Protein AF-A0A3M1PGT6-F1 (afdb_monomer)

Structure (mmCIF, N/CA/C/O backbone):
data_AF-A0A3M1PGT6-F1
#
_entry.id   AF-A0A3M1PGT6-F1
#
loop_
_atom_site.group_PDB
_atom_site.id
_atom_site.type_symbol
_atom_site.label_atom_id
_atom_site.label_alt_id
_atom_site.label_comp_id
_atom_site.label_asym_id
_atom_site.label_entity_id
_atom_site.label_seq_id
_atom_site.pdbx_PDB_ins_code
_atom_site.Cartn_x
_atom_site.Cartn_y
_atom_site.Cartn_z
_atom_site.occupancy
_atom_site.B_iso_or_equiv
_atom_site.auth_seq_id
_atom_site.auth_comp_id
_atom_site.auth_asym_id
_atom_site.auth_atom_id
_atom_site.pdbx_PDB_model_num
ATOM 1 N N . MET A 1 1 ? 11.644 7.506 60.673 1.00 28.64 1 MET A N 1
ATOM 2 C CA . MET A 1 1 ? 12.698 8.174 61.472 1.00 28.64 1 MET A CA 1
ATOM 3 C C . MET A 1 1 ? 12.628 9.669 61.178 1.00 28.64 1 MET A C 1
ATOM 5 O O . MET A 1 1 ? 12.622 10.016 60.012 1.00 28.64 1 MET A O 1
ATOM 9 N N . PHE A 1 2 ? 12.477 10.488 62.227 1.00 27.45 2 PHE A N 1
ATOM 10 C CA . PHE A 1 2 ? 12.631 11.953 62.323 1.00 27.45 2 PHE A CA 1
ATOM 11 C C . PHE A 1 2 ? 12.519 12.836 61.060 1.00 27.45 2 PHE A C 1
ATOM 13 O O . PHE A 1 2 ? 13.472 12.962 60.303 1.00 27.45 2 PHE A O 1
ATOM 20 N N . CYS A 1 3 ? 11.466 13.658 61.002 1.00 23.55 3 CYS A N 1
ATOM 21 C CA . CYS A 1 3 ? 11.656 15.100 61.189 1.00 23.55 3 CYS A CA 1
ATOM 22 C C . CYS A 1 3 ? 10.352 15.791 61.596 1.00 23.55 3 CYS A C 1
ATOM 24 O O . CYS A 1 3 ? 9.306 15.650 60.975 1.00 23.55 3 CYS A O 1
ATOM 26 N N . SER A 1 4 ? 10.459 16.549 62.674 1.00 32.91 4 SER A N 1
ATOM 27 C CA . SER A 1 4 ? 9.445 17.401 63.270 1.00 32.91 4 SER A CA 1
ATOM 28 C C . SER A 1 4 ? 10.048 18.797 63.386 1.00 32.91 4 SER A C 1
ATOM 30 O O . SER A 1 4 ? 11.170 18.880 63.875 1.00 32.91 4 SER A O 1
ATOM 32 N N . HIS A 1 5 ? 9.303 19.843 63.002 1.00 31.06 5 HIS A N 1
ATOM 33 C CA . HIS A 1 5 ? 9.153 21.155 63.671 1.00 31.06 5 HIS A CA 1
ATOM 34 C C . HIS A 1 5 ? 8.852 22.312 62.691 1.00 31.06 5 HIS A C 1
ATOM 36 O O . HIS A 1 5 ? 9.643 22.575 61.798 1.00 31.06 5 HIS A O 1
ATOM 42 N N . ILE A 1 6 ? 7.717 22.993 62.949 1.00 30.78 6 ILE A N 1
ATOM 43 C CA . ILE A 1 6 ? 7.523 24.454 63.152 1.00 30.78 6 ILE A CA 1
ATOM 44 C C . ILE A 1 6 ? 8.069 25.361 62.017 1.00 30.78 6 ILE A C 1
ATOM 46 O O . ILE A 1 6 ? 9.252 25.341 61.725 1.00 30.78 6 ILE A O 1
ATOM 50 N N . TRP A 1 7 ? 7.254 26.180 61.334 1.00 23.83 7 TRP A N 1
ATOM 51 C CA . TRP A 1 7 ? 6.949 27.563 61.749 1.00 23.83 7 TRP A CA 1
ATOM 52 C C . TRP A 1 7 ? 5.653 28.115 61.121 1.00 23.83 7 TRP A C 1
ATOM 54 O O . TRP A 1 7 ? 5.482 28.154 59.907 1.00 23.83 7 TRP A O 1
ATOM 64 N N . VAL A 1 8 ? 4.784 28.624 62.000 1.00 32.94 8 VAL A N 1
ATOM 65 C CA . VAL A 1 8 ? 3.761 29.645 61.742 1.00 32.94 8 VAL A CA 1
ATOM 66 C C . VAL A 1 8 ? 4.396 30.997 62.084 1.00 32.94 8 VAL A C 1
ATOM 68 O O . VAL A 1 8 ? 4.801 31.160 63.231 1.00 32.94 8 VAL A O 1
ATOM 71 N N . ALA A 1 9 ? 4.482 31.931 61.125 1.00 26.19 9 ALA A N 1
ATOM 72 C CA . ALA A 1 9 ? 4.410 33.403 61.269 1.00 26.19 9 ALA A CA 1
ATOM 73 C C . ALA A 1 9 ? 5.137 34.126 60.110 1.00 26.19 9 ALA A C 1
ATOM 75 O O . ALA A 1 9 ? 6.194 33.679 59.686 1.00 26.19 9 ALA A O 1
ATOM 76 N N . TRP A 1 10 ? 4.592 35.292 59.715 1.00 22.55 10 TRP A N 1
ATOM 77 C CA . TRP A 1 10 ? 4.980 36.220 58.623 1.00 22.55 10 TRP A CA 1
ATOM 78 C C . TRP A 1 10 ? 4.467 35.793 57.231 1.00 22.55 10 TRP A C 1
ATOM 80 O O . TRP A 1 10 ? 4.887 34.785 56.697 1.00 22.55 10 TRP A O 1
ATOM 90 N N . SER A 1 11 ? 3.541 36.488 56.565 1.00 26.94 11 SER A N 1
ATOM 91 C CA . SER A 1 11 ? 3.417 37.939 56.406 1.00 26.94 11 SER A CA 1
ATOM 92 C C . SER A 1 11 ? 1.954 38.365 56.165 1.00 26.94 11 SER A C 1
ATOM 94 O O . SER A 1 11 ? 1.356 38.126 55.122 1.00 26.94 11 SER A O 1
ATOM 96 N N . LEU A 1 12 ? 1.384 39.059 57.153 1.00 31.67 12 LEU A N 1
ATOM 97 C CA . LEU A 1 12 ? 0.296 40.023 56.973 1.00 31.67 12 LEU A CA 1
ATOM 98 C C . LEU A 1 12 ? 0.951 41.407 56.889 1.00 31.67 12 LEU A C 1
ATOM 100 O O . LEU A 1 12 ? 0.961 42.165 57.854 1.00 31.67 12 LEU A O 1
ATOM 104 N N . SER A 1 13 ? 1.581 41.709 55.759 1.00 33.47 13 SER A N 1
ATOM 105 C CA . SER A 1 13 ? 1.964 43.068 55.365 1.00 33.47 13 SER A CA 1
ATOM 106 C C . SER A 1 13 ? 2.409 43.040 53.905 1.00 33.47 13 SER A C 1
ATOM 108 O O . SER A 1 13 ? 3.191 42.175 53.530 1.00 33.47 13 SER A O 1
ATOM 110 N N . HIS A 1 14 ? 1.942 44.014 53.117 1.00 28.64 14 HIS A N 1
ATOM 111 C CA . HIS A 1 14 ? 2.187 44.217 51.676 1.00 28.64 14 HIS A CA 1
ATOM 112 C C . HIS A 1 14 ? 1.200 43.550 50.709 1.00 28.64 14 HIS A C 1
ATOM 114 O O . HIS A 1 14 ? 1.602 42.729 49.905 1.00 28.64 14 HIS A O 1
ATOM 120 N N . VAL A 1 15 ? -0.064 43.996 50.715 1.00 30.58 15 VAL A N 1
ATOM 121 C CA . VAL A 1 15 ? -0.674 44.660 49.538 1.00 30.58 15 VAL A CA 1
ATOM 122 C C . VAL A 1 15 ? -1.728 45.649 50.059 1.00 30.58 15 VAL A C 1
ATOM 124 O O . VAL A 1 15 ? -2.929 45.399 50.068 1.00 30.58 15 VAL A O 1
ATOM 127 N N . SER A 1 16 ? -1.262 46.796 50.547 1.00 31.30 16 SER A N 1
ATOM 128 C CA . SER A 1 16 ? -2.067 48.009 50.695 1.00 31.30 16 SER A CA 1
ATOM 129 C C . SER A 1 16 ? -1.320 49.160 50.031 1.00 31.30 16 SER A C 1
ATOM 131 O O . SER A 1 16 ? -0.721 49.979 50.710 1.00 31.30 16 SER A O 1
ATOM 133 N N . GLN A 1 17 ? -1.311 49.193 48.695 1.00 28.83 17 GLN A N 1
ATOM 134 C CA . GLN A 1 17 ? -1.067 50.393 47.877 1.00 28.83 17 GLN A CA 1
ATOM 135 C C . GLN A 1 17 ? -1.093 50.021 46.386 1.00 28.83 17 GLN A C 1
ATOM 137 O O . GLN A 1 17 ? -0.101 49.541 45.862 1.00 28.83 17 GLN A O 1
ATOM 142 N N . SER A 1 18 ? -2.234 50.233 45.720 1.00 27.55 18 SER A N 1
ATOM 143 C CA . SER A 1 18 ? -2.329 50.912 44.408 1.00 27.55 18 SER A CA 1
ATOM 144 C C . SER A 1 18 ? -3.750 50.797 43.833 1.00 27.55 18 SER A C 1
ATOM 146 O O . SER A 1 18 ? -3.985 50.151 42.819 1.00 27.55 18 SER A O 1
ATOM 148 N N . LEU A 1 19 ? -4.728 51.442 44.467 1.00 27.95 19 LEU A N 1
ATOM 149 C CA . LEU A 1 19 ? -5.983 51.790 43.791 1.00 27.95 19 LEU A CA 1
ATOM 150 C C . LEU A 1 19 ? -6.353 53.226 44.170 1.00 27.95 19 LEU A C 1
ATOM 152 O O . LEU A 1 19 ? -7.214 53.482 45.007 1.00 27.95 19 LEU A O 1
ATOM 156 N N . SER A 1 20 ? -5.645 54.182 43.568 1.00 31.17 20 SER A N 1
ATOM 157 C CA . SER A 1 20 ? -6.063 55.582 43.499 1.00 31.17 20 SER A CA 1
ATOM 158 C C . SER A 1 20 ? -6.574 55.867 42.087 1.00 31.17 20 SER A C 1
ATOM 160 O O . SER A 1 20 ? -5.781 56.011 41.162 1.00 31.17 20 SER A O 1
ATOM 162 N N . GLY A 1 21 ? -7.896 55.946 41.918 1.00 28.02 21 GLY A N 1
ATOM 163 C CA . GLY A 1 21 ? -8.506 56.214 40.611 1.00 28.02 21 GLY A CA 1
ATOM 164 C C . GLY A 1 21 ? -10.036 56.190 40.615 1.00 28.02 21 GLY A C 1
ATOM 165 O O . GLY A 1 21 ? -10.633 55.260 40.106 1.00 28.02 21 GLY A O 1
ATOM 166 N N . LYS A 1 22 ? -10.625 57.203 41.261 1.00 30.95 22 LYS A N 1
ATOM 167 C CA . LYS A 1 22 ? -11.985 57.789 41.166 1.00 30.95 22 LYS A CA 1
ATOM 168 C C . LYS A 1 22 ? -13.149 57.052 40.445 1.00 30.95 22 LYS A C 1
ATOM 170 O O . LYS A 1 22 ? -13.062 56.736 39.269 1.00 30.95 22 LYS A O 1
ATOM 175 N N . SER A 1 23 ? -14.310 57.138 41.131 1.00 29.88 23 SER A N 1
ATOM 176 C CA . SER A 1 23 ? -15.713 57.275 40.648 1.00 29.88 23 SER A CA 1
ATOM 177 C C . SER A 1 23 ? -16.612 56.021 40.754 1.00 29.88 23 SER A C 1
ATOM 179 O O . SER A 1 23 ? -16.575 55.160 39.892 1.00 29.88 23 SER A O 1
ATOM 181 N N . LEU A 1 24 ? -17.315 55.809 41.883 1.00 30.72 24 LEU A N 1
ATOM 182 C CA . LEU A 1 24 ? -18.739 56.160 42.159 1.00 30.72 24 LEU A CA 1
ATOM 183 C C . LEU A 1 24 ? -19.787 55.318 41.379 1.00 30.72 24 LEU A C 1
ATOM 185 O O . LEU A 1 24 ? -19.980 55.547 40.196 1.00 30.72 24 LEU A O 1
ATOM 189 N N . VAL A 1 25 ? -20.532 54.410 42.047 1.00 31.41 25 VAL A N 1
ATOM 190 C CA . VAL A 1 25 ? -21.914 54.591 42.585 1.00 31.41 25 VAL A CA 1
ATOM 191 C C . VAL A 1 25 ? -22.517 53.251 43.114 1.00 31.41 25 VAL A C 1
ATOM 193 O O . VAL A 1 25 ? -22.538 52.249 42.420 1.00 31.41 25 VAL A O 1
ATOM 196 N N . ARG A 1 26 ? -23.029 53.298 44.364 1.00 33.50 26 ARG A N 1
ATOM 197 C CA . ARG A 1 26 ? -24.096 52.521 45.072 1.00 33.50 26 ARG A CA 1
ATOM 198 C C . ARG A 1 26 ? -24.385 51.030 44.748 1.00 33.50 26 ARG A C 1
ATOM 200 O O . ARG A 1 26 ? -24.963 50.729 43.716 1.00 33.50 26 ARG A O 1
ATOM 207 N N . SER A 1 27 ? -24.333 50.168 45.780 1.00 29.17 27 SER A N 1
ATOM 208 C CA . SER A 1 27 ? -25.550 49.561 46.390 1.00 29.17 27 SER A CA 1
ATOM 209 C C . SER A 1 27 ? -25.293 48.720 47.672 1.00 29.17 27 SER A C 1
ATOM 211 O O . SER A 1 27 ? -24.476 47.810 47.721 1.00 29.17 27 SER A O 1
ATOM 213 N N . THR A 1 28 ? -26.019 49.112 48.729 1.00 38.97 28 THR A N 1
ATOM 214 C CA . THR A 1 28 ? -26.683 48.354 49.820 1.00 38.97 28 THR A CA 1
ATOM 215 C C . THR A 1 28 ? -26.010 47.201 50.602 1.00 38.97 28 THR A C 1
ATOM 217 O O . THR A 1 28 ? -25.890 46.073 50.140 1.00 38.97 28 THR A O 1
ATOM 220 N N . ASN A 1 29 ? -25.772 47.504 51.888 1.00 42.22 29 ASN A N 1
ATOM 221 C CA . ASN A 1 29 ? -25.831 46.772 53.177 1.00 42.22 29 ASN A CA 1
ATOM 222 C C . ASN A 1 29 ? -26.278 45.289 53.340 1.00 42.22 29 ASN A C 1
ATOM 224 O O . ASN A 1 29 ? -26.399 44.864 54.485 1.00 42.22 29 ASN A O 1
ATOM 228 N N . ARG A 1 30 ? -26.464 44.448 52.313 1.00 38.25 30 ARG A N 1
ATOM 229 C CA . ARG A 1 30 ? -26.913 43.044 52.511 1.00 38.25 30 ARG A CA 1
ATOM 230 C C . ARG A 1 30 ? -25.788 42.011 52.716 1.00 38.25 30 ARG A C 1
ATOM 232 O O . ARG A 1 30 ? -26.061 40.883 53.092 1.00 38.25 30 ARG A O 1
ATOM 239 N N . LYS A 1 31 ? -24.516 42.392 52.528 1.00 40.78 31 LYS A N 1
ATOM 240 C CA . LYS A 1 31 ? -23.361 41.462 52.540 1.00 40.78 31 LYS A CA 1
ATOM 241 C C . LYS A 1 31 ? -22.629 41.296 53.884 1.00 40.78 31 LYS A C 1
ATOM 243 O O . LYS A 1 31 ? -21.650 40.560 53.940 1.00 40.78 31 LYS A O 1
ATOM 248 N N . ARG A 1 32 ? -23.052 41.959 54.972 1.00 39.69 32 ARG A N 1
ATOM 249 C CA . ARG A 1 32 ? -22.367 41.840 56.282 1.00 39.69 32 ARG A CA 1
ATOM 250 C C . ARG A 1 32 ? -22.905 40.735 57.197 1.00 39.69 32 ARG A C 1
ATOM 252 O O . ARG A 1 32 ? -22.150 40.281 58.049 1.00 39.69 32 ARG A O 1
ATOM 259 N N . GLU A 1 33 ? -24.134 40.258 57.000 1.00 38.59 33 GLU A N 1
ATOM 260 C CA . GLU A 1 33 ? -24.727 39.214 57.860 1.00 38.59 33 GLU A CA 1
ATOM 261 C C . GLU A 1 33 ? -24.496 37.781 57.333 1.00 38.59 33 GLU A C 1
ATOM 263 O O . GLU A 1 33 ? -24.327 36.857 58.126 1.00 38.59 33 GLU A O 1
ATOM 268 N N . GLU A 1 34 ? -24.343 37.578 56.017 1.00 38.03 34 GLU A N 1
ATOM 269 C CA . GLU A 1 34 ? -24.059 36.248 55.436 1.00 38.03 34 GLU A CA 1
ATOM 270 C C . GLU A 1 34 ? -22.630 35.740 55.712 1.00 38.03 34 GLU A C 1
ATOM 272 O O . GLU A 1 34 ? -22.394 34.532 55.793 1.00 38.03 34 GLU A O 1
ATOM 277 N N . VAL A 1 35 ? -21.670 36.645 55.928 1.00 43.69 35 VAL A N 1
ATOM 278 C CA . VAL A 1 35 ? -20.261 36.285 56.178 1.00 43.69 35 VAL A CA 1
ATOM 279 C C . VAL A 1 35 ? -20.042 35.770 57.611 1.00 43.69 35 VAL A C 1
ATOM 281 O O . VAL A 1 35 ? -19.156 34.944 57.832 1.00 43.69 35 VAL A O 1
ATOM 284 N N . GLN A 1 36 ? -20.878 36.169 58.580 1.00 37.47 36 GLN A N 1
ATOM 285 C CA . GLN A 1 36 ? -20.783 35.704 59.974 1.00 37.47 36 GLN A CA 1
ATOM 286 C C . GLN A 1 36 ? -21.469 34.350 60.237 1.00 37.47 36 GLN A C 1
ATOM 288 O O . GLN A 1 36 ? -21.085 33.655 61.181 1.00 37.47 36 GLN A O 1
ATOM 293 N N . MET A 1 37 ? -22.438 33.931 59.412 1.00 34.19 37 MET A N 1
ATOM 294 C CA . MET A 1 37 ? -23.068 32.602 59.531 1.00 34.19 37 MET A CA 1
ATOM 295 C C . MET A 1 37 ? -22.251 31.480 58.866 1.00 34.19 37 MET A C 1
ATOM 297 O O . MET A 1 37 ? -22.243 30.349 59.359 1.00 34.19 37 MET A O 1
ATOM 301 N N . ARG A 1 38 ? -21.490 31.778 57.802 1.00 37.31 38 ARG A N 1
ATOM 302 C CA . ARG A 1 38 ? -20.651 30.778 57.109 1.00 37.31 38 ARG A CA 1
ATOM 303 C C . ARG A 1 38 ? -19.392 30.374 57.886 1.00 37.31 38 ARG A C 1
ATOM 305 O O . ARG A 1 38 ? -18.936 29.245 57.749 1.00 37.31 38 ARG A O 1
ATOM 312 N N . THR A 1 39 ? -18.872 31.232 58.764 1.00 40.00 39 THR A N 1
ATOM 313 C CA . THR A 1 39 ? -17.677 30.926 59.577 1.00 40.00 39 THR A CA 1
ATOM 314 C C . THR A 1 39 ? -17.970 30.017 60.774 1.00 40.00 39 THR A C 1
ATOM 316 O O . THR A 1 39 ? -17.108 29.237 61.164 1.00 40.00 39 THR A O 1
ATOM 319 N N . LYS A 1 40 ? -19.186 30.049 61.340 1.00 36.62 40 LYS A N 1
ATOM 320 C CA . LYS A 1 40 ? -19.564 29.169 62.466 1.00 36.62 40 LYS A CA 1
ATOM 321 C C . LYS A 1 40 ? -19.915 27.741 62.031 1.00 36.62 40 LYS A C 1
ATOM 323 O O . LYS A 1 40 ? -19.643 26.806 62.776 1.00 36.62 40 LYS A O 1
ATOM 328 N N . SER A 1 41 ? -20.442 27.570 60.818 1.00 40.16 41 SER A N 1
ATOM 329 C CA . SER A 1 41 ? -20.788 26.251 60.262 1.00 40.16 41 SER A CA 1
ATOM 330 C C . SER A 1 41 ? -19.547 25.445 59.852 1.00 40.16 41 SER A C 1
ATOM 332 O O . SER A 1 41 ? -19.501 24.239 60.072 1.00 40.16 41 SER A O 1
ATOM 334 N N . TYR A 1 42 ? -18.494 26.116 59.367 1.00 40.97 42 TYR A N 1
ATOM 335 C CA . TYR A 1 42 ? -17.216 25.477 59.019 1.00 40.97 42 TYR A CA 1
ATOM 336 C C . TYR A 1 42 ? -16.456 24.936 60.241 1.00 40.97 42 TYR A C 1
ATOM 338 O O . TYR A 1 42 ? -15.886 23.852 60.184 1.00 40.97 42 TYR A O 1
ATOM 346 N N . VAL A 1 43 ? -16.481 25.648 61.373 1.00 45.22 43 VAL A N 1
ATOM 347 C CA . VAL A 1 43 ? -15.783 25.214 62.599 1.00 45.22 43 VAL A CA 1
ATOM 348 C C . VAL A 1 43 ? -16.470 24.001 63.244 1.00 45.22 43 VAL A C 1
ATOM 350 O O . VAL A 1 43 ? -15.791 23.139 63.799 1.00 45.22 43 VAL A O 1
ATOM 353 N N . LEU A 1 44 ? -17.798 23.883 63.122 1.00 37.09 44 LEU A N 1
ATOM 354 C CA . LEU A 1 44 ? -18.554 22.737 63.638 1.00 37.09 44 LEU A CA 1
ATOM 355 C C . LEU A 1 44 ? -18.388 21.481 62.758 1.00 37.09 44 LEU A C 1
ATOM 357 O O . LEU A 1 44 ? -18.278 20.378 63.287 1.00 37.09 44 LEU A O 1
ATOM 361 N N . MET A 1 45 ? -18.305 21.649 61.431 1.00 40.28 45 MET A N 1
ATOM 362 C CA . MET A 1 45 ? -18.053 20.551 60.484 1.00 40.28 45 MET A CA 1
ATOM 363 C C . MET A 1 45 ? -16.639 19.974 60.638 1.00 40.28 45 MET A C 1
ATOM 365 O O . MET A 1 45 ? -16.475 18.758 60.684 1.00 40.28 45 MET A O 1
ATOM 369 N N . VAL A 1 46 ? -15.624 20.828 60.808 1.00 48.81 46 VAL A N 1
ATOM 370 C CA . VAL A 1 46 ? -14.236 20.383 61.021 1.00 48.81 46 VAL A CA 1
ATOM 371 C C . VAL A 1 46 ? -14.083 19.657 62.365 1.00 48.81 46 VAL A C 1
ATOM 373 O O . VAL A 1 46 ? -13.385 18.651 62.437 1.00 48.81 46 VAL A O 1
ATOM 376 N N . ALA A 1 47 ? -14.787 20.086 63.419 1.00 41.72 47 ALA A N 1
ATOM 377 C CA . ALA A 1 47 ? -14.761 19.400 64.714 1.00 41.72 47 ALA A CA 1
ATOM 378 C C . ALA A 1 47 ? -15.412 18.001 64.672 1.00 41.72 47 ALA A C 1
ATOM 380 O O . ALA A 1 47 ? -14.909 17.078 65.310 1.00 41.72 47 ALA A O 1
ATOM 381 N N . LEU A 1 48 ? -16.487 17.821 63.895 1.00 41.03 48 LEU A N 1
ATOM 382 C CA . LEU A 1 48 ? -17.156 16.523 63.718 1.00 41.03 48 LEU A CA 1
ATOM 383 C C . LEU A 1 48 ? -16.335 15.545 62.861 1.00 41.03 48 LEU A C 1
ATOM 385 O O . LEU A 1 48 ? -16.290 14.358 63.177 1.00 41.03 48 LEU A O 1
ATOM 389 N N . VAL A 1 49 ? -15.622 16.038 61.843 1.00 48.84 49 VAL A N 1
ATOM 390 C CA . VAL A 1 49 ? -14.710 15.222 61.018 1.00 48.84 49 VAL A CA 1
ATOM 391 C C . VAL A 1 49 ? -13.488 14.761 61.823 1.00 48.84 49 VAL A C 1
ATOM 393 O O . VAL A 1 49 ? -13.082 13.607 61.713 1.00 48.84 49 VAL A O 1
ATOM 396 N N . VAL A 1 50 ? -12.947 15.611 62.704 1.00 45.19 50 VAL A N 1
ATOM 397 C CA . VAL A 1 50 ? -11.799 15.262 63.566 1.00 45.19 50 VAL A CA 1
ATOM 398 C C . VAL A 1 50 ? -12.180 14.259 64.667 1.00 45.19 50 VAL A C 1
ATOM 400 O O . VAL A 1 50 ? -11.385 13.379 64.994 1.00 45.19 50 VAL A O 1
ATOM 403 N N . LEU A 1 51 ? -13.402 14.328 65.209 1.00 36.78 51 LEU A N 1
ATOM 404 C CA . LEU A 1 51 ? -13.903 13.355 66.193 1.00 36.78 51 LEU A CA 1
ATOM 405 C C . LEU A 1 51 ? -14.258 11.993 65.570 1.00 36.78 51 LEU A C 1
ATOM 407 O O . LEU A 1 51 ? -14.056 10.972 66.225 1.00 36.78 51 LEU A O 1
ATOM 411 N N . ALA A 1 52 ? -14.710 11.956 64.312 1.00 42.22 52 ALA A N 1
ATOM 412 C CA . ALA A 1 52 ? -14.915 10.707 63.570 1.00 42.22 52 ALA A CA 1
ATOM 413 C C . ALA A 1 52 ? -13.585 10.011 63.209 1.00 42.22 52 ALA A C 1
ATOM 415 O O . ALA A 1 52 ? -13.508 8.785 63.211 1.00 42.22 52 ALA A O 1
ATOM 416 N N . TRP A 1 53 ? -12.516 10.784 62.981 1.00 39.75 53 TRP A N 1
ATOM 417 C CA . TRP A 1 53 ? -11.174 10.268 62.676 1.00 39.75 53 TRP A CA 1
ATOM 418 C C . TRP A 1 53 ? -10.470 9.602 63.872 1.00 39.75 53 TRP A C 1
ATOM 420 O O . TRP A 1 53 ? -9.653 8.706 63.687 1.00 39.75 53 TRP A O 1
ATOM 430 N N . LEU A 1 54 ? -10.796 9.999 65.108 1.00 35.59 54 LEU A N 1
ATOM 431 C CA . LEU A 1 54 ? -10.158 9.481 66.330 1.00 35.59 54 LEU A CA 1
ATOM 432 C C . LEU A 1 54 ? -10.756 8.158 66.851 1.00 35.59 54 LEU A C 1
ATOM 434 O O . LEU A 1 54 ? -10.246 7.617 67.830 1.00 35.59 54 LEU A O 1
ATOM 438 N N . CYS A 1 55 ? -11.820 7.633 66.230 1.00 38.28 55 CYS A N 1
ATOM 439 C CA . CYS A 1 55 ? -12.525 6.420 66.682 1.00 38.28 55 CYS A CA 1
ATOM 440 C C . CYS A 1 55 ? -12.547 5.263 65.668 1.00 38.28 55 CYS A C 1
ATOM 442 O O . CYS A 1 55 ? -13.221 4.263 65.919 1.00 38.28 55 CYS A O 1
ATOM 444 N N . LEU A 1 56 ? -11.813 5.344 64.554 1.00 35.09 56 LEU A N 1
ATOM 445 C CA . LEU A 1 56 ? -11.684 4.207 63.640 1.00 35.09 56 LEU A CA 1
ATOM 446 C C . LEU A 1 56 ? -10.572 3.263 64.132 1.00 35.09 56 LEU A C 1
ATOM 448 O O . LEU A 1 56 ? -9.433 3.705 64.305 1.00 35.09 56 LEU A O 1
ATOM 452 N N . PRO A 1 57 ? -10.861 1.971 64.380 1.00 34.66 57 PRO A N 1
ATOM 453 C CA . PRO A 1 57 ? -9.815 1.001 64.661 1.00 34.66 57 PRO A CA 1
ATOM 454 C C . PRO A 1 57 ? -8.899 0.913 63.436 1.00 34.66 57 PRO A C 1
ATOM 456 O O . PRO A 1 57 ? -9.370 0.706 62.321 1.00 34.66 57 PRO A O 1
ATOM 459 N N . GLN A 1 58 ? -7.589 1.080 63.639 1.00 39.44 58 GLN A N 1
ATOM 460 C CA . GLN A 1 58 ? -6.592 0.814 62.605 1.00 39.44 58 GLN A CA 1
ATOM 461 C C . GLN A 1 58 ? -6.580 -0.688 62.306 1.00 39.44 58 GLN A C 1
ATOM 463 O O . GLN A 1 58 ? -5.853 -1.458 62.932 1.00 39.44 58 GLN A O 1
ATOM 468 N N . THR A 1 59 ? -7.419 -1.112 61.366 1.00 34.12 59 THR A N 1
ATOM 469 C CA . THR A 1 59 ? -7.316 -2.424 60.738 1.00 34.12 59 THR A CA 1
ATOM 470 C C . THR A 1 59 ? -6.255 -2.342 59.653 1.00 34.12 59 THR A C 1
ATOM 472 O O . THR A 1 59 ? -6.446 -1.714 58.613 1.00 34.12 59 THR A O 1
ATOM 475 N N . SER A 1 60 ? -5.119 -2.979 59.905 1.00 41.38 60 SER A N 1
ATOM 476 C CA . SER A 1 60 ? -4.197 -3.410 58.864 1.00 41.38 60 SER A CA 1
ATOM 477 C C . SER A 1 60 ? -4.943 -4.336 57.894 1.00 41.38 60 SER A C 1
ATOM 479 O O . SER A 1 60 ? -5.438 -5.384 58.304 1.00 41.38 60 SER A O 1
ATOM 481 N N . GLY A 1 61 ? -5.039 -3.929 56.621 1.00 39.50 61 GLY A N 1
ATOM 482 C CA . GLY A 1 61 ? -5.572 -4.756 55.529 1.00 39.50 61 GLY A CA 1
ATOM 483 C C . GLY A 1 61 ? -6.813 -4.238 54.788 1.00 39.50 61 GLY A C 1
ATOM 484 O O . GLY A 1 61 ? -7.598 -5.061 54.331 1.00 39.50 61 GLY A O 1
ATOM 485 N N . ALA A 1 62 ? -7.029 -2.924 54.655 1.00 45.62 62 ALA A N 1
ATOM 486 C CA . ALA A 1 62 ? -8.033 -2.417 53.712 1.00 45.62 62 ALA A CA 1
ATOM 487 C C . ALA A 1 62 ? -7.474 -2.459 52.274 1.00 45.62 62 ALA A C 1
ATOM 489 O O . ALA A 1 62 ? -6.385 -1.948 52.024 1.00 45.62 62 ALA A O 1
ATOM 490 N N . GLN A 1 63 ? -8.200 -3.098 51.354 1.00 65.38 63 GLN A N 1
ATOM 491 C CA . GLN A 1 63 ? -7.873 -3.159 49.925 1.00 65.38 63 GLN A CA 1
ATOM 492 C C . GLN A 1 63 ? -8.063 -1.768 49.290 1.00 65.38 63 GLN A C 1
ATOM 494 O O . GLN A 1 63 ? -9.040 -1.094 49.618 1.00 65.38 63 GLN A O 1
ATOM 499 N N . SER A 1 64 ? -7.144 -1.328 48.416 1.00 81.31 64 SER A N 1
ATOM 500 C CA . SER A 1 64 ? -7.271 -0.035 47.717 1.00 81.31 64 SER A CA 1
ATOM 501 C C . SER A 1 64 ? -8.583 0.014 46.926 1.00 81.31 64 SER A C 1
ATOM 503 O O . SER A 1 64 ? -8.920 -0.935 46.219 1.00 81.31 64 SER A O 1
ATOM 505 N N . THR A 1 65 ? -9.323 1.115 47.049 1.00 91.56 65 THR A N 1
ATOM 506 C CA . THR A 1 65 ? -10.560 1.405 46.316 1.00 91.56 65 THR A CA 1
ATOM 507 C C . THR A 1 65 ? -10.358 2.486 45.251 1.00 91.56 65 THR A C 1
ATOM 509 O O . THR A 1 65 ? -9.367 3.220 45.269 1.00 91.56 65 THR A O 1
ATOM 512 N N . TYR A 1 66 ? -11.335 2.611 44.354 1.00 93.94 66 TYR A N 1
ATOM 513 C CA . TYR A 1 66 ? -11.410 3.668 43.345 1.00 93.94 66 TYR A CA 1
ATOM 514 C C . TYR A 1 66 ? -11.893 4.990 43.962 1.00 93.94 66 TYR A C 1
ATOM 516 O O . TYR A 1 66 ? -12.795 4.985 44.807 1.00 93.94 66 TYR A O 1
ATOM 524 N N . VAL A 1 67 ? -11.286 6.110 43.570 1.00 93.75 67 VAL A N 1
ATOM 525 C CA . VAL A 1 67 ? -11.557 7.461 44.110 1.00 93.75 67 VAL A CA 1
ATOM 526 C C . VAL A 1 67 ? -11.938 8.496 43.049 1.00 93.75 67 VAL A C 1
ATOM 528 O O . VAL A 1 67 ? -12.255 9.634 43.408 1.00 93.75 67 VAL A O 1
ATOM 531 N N . GLY A 1 68 ? -11.935 8.118 41.770 1.00 92.38 68 GLY A N 1
ATOM 532 C CA . GLY A 1 68 ? -12.285 8.974 40.642 1.00 92.38 68 GLY A CA 1
ATOM 533 C C . GLY A 1 68 ? -11.192 9.979 40.275 1.00 92.38 68 GLY A C 1
ATOM 534 O O . GLY A 1 68 ? -10.399 10.436 41.108 1.00 92.38 68 GLY A O 1
ATOM 535 N N . THR A 1 69 ? -11.175 10.372 39.006 1.00 91.69 69 THR A N 1
ATOM 536 C CA . THR A 1 69 ? -10.110 11.177 38.397 1.00 91.69 69 THR A CA 1
ATOM 537 C C . THR A 1 69 ? -10.020 12.600 38.962 1.00 91.69 69 THR A C 1
ATOM 539 O O . THR A 1 69 ? -8.940 13.197 38.995 1.00 91.69 69 THR A O 1
ATOM 542 N N . GLU A 1 70 ? -11.110 13.154 39.499 1.00 89.69 70 GLU A N 1
ATOM 543 C CA . GLU A 1 70 ? -11.071 14.451 40.198 1.00 89.69 70 GLU A CA 1
ATOM 544 C C . GLU A 1 70 ? -10.176 14.430 41.447 1.00 89.69 70 GLU A C 1
ATOM 546 O O . GLU A 1 70 ? -9.588 15.448 41.821 1.00 89.69 70 GLU A O 1
ATOM 551 N N . THR A 1 71 ? -9.989 13.267 42.077 1.00 91.12 71 THR A N 1
ATOM 552 C CA . THR A 1 71 ? -9.038 13.134 43.186 1.00 91.12 71 THR A CA 1
ATOM 553 C C . THR A 1 71 ? -7.601 13.339 42.695 1.00 91.12 71 THR A C 1
ATOM 555 O O . THR A 1 71 ? -6.823 14.039 43.354 1.00 91.12 71 THR A O 1
ATOM 558 N N . CYS A 1 72 ? -7.266 12.810 41.513 1.00 90.00 72 CYS A N 1
ATOM 559 C CA . CYS A 1 72 ? -5.944 12.896 40.883 1.00 90.00 72 CYS A CA 1
ATOM 560 C C . CYS A 1 72 ? -5.563 14.343 40.518 1.00 90.00 72 CYS A C 1
ATOM 562 O O . CYS A 1 72 ? -4.405 14.741 40.681 1.00 90.00 72 CYS A O 1
ATOM 564 N N . ASN A 1 73 ? -6.543 15.161 40.113 1.00 89.12 73 ASN A N 1
ATOM 565 C CA . ASN A 1 73 ? -6.391 16.588 39.787 1.00 89.12 73 ASN A CA 1
ATOM 566 C C . ASN A 1 73 ? -5.684 17.386 40.901 1.00 89.12 73 ASN A C 1
ATOM 568 O O . ASN A 1 73 ? -4.879 18.283 40.650 1.00 89.12 73 ASN A O 1
ATOM 572 N N . ASN A 1 74 ? -5.911 17.023 42.166 1.00 84.50 74 ASN A N 1
ATOM 573 C CA . ASN A 1 74 ? -5.333 17.736 43.307 1.00 84.50 74 ASN A CA 1
ATOM 574 C C . ASN A 1 74 ? -3.797 17.735 43.335 1.00 84.50 74 ASN A C 1
ATOM 576 O O . ASN A 1 74 ? -3.209 18.646 43.932 1.00 84.50 74 ASN A O 1
ATOM 580 N N . CYS A 1 75 ? -3.165 16.739 42.714 1.00 84.69 75 CYS A N 1
ATOM 581 C CA . CYS A 1 75 ? -1.713 16.578 42.661 1.00 84.69 75 CYS A CA 1
ATOM 582 C C . CYS A 1 75 ? -1.186 16.678 41.225 1.00 84.69 75 CYS A C 1
ATOM 584 O O . CYS A 1 75 ? -0.230 17.412 40.987 1.00 84.69 75 CYS A O 1
ATOM 586 N N . HIS A 1 76 ? -1.847 16.016 40.273 1.00 86.31 76 HIS A N 1
ATOM 587 C CA . HIS A 1 76 ? -1.436 15.945 38.865 1.00 86.31 76 HIS A CA 1
ATOM 588 C C . HIS A 1 76 ? -1.994 17.094 38.009 1.00 86.31 76 HIS A C 1
ATOM 590 O O . HIS A 1 76 ? -1.582 17.264 36.868 1.00 86.31 76 HIS A O 1
ATOM 596 N N . GLY A 1 77 ? -2.894 17.912 38.569 1.00 75.38 77 GLY A N 1
ATOM 597 C CA . GLY A 1 77 ? -3.522 19.068 37.923 1.00 75.38 77 GLY A CA 1
ATOM 598 C C . GLY A 1 77 ? -2.857 20.421 38.198 1.00 75.38 77 GLY A C 1
ATOM 599 O O . GLY A 1 77 ? -3.356 21.448 37.737 1.00 75.38 77 GLY A O 1
ATOM 600 N N . LYS A 1 78 ? -1.752 20.461 38.957 1.00 65.62 78 LYS A N 1
ATOM 601 C CA . LYS A 1 78 ? -1.123 21.706 39.453 1.00 65.62 78 LYS A CA 1
ATOM 602 C C . LYS A 1 78 ? 0.170 22.111 38.744 1.00 65.62 78 LYS A C 1
ATOM 604 O O . LYS A 1 78 ? 0.798 23.084 39.165 1.00 65.62 78 LYS A O 1
ATOM 609 N N . GLU A 1 79 ? 0.589 21.400 37.700 1.00 61.59 79 GLU A N 1
ATOM 610 C CA . GLU A 1 79 ? 1.776 21.805 36.947 1.00 61.59 79 GLU A CA 1
ATOM 611 C C . GLU A 1 79 ? 1.565 23.171 36.276 1.00 61.59 79 GLU A C 1
ATOM 613 O O . GLU A 1 79 ? 0.517 23.435 35.687 1.00 61.59 79 GLU A O 1
ATOM 618 N N . ALA A 1 80 ? 2.564 24.057 36.390 1.00 53.19 80 ALA A N 1
ATOM 619 C CA . ALA A 1 80 ? 2.477 25.441 35.911 1.00 53.19 80 ALA A CA 1
ATOM 620 C C . ALA A 1 80 ? 2.378 25.550 34.377 1.00 53.19 80 ALA A C 1
ATOM 622 O O . ALA A 1 80 ? 1.899 26.562 33.867 1.00 53.19 80 ALA A O 1
ATOM 623 N N . ASN A 1 81 ? 2.804 24.508 33.657 1.00 57.69 81 ASN A N 1
ATOM 624 C CA . ASN A 1 81 ? 2.734 24.417 32.205 1.00 57.69 81 ASN A CA 1
ATOM 625 C C . ASN A 1 81 ? 1.651 23.412 31.802 1.00 57.69 81 ASN A C 1
ATOM 627 O O . ASN A 1 81 ? 1.688 22.257 32.217 1.00 57.69 81 ASN A O 1
ATOM 631 N N . PHE A 1 82 ? 0.719 23.848 30.951 1.00 58.78 82 PHE A N 1
ATOM 632 C CA . PHE A 1 82 ? -0.411 23.037 30.485 1.00 58.78 82 PHE A CA 1
ATOM 633 C C . PHE A 1 82 ? 0.025 21.700 29.859 1.00 58.78 82 PHE A C 1
ATOM 635 O O . PHE A 1 82 ? -0.598 20.685 30.127 1.00 58.78 82 PHE A O 1
ATOM 642 N N . ALA A 1 83 ? 1.128 21.686 29.103 1.00 55.72 83 ALA A N 1
ATOM 643 C CA . ALA A 1 83 ? 1.629 20.501 28.399 1.00 55.72 83 ALA A CA 1
ATOM 644 C C . ALA A 1 83 ? 2.318 19.439 29.287 1.00 55.72 83 ALA A C 1
ATOM 646 O O . ALA A 1 83 ? 2.574 18.343 28.810 1.00 55.72 83 ALA A O 1
ATOM 647 N N . GLY A 1 84 ? 2.647 19.743 30.550 1.00 60.78 84 GLY A N 1
ATOM 648 C CA . GLY A 1 84 ? 3.136 18.738 31.516 1.00 60.78 84 GLY A CA 1
ATOM 649 C C . GLY A 1 84 ? 2.027 18.185 32.419 1.00 60.78 84 GLY A C 1
ATOM 650 O O . GLY A 1 84 ? 2.176 17.172 33.100 1.00 60.78 84 GLY A O 1
ATOM 651 N N . ASN A 1 85 ? 0.866 18.838 32.398 1.00 79.12 85 ASN A N 1
ATOM 652 C CA . ASN A 1 85 ? -0.244 18.555 33.285 1.00 79.12 85 ASN A CA 1
ATOM 653 C C . ASN A 1 85 ? -1.101 17.410 32.735 1.00 79.12 85 ASN A C 1
ATOM 655 O O . ASN A 1 85 ? -2.085 17.647 32.034 1.00 79.12 85 ASN A O 1
ATOM 659 N N . GLN A 1 86 ? -0.738 16.182 33.109 1.00 82.38 86 GLN A N 1
ATOM 660 C CA . GLN A 1 86 ? -1.396 14.941 32.679 1.00 82.38 86 GLN A CA 1
ATOM 661 C C . GLN A 1 86 ? -2.920 14.980 32.831 1.00 82.38 86 GLN A C 1
ATOM 663 O O . GLN A 1 86 ? -3.633 14.485 31.968 1.00 82.38 86 GLN A O 1
ATOM 668 N N . TRP A 1 87 ? -3.439 15.584 33.905 1.00 86.94 87 TRP A N 1
ATOM 669 C CA . TRP A 1 87 ? -4.884 15.690 34.114 1.00 86.94 87 TRP A CA 1
ATOM 670 C C . TRP A 1 87 ? -5.534 16.690 33.146 1.00 86.94 87 TRP A C 1
ATOM 672 O O . TRP A 1 87 ? -6.590 16.428 32.565 1.00 86.94 87 TRP A O 1
ATOM 682 N N . ALA A 1 88 ? -4.906 17.855 32.961 1.00 83.00 88 ALA A N 1
ATOM 683 C CA . ALA A 1 88 ? -5.447 18.934 32.143 1.00 83.00 88 ALA A CA 1
ATOM 684 C C . ALA A 1 88 ? -5.425 18.623 30.644 1.00 83.00 88 ALA A C 1
ATOM 686 O O . ALA A 1 88 ? -6.289 19.142 29.929 1.00 83.00 88 ALA A O 1
ATOM 687 N N . THR A 1 89 ? -4.480 17.802 30.189 1.00 85.50 89 THR A N 1
ATOM 688 C CA . THR A 1 89 ? -4.419 17.292 28.817 1.00 85.50 89 THR A CA 1
ATOM 689 C C . THR A 1 89 ? -5.332 16.083 28.638 1.00 85.50 89 THR A C 1
ATOM 691 O O . THR A 1 89 ? -6.167 16.104 27.729 1.00 85.50 89 THR A O 1
ATOM 694 N N . TRP A 1 90 ? -5.329 15.118 29.572 1.00 90.19 90 TRP A N 1
ATOM 695 C CA . TRP A 1 90 ? -6.164 13.910 29.477 1.00 90.19 90 TRP A CA 1
ATOM 696 C C . TRP A 1 90 ? -7.650 14.253 29.363 1.00 90.19 90 TRP A C 1
ATOM 698 O O . TRP A 1 90 ? -8.360 13.682 28.533 1.00 90.19 90 TRP A O 1
ATOM 708 N N . ARG A 1 91 ? -8.132 15.230 30.139 1.00 87.38 91 ARG A N 1
ATOM 709 C CA . ARG A 1 91 ? -9.557 15.606 30.148 1.00 87.38 91 ARG A CA 1
ATOM 710 C C . ARG A 1 91 ? -10.066 16.118 28.797 1.00 87.38 91 ARG A C 1
ATOM 712 O O . ARG A 1 91 ? -11.277 16.139 28.591 1.00 87.38 91 ARG A O 1
ATOM 719 N N . LEU A 1 92 ? -9.164 16.572 27.917 1.00 84.62 92 LEU A N 1
ATOM 720 C CA . LEU A 1 92 ? -9.467 17.032 26.556 1.00 84.62 92 LEU A CA 1
ATOM 721 C C . LEU A 1 92 ? -9.356 15.911 25.518 1.00 84.62 92 LEU A C 1
ATOM 723 O O . LEU A 1 92 ? -9.675 16.120 24.349 1.00 84.62 92 LEU A O 1
ATOM 727 N N . THR A 1 93 ? -8.900 14.727 25.918 1.00 87.75 93 THR A N 1
ATOM 728 C CA . THR A 1 93 ? -8.823 13.568 25.034 1.00 87.75 93 THR A CA 1
ATOM 729 C C . THR A 1 93 ? -10.189 12.931 24.851 1.00 87.75 93 THR A C 1
ATOM 731 O O . THR A 1 93 ? -11.125 13.094 25.640 1.00 87.75 93 THR A O 1
ATOM 734 N N . ARG A 1 94 ? -10.298 12.105 23.812 1.00 86.81 94 ARG A N 1
ATOM 735 C CA . ARG A 1 94 ? -11.503 11.313 23.571 1.00 86.81 94 ARG A CA 1
ATOM 736 C C . ARG A 1 94 ? -11.716 10.181 24.564 1.00 86.81 94 ARG A C 1
ATOM 738 O O . ARG A 1 94 ? -12.797 9.609 24.517 1.00 86.81 94 ARG A O 1
ATOM 745 N N . HIS A 1 95 ? -10.766 9.888 25.451 1.00 89.31 95 HIS A N 1
ATOM 746 C CA . HIS A 1 95 ? -10.988 8.969 26.569 1.00 89.31 95 HIS A CA 1
ATOM 747 C C . HIS A 1 95 ? -12.012 9.541 27.559 1.00 89.31 95 HIS A C 1
ATOM 749 O O . HIS A 1 95 ? -12.904 8.815 27.991 1.00 89.31 95 HIS A O 1
ATOM 755 N N . ASN A 1 96 ? -11.972 10.855 27.816 1.00 88.50 96 ASN A N 1
ATOM 756 C CA . ASN A 1 96 ? -12.878 11.535 28.749 1.00 88.50 96 ASN A CA 1
ATOM 757 C C . ASN A 1 96 ? -14.151 12.125 28.100 1.00 88.50 96 ASN A C 1
ATOM 759 O O . ASN A 1 96 ? -15.009 12.685 28.769 1.00 88.50 96 ASN A O 1
ATOM 763 N N . MET A 1 97 ? -14.271 12.063 26.775 1.00 82.75 97 MET A N 1
ATOM 764 C CA . MET A 1 97 ? -15.228 12.884 26.020 1.00 82.75 97 MET A CA 1
ATOM 765 C C . MET A 1 97 ? -16.321 12.079 25.299 1.00 82.75 97 MET A C 1
ATOM 767 O O . MET A 1 97 ? -16.932 12.604 24.362 1.00 82.75 97 MET A O 1
ATOM 771 N N . LYS A 1 98 ? -16.543 10.810 25.677 1.00 85.75 98 LYS A N 1
ATOM 772 C CA . LYS A 1 98 ? -17.492 9.909 24.997 1.00 85.75 98 LYS A CA 1
ATOM 773 C C . LYS A 1 98 ? -18.910 10.041 25.526 1.00 85.75 98 LYS A C 1
ATOM 775 O O . LYS A 1 98 ? -19.799 10.322 24.740 1.00 85.75 98 LYS A O 1
ATOM 780 N N . TRP A 1 99 ? -19.123 9.793 26.807 1.00 90.56 99 TRP A N 1
ATOM 781 C CA . TRP A 1 99 ? -20.398 9.937 27.491 1.00 90.56 99 TRP A CA 1
ATOM 782 C C . TRP A 1 99 ? -20.579 11.392 27.906 1.00 90.56 99 TRP A C 1
ATOM 784 O O . TRP A 1 99 ? -19.779 11.898 28.696 1.00 90.56 99 TRP A O 1
ATOM 794 N N . ARG A 1 100 ? -21.631 12.038 27.395 1.00 87.88 100 ARG A N 1
ATOM 795 C CA . ARG A 1 100 ? -21.984 13.423 27.734 1.00 87.88 100 ARG A CA 1
ATOM 796 C C . ARG A 1 100 ? -23.436 13.578 28.141 1.00 87.88 100 ARG A C 1
ATOM 798 O O . ARG A 1 100 ? -24.301 12.803 27.715 1.00 87.88 100 ARG A O 1
ATOM 805 N N . ASP A 1 101 ? -23.683 14.610 28.933 1.00 87.06 101 ASP A N 1
ATOM 806 C CA . ASP A 1 101 ? -25.033 15.128 29.119 1.00 87.06 101 ASP A CA 1
ATOM 807 C C . ASP A 1 101 ? -25.412 15.991 27.890 1.00 87.06 101 ASP A C 1
ATOM 809 O O . ASP A 1 101 ? -24.553 16.694 27.347 1.00 87.06 101 ASP A O 1
ATOM 813 N N . PRO A 1 102 ? -26.670 15.957 27.405 1.00 86.56 102 PRO A N 1
ATOM 814 C CA . PRO A 1 102 ? -27.073 16.643 26.169 1.00 86.56 102 PRO A CA 1
ATOM 815 C C . PRO A 1 102 ? -26.844 18.161 26.162 1.00 86.56 102 PRO A C 1
ATOM 817 O O . PRO A 1 102 ? -26.680 18.748 25.093 1.00 86.56 102 PRO A O 1
ATOM 820 N N . ASP A 1 103 ? -26.810 18.775 27.346 1.00 76.88 103 ASP A N 1
ATOM 821 C CA . ASP A 1 103 ? -26.661 20.222 27.534 1.00 76.88 103 ASP A CA 1
ATOM 822 C C . ASP A 1 103 ? -25.189 20.670 27.652 1.00 76.88 103 ASP A C 1
ATOM 824 O O . ASP A 1 103 ? -24.892 21.867 27.692 1.00 76.88 103 ASP A O 1
ATOM 828 N N . GLU A 1 104 ? -24.243 19.728 27.702 1.00 76.12 104 GLU A N 1
ATOM 829 C CA . GLU A 1 104 ? -22.812 20.032 27.667 1.00 76.12 104 GLU A CA 1
ATOM 830 C C . GLU A 1 104 ? -22.377 20.466 26.256 1.00 76.12 104 GLU A C 1
ATOM 832 O O . GLU A 1 104 ? -23.026 20.174 25.251 1.00 76.12 104 GLU A O 1
ATOM 837 N N . GLY A 1 105 ? -21.238 21.159 26.136 1.00 66.69 105 GLY A N 1
ATOM 838 C CA . GLY A 1 105 ? -20.670 21.471 24.819 1.00 66.69 105 GLY A CA 1
ATOM 839 C C . GLY A 1 105 ? -20.440 20.186 24.016 1.00 66.69 105 GLY A C 1
ATOM 840 O O . GLY A 1 105 ? -19.869 19.238 24.549 1.00 66.69 105 GLY A O 1
ATOM 841 N N . PHE A 1 106 ? -20.882 20.143 22.755 1.00 69.25 106 PHE A N 1
ATOM 842 C CA . PHE A 1 106 ? -20.941 18.927 21.917 1.00 69.25 106 PHE A CA 1
ATOM 843 C C . PHE A 1 106 ? -21.832 17.789 22.472 1.00 69.25 106 PHE A C 1
ATOM 845 O O . PHE A 1 106 ? -21.747 16.655 22.001 1.00 69.25 106 PHE A O 1
ATOM 852 N N . GLY A 1 107 ? -22.700 18.070 23.450 1.00 82.19 107 GLY A N 1
ATOM 853 C CA . GLY A 1 107 ? -23.645 17.116 24.035 1.00 82.19 107 GLY A CA 1
ATOM 854 C C . GLY A 1 107 ? -24.623 16.559 23.003 1.00 82.19 107 GLY A C 1
ATOM 855 O O . GLY A 1 107 ? -24.823 15.351 22.954 1.00 82.19 107 GLY A O 1
ATOM 856 N N . VAL A 1 108 ? -25.127 17.397 22.092 1.00 89.25 108 VAL A N 1
ATOM 857 C CA . VAL A 1 108 ? -25.874 16.991 20.888 1.00 89.25 108 VAL A CA 1
ATOM 858 C C . VAL A 1 108 ? -25.305 17.724 19.675 1.00 89.25 108 VAL A C 1
ATOM 860 O O . VAL A 1 108 ? -25.385 18.946 19.593 1.00 89.25 108 VAL A O 1
ATOM 863 N N . VAL A 1 109 ? -24.710 16.983 18.736 1.00 89.56 109 VAL A N 1
ATOM 864 C CA . VAL A 1 109 ? -24.059 17.548 17.539 1.00 89.56 109 VAL A CA 1
ATOM 865 C C . VAL A 1 109 ? -25.088 18.027 16.509 1.00 89.56 109 VAL A C 1
ATOM 867 O O . VAL A 1 109 ? -24.938 19.113 15.963 1.00 89.56 109 VAL A O 1
ATOM 870 N N . ALA A 1 110 ? -26.162 17.266 16.293 1.00 90.50 110 ALA A N 1
ATOM 871 C CA . ALA A 1 110 ? -27.219 17.572 15.326 1.00 90.50 110 ALA A CA 1
ATOM 872 C C . ALA A 1 110 ? -28.393 18.355 15.955 1.00 90.50 110 ALA A C 1
ATOM 874 O O . ALA A 1 110 ? -29.552 17.978 15.801 1.00 90.50 110 ALA A O 1
ATOM 875 N N . HIS A 1 111 ? -28.108 19.415 16.726 1.00 91.50 111 HIS A N 1
ATOM 876 C CA . HIS A 1 111 ? -29.143 20.161 17.465 1.00 91.50 111 HIS A CA 1
ATOM 877 C C . HIS A 1 111 ? -30.285 20.649 16.564 1.00 91.50 111 HIS A C 1
ATOM 879 O O . HIS A 1 111 ? -31.451 20.501 16.926 1.00 91.50 111 HIS A O 1
ATOM 885 N N . ASP A 1 112 ? -29.952 21.191 15.392 1.00 93.12 112 ASP A N 1
ATOM 886 C CA . ASP A 1 112 ? -30.933 21.779 14.480 1.00 93.12 112 ASP A CA 1
ATOM 887 C C . ASP A 1 112 ? -31.953 20.745 13.981 1.00 93.12 112 ASP A C 1
ATOM 889 O O . ASP A 1 112 ? -33.136 21.063 13.875 1.00 93.12 112 ASP A O 1
ATOM 893 N N . ASP A 1 113 ? -31.551 19.491 13.758 1.00 95.69 113 ASP A N 1
ATOM 894 C CA . ASP A 1 113 ? -32.468 18.425 13.331 1.00 95.69 113 ASP A CA 1
ATOM 895 C C . ASP A 1 113 ? -33.496 18.090 14.420 1.00 95.69 113 ASP A C 1
ATOM 897 O O . ASP A 1 113 ? -34.684 17.909 14.138 1.00 95.69 113 ASP A O 1
ATOM 901 N N . PHE A 1 114 ? -33.066 18.074 15.687 1.00 95.56 114 PHE A N 1
ATOM 902 C CA . PHE A 1 114 ? -33.978 17.936 16.824 1.00 95.56 114 PHE A CA 1
ATOM 903 C C . PHE A 1 114 ? -34.870 19.170 16.984 1.00 95.56 114 PHE A C 1
ATOM 905 O O . PHE A 1 114 ? -36.073 19.030 17.207 1.00 95.56 114 PHE A O 1
ATOM 912 N N . ALA A 1 115 ? -34.304 20.372 16.863 1.00 92.44 115 ALA A N 1
ATOM 913 C CA . ALA A 1 115 ? -35.032 21.631 17.001 1.00 92.44 115 ALA A CA 1
ATOM 914 C C . ALA A 1 115 ? -36.120 21.800 15.932 1.00 92.44 115 ALA A C 1
ATOM 916 O O . ALA A 1 115 ? -37.205 22.304 16.226 1.00 92.44 115 ALA A O 1
ATOM 917 N N . ASN A 1 116 ? -35.848 21.340 14.711 1.00 94.94 116 ASN A N 1
ATOM 918 C CA . ASN A 1 116 ? -36.764 21.421 13.575 1.00 94.94 116 ASN A CA 1
ATOM 919 C C . ASN A 1 116 ? -37.770 20.265 13.513 1.00 94.94 116 ASN A C 1
ATOM 921 O O . ASN A 1 116 ? -38.714 20.330 12.726 1.00 94.94 116 ASN A O 1
ATOM 925 N N . GLY A 1 117 ? -37.601 19.234 14.341 1.00 95.19 117 GLY A N 1
ATOM 926 C CA . GLY A 1 117 ? -38.515 18.102 14.393 1.00 95.19 117 GLY A CA 1
ATOM 927 C C . GLY A 1 117 ? -38.376 17.149 13.203 1.00 95.19 117 GLY A C 1
ATOM 928 O O . GLY A 1 117 ? -39.388 16.771 12.613 1.00 95.19 117 GLY A O 1
ATOM 929 N N . LEU A 1 118 ? -37.142 16.821 12.800 1.00 97.12 118 LEU A N 1
ATOM 930 C CA . LEU A 1 118 ? -36.871 15.983 11.628 1.00 97.12 118 LEU A CA 1
ATOM 931 C C . LEU A 1 118 ? -37.563 14.611 11.730 1.00 97.12 118 LEU A C 1
ATOM 933 O O . LEU A 1 118 ? -37.348 13.857 12.680 1.00 97.12 118 LEU A O 1
ATOM 937 N N . ASP A 1 119 ? -38.363 14.278 10.716 1.00 96.88 119 ASP A N 1
ATOM 938 C CA . ASP A 1 119 ? -39.010 12.975 10.553 1.00 96.88 119 ASP A CA 1
ATOM 939 C C . ASP A 1 119 ? -38.157 12.075 9.648 1.00 96.88 119 ASP A C 1
ATOM 941 O O . ASP A 1 119 ? -38.099 12.265 8.425 1.00 96.88 119 ASP A O 1
ATOM 945 N N . LEU A 1 120 ? -37.505 11.076 10.250 1.00 97.19 120 LEU A N 1
ATOM 946 C CA . LEU A 1 120 ? -36.620 10.168 9.524 1.00 97.19 120 LEU A CA 1
ATOM 947 C C . LEU A 1 120 ? -37.383 9.185 8.628 1.00 97.19 120 LEU A C 1
ATOM 949 O O . LEU A 1 120 ? -36.750 8.508 7.835 1.00 97.19 120 LEU A O 1
ATOM 953 N N . SER A 1 121 ? -38.719 9.115 8.639 1.00 94.88 121 SER A N 1
ATOM 954 C CA . SER A 1 121 ? -39.451 8.317 7.632 1.00 94.88 121 SER A CA 1
ATOM 955 C C . SER A 1 121 ? -39.192 8.787 6.194 1.00 94.88 121 SER A C 1
ATOM 957 O O . SER A 1 121 ? -39.375 8.025 5.243 1.00 94.88 121 SER A O 1
ATOM 959 N N . THR A 1 122 ? -38.755 10.041 6.041 1.00 91.75 122 THR A N 1
ATOM 960 C CA . THR A 1 122 ? -38.356 10.637 4.761 1.00 91.75 122 THR A CA 1
ATOM 961 C C . THR A 1 122 ? -36.906 10.340 4.376 1.00 91.75 122 THR A C 1
ATOM 963 O O . THR A 1 122 ? -36.535 10.537 3.218 1.00 91.75 122 THR A O 1
ATOM 966 N N . ASP A 1 123 ? -36.106 9.835 5.316 1.00 94.19 123 ASP A N 1
ATOM 967 C CA . ASP A 1 123 ? -34.724 9.433 5.096 1.00 94.19 123 ASP A CA 1
ATOM 968 C C . ASP A 1 123 ? -34.670 8.026 4.458 1.00 94.19 123 ASP A C 1
ATOM 970 O O . ASP A 1 123 ? -35.324 7.097 4.954 1.00 94.19 123 ASP A O 1
ATOM 974 N N . PRO A 1 124 ? -33.908 7.824 3.366 1.00 92.88 124 PRO A N 1
ATOM 975 C CA . PRO A 1 124 ? -33.813 6.531 2.689 1.00 92.88 124 PRO A CA 1
ATOM 976 C C . PRO A 1 124 ? -33.403 5.359 3.591 1.00 92.88 124 PRO A C 1
ATOM 978 O O . PRO A 1 124 ? -33.927 4.254 3.414 1.00 92.88 124 PRO A O 1
ATOM 981 N N . ASP A 1 125 ? -32.520 5.574 4.569 1.00 93.56 125 ASP A N 1
ATOM 982 C CA . ASP A 1 125 ? -32.017 4.507 5.443 1.00 93.56 125 ASP A CA 1
ATOM 983 C C . ASP A 1 125 ? -33.064 4.059 6.482 1.00 93.56 125 ASP A C 1
ATOM 985 O O . ASP A 1 125 ? -33.021 2.931 6.998 1.00 93.56 125 ASP A O 1
ATOM 989 N N . PHE A 1 126 ? -34.052 4.914 6.751 1.00 97.19 126 PHE A N 1
ATOM 990 C CA . PHE A 1 126 ? -35.134 4.682 7.708 1.00 97.19 126 PHE A CA 1
ATOM 991 C C . PHE A 1 126 ? -36.495 4.432 7.050 1.00 97.19 126 PHE A C 1
ATOM 993 O O . PHE A 1 126 ? -37.408 3.950 7.723 1.00 97.19 126 PHE A O 1
ATOM 1000 N N . ALA A 1 127 ? -36.632 4.655 5.739 1.00 93.62 127 ALA A N 1
ATOM 1001 C CA . ALA A 1 127 ? -37.874 4.463 4.986 1.00 93.62 127 ALA A CA 1
ATOM 1002 C C . ALA A 1 127 ? -38.499 3.068 5.184 1.00 93.62 127 ALA A C 1
ATOM 1004 O O . ALA A 1 127 ? -39.720 2.910 5.163 1.00 93.62 127 ALA A O 1
ATOM 1005 N N . GLN A 1 128 ? -37.667 2.053 5.438 1.00 95.19 128 GLN A N 1
ATOM 1006 C CA . GLN A 1 128 ? -38.102 0.681 5.714 1.00 95.19 128 GLN A CA 1
ATOM 1007 C C . GLN A 1 128 ? -38.963 0.524 6.981 1.00 95.19 128 GLN A C 1
ATOM 1009 O O . GLN A 1 128 ? -39.671 -0.476 7.091 1.00 95.19 128 GLN A O 1
ATOM 1014 N N . PHE A 1 129 ? -38.908 1.476 7.918 1.00 96.75 129 PHE A N 1
ATOM 1015 C CA . PHE A 1 129 ? -39.714 1.490 9.146 1.00 96.75 129 PHE A CA 1
ATOM 1016 C C . PHE A 1 129 ? -41.049 2.236 8.959 1.00 96.75 129 PHE A C 1
ATOM 1018 O O . PHE A 1 129 ? -41.933 2.156 9.808 1.00 96.75 129 PHE A O 1
ATOM 1025 N N . GLY A 1 130 ? -41.237 2.942 7.836 1.00 94.50 130 GLY A N 1
ATOM 1026 C CA . GLY A 1 130 ? -42.480 3.640 7.509 1.00 94.50 130 GLY A CA 1
ATOM 1027 C C . GLY A 1 130 ? -42.939 4.591 8.620 1.00 94.50 130 GLY A C 1
ATOM 1028 O O . GLY A 1 130 ? -42.172 5.425 9.087 1.00 94.50 130 GLY A O 1
ATOM 1029 N N . ALA A 1 131 ? -44.193 4.449 9.056 1.00 93.06 131 ALA A N 1
ATOM 1030 C CA . ALA A 1 131 ? -44.773 5.272 10.124 1.00 93.06 131 ALA A CA 1
ATOM 1031 C C . ALA A 1 131 ? -44.154 5.026 11.515 1.00 93.06 131 ALA A C 1
ATOM 1033 O O . ALA A 1 131 ? -44.369 5.828 12.424 1.00 93.06 131 ALA A O 1
ATOM 1034 N N . ASP A 1 132 ? -43.399 3.937 11.680 1.00 96.50 132 ASP A N 1
ATOM 1035 C CA . ASP A 1 132 ? -42.693 3.618 12.919 1.00 96.50 132 ASP A CA 1
ATOM 1036 C C . ASP A 1 132 ? -41.272 4.205 12.938 1.00 96.50 132 ASP A C 1
ATOM 1038 O O . ASP A 1 132 ? -40.581 4.062 13.946 1.00 96.50 132 ASP A O 1
ATOM 1042 N N . ALA A 1 133 ? -40.825 4.867 11.862 1.00 97.44 133 ALA A N 1
ATOM 1043 C CA . ALA A 1 133 ? -39.513 5.502 11.816 1.00 97.44 133 ALA A CA 1
ATOM 1044 C C . ALA A 1 133 ? -39.360 6.590 12.903 1.00 97.44 133 ALA A C 1
ATOM 1046 O O . ALA A 1 133 ? -40.351 7.191 13.330 1.00 97.44 133 ALA A O 1
ATOM 1047 N N . PRO A 1 134 ? -38.127 6.872 13.368 1.00 98.12 134 PRO A N 1
ATOM 1048 C CA . PRO A 1 134 ? -37.916 7.840 14.435 1.00 98.12 134 PRO A CA 1
ATOM 1049 C C . PRO A 1 134 ? -38.193 9.282 13.986 1.00 98.12 134 PRO A C 1
ATOM 1051 O O . PRO A 1 134 ? -37.719 9.723 12.942 1.00 98.12 134 PRO A O 1
ATOM 1054 N N . VAL A 1 135 ? -38.879 10.044 14.833 1.00 98.06 135 VAL A N 1
ATOM 1055 C CA . VAL A 1 135 ? -39.065 11.493 14.688 1.00 98.06 135 VAL A CA 1
ATOM 1056 C C . VAL A 1 135 ? -38.296 12.197 15.796 1.00 98.06 135 VAL A C 1
ATOM 1058 O O . VAL A 1 135 ? -38.539 11.951 16.983 1.00 98.06 135 VAL A O 1
ATOM 1061 N N . LEU A 1 136 ? -37.356 13.056 15.418 1.00 97.81 136 LEU A N 1
ATOM 1062 C CA . LEU A 1 136 ? -36.557 13.845 16.350 1.00 97.81 136 LEU A CA 1
ATOM 1063 C C . LEU A 1 136 ? -37.389 15.010 16.884 1.00 97.81 136 LEU A C 1
ATOM 1065 O O . LEU A 1 136 ? -38.306 15.488 16.222 1.00 97.81 136 LEU A O 1
ATOM 1069 N N . GLY A 1 137 ? -37.095 15.479 18.090 1.00 95.12 137 GLY A N 1
ATOM 1070 C CA . GLY A 1 137 ? -37.796 16.623 18.658 1.00 95.12 137 GLY A CA 1
ATOM 1071 C C . GLY A 1 137 ? -37.037 17.294 19.789 1.00 95.12 137 GLY A C 1
ATOM 1072 O O . GLY A 1 137 ? -36.260 16.662 20.503 1.00 95.12 137 GLY A O 1
ATOM 1073 N N . PHE A 1 138 ? -37.302 18.581 19.978 1.00 92.75 138 PHE A N 1
ATOM 1074 C CA . PHE A 1 138 ? -36.732 19.377 21.054 1.00 92.75 138 PHE A CA 1
ATOM 1075 C C . PHE A 1 138 ? -37.828 20.159 21.780 1.00 92.75 138 PHE A C 1
ATOM 1077 O O . PHE A 1 138 ? -38.610 20.885 21.167 1.00 92.75 138 PHE A O 1
ATOM 1084 N N . ASP A 1 139 ? -37.883 20.009 23.099 1.00 88.38 139 ASP A N 1
ATOM 1085 C CA . ASP A 1 139 ? -38.721 20.792 23.995 1.00 88.38 139 ASP A CA 1
ATOM 1086 C C . ASP A 1 139 ? -37.873 21.898 24.646 1.00 88.38 139 ASP A C 1
ATOM 1088 O O . ASP A 1 139 ? -37.171 21.635 25.627 1.00 88.38 139 ASP A O 1
ATOM 1092 N N . PRO A 1 140 ? -37.944 23.149 24.153 1.00 82.19 140 PRO A N 1
ATOM 1093 C CA . PRO A 1 140 ? -37.159 24.255 24.699 1.00 82.19 140 PRO A CA 1
ATOM 1094 C C . PRO A 1 140 ? -37.617 24.679 26.102 1.00 82.19 140 PRO A C 1
ATOM 1096 O O . PRO A 1 140 ? -36.997 25.550 26.710 1.00 82.19 140 PRO A O 1
ATOM 1099 N N . THR A 1 141 ? -38.726 24.124 26.606 1.00 80.12 141 THR A N 1
ATOM 1100 C CA . THR A 1 141 ? -39.252 24.402 27.949 1.00 80.12 141 THR A CA 1
ATOM 1101 C C . THR A 1 141 ? -38.821 23.367 28.984 1.00 80.12 141 THR A C 1
ATOM 1103 O O . THR A 1 141 ? -39.112 23.538 30.171 1.00 80.12 141 THR A O 1
ATOM 1106 N N . ALA A 1 142 ? -38.122 22.311 28.555 1.00 74.69 142 ALA A N 1
ATOM 1107 C CA . ALA A 1 142 ? -37.577 21.310 29.453 1.00 74.69 142 ALA A CA 1
ATOM 1108 C C . ALA A 1 142 ? -36.525 21.926 30.400 1.00 74.69 142 ALA A C 1
ATOM 1110 O O . ALA A 1 142 ? -35.816 22.861 30.017 1.00 74.69 142 ALA A O 1
ATOM 1111 N N . PRO A 1 143 ? -36.413 21.431 31.648 1.00 64.62 143 PRO A N 1
ATOM 1112 C CA . PRO A 1 143 ? -35.362 21.861 32.564 1.00 64.62 143 PRO A CA 1
ATOM 1113 C C . PRO A 1 143 ? -33.979 21.632 31.940 1.00 64.62 143 PRO A C 1
ATOM 1115 O O . PRO A 1 143 ? -33.698 20.532 31.487 1.00 64.62 143 PRO A O 1
ATOM 1118 N N . THR A 1 144 ? -33.131 22.661 31.945 1.00 56.34 144 THR A N 1
ATOM 1119 C CA . THR A 1 144 ? -31.764 22.647 31.385 1.00 56.34 144 THR A CA 1
ATOM 1120 C C . THR A 1 144 ? -30.704 22.261 32.429 1.00 56.34 144 THR A C 1
ATOM 1122 O O . THR A 1 144 ? -29.589 22.783 32.393 1.00 56.34 144 THR A O 1
ATOM 1125 N N . ASP A 1 145 ? -31.082 21.518 33.477 1.00 55.06 145 ASP A N 1
ATOM 1126 C CA . ASP A 1 145 ? -30.178 21.213 34.594 1.00 55.06 145 ASP A CA 1
ATOM 1127 C C . ASP A 1 145 ? -29.573 19.816 34.425 1.00 55.06 145 ASP A C 1
ATOM 1129 O O . ASP A 1 145 ? -30.271 18.800 34.472 1.00 55.06 145 ASP A O 1
ATOM 1133 N N . SER A 1 146 ? -28.248 19.793 34.264 1.00 50.12 146 SER A N 1
ATOM 1134 C CA . SER A 1 146 ? -27.418 18.610 34.039 1.00 50.12 146 SER A CA 1
ATOM 1135 C C . SER A 1 146 ? -27.387 17.622 35.210 1.00 50.12 146 SER A C 1
ATOM 1137 O O . SER A 1 146 ? -26.859 16.523 35.066 1.00 50.12 146 SER A O 1
ATOM 1139 N N . THR A 1 147 ? -27.934 17.976 36.375 1.00 50.00 147 THR A N 1
ATOM 1140 C CA . THR A 1 147 ? -27.879 17.119 37.571 1.00 50.00 147 THR A CA 1
ATOM 1141 C C . THR A 1 147 ? -28.938 16.014 37.612 1.00 50.00 147 THR A C 1
ATOM 1143 O O . THR A 1 147 ? -28.714 15.000 38.273 1.00 50.00 147 THR A O 1
ATOM 1146 N N . ASP A 1 148 ? -30.036 16.153 36.859 1.00 51.94 148 ASP A N 1
ATOM 1147 C CA . ASP A 1 148 ? -31.187 15.236 36.920 1.00 51.94 148 ASP A CA 1
ATOM 1148 C C . ASP A 1 148 ? -31.353 14.348 35.667 1.00 51.94 148 ASP A C 1
ATOM 1150 O O . ASP A 1 148 ? -32.330 13.602 35.569 1.00 51.94 148 ASP A O 1
ATOM 1154 N N . GLY A 1 149 ? -30.434 14.419 34.692 1.00 54.72 149 GLY A N 1
ATOM 1155 C CA . GLY A 1 149 ? -30.475 13.592 33.473 1.00 54.72 149 GLY A CA 1
ATOM 1156 C C . GLY A 1 149 ? -31.668 13.872 32.547 1.00 54.72 149 GLY A C 1
ATOM 1157 O O . GLY A 1 149 ? -32.015 13.032 31.717 1.00 54.72 149 GLY A O 1
ATOM 1158 N N . LYS A 1 150 ? -32.318 15.031 32.696 1.00 61.72 150 LYS A N 1
ATOM 1159 C CA . LYS A 1 150 ? -33.444 15.471 31.865 1.00 61.72 150 LYS A CA 1
ATOM 1160 C C . LYS A 1 150 ? -32.952 16.489 30.856 1.00 61.72 150 LYS A C 1
ATOM 1162 O O . LYS A 1 150 ? -32.300 17.451 31.238 1.00 61.72 150 LYS A O 1
ATOM 1167 N N . SER A 1 151 ? -33.294 16.283 29.590 1.00 74.38 151 SER A N 1
ATOM 1168 C CA . SER A 1 151 ? -32.980 17.215 28.511 1.00 74.38 151 SER A CA 1
ATOM 1169 C C . SER A 1 151 ? -34.238 17.573 27.719 1.00 74.38 151 SER A C 1
ATOM 1171 O O . SER A 1 151 ? -35.278 16.918 27.834 1.00 74.38 151 SER A O 1
ATOM 1173 N N . GLY A 1 152 ? -34.150 18.615 26.891 1.00 84.62 152 GLY A N 1
ATOM 1174 C CA . GLY A 1 152 ? -35.203 18.933 25.924 1.00 84.62 152 GLY A CA 1
ATOM 1175 C C . GLY A 1 152 ? -35.280 17.954 24.753 1.00 84.62 152 GLY A C 1
ATOM 1176 O O . GLY A 1 152 ? -36.274 17.951 24.032 1.00 84.62 152 GLY A O 1
ATOM 1177 N N . TYR A 1 153 ? -34.266 17.118 24.540 1.00 92.56 153 TYR A N 1
ATOM 1178 C CA . TYR A 1 153 ? -34.150 16.283 23.349 1.00 92.56 153 TYR A CA 1
ATOM 1179 C C . TYR A 1 153 ? -34.983 15.008 23.465 1.00 92.56 153 TYR A C 1
ATOM 1181 O O . TYR A 1 153 ? -34.959 14.302 24.476 1.00 92.56 153 TYR A O 1
ATOM 1189 N N . ARG A 1 154 ? -35.725 14.698 22.405 1.00 94.25 154 ARG A N 1
ATOM 1190 C CA . ARG A 1 154 ? -36.682 13.594 22.347 1.00 94.25 154 ARG A CA 1
ATOM 1191 C C . ARG A 1 154 ? -36.608 12.872 21.012 1.00 94.25 154 ARG A C 1
ATOM 1193 O O . ARG A 1 154 ? -36.310 13.472 19.982 1.00 94.25 154 ARG A O 1
ATOM 1200 N N . VAL A 1 155 ? -36.939 11.588 21.036 1.00 97.12 155 VAL A N 1
ATOM 1201 C CA . VAL A 1 155 ? -37.113 10.755 19.843 1.00 97.12 155 VAL A CA 1
ATOM 1202 C C . VAL A 1 155 ? -38.429 10.005 19.970 1.00 97.12 155 VAL A C 1
ATOM 1204 O O . VAL A 1 155 ? -38.661 9.326 20.967 1.00 97.12 155 VAL A O 1
ATOM 1207 N N . THR A 1 156 ? -39.308 10.133 18.982 1.00 97.81 156 THR A N 1
ATOM 1208 C CA . THR A 1 156 ? -40.605 9.445 18.954 1.00 97.81 156 THR A CA 1
ATOM 1209 C C . THR A 1 156 ? -40.569 8.302 17.951 1.00 97.81 156 THR A C 1
ATOM 1211 O O . THR A 1 156 ? -40.234 8.523 16.797 1.00 97.81 156 THR A O 1
ATOM 1214 N N . ILE A 1 157 ? -40.913 7.090 18.385 1.00 97.06 157 ILE A N 1
ATOM 1215 C CA . ILE A 1 157 ? -40.930 5.865 17.570 1.00 97.06 157 ILE A CA 1
ATOM 1216 C C . ILE A 1 157 ? -42.306 5.228 17.748 1.00 97.06 157 ILE A C 1
ATOM 1218 O O . ILE A 1 157 ? -42.724 4.991 18.884 1.00 97.06 157 ILE A O 1
ATOM 1222 N N . ALA A 1 158 ? -43.033 4.997 16.652 1.00 93.62 158 ALA A N 1
ATOM 1223 C CA . ALA A 1 158 ? -44.394 4.439 16.670 1.00 93.62 158 ALA A CA 1
ATOM 1224 C C . ALA A 1 158 ? -45.336 5.120 17.696 1.00 93.62 158 ALA A C 1
ATOM 1226 O O . ALA A 1 158 ? -46.100 4.475 18.415 1.00 93.62 158 ALA A O 1
ATOM 1227 N N . GLY A 1 159 ? -45.237 6.450 17.819 1.00 92.00 159 GLY A N 1
ATOM 1228 C CA . GLY A 1 159 ? -46.030 7.257 18.756 1.00 92.00 159 GLY A CA 1
ATOM 1229 C C . GLY A 1 159 ? -45.582 7.221 20.225 1.00 92.00 159 GLY A C 1
ATOM 1230 O O . GLY A 1 159 ? -46.166 7.931 21.043 1.00 92.00 159 GLY A O 1
ATOM 1231 N N . THR A 1 160 ? -44.547 6.452 20.572 1.00 95.19 160 THR A N 1
ATOM 1232 C CA . THR A 1 160 ? -43.926 6.468 21.906 1.00 95.19 160 THR A CA 1
ATOM 1233 C C . THR A 1 160 ? -42.743 7.426 21.911 1.00 95.19 160 THR A C 1
ATOM 1235 O O . THR A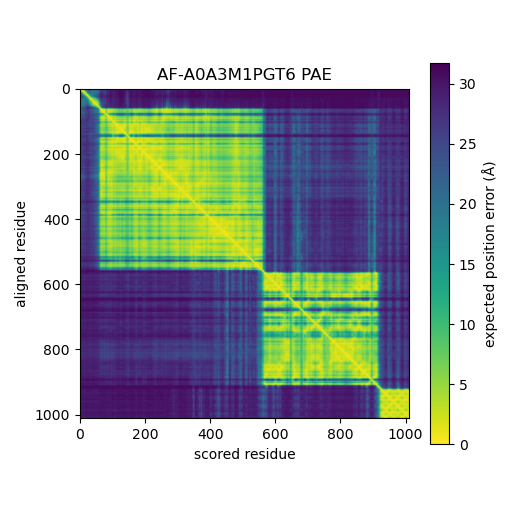 1 160 ? -41.820 7.275 21.114 1.00 95.19 160 THR A O 1
ATOM 1238 N N . THR A 1 161 ? -42.762 8.415 22.803 1.00 95.50 161 THR A N 1
ATOM 1239 C CA . THR A 1 161 ? -41.694 9.413 22.928 1.00 95.50 161 THR A CA 1
ATOM 1240 C C . THR A 1 161 ? -40.700 9.020 24.016 1.00 95.50 161 THR A C 1
ATOM 1242 O O . THR A 1 161 ? -41.081 8.813 25.167 1.00 95.50 161 THR A O 1
ATOM 1245 N N . TYR A 1 162 ? -39.423 8.977 23.647 1.00 94.69 162 TYR A N 1
ATOM 1246 C CA . TYR A 1 162 ? -38.284 8.692 24.511 1.00 94.69 162 TYR A CA 1
ATOM 1247 C C . TYR A 1 162 ? -37.464 9.963 24.725 1.00 94.69 162 TYR A C 1
ATOM 1249 O O . TYR A 1 162 ? -37.166 10.681 23.769 1.00 94.69 162 TYR A O 1
ATOM 1257 N N . GLU A 1 163 ? -37.086 10.242 25.971 1.00 92.56 163 GLU A N 1
ATOM 1258 C CA . GLU A 1 163 ? -36.140 11.318 26.280 1.00 92.56 163 GLU A CA 1
ATOM 1259 C C . GLU A 1 163 ? -34.717 10.874 25.930 1.00 92.56 163 GLU A C 1
ATOM 1261 O O . GLU A 1 163 ? -34.328 9.735 26.191 1.00 92.56 163 GLU A O 1
ATOM 1266 N N . VAL A 1 164 ? -33.929 11.772 25.344 1.00 93.00 164 VAL A N 1
ATOM 1267 C CA . VAL A 1 164 ? -32.488 11.570 25.187 1.00 93.00 164 VAL A CA 1
ATOM 1268 C C . VAL A 1 164 ? -31.834 12.031 26.483 1.00 93.00 164 VAL A C 1
ATOM 1270 O O . VAL A 1 164 ? -31.659 13.226 26.713 1.00 93.00 164 VAL A O 1
ATOM 1273 N N . ASN A 1 165 ? -31.496 11.085 27.351 1.00 91.06 165 ASN A N 1
ATOM 1274 C CA . ASN A 1 165 ? -30.890 11.373 28.649 1.00 91.06 165 ASN A CA 1
ATOM 1275 C C . ASN A 1 165 ? -29.387 11.646 28.522 1.00 91.06 165 ASN A C 1
ATOM 1277 O O . ASN A 1 165 ? -28.856 12.476 29.250 1.00 91.06 165 ASN A O 1
ATOM 1281 N N . TRP A 1 166 ? -28.714 10.978 27.578 1.00 91.69 166 TRP A N 1
ATOM 1282 C CA . TRP A 1 166 ? -27.266 11.072 27.371 1.00 91.69 166 TRP A CA 1
ATOM 1283 C C . TRP A 1 166 ? -26.879 10.834 25.917 1.00 91.69 166 TRP A C 1
ATOM 1285 O O . TRP A 1 166 ? -27.644 10.256 25.138 1.00 91.69 166 TRP A O 1
ATOM 1295 N N . THR A 1 167 ? -25.648 11.195 25.568 1.00 93.00 167 THR A N 1
ATOM 1296 C CA . THR A 1 167 ? -25.043 10.833 24.283 1.00 93.00 167 THR A CA 1
ATOM 1297 C C . THR A 1 167 ? -23.724 10.092 24.459 1.00 93.00 167 THR A C 1
ATOM 1299 O O . THR A 1 167 ? -23.048 10.216 25.480 1.00 93.00 167 THR A O 1
ATOM 1302 N N . LEU A 1 168 ? -23.382 9.272 23.461 1.00 92.00 168 LEU A N 1
ATOM 1303 C CA . LEU A 1 168 ? -22.128 8.527 23.383 1.00 92.00 168 LEU A CA 1
ATOM 1304 C C . LEU A 1 168 ? -21.423 8.837 22.054 1.00 92.00 168 LEU A C 1
ATOM 1306 O O . LEU A 1 168 ? -21.898 8.440 20.989 1.00 92.00 168 LEU A O 1
ATOM 1310 N N . GLY A 1 169 ? -20.281 9.520 22.106 1.00 89.12 169 GLY A N 1
ATOM 1311 C CA . GLY A 1 169 ? -19.553 10.028 20.938 1.00 89.12 169 GLY A CA 1
ATOM 1312 C C . GLY A 1 169 ? -19.707 11.543 20.781 1.00 89.12 169 GLY A C 1
ATOM 1313 O O . GLY A 1 169 ? -19.761 12.250 21.780 1.00 89.12 169 GLY A O 1
ATOM 1314 N N . GLY A 1 170 ? -19.749 12.049 19.544 1.00 83.50 170 GLY A N 1
ATOM 1315 C CA . GLY A 1 170 ? -19.927 13.488 19.284 1.00 83.50 170 GLY A CA 1
ATOM 1316 C C . GLY A 1 170 ? -18.648 14.307 19.460 1.00 83.50 170 GLY A C 1
ATOM 1317 O O . GLY A 1 170 ? -18.613 15.287 20.199 1.00 83.50 170 GLY A O 1
ATOM 1318 N N . THR A 1 171 ? -17.553 13.859 18.843 1.00 77.81 171 THR A N 1
ATOM 1319 C CA . THR A 1 171 ? -16.226 14.498 18.973 1.00 77.81 171 THR A CA 1
ATOM 1320 C C . THR A 1 171 ? -15.661 14.974 17.632 1.00 77.81 171 THR A C 1
ATOM 1322 O O . THR A 1 171 ? -14.442 15.128 17.504 1.00 77.81 171 THR A O 1
ATOM 1325 N N . GLY A 1 172 ? -16.528 15.132 16.630 1.00 77.19 172 GLY A N 1
ATOM 1326 C CA . GLY A 1 172 ? -16.243 15.628 15.284 1.00 77.19 172 GLY A CA 1
ATOM 1327 C C . GLY A 1 172 ? -15.624 14.612 14.324 1.00 77.19 172 GLY A C 1
ATOM 1328 O O . GLY A 1 172 ? -15.074 15.013 13.302 1.00 77.19 172 GLY A O 1
ATOM 1329 N N . VAL A 1 173 ? -15.627 13.312 14.650 1.00 75.81 173 VAL A N 1
ATOM 1330 C CA . VAL A 1 173 ? -14.763 12.342 13.943 1.00 75.81 173 VAL A CA 1
ATOM 1331 C C . VAL A 1 173 ? -15.444 11.080 13.469 1.00 75.81 173 VAL A C 1
ATOM 1333 O O . VAL A 1 173 ? -15.082 10.573 12.413 1.00 75.81 173 VAL A O 1
ATOM 1336 N N . TRP A 1 174 ? -16.392 10.535 14.214 1.00 86.62 174 TRP A N 1
ATOM 1337 C CA . TRP A 1 174 ? -17.028 9.299 13.776 1.00 86.62 174 TRP A CA 1
ATOM 1338 C C . TRP A 1 174 ? -18.525 9.466 13.858 1.00 86.62 174 TRP A C 1
ATOM 1340 O O . TRP A 1 174 ? -19.175 9.794 12.875 1.00 86.62 174 TRP A O 1
ATOM 1350 N N . LYS A 1 175 ? -19.075 9.220 15.038 1.00 91.00 175 LYS A N 1
ATOM 1351 C CA . LYS A 1 175 ? -20.507 9.122 15.234 1.00 91.00 175 LYS A CA 1
ATOM 1352 C C . LYS A 1 175 ? -20.891 9.546 16.632 1.00 91.00 175 LYS A C 1
ATOM 1354 O O . LYS A 1 175 ? -20.120 9.348 17.577 1.00 91.00 175 LYS A O 1
ATOM 1359 N N . GLN A 1 176 ? -22.108 10.052 16.751 1.00 94.25 176 GLN A N 1
ATOM 1360 C CA . GLN A 1 176 ? -22.784 10.254 18.021 1.00 94.25 176 GLN A CA 1
ATOM 1361 C C . GLN A 1 176 ? -23.988 9.321 18.108 1.00 94.25 176 GLN A C 1
ATOM 1363 O O . GLN A 1 176 ? -24.749 9.163 17.155 1.00 94.25 176 GLN A O 1
ATOM 1368 N N . ARG A 1 177 ? -24.140 8.675 19.258 1.00 95.19 177 ARG A N 1
ATOM 1369 C CA . ARG A 1 177 ? -25.301 7.855 19.597 1.00 95.19 177 ARG A CA 1
ATOM 1370 C C . ARG A 1 177 ? -26.086 8.527 20.708 1.00 95.19 177 ARG A C 1
ATOM 1372 O O . ARG A 1 177 ? -25.506 9.234 21.530 1.00 95.19 177 ARG A O 1
ATOM 1379 N N . TYR A 1 178 ? -27.378 8.248 20.747 1.00 95.50 178 TYR A N 1
ATOM 1380 C CA . TYR A 1 178 ? -28.324 8.878 21.660 1.00 95.50 178 TYR A CA 1
ATOM 1381 C C . TYR A 1 178 ? -28.898 7.813 22.582 1.00 95.50 178 TYR A C 1
ATOM 1383 O O . TYR A 1 178 ? -29.251 6.726 22.127 1.00 95.50 178 TYR A O 1
ATOM 1391 N N . MET A 1 179 ? -28.935 8.089 23.879 1.00 95.38 179 MET A N 1
ATOM 1392 C CA . MET A 1 179 ? -29.282 7.109 24.902 1.00 95.38 179 MET A CA 1
ATOM 1393 C C . MET A 1 179 ? -30.515 7.566 25.669 1.00 95.38 179 MET A C 1
ATOM 1395 O O . MET A 1 179 ? -30.651 8.745 25.987 1.00 95.38 179 MET A O 1
ATOM 1399 N N . THR A 1 180 ? -31.393 6.619 25.972 1.00 95.19 180 THR A N 1
ATOM 1400 C CA . THR A 1 180 ? -32.619 6.828 26.740 1.00 95.19 180 THR A CA 1
ATOM 1401 C C . THR A 1 180 ? -32.678 5.854 27.909 1.00 95.19 180 THR A C 1
ATOM 1403 O O . THR A 1 180 ? -32.144 4.745 27.826 1.00 95.19 180 THR A O 1
ATOM 1406 N N . GLN A 1 181 ? -33.323 6.253 28.996 1.00 94.00 181 GLN A N 1
ATOM 1407 C CA . GLN A 1 181 ? -33.577 5.396 30.144 1.00 94.00 181 GLN A CA 1
ATOM 1408 C C . GLN A 1 181 ? -34.983 4.786 30.062 1.00 94.00 181 GLN A C 1
ATOM 1410 O O . GLN A 1 181 ? -35.980 5.496 29.943 1.00 94.00 181 GLN A O 1
ATOM 1415 N N . ILE A 1 182 ? -35.070 3.458 30.166 1.00 94.12 182 ILE A N 1
ATOM 1416 C CA . ILE A 1 182 ? -36.332 2.709 30.228 1.00 94.12 182 ILE A CA 1
ATOM 1417 C C . ILE A 1 182 ? -36.263 1.807 31.461 1.00 94.12 182 ILE A C 1
ATOM 1419 O O . ILE A 1 182 ? -35.412 0.921 31.545 1.00 94.12 182 ILE A O 1
ATOM 1423 N N . GLY A 1 183 ? -37.157 2.041 32.423 1.00 94.06 183 GLY A N 1
ATOM 1424 C CA . GLY A 1 183 ? -37.067 1.384 33.726 1.00 94.06 183 GLY A CA 1
ATOM 1425 C C . GLY A 1 183 ? -35.770 1.779 34.435 1.00 94.06 183 GLY A C 1
ATOM 1426 O O . GLY A 1 183 ? -35.450 2.967 34.525 1.00 94.06 183 GLY A O 1
ATOM 1427 N N . ASN A 1 184 ? -35.012 0.796 34.922 1.00 94.38 184 ASN A N 1
ATOM 1428 C CA . ASN A 1 184 ? -33.714 1.043 35.561 1.00 94.38 184 ASN A CA 1
ATOM 1429 C C . ASN A 1 184 ? -32.514 0.871 34.616 1.00 94.38 184 ASN A C 1
ATOM 1431 O O . ASN A 1 184 ? -31.381 1.029 35.065 1.00 94.38 184 ASN A O 1
ATOM 1435 N N . SER A 1 185 ? -32.747 0.554 33.340 1.00 96.31 185 SER A N 1
ATOM 1436 C CA . SER A 1 185 ? -31.693 0.311 32.350 1.00 96.31 185 SER A CA 1
ATOM 1437 C C . SER A 1 185 ? -31.629 1.409 31.291 1.00 96.31 185 SER A C 1
ATOM 1439 O O . SER A 1 185 ? -32.632 2.033 30.931 1.00 96.31 185 SER A O 1
ATOM 1441 N N . ILE A 1 186 ? -30.439 1.605 30.739 1.00 96.44 186 ILE A N 1
ATOM 1442 C CA . ILE A 1 186 ? -30.159 2.545 29.658 1.00 96.44 186 ILE A CA 1
ATOM 1443 C C . ILE A 1 186 ? -30.130 1.786 28.332 1.00 96.44 186 ILE A C 1
ATOM 1445 O O . ILE A 1 186 ? -29.564 0.700 28.222 1.00 96.44 186 ILE A O 1
ATOM 1449 N N . TYR A 1 187 ? -30.701 2.377 27.288 1.00 97.44 187 TYR A N 1
ATOM 1450 C CA . TYR A 1 187 ? -30.699 1.836 25.932 1.00 97.44 187 TYR A CA 1
ATOM 1451 C C . TYR A 1 187 ? -30.191 2.881 24.955 1.00 97.44 187 TYR A C 1
ATOM 1453 O O . TYR A 1 187 ? -30.507 4.065 25.060 1.00 97.44 187 TYR A O 1
ATOM 1461 N N . ILE A 1 188 ? -29.426 2.433 23.965 1.00 97.44 188 ILE A N 1
ATOM 1462 C CA . ILE A 1 188 ? -29.073 3.278 22.830 1.00 97.44 188 ILE A CA 1
ATOM 1463 C C . ILE A 1 188 ? -30.252 3.254 21.849 1.00 97.44 188 ILE A C 1
ATOM 1465 O O . ILE A 1 188 ? -30.693 2.179 21.432 1.00 97.44 188 ILE A O 1
ATOM 1469 N N . LEU A 1 189 ? -30.762 4.435 21.503 1.00 97.69 189 LEU A N 1
ATOM 1470 C CA . LEU A 1 189 ? -31.832 4.641 20.526 1.00 97.69 189 LEU A CA 1
ATOM 1471 C C . LEU A 1 189 ? -31.423 4.092 19.145 1.00 97.69 189 LEU A C 1
ATOM 1473 O O . LEU A 1 189 ? -30.226 3.989 18.860 1.00 97.69 189 LEU A O 1
ATOM 1477 N N . PRO A 1 190 ? -32.377 3.760 18.251 1.00 97.19 190 PRO A N 1
ATOM 1478 C CA . PRO A 1 190 ? -32.077 3.106 16.975 1.00 97.19 190 PRO A CA 1
ATOM 1479 C C . PRO A 1 190 ? -31.460 4.050 15.934 1.00 97.19 190 PRO A C 1
ATOM 1481 O O . PRO A 1 190 ? -31.482 3.760 14.740 1.00 97.19 190 PRO A O 1
ATOM 1484 N N . ILE A 1 191 ? -30.921 5.180 16.380 1.00 97.00 191 ILE A N 1
ATOM 1485 C CA . ILE A 1 191 ? -30.360 6.248 15.569 1.00 97.00 191 ILE A CA 1
ATOM 1486 C C . ILE A 1 191 ? -28.916 6.506 15.997 1.00 97.00 191 ILE A C 1
ATOM 1488 O O . ILE A 1 191 ? -28.570 6.493 17.183 1.00 97.00 191 ILE A O 1
ATOM 1492 N N . GLN A 1 192 ? -28.066 6.779 15.021 1.00 95.69 192 GLN A N 1
ATOM 1493 C CA . GLN A 1 192 ? -26.760 7.386 15.230 1.00 95.69 192 GLN A CA 1
ATOM 1494 C C . GLN A 1 192 ? -26.564 8.480 14.182 1.00 95.69 192 GLN A C 1
ATOM 1496 O O . GLN A 1 192 ? -26.986 8.321 13.039 1.00 95.69 192 GLN A O 1
ATOM 1501 N N . PHE A 1 193 ? -25.905 9.563 14.569 1.00 95.81 193 PHE A N 1
ATOM 1502 C CA . PHE A 1 193 ? -25.519 10.624 13.650 1.00 95.81 193 PHE A CA 1
ATOM 1503 C C . PHE A 1 193 ? -24.086 10.380 13.181 1.00 95.81 193 PHE A C 1
ATOM 1505 O O . PHE A 1 193 ? -23.182 10.239 14.014 1.00 95.81 193 PHE A O 1
ATOM 1512 N N . ASN A 1 194 ? -23.876 10.280 11.872 1.00 93.88 194 ASN A N 1
ATOM 1513 C CA . ASN A 1 194 ? -22.561 10.149 11.259 1.00 93.88 194 ASN A CA 1
ATOM 1514 C C . ASN A 1 194 ? -21.935 11.539 11.113 1.00 93.88 194 ASN A C 1
ATOM 1516 O O . ASN A 1 194 ? -22.311 12.315 10.245 1.00 93.88 194 ASN A O 1
ATOM 1520 N N . GLU A 1 195 ? -20.932 11.851 11.930 1.00 91.31 195 GLU A N 1
ATOM 1521 C CA . GLU A 1 195 ? -20.300 13.174 11.932 1.00 91.31 195 GLU A CA 1
ATOM 1522 C C . GLU A 1 195 ? -19.461 13.431 10.667 1.00 91.31 195 GLU A C 1
ATOM 1524 O O . GLU A 1 195 ? -19.154 14.582 10.364 1.00 91.31 195 GLU A O 1
ATOM 1529 N N . LYS A 1 196 ? -19.076 12.384 9.923 1.00 87.88 196 LYS A N 1
ATOM 1530 C CA . LYS A 1 196 ? -18.298 12.524 8.682 1.00 87.88 196 LYS A CA 1
ATOM 1531 C C . LYS A 1 196 ? -19.176 12.843 7.482 1.00 87.88 196 LYS A C 1
ATOM 1533 O O . LYS A 1 196 ? -18.799 13.708 6.699 1.00 87.88 196 LYS A O 1
ATOM 1538 N N . THR A 1 197 ? -20.303 12.153 7.335 1.00 90.25 197 THR A N 1
ATOM 1539 C CA . THR A 1 197 ? -21.219 12.373 6.202 1.00 90.25 197 THR A CA 1
ATOM 1540 C C . THR A 1 197 ? -22.329 13.370 6.521 1.00 90.25 197 THR A C 1
ATOM 1542 O O . THR A 1 197 ? -22.921 13.910 5.600 1.00 90.25 197 THR A O 1
ATOM 1545 N N . GLN A 1 198 ? -22.525 13.689 7.807 1.00 91.62 198 GLN A N 1
ATOM 1546 C CA . GLN A 1 198 ? -23.629 14.504 8.327 1.00 91.62 198 GLN A CA 1
ATOM 1547 C C . GLN A 1 198 ? -25.009 13.855 8.125 1.00 91.62 198 GLN A C 1
ATOM 1549 O O . GLN A 1 198 ? -26.013 14.556 8.070 1.00 91.62 198 GLN A O 1
ATOM 1554 N N . ASP A 1 199 ? -25.057 12.518 8.072 1.00 93.00 199 ASP A N 1
ATOM 1555 C CA . ASP A 1 199 ? -26.293 11.757 7.863 1.00 93.00 199 ASP A CA 1
ATOM 1556 C C . ASP A 1 199 ? -26.732 10.985 9.110 1.00 93.00 199 ASP A C 1
ATOM 1558 O O . ASP A 1 199 ? -25.922 10.548 9.942 1.00 93.00 199 ASP A O 1
ATOM 1562 N N . TRP A 1 200 ? -28.036 10.737 9.194 1.00 95.75 200 TRP A N 1
ATOM 1563 C CA . TRP A 1 200 ? -28.624 9.820 10.158 1.00 95.75 200 TRP A CA 1
ATOM 1564 C C . TRP A 1 200 ? -28.524 8.387 9.648 1.00 95.75 200 TRP A C 1
ATOM 1566 O O . TRP A 1 200 ? -28.837 8.100 8.503 1.00 95.75 200 TRP A O 1
ATOM 1576 N N . VAL A 1 201 ? -28.118 7.459 10.516 1.00 94.69 201 VAL A N 1
ATOM 1577 C CA . VAL A 1 201 ? -27.979 6.040 10.158 1.00 94.69 201 VAL A CA 1
ATOM 1578 C C . VAL A 1 201 ? -28.633 5.163 11.232 1.00 94.69 201 VAL A C 1
ATOM 1580 O O . VAL A 1 201 ? -28.481 5.451 12.427 1.00 94.69 201 VAL A O 1
ATOM 1583 N N . PRO A 1 202 ? -29.325 4.065 10.871 1.00 95.75 202 PRO A N 1
ATOM 1584 C CA . PRO A 1 202 ? -29.868 3.126 11.843 1.00 95.75 202 PRO A CA 1
ATOM 1585 C C . PRO A 1 202 ? -28.779 2.481 12.713 1.00 95.75 202 PRO A C 1
ATOM 1587 O O . PRO A 1 202 ? -27.754 2.002 12.219 1.00 95.75 202 PRO A O 1
ATOM 1590 N N . TYR A 1 203 ? -29.019 2.393 14.022 1.00 94.94 203 TYR A N 1
ATOM 1591 C CA . TYR A 1 203 ? -28.137 1.716 14.978 1.00 94.94 203 TYR A CA 1
ATOM 1592 C C . TYR A 1 203 ? -28.850 0.533 15.641 1.00 94.94 203 TYR A C 1
ATOM 1594 O O . TYR A 1 203 ? -29.832 0.715 16.347 1.00 94.94 203 TYR A O 1
ATOM 1602 N N . HIS A 1 204 ? -28.361 -0.693 15.406 1.00 94.00 204 HIS A N 1
ATOM 1603 C CA . HIS A 1 204 ? -28.983 -1.946 15.876 1.00 94.00 204 HIS A CA 1
ATOM 1604 C C . HIS A 1 204 ? -30.527 -1.953 15.789 1.00 94.00 204 HIS A C 1
ATOM 1606 O O . HIS A 1 204 ? -31.200 -2.193 16.795 1.00 94.00 204 HIS A O 1
ATOM 1612 N N . PRO A 1 205 ? -31.118 -1.746 14.595 1.00 95.50 205 PRO A N 1
ATOM 1613 C CA . PRO A 1 205 ? -32.571 -1.656 14.449 1.00 95.50 205 PRO A CA 1
ATOM 1614 C C . PRO A 1 205 ? -33.304 -2.901 14.967 1.00 95.50 205 PRO A C 1
ATOM 1616 O O . PRO A 1 205 ? -34.396 -2.778 15.496 1.00 95.50 205 PRO A O 1
ATOM 1619 N N . ALA A 1 206 ? -32.689 -4.088 14.941 1.00 95.50 206 ALA A N 1
ATOM 1620 C CA . ALA A 1 206 ? -33.291 -5.313 15.479 1.00 95.50 206 ALA A CA 1
ATOM 1621 C C . ALA A 1 206 ? -33.636 -5.261 16.988 1.00 95.50 206 ALA A C 1
ATOM 1623 O O . ALA A 1 206 ? -34.470 -6.047 17.448 1.00 95.50 206 ALA A O 1
ATOM 1624 N N . THR A 1 207 ? -33.015 -4.355 17.754 1.00 96.06 207 THR A N 1
ATOM 1625 C CA . THR A 1 207 ? -33.352 -4.094 19.164 1.00 96.06 207 THR A CA 1
ATOM 1626 C C . THR A 1 207 ? -34.691 -3.361 19.297 1.00 96.06 207 THR A C 1
ATOM 1628 O O . THR A 1 207 ? -35.426 -3.599 20.250 1.00 96.06 207 THR A O 1
ATOM 1631 N N . TRP A 1 208 ? -35.035 -2.512 18.330 1.00 97.31 208 TRP A N 1
ATOM 1632 C CA . TRP A 1 208 ? -36.204 -1.629 18.371 1.00 97.31 208 TRP A CA 1
ATOM 1633 C C . TRP A 1 208 ? -37.344 -2.088 17.459 1.00 97.31 208 TRP A C 1
ATOM 1635 O O . TRP A 1 208 ? -38.504 -1.833 17.764 1.00 97.31 208 TRP A O 1
ATOM 1645 N N . TYR A 1 209 ? -37.025 -2.824 16.396 1.00 97.38 209 TYR A N 1
ATOM 1646 C CA . TYR A 1 209 ? -37.960 -3.303 15.385 1.00 97.38 209 TYR A CA 1
ATOM 1647 C C . TYR A 1 209 ? -37.940 -4.836 15.287 1.00 97.38 209 TYR A C 1
ATOM 1649 O O . TYR A 1 209 ? -36.940 -5.500 15.599 1.00 97.38 209 TYR A O 1
ATOM 1657 N N . ASP A 1 210 ? -39.072 -5.420 14.907 1.00 95.56 210 ASP A N 1
ATOM 1658 C CA . ASP A 1 210 ? -39.211 -6.849 14.642 1.00 95.56 210 ASP A CA 1
ATOM 1659 C C . ASP A 1 210 ? -38.746 -7.229 13.221 1.00 95.56 210 ASP A C 1
ATOM 1661 O O . ASP A 1 210 ? -38.209 -6.413 12.474 1.00 95.56 210 ASP A O 1
ATOM 1665 N N . SER A 1 211 ? -38.917 -8.496 12.835 1.00 94.81 211 SER A N 1
ATOM 1666 C CA . SER A 1 211 ? -38.514 -8.979 11.506 1.00 94.81 211 SER A CA 1
ATOM 1667 C C . SER A 1 211 ? -39.334 -8.399 10.346 1.00 94.81 211 SER A C 1
ATOM 1669 O O . SER A 1 211 ? -38.958 -8.604 9.196 1.00 94.81 211 SER A O 1
ATOM 1671 N N . ASN A 1 212 ? -40.449 -7.723 10.630 1.00 95.19 212 ASN A N 1
ATOM 1672 C CA . ASN A 1 212 ? -41.288 -7.030 9.654 1.00 95.19 212 ASN A CA 1
ATOM 1673 C C . ASN A 1 212 ? -41.023 -5.515 9.647 1.00 95.19 212 ASN A C 1
ATOM 1675 O O . ASN A 1 212 ? -41.813 -4.775 9.064 1.00 95.19 212 ASN A O 1
ATOM 1679 N N . ASN A 1 213 ? -39.941 -5.058 10.293 1.00 95.50 213 ASN A N 1
ATOM 1680 C CA . ASN A 1 213 ? -39.594 -3.647 10.478 1.00 95.50 213 ASN A CA 1
ATOM 1681 C C . ASN A 1 213 ? -40.649 -2.835 11.251 1.00 95.50 213 ASN A C 1
ATOM 1683 O O . ASN A 1 213 ? -40.690 -1.613 11.129 1.00 95.50 213 ASN A O 1
ATOM 1687 N N . GLN A 1 214 ? -41.477 -3.492 12.068 1.00 96.44 214 GLN A N 1
ATOM 1688 C CA . GLN A 1 214 ? -42.451 -2.825 12.935 1.00 96.44 214 GLN A CA 1
ATOM 1689 C C . GLN A 1 214 ? -41.855 -2.593 14.320 1.00 96.44 214 GLN A C 1
ATOM 1691 O O . GLN A 1 214 ? -41.109 -3.442 14.821 1.00 96.44 214 GLN A O 1
ATOM 1696 N N . ALA A 1 215 ? -42.171 -1.462 14.952 1.00 96.88 215 ALA A N 1
ATOM 1697 C CA . ALA A 1 215 ? -41.661 -1.153 16.285 1.00 96.88 215 ALA A CA 1
ATOM 1698 C C . ALA A 1 215 ? -42.113 -2.210 17.302 1.00 96.88 215 ALA A C 1
ATOM 1700 O O . ALA A 1 215 ? -43.273 -2.629 17.351 1.00 96.88 215 ALA A O 1
ATOM 1701 N N . ARG A 1 216 ? -41.184 -2.655 18.146 1.00 95.25 216 ARG A N 1
ATOM 1702 C CA . ARG A 1 216 ? -41.471 -3.634 19.195 1.00 95.25 216 ARG A CA 1
ATOM 1703 C C . ARG A 1 216 ? -42.278 -2.986 20.312 1.00 95.25 216 ARG A C 1
ATOM 1705 O O . ARG A 1 216 ? -41.951 -1.904 20.783 1.00 95.25 216 ARG A O 1
ATOM 1712 N N . ALA A 1 217 ? -43.266 -3.721 20.817 1.00 91.19 217 ALA A N 1
ATOM 1713 C CA . ALA A 1 217 ? -44.005 -3.319 22.012 1.00 91.19 217 ALA A CA 1
ATOM 1714 C C . ALA A 1 217 ? -43.138 -3.339 23.289 1.00 91.19 217 ALA A C 1
ATOM 1716 O O . ALA A 1 217 ? -43.393 -2.576 24.216 1.00 91.19 217 ALA A O 1
ATOM 1717 N N . GLU A 1 218 ? -42.121 -4.207 23.342 1.00 91.50 218 GLU A N 1
ATOM 1718 C CA . GLU A 1 218 ? -41.149 -4.281 24.436 1.00 91.50 218 GLU A CA 1
ATOM 1719 C C . GLU A 1 218 ? -39.732 -4.416 23.866 1.00 91.50 218 GLU A C 1
ATOM 1721 O O . GLU A 1 218 ? -39.472 -5.245 22.985 1.00 91.50 218 GLU A O 1
ATOM 1726 N N . ILE A 1 219 ? -38.812 -3.600 24.382 1.00 95.06 219 ILE A N 1
ATOM 1727 C CA . ILE A 1 219 ? -37.401 -3.629 24.000 1.00 95.06 219 ILE A CA 1
ATOM 1728 C C . ILE A 1 219 ? -36.718 -4.823 24.686 1.00 95.06 219 ILE A C 1
ATOM 1730 O O . ILE A 1 219 ? -36.896 -5.013 25.892 1.00 95.06 219 ILE A O 1
ATOM 1734 N N . PRO A 1 220 ? -35.920 -5.640 23.969 1.00 95.50 220 PRO A N 1
ATOM 1735 C CA . PRO A 1 220 ? -35.177 -6.732 24.583 1.00 95.50 220 PRO A CA 1
ATOM 1736 C C . PRO A 1 220 ? -34.242 -6.211 25.681 1.00 95.50 220 PRO A C 1
ATOM 1738 O O . PRO A 1 220 ? -33.242 -5.558 25.395 1.00 95.50 220 PRO A O 1
ATOM 1741 N N . LYS A 1 221 ? -34.525 -6.545 26.946 1.00 95.56 221 LYS A N 1
ATOM 1742 C CA . LYS A 1 221 ? -33.762 -6.031 28.101 1.00 95.56 221 LYS A CA 1
ATOM 1743 C C . LYS A 1 221 ? -32.282 -6.392 28.085 1.00 95.56 221 LYS A C 1
ATOM 1745 O O . LYS A 1 221 ? -31.436 -5.642 28.557 1.00 95.56 221 LYS A O 1
ATOM 1750 N N . ALA A 1 222 ? -31.952 -7.516 27.452 1.00 95.19 222 ALA A N 1
ATOM 1751 C CA . ALA A 1 222 ? -30.572 -7.917 27.225 1.00 95.19 222 ALA A CA 1
ATOM 1752 C C . ALA A 1 222 ? -29.811 -6.958 26.289 1.00 95.19 222 ALA A C 1
ATOM 1754 O O . ALA A 1 222 ? -28.608 -7.114 26.119 1.00 95.19 222 ALA A O 1
ATOM 1755 N N . ASP A 1 223 ? -30.444 -5.982 25.654 1.00 95.94 223 ASP A N 1
ATOM 1756 C CA . ASP A 1 223 ? -29.763 -5.049 24.756 1.00 95.94 223 ASP A CA 1
ATOM 1757 C C . ASP A 1 223 ? -29.356 -3.746 25.449 1.00 95.94 223 ASP A C 1
ATOM 1759 O O . ASP A 1 223 ? -28.873 -2.831 24.782 1.00 95.94 223 ASP A O 1
ATOM 1763 N N . SER A 1 224 ? -29.487 -3.690 26.779 1.00 97.19 224 SER A N 1
ATOM 1764 C CA . SER A 1 224 ? -29.126 -2.522 27.570 1.00 97.19 224 SER A CA 1
ATOM 1765 C C . SER A 1 224 ? -27.633 -2.177 27.498 1.00 97.19 224 SER A C 1
ATOM 1767 O O . SER A 1 224 ? -26.750 -3.023 27.286 1.00 97.19 224 SER A O 1
ATOM 1769 N N . TYR A 1 225 ? -27.354 -0.896 27.704 1.00 96.75 225 TYR A N 1
ATOM 1770 C CA . TYR A 1 225 ? -26.025 -0.308 27.747 1.00 96.75 225 TYR A CA 1
ATOM 1771 C C . TYR A 1 225 ? -25.177 -0.897 28.884 1.00 96.75 225 TYR A C 1
ATOM 1773 O O . TYR A 1 225 ? -23.991 -1.171 28.696 1.00 96.75 225 TYR A O 1
ATOM 1781 N N . GLU A 1 226 ? -25.776 -1.169 30.042 1.00 96.88 226 GLU A N 1
ATOM 1782 C CA . GLU A 1 226 ? -25.099 -1.750 31.207 1.00 96.88 226 GLU A CA 1
ATOM 1783 C C . GLU A 1 226 ? -24.536 -3.135 30.907 1.00 96.88 226 GLU A C 1
ATOM 1785 O O . GLU A 1 226 ? -23.451 -3.478 31.368 1.00 96.88 226 GLU A O 1
ATOM 1790 N N . ARG A 1 227 ? -25.227 -3.938 30.092 1.00 96.19 227 ARG A N 1
ATOM 1791 C CA . ARG A 1 227 ? -24.716 -5.260 29.718 1.00 96.19 227 ARG A CA 1
ATOM 1792 C C . ARG A 1 227 ? -23.683 -5.190 28.595 1.00 96.19 227 ARG A C 1
ATOM 1794 O O . ARG A 1 227 ? -22.761 -6.005 28.544 1.00 96.19 227 ARG A O 1
ATOM 1801 N N . ARG A 1 228 ? -23.865 -4.273 27.643 1.00 94.81 228 ARG A N 1
ATOM 1802 C CA . ARG A 1 228 ? -23.122 -4.280 26.370 1.00 94.81 228 ARG A CA 1
ATOM 1803 C C . ARG A 1 228 ? -21.941 -3.320 26.310 1.00 94.81 228 ARG A C 1
ATOM 1805 O O . ARG A 1 228 ? -21.028 -3.576 25.535 1.00 94.81 228 ARG A O 1
ATOM 1812 N N . CYS A 1 229 ? -21.972 -2.223 27.057 1.00 94.06 229 CYS A N 1
ATOM 1813 C CA . CYS A 1 229 ? -21.150 -1.050 26.758 1.00 94.06 229 CYS A CA 1
ATOM 1814 C C . CYS A 1 229 ? -20.453 -0.450 27.982 1.00 94.06 229 CYS A C 1
ATOM 1816 O O . CYS A 1 229 ? -19.345 0.059 27.837 1.00 94.06 229 CYS A O 1
ATOM 1818 N N . VAL A 1 230 ? -21.075 -0.498 29.167 1.00 95.06 230 VAL A N 1
ATOM 1819 C CA . VAL A 1 230 ? -20.627 0.291 30.329 1.00 95.06 230 VAL A CA 1
ATOM 1820 C C . VAL A 1 230 ? -19.162 0.066 30.697 1.00 95.06 230 VAL A C 1
ATOM 1822 O O . VAL A 1 230 ? -18.478 1.037 31.006 1.00 95.06 230 VAL A O 1
ATOM 1825 N N . GLY A 1 231 ? -18.640 -1.161 30.605 1.00 92.38 231 GLY A N 1
ATOM 1826 C CA . GLY A 1 231 ? -17.279 -1.432 31.066 1.00 92.38 231 GLY A CA 1
ATOM 1827 C C . GLY A 1 231 ? -16.157 -0.854 30.221 1.00 92.38 231 GLY A C 1
ATOM 1828 O O . GLY A 1 231 ? -15.121 -0.535 30.779 1.00 92.38 231 GLY A O 1
ATOM 1829 N N . CYS A 1 232 ? -16.376 -0.601 28.930 1.00 92.50 232 CYS A N 1
ATOM 1830 C CA . CYS A 1 232 ? -15.393 0.103 28.096 1.00 92.50 232 CYS A CA 1
ATOM 1831 C C . CYS A 1 232 ? -15.630 1.625 28.051 1.00 92.50 232 CYS A C 1
ATOM 1833 O O . CYS A 1 232 ? -15.038 2.329 27.231 1.00 92.50 232 CYS A O 1
ATOM 1835 N N . HIS A 1 233 ? -16.555 2.143 28.864 1.00 94.25 233 HIS A N 1
ATOM 1836 C CA . HIS A 1 233 ? -17.005 3.541 28.841 1.00 94.25 233 HIS A CA 1
ATOM 1837 C C . HIS A 1 233 ? -17.219 4.126 30.249 1.00 94.25 233 HIS A C 1
ATOM 1839 O O . HIS A 1 233 ? -17.911 5.136 30.414 1.00 94.25 233 HIS A O 1
ATOM 1845 N N . SER A 1 234 ? -16.652 3.488 31.268 1.00 94.94 234 SER A N 1
ATOM 1846 C CA . SER A 1 234 ? -16.703 3.927 32.659 1.00 94.94 234 SER A CA 1
ATOM 1847 C C . SER A 1 234 ? -15.546 3.329 33.450 1.00 94.94 234 SER A C 1
ATOM 1849 O O . SER A 1 234 ? -14.882 2.404 32.985 1.00 94.94 234 SER A O 1
ATOM 1851 N N . VAL A 1 235 ? -15.332 3.834 34.661 1.00 95.00 235 VAL A N 1
ATOM 1852 C CA . VAL A 1 235 ? -14.347 3.281 35.596 1.00 95.00 235 VAL A CA 1
ATOM 1853 C C . VAL A 1 235 ? -15.042 2.376 36.607 1.00 95.00 235 VAL A C 1
ATOM 1855 O O . VAL A 1 235 ? -16.016 2.787 37.246 1.00 95.00 235 VAL A O 1
ATOM 1858 N N . ASN A 1 236 ? -14.492 1.170 36.780 1.00 94.19 236 ASN A N 1
ATOM 1859 C CA . ASN A 1 236 ? -14.910 0.183 37.780 1.00 94.19 236 ASN A CA 1
ATOM 1860 C C . ASN A 1 236 ? -16.437 -0.060 37.804 1.00 94.19 236 ASN A C 1
ATOM 1862 O O . ASN A 1 236 ? -17.101 0.206 38.812 1.00 94.19 236 ASN A O 1
ATOM 1866 N N . PRO A 1 237 ? -17.031 -0.538 36.695 1.00 95.25 237 PRO A N 1
ATOM 1867 C CA . PRO A 1 237 ? -18.446 -0.875 36.674 1.00 95.25 237 PRO A CA 1
ATOM 1868 C C . PRO A 1 237 ? -18.749 -2.058 37.606 1.00 95.25 237 PRO A C 1
ATOM 1870 O O . PRO A 1 237 ? -18.132 -3.119 37.530 1.00 95.25 237 PRO A O 1
ATOM 1873 N N . VAL A 1 238 ? -19.777 -1.921 38.433 1.00 95.19 238 VAL A N 1
ATOM 1874 C CA . VAL A 1 238 ? -20.379 -3.006 39.210 1.00 95.19 238 VAL A CA 1
ATOM 1875 C C . VAL A 1 238 ? -21.748 -3.296 38.617 1.00 95.19 238 VAL A C 1
ATOM 1877 O O . VAL A 1 238 ? -22.694 -2.532 38.813 1.00 95.19 238 VAL A O 1
ATOM 1880 N N . VAL A 1 239 ? -21.839 -4.389 37.860 1.00 95.81 239 VAL A N 1
ATOM 1881 C CA . VAL A 1 239 ? -23.044 -4.766 37.113 1.00 95.81 239 VAL A CA 1
ATOM 1882 C C . VAL A 1 239 ? -23.917 -5.685 37.954 1.00 95.81 239 VAL A C 1
ATOM 1884 O O . VAL A 1 239 ? -23.437 -6.651 38.540 1.00 95.81 239 VAL A O 1
ATOM 1887 N N . SER A 1 240 ? -25.212 -5.400 37.992 1.00 94.94 240 SER A N 1
ATOM 1888 C CA . SER A 1 240 ? -26.222 -6.200 38.685 1.00 94.94 240 SER A CA 1
ATOM 1889 C C . SER A 1 240 ? -27.353 -6.585 37.736 1.00 94.94 240 SER A C 1
ATOM 1891 O O . SER A 1 240 ? -27.629 -5.875 36.771 1.00 94.94 240 SER A O 1
ATOM 1893 N N . PHE A 1 241 ? -28.015 -7.706 38.022 1.00 97.06 241 PHE A N 1
ATOM 1894 C CA . PHE A 1 241 ? -29.216 -8.154 37.318 1.00 97.06 241 PHE A CA 1
ATOM 1895 C C . PHE A 1 241 ? -30.351 -8.361 38.315 1.00 97.06 241 PHE A C 1
ATOM 1897 O O . PHE A 1 241 ? -30.182 -9.078 39.303 1.00 97.06 241 PHE A O 1
ATOM 1904 N N . ASP A 1 242 ? -31.497 -7.740 38.055 1.00 96.62 242 ASP A N 1
ATOM 1905 C CA . ASP A 1 242 ? -32.711 -7.939 38.843 1.00 96.62 242 ASP A CA 1
ATOM 1906 C C . ASP A 1 242 ? -33.565 -9.031 38.191 1.00 96.62 242 ASP A C 1
ATOM 1908 O O . ASP A 1 242 ? -34.133 -8.839 37.118 1.00 96.62 242 ASP A O 1
ATOM 1912 N N . GLU A 1 243 ? -33.677 -10.188 38.846 1.00 94.88 243 GLU A N 1
ATOM 1913 C CA . GLU A 1 243 ? -34.473 -11.318 38.347 1.00 94.88 243 GLU A CA 1
ATOM 1914 C C . GLU A 1 243 ? -35.976 -11.011 38.250 1.00 94.88 243 GLU A C 1
ATOM 1916 O O . GLU A 1 243 ? -36.691 -11.662 37.487 1.00 94.88 243 GLU A O 1
ATOM 1921 N N . THR A 1 244 ? -36.470 -10.026 39.005 1.00 95.00 244 THR A N 1
ATOM 1922 C CA . THR A 1 244 ? -37.888 -9.644 39.032 1.00 95.00 244 THR A CA 1
ATOM 1923 C C . THR A 1 244 ? -38.258 -8.847 37.793 1.00 95.00 244 THR A C 1
ATOM 1925 O O . THR A 1 244 ? -39.307 -9.073 37.187 1.00 95.00 244 THR A O 1
ATOM 1928 N N . THR A 1 245 ? -37.411 -7.888 37.424 1.00 94.94 245 THR A N 1
ATOM 1929 C CA . THR A 1 245 ? -37.652 -6.995 36.286 1.00 94.94 245 THR A CA 1
ATOM 1930 C C . THR A 1 245 ? -36.997 -7.510 35.008 1.00 94.94 245 THR A C 1
ATOM 1932 O O . THR A 1 245 ? -37.457 -7.177 33.916 1.00 94.94 245 THR A O 1
ATOM 1935 N N . GLY A 1 246 ? -35.968 -8.351 35.114 1.00 95.75 246 GLY A N 1
ATOM 1936 C CA . GLY A 1 246 ? -35.125 -8.786 34.003 1.00 95.75 246 GLY A CA 1
ATOM 1937 C C . GLY A 1 246 ? -34.178 -7.695 33.496 1.00 95.75 246 GLY A C 1
ATOM 1938 O O . GLY A 1 246 ? -33.759 -7.761 32.342 1.00 95.75 246 GLY A O 1
ATOM 1939 N N . GLU A 1 247 ? -33.904 -6.670 34.306 1.00 96.88 247 GLU A N 1
ATOM 1940 C CA . GLU A 1 247 ? -33.098 -5.498 33.945 1.00 96.88 247 GLU A CA 1
ATOM 1941 C C . GLU A 1 247 ? -31.654 -5.618 34.444 1.00 96.88 247 GLU A C 1
ATOM 1943 O O . GLU A 1 247 ? -31.393 -6.145 35.529 1.00 96.88 247 GLU A O 1
ATOM 1948 N N . TRP A 1 248 ? -30.715 -5.085 33.656 1.00 97.69 248 TRP A N 1
ATOM 1949 C CA . TRP A 1 248 ? -29.324 -4.903 34.067 1.00 97.69 248 TRP A CA 1
ATOM 1950 C C . TRP A 1 248 ? -29.111 -3.459 34.518 1.00 97.69 248 TRP A C 1
ATOM 1952 O O . TRP A 1 248 ? -29.504 -2.523 33.824 1.00 97.69 248 TRP A O 1
ATOM 1962 N N . THR A 1 249 ? -28.456 -3.278 35.659 1.00 96.44 249 THR A N 1
ATOM 1963 C CA . THR A 1 249 ? -28.046 -1.967 36.174 1.00 96.44 249 THR A CA 1
ATOM 1964 C C . THR A 1 249 ? -26.544 -1.962 36.424 1.00 96.44 249 THR A C 1
ATOM 1966 O O . THR A 1 249 ? -25.929 -3.019 36.587 1.00 96.44 249 THR A O 1
ATOM 1969 N N . ALA A 1 250 ? -25.929 -0.782 36.437 1.00 95.19 250 ALA A N 1
ATOM 1970 C CA . ALA A 1 250 ? -24.514 -0.643 36.739 1.00 95.19 250 ALA A CA 1
ATOM 1971 C C . ALA A 1 250 ? -24.272 0.554 37.657 1.00 95.19 250 ALA A C 1
ATOM 1973 O O . ALA A 1 250 ? -24.773 1.651 37.410 1.00 95.19 250 ALA A O 1
ATOM 1974 N N . GLN A 1 251 ? -23.475 0.344 38.701 1.00 94.81 251 GLN A N 1
ATOM 1975 C CA . GLN A 1 251 ? -22.843 1.429 39.447 1.00 94.81 251 GLN A CA 1
ATOM 1976 C C . GLN A 1 251 ? -21.434 1.629 38.905 1.00 94.81 251 GLN A C 1
ATOM 1978 O O . GLN A 1 251 ? -20.728 0.655 38.680 1.00 94.81 251 GLN A O 1
ATOM 1983 N N . VAL A 1 252 ? -21.023 2.874 38.694 1.00 94.44 252 VAL A N 1
ATOM 1984 C CA . VAL A 1 252 ? -19.686 3.205 38.184 1.00 94.44 252 VAL A CA 1
ATOM 1985 C C . VAL A 1 252 ? -19.024 4.201 39.121 1.00 94.44 252 VAL A C 1
ATOM 1987 O O . VAL A 1 252 ? -19.714 5.005 39.752 1.00 94.44 252 VAL A O 1
ATOM 1990 N N . THR A 1 253 ? -17.698 4.164 39.218 1.00 94.44 253 THR A N 1
ATOM 1991 C CA . THR A 1 253 ? -16.952 5.173 39.984 1.00 94.44 253 THR A CA 1
ATOM 1992 C C . THR A 1 253 ? -17.016 6.527 39.281 1.00 94.44 253 THR A C 1
ATOM 1994 O O . THR A 1 253 ? -17.275 7.543 39.920 1.00 94.44 253 THR A O 1
ATOM 1997 N N . GLU A 1 254 ? -16.852 6.536 37.960 1.00 92.19 254 GLU A N 1
ATOM 1998 C CA . GLU A 1 254 ? -17.050 7.716 37.119 1.00 92.19 254 GLU A CA 1
ATOM 1999 C C . GLU A 1 254 ? -17.434 7.315 35.688 1.00 92.19 254 GLU A C 1
ATOM 2001 O O . GLU A 1 254 ? -17.194 6.184 35.251 1.00 92.19 254 GLU A O 1
ATOM 2006 N N . ARG A 1 255 ? -18.072 8.248 34.969 1.00 90.19 255 ARG A N 1
ATOM 2007 C CA . ARG A 1 255 ? -18.360 8.117 33.532 1.00 90.19 255 ARG A CA 1
ATOM 2008 C C . ARG A 1 255 ? -17.080 8.374 32.736 1.00 90.19 255 ARG A C 1
ATOM 2010 O O . ARG A 1 255 ? -16.238 9.142 33.186 1.00 90.19 255 ARG A O 1
ATOM 2017 N N . ASN A 1 256 ? -17.003 7.819 31.525 1.00 92.62 256 ASN A N 1
ATOM 2018 C CA . ASN A 1 256 ? -15.833 7.894 30.641 1.00 92.62 256 ASN A CA 1
ATOM 2019 C C . ASN A 1 256 ? -14.611 7.103 31.145 1.00 92.62 256 ASN A C 1
ATOM 2021 O O . ASN A 1 256 ? -14.661 6.436 32.175 1.00 92.62 256 ASN A O 1
ATOM 2025 N N . ILE A 1 257 ? -13.528 7.122 30.363 1.00 94.00 257 ILE A N 1
ATOM 2026 C CA . ILE A 1 257 ? -12.278 6.417 30.671 1.00 94.00 257 ILE A CA 1
ATOM 2027 C C . ILE A 1 257 ? -11.365 7.333 31.487 1.00 94.00 257 ILE A C 1
ATOM 2029 O O . ILE A 1 257 ? -10.582 8.101 30.924 1.00 94.00 257 ILE A O 1
ATOM 2033 N N . GLY A 1 258 ? -11.526 7.255 32.811 1.00 93.25 258 GLY A N 1
ATOM 2034 C CA . GLY A 1 258 ? -10.739 7.952 33.831 1.00 93.25 258 GLY A CA 1
ATOM 2035 C C . GLY A 1 258 ? -9.354 7.358 34.090 1.00 93.25 258 GLY A C 1
ATOM 2036 O O . GLY A 1 258 ? -9.032 6.271 33.612 1.00 93.25 258 GLY A O 1
ATOM 2037 N N . CYS A 1 259 ? -8.538 8.047 34.893 1.00 94.19 259 CYS A N 1
ATOM 2038 C CA . CYS A 1 259 ? -7.178 7.627 35.248 1.00 94.19 259 CYS A CA 1
ATOM 2039 C C . CYS A 1 259 ? -7.137 6.187 35.779 1.00 94.19 259 CYS A C 1
ATOM 2041 O O . CYS A 1 259 ? -6.298 5.385 35.376 1.00 94.19 259 CYS A O 1
ATOM 2043 N N . GLU A 1 260 ? -8.060 5.840 36.672 1.00 95.38 260 GLU A N 1
ATOM 2044 C CA . GLU A 1 260 ? -8.054 4.545 37.357 1.00 95.38 260 GLU A CA 1
ATOM 2045 C C . GLU A 1 260 ? -8.482 3.370 36.459 1.00 95.38 260 GLU A C 1
ATOM 2047 O O . GLU A 1 260 ? -8.284 2.222 36.856 1.00 95.38 260 GLU A O 1
ATOM 2052 N N . ALA A 1 261 ? -9.003 3.616 35.247 1.00 94.88 261 ALA A N 1
ATOM 2053 C CA . ALA A 1 261 ? -9.176 2.552 34.251 1.00 94.88 261 ALA A CA 1
ATOM 2054 C C . ALA A 1 261 ? -7.813 1.973 33.834 1.00 94.88 261 ALA A C 1
ATOM 2056 O O . ALA A 1 261 ? -7.631 0.762 33.825 1.00 94.88 261 ALA A O 1
ATOM 2057 N N . CYS A 1 262 ? -6.819 2.839 33.605 1.00 95.12 262 CYS A N 1
ATOM 2058 C CA . CYS A 1 262 ? -5.480 2.429 33.172 1.00 95.12 262 CYS A CA 1
ATOM 2059 C C . CYS A 1 262 ? -4.510 2.174 34.337 1.00 95.12 262 CYS A C 1
ATOM 2061 O O . CYS A 1 262 ? -3.572 1.390 34.204 1.00 95.12 262 CYS A O 1
ATOM 2063 N N . HIS A 1 263 ? -4.718 2.843 35.474 1.00 95.00 263 HIS A N 1
ATOM 2064 C CA . HIS A 1 263 ? -3.802 2.824 36.622 1.00 95.00 263 HIS A CA 1
ATOM 2065 C C . HIS A 1 263 ? -4.282 1.958 37.801 1.00 95.00 263 HIS A C 1
ATOM 2067 O O . HIS A 1 263 ? -3.534 1.735 38.758 1.00 95.00 263 HIS A O 1
ATOM 2073 N N . GLY A 1 264 ? -5.522 1.462 37.745 1.00 94.50 264 GLY A N 1
ATOM 2074 C CA . GLY A 1 264 ? -6.158 0.736 38.842 1.00 94.50 264 GLY A CA 1
ATOM 2075 C C . GLY A 1 264 ? -6.589 1.640 40.011 1.00 94.50 264 GLY A C 1
ATOM 2076 O O . GLY A 1 264 ? -6.513 2.867 39.918 1.00 94.50 264 GLY A O 1
ATOM 2077 N N . PRO A 1 265 ? -7.068 1.049 41.123 1.00 95.00 265 PRO A N 1
ATOM 2078 C CA . PRO A 1 265 ? -7.637 1.783 42.255 1.00 95.00 265 PRO A CA 1
ATOM 2079 C C . PRO A 1 265 ? -6.592 2.630 42.999 1.00 95.00 265 PRO A C 1
ATOM 2081 O O . PRO A 1 265 ? -5.621 2.105 43.551 1.00 95.00 265 PRO A O 1
ATOM 2084 N N . GLY A 1 266 ? -6.827 3.940 43.085 1.00 94.94 266 GLY A N 1
ATOM 2085 C CA . GLY A 1 266 ? -5.858 4.938 43.538 1.00 94.94 266 GLY A CA 1
ATOM 2086 C C . GLY A 1 266 ? -6.010 5.431 44.979 1.00 94.94 266 GLY A C 1
ATOM 2087 O O . GLY A 1 266 ? -5.254 6.315 45.378 1.00 94.94 266 GLY A O 1
ATOM 2088 N N . SER A 1 267 ? -6.947 4.913 45.784 1.00 95.38 267 SER A N 1
ATOM 2089 C CA . SER A 1 267 ? -7.205 5.440 47.141 1.00 95.38 267 SER A CA 1
ATOM 2090 C C . SER A 1 267 ? -5.971 5.482 48.052 1.00 95.38 267 SER A C 1
ATOM 2092 O O . SER A 1 267 ? -5.725 6.496 48.706 1.00 95.38 267 SER A O 1
ATOM 2094 N N . GLU A 1 268 ? -5.172 4.413 48.092 1.00 94.88 268 GLU A N 1
ATOM 2095 C CA . GLU A 1 268 ? -3.993 4.339 48.959 1.00 94.88 268 GLU A CA 1
ATOM 2096 C C . GLU A 1 268 ? -2.895 5.294 48.467 1.00 94.88 268 GLU A C 1
ATOM 2098 O O . GLU A 1 268 ? -2.290 6.015 49.267 1.00 94.88 268 GLU A O 1
ATOM 2103 N N . HIS A 1 269 ? -2.702 5.380 47.148 1.00 94.31 269 HIS A N 1
ATOM 2104 C CA . HIS A 1 269 ? -1.803 6.346 46.525 1.00 94.31 269 HIS A CA 1
ATOM 2105 C C . HIS A 1 269 ? -2.224 7.792 46.813 1.00 94.31 269 HIS A C 1
ATOM 2107 O O . HIS A 1 269 ? -1.411 8.589 47.274 1.00 94.31 269 HIS A O 1
ATOM 2113 N N . ALA A 1 270 ? -3.499 8.132 46.628 1.00 91.31 270 ALA A N 1
ATOM 2114 C CA . ALA A 1 270 ? -4.016 9.476 46.871 1.00 91.31 270 ALA A CA 1
ATOM 2115 C C . ALA A 1 270 ? -3.840 9.922 48.334 1.00 91.31 270 ALA A C 1
ATOM 2117 O O . ALA A 1 270 ? -3.590 11.098 48.596 1.00 91.31 270 ALA A O 1
ATOM 2118 N N . MET A 1 271 ? -3.940 8.994 49.293 1.00 92.12 271 MET A N 1
ATOM 2119 C CA . MET A 1 271 ? -3.755 9.291 50.719 1.00 92.12 271 MET A CA 1
ATOM 2120 C C . MET A 1 271 ? -2.286 9.418 51.134 1.00 92.12 271 MET A C 1
ATOM 2122 O O . MET A 1 271 ? -1.973 10.203 52.030 1.00 92.12 271 MET A O 1
ATOM 2126 N N . THR A 1 272 ? -1.396 8.622 50.540 1.00 92.88 272 THR A N 1
ATOM 2127 C CA . THR A 1 272 ? -0.001 8.484 51.002 1.00 92.88 272 THR A CA 1
ATOM 2128 C C . THR A 1 272 ? 1.025 9.180 50.119 1.00 92.88 272 THR A C 1
ATOM 2130 O O . THR A 1 272 ? 2.149 9.378 50.574 1.00 92.88 272 THR A O 1
ATOM 2133 N N . THR A 1 273 ? 0.645 9.509 48.881 1.00 88.00 273 THR A N 1
ATOM 2134 C CA . THR A 1 273 ? 1.505 9.906 47.753 1.00 88.00 273 THR A CA 1
ATOM 2135 C C . THR A 1 273 ? 2.606 8.899 47.399 1.00 88.00 273 THR A C 1
ATOM 2137 O O . THR A 1 273 ? 3.512 9.211 46.622 1.00 88.00 273 THR A O 1
ATOM 2140 N N . ASP A 1 274 ? 2.521 7.673 47.923 1.00 91.00 274 ASP A N 1
ATOM 2141 C CA . ASP A 1 274 ? 3.440 6.584 47.611 1.00 91.00 274 ASP A CA 1
ATOM 2142 C C . ASP A 1 274 ? 3.156 6.057 46.199 1.00 91.00 274 ASP A C 1
ATOM 2144 O O . ASP A 1 274 ? 2.059 5.582 45.899 1.00 91.00 274 ASP A O 1
ATOM 2148 N N . LYS A 1 275 ? 4.150 6.162 45.312 1.00 89.75 275 LYS A N 1
ATOM 2149 C CA . LYS A 1 275 ? 4.037 5.730 43.912 1.00 89.75 275 LYS A CA 1
ATOM 2150 C C . LYS A 1 275 ? 3.850 4.221 43.770 1.00 89.75 275 LYS A C 1
ATOM 2152 O O . LYS A 1 275 ? 3.259 3.798 42.797 1.00 89.75 275 LYS A O 1
ATOM 2157 N N . THR A 1 276 ? 4.269 3.425 44.753 1.00 90.56 276 THR A N 1
ATOM 2158 C CA . THR A 1 276 ? 4.121 1.957 44.722 1.00 90.56 276 THR A CA 1
ATOM 2159 C C . THR A 1 276 ? 2.688 1.480 44.991 1.00 90.56 276 THR A C 1
ATOM 2161 O O . THR A 1 276 ? 2.416 0.280 44.983 1.00 90.56 276 THR A O 1
ATOM 2164 N N . LYS A 1 277 ? 1.770 2.410 45.287 1.00 94.00 277 LYS A N 1
ATOM 2165 C CA . LYS A 1 277 ? 0.370 2.145 45.657 1.00 94.00 277 LYS A CA 1
ATOM 2166 C C . LYS A 1 277 ? -0.628 2.407 44.531 1.00 94.00 277 LYS A C 1
ATOM 2168 O O . LYS A 1 277 ? -1.831 2.395 44.771 1.00 94.00 277 LYS A O 1
ATOM 2173 N N . ILE A 1 278 ? -0.126 2.655 43.330 1.00 93.19 278 ILE A N 1
ATOM 2174 C CA . ILE A 1 278 ? -0.874 2.776 42.081 1.00 93.19 278 ILE A CA 1
ATOM 2175 C C . ILE A 1 278 ? 0.014 2.223 40.969 1.00 93.19 278 ILE A C 1
ATOM 2177 O O . ILE A 1 278 ? 1.233 2.275 41.096 1.00 93.19 278 ILE A O 1
ATOM 2181 N N . ILE A 1 279 ? -0.569 1.671 39.910 1.00 94.31 279 ILE A N 1
ATOM 2182 C CA . ILE A 1 279 ? 0.222 1.101 38.819 1.00 94.31 279 ILE A CA 1
ATOM 2183 C C . ILE A 1 279 ? 0.608 2.218 37.856 1.00 94.31 279 ILE A C 1
ATOM 2185 O O . ILE A 1 279 ? -0.262 2.918 37.343 1.00 94.31 279 ILE A O 1
ATOM 2189 N N . ASN A 1 280 ? 1.892 2.353 37.548 1.00 93.25 280 ASN A N 1
ATOM 2190 C CA . ASN A 1 280 ? 2.354 2.924 36.292 1.00 93.25 280 ASN A CA 1
ATOM 2191 C C . ASN A 1 280 ? 2.482 1.790 35.253 1.00 93.25 280 ASN A C 1
ATOM 2193 O O . ASN A 1 280 ? 3.362 0.941 35.407 1.00 93.25 280 ASN A O 1
ATOM 2197 N N . PRO A 1 281 ? 1.648 1.755 34.193 1.00 92.62 281 PRO A N 1
ATOM 2198 C CA . PRO A 1 281 ? 1.711 0.699 33.181 1.00 92.62 281 PRO A CA 1
ATOM 2199 C C . PRO A 1 281 ? 3.087 0.521 32.528 1.00 92.62 281 PRO A C 1
ATOM 2201 O O . PRO A 1 281 ? 3.445 -0.597 32.169 1.00 92.62 281 PRO A O 1
ATOM 2204 N N . GLU A 1 282 ? 3.861 1.597 32.377 1.00 89.62 282 GLU A N 1
ATOM 2205 C CA . GLU A 1 282 ? 5.178 1.552 31.738 1.00 89.62 282 GLU A CA 1
ATOM 2206 C C . GLU A 1 282 ? 6.257 0.984 32.673 1.00 89.62 282 GLU A C 1
ATOM 2208 O O . GLU A 1 282 ? 7.010 0.095 32.267 1.00 89.62 282 GLU A O 1
ATOM 2213 N N . ASP A 1 283 ? 6.292 1.470 33.919 1.00 89.38 283 ASP A N 1
ATOM 2214 C CA . ASP A 1 283 ? 7.372 1.198 34.877 1.00 89.38 283 ASP A CA 1
ATOM 2215 C C . ASP A 1 283 ? 7.118 -0.033 35.765 1.00 89.38 283 ASP A C 1
ATOM 2217 O O . ASP A 1 283 ? 8.059 -0.751 36.111 1.00 89.38 283 ASP A O 1
ATOM 2221 N N . ASP A 1 284 ? 5.864 -0.277 36.167 1.00 92.56 284 ASP A N 1
ATOM 2222 C CA . ASP A 1 284 ? 5.538 -1.261 37.210 1.00 92.56 284 ASP A CA 1
ATOM 2223 C C . ASP A 1 284 ? 5.114 -2.625 36.646 1.00 92.56 284 ASP A C 1
ATOM 2225 O O . ASP A 1 284 ? 5.269 -3.654 37.313 1.00 92.56 284 ASP A O 1
ATOM 2229 N N . LEU A 1 285 ? 4.584 -2.666 35.420 1.00 92.06 285 LEU A N 1
ATOM 2230 C CA . LEU A 1 285 ? 4.251 -3.920 34.744 1.00 92.06 285 LEU A CA 1
ATOM 2231 C C . LEU A 1 285 ? 5.501 -4.455 34.046 1.00 92.06 285 LEU A C 1
ATOM 2233 O O . LEU A 1 285 ? 6.088 -3.783 33.211 1.00 92.06 285 LEU A O 1
ATOM 2237 N N . THR A 1 286 ? 5.925 -5.673 34.375 1.00 83.81 286 THR A N 1
ATOM 2238 C CA . THR A 1 286 ? 7.155 -6.269 33.814 1.00 83.81 286 THR A CA 1
ATOM 2239 C C . THR A 1 286 ? 6.897 -7.272 32.694 1.00 83.81 286 THR A C 1
ATOM 2241 O O . THR A 1 286 ? 7.831 -7.682 32.011 1.00 83.81 286 THR A O 1
ATOM 2244 N N . ASP A 1 287 ? 5.641 -7.674 32.509 1.00 89.56 287 ASP A N 1
ATOM 2245 C CA . ASP A 1 287 ? 5.209 -8.625 31.491 1.00 89.56 287 ASP A CA 1
ATOM 2246 C C . ASP A 1 287 ? 4.619 -7.883 30.285 1.00 89.56 287 ASP A C 1
ATOM 2248 O O . ASP A 1 287 ? 3.720 -7.049 30.436 1.00 89.56 287 ASP A O 1
ATOM 2252 N N . LYS A 1 288 ? 5.128 -8.201 29.089 1.00 90.19 288 LYS A N 1
ATOM 2253 C CA . LYS A 1 288 ? 4.734 -7.561 27.827 1.00 90.19 288 LYS A CA 1
ATOM 2254 C C . LYS A 1 288 ? 3.230 -7.651 27.566 1.00 90.19 288 LYS A C 1
ATOM 2256 O O . LYS A 1 288 ? 2.648 -6.683 27.076 1.00 90.19 288 LYS A O 1
ATOM 2261 N N . ASP A 1 289 ? 2.603 -8.779 27.897 1.00 92.62 289 ASP A N 1
ATOM 2262 C CA . ASP A 1 289 ? 1.175 -8.978 27.657 1.00 92.62 289 ASP A CA 1
ATOM 2263 C C . ASP A 1 289 ? 0.345 -8.159 28.648 1.00 92.62 289 ASP A C 1
ATOM 2265 O O . ASP A 1 289 ? -0.590 -7.476 28.234 1.00 92.62 289 ASP A O 1
ATOM 2269 N N . ARG A 1 290 ? 0.724 -8.128 29.936 1.00 94.75 290 ARG A N 1
ATOM 2270 C CA . ARG A 1 290 ? 0.048 -7.286 30.948 1.00 94.75 290 ARG A CA 1
ATOM 2271 C C . ARG A 1 290 ? 0.044 -5.809 30.569 1.00 94.75 290 ARG A C 1
ATOM 2273 O O . ARG A 1 290 ? -0.938 -5.126 30.844 1.00 94.75 290 ARG A O 1
ATOM 2280 N N . LYS A 1 291 ? 1.115 -5.327 29.936 1.00 94.00 291 LYS A N 1
ATOM 2281 C CA . LYS A 1 291 ? 1.206 -3.960 29.409 1.00 94.00 291 LYS A CA 1
ATOM 2282 C C . LYS A 1 291 ? 0.187 -3.705 28.297 1.00 94.00 291 LYS A C 1
ATOM 2284 O O . LYS A 1 291 ? -0.620 -2.784 28.411 1.00 94.00 291 LYS A O 1
ATOM 2289 N N . LEU A 1 292 ? 0.170 -4.549 27.263 1.00 94.88 292 LEU A N 1
ATOM 2290 C CA . LEU A 1 292 ? -0.757 -4.412 26.130 1.00 94.88 292 LEU A CA 1
ATOM 2291 C C . LEU A 1 292 ? -2.223 -4.533 26.551 1.00 94.88 292 LEU A C 1
ATOM 2293 O O . LEU A 1 292 ? -3.094 -3.851 26.006 1.00 94.88 292 LEU A O 1
ATOM 2297 N N . GLU A 1 293 ? -2.505 -5.395 27.523 1.00 96.12 293 GLU A N 1
ATOM 2298 C CA . GLU A 1 293 ? -3.855 -5.667 28.012 1.00 96.12 293 GLU A CA 1
ATOM 2299 C C . GLU A 1 293 ? -4.527 -4.456 28.670 1.00 96.12 293 GLU A C 1
ATOM 2301 O O . GLU A 1 293 ? -5.753 -4.375 28.621 1.00 96.12 293 GLU A O 1
ATOM 2306 N N . VAL A 1 294 ? -3.762 -3.475 29.172 1.00 95.75 294 VAL A N 1
ATOM 2307 C CA . VAL A 1 294 ? -4.305 -2.188 29.658 1.00 95.75 294 VAL A CA 1
ATOM 2308 C C . VAL A 1 294 ? -5.066 -1.449 28.553 1.00 95.75 294 VAL A C 1
ATOM 2310 O O . VAL A 1 294 ? -6.078 -0.813 28.808 1.00 95.75 294 VAL A O 1
ATOM 2313 N N . CYS A 1 295 ? -4.618 -1.545 27.301 1.00 95.88 295 CYS A N 1
ATOM 2314 C CA . CYS A 1 295 ? -5.364 -1.010 26.160 1.00 95.88 295 CYS A CA 1
ATOM 2315 C C . CYS A 1 295 ? -6.345 -2.052 25.596 1.00 95.88 295 CYS A C 1
ATOM 2317 O O . CYS A 1 295 ? -7.438 -1.710 25.134 1.00 95.88 295 CYS A O 1
ATOM 2319 N N . GLY A 1 296 ? -5.947 -3.328 25.624 1.00 95.56 296 GLY A N 1
ATOM 2320 C CA . GLY A 1 296 ? -6.692 -4.458 25.070 1.00 95.56 296 GLY A CA 1
ATOM 2321 C C . GLY A 1 296 ? -8.034 -4.743 25.742 1.00 95.56 296 GLY A C 1
ATOM 2322 O O . GLY A 1 296 ? -8.906 -5.332 25.099 1.00 95.56 296 GLY A O 1
ATOM 2323 N N . GLU A 1 297 ? -8.242 -4.291 26.982 1.00 94.00 297 GLU A N 1
ATOM 2324 C CA . GLU A 1 297 ? -9.540 -4.401 27.659 1.00 94.00 297 GLU A CA 1
ATOM 2325 C C . GLU A 1 297 ? -10.674 -3.669 26.921 1.00 94.00 297 GLU A C 1
ATOM 2327 O O . GLU A 1 297 ? -11.815 -4.133 26.921 1.00 94.00 297 GLU A O 1
ATOM 2332 N N . CYS A 1 298 ? -10.358 -2.564 26.241 1.00 94.56 298 CYS A N 1
ATOM 2333 C CA . CYS A 1 298 ? -11.330 -1.736 25.526 1.00 94.56 298 CYS A CA 1
ATOM 2334 C C . CYS A 1 298 ? -11.133 -1.774 24.006 1.00 94.56 298 CYS A C 1
ATOM 2336 O O . CYS A 1 298 ? -12.104 -1.770 23.251 1.00 94.56 298 CYS A O 1
ATOM 2338 N N . HIS A 1 299 ? -9.882 -1.846 23.543 1.00 94.88 299 HIS A N 1
ATOM 2339 C CA . HIS A 1 299 ? -9.521 -1.918 22.122 1.00 94.88 299 HIS A CA 1
ATOM 2340 C C . HIS A 1 299 ? -9.464 -3.359 21.588 1.00 94.88 299 HIS A C 1
ATOM 2342 O O . HIS A 1 299 ? -8.738 -3.658 20.636 1.00 94.88 299 HIS A O 1
ATOM 2348 N N . GLY A 1 300 ? -10.245 -4.245 22.208 1.00 93.06 300 GLY A N 1
ATOM 2349 C CA . GLY A 1 300 ? -10.500 -5.616 21.783 1.00 93.06 300 GLY A CA 1
ATOM 2350 C C . GLY A 1 300 ? -11.996 -5.882 21.599 1.00 93.06 300 GLY A C 1
ATOM 2351 O O . GLY A 1 300 ? -12.855 -5.041 21.872 1.00 93.06 300 GLY A O 1
ATOM 2352 N N . ARG A 1 301 ? -12.342 -7.085 21.141 1.00 93.38 301 ARG A N 1
ATOM 2353 C CA . ARG A 1 301 ? -13.731 -7.475 20.867 1.00 93.38 301 ARG A CA 1
ATOM 2354 C C . ARG A 1 301 ? -13.949 -8.909 21.299 1.00 93.38 301 ARG A C 1
ATOM 2356 O O . ARG A 1 301 ? -13.209 -9.784 20.875 1.00 93.38 301 ARG A O 1
ATOM 2363 N N . GLY A 1 302 ? -14.986 -9.162 22.085 1.00 94.00 302 GLY A N 1
ATOM 2364 C CA . GLY A 1 302 ? -15.177 -10.447 22.739 1.00 94.00 302 GLY A CA 1
ATOM 2365 C C . GLY A 1 302 ? -16.393 -10.458 23.657 1.00 94.00 302 GLY A C 1
ATOM 2366 O O . GLY A 1 302 ? -17.349 -9.707 23.457 1.00 94.00 302 GLY A O 1
ATOM 2367 N N . SER A 1 303 ? -16.354 -11.330 24.655 1.00 95.81 303 SER A N 1
ATOM 2368 C CA . SER A 1 303 ? -17.360 -11.405 25.715 1.00 95.81 303 SER A CA 1
ATOM 2369 C C . SER A 1 303 ? -16.711 -11.725 27.054 1.00 95.81 303 SER A C 1
ATOM 2371 O O . SER A 1 303 ? -15.695 -12.424 27.093 1.00 95.81 303 SER A O 1
ATOM 2373 N N . SER A 1 304 ? -17.311 -11.253 28.147 1.00 97.81 304 SER A N 1
ATOM 2374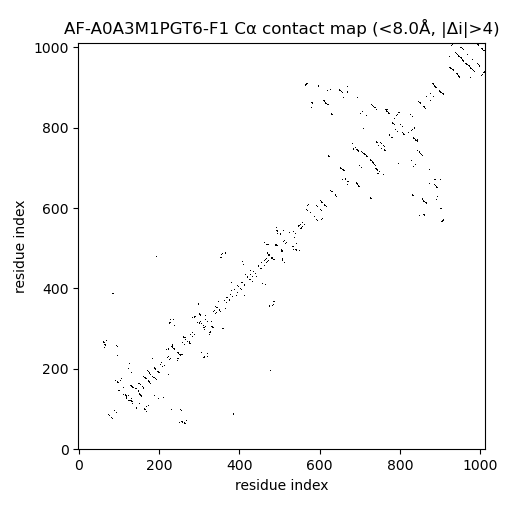 C CA . SER A 1 304 ? -16.843 -11.560 29.501 1.00 97.81 304 SER A CA 1
ATOM 2375 C C . SER A 1 304 ? -16.760 -13.064 29.753 1.00 97.81 304 SER A C 1
ATOM 2377 O O . SER A 1 304 ? -17.563 -13.835 29.219 1.00 97.81 304 SER A O 1
ATOM 2379 N N . THR A 1 305 ? -15.844 -13.481 30.623 1.00 97.12 305 THR A N 1
ATOM 2380 C CA . THR A 1 305 ? -15.852 -14.844 31.181 1.00 97.12 305 THR A CA 1
ATOM 2381 C C . THR A 1 305 ? -17.013 -15.024 32.160 1.00 97.12 305 THR A C 1
ATOM 2383 O O . THR A 1 305 ? -17.626 -16.090 32.194 1.00 97.12 305 THR A O 1
ATOM 2386 N N . ALA A 1 306 ? -17.378 -13.956 32.878 1.00 95.56 306 ALA A N 1
ATOM 2387 C CA . ALA A 1 306 ? -18.542 -13.901 33.754 1.00 95.56 306 ALA A CA 1
ATOM 2388 C C . ALA A 1 306 ? -19.872 -14.038 33.010 1.00 95.56 306 ALA A C 1
ATOM 2390 O O . ALA A 1 306 ? -19.999 -13.637 31.847 1.00 95.56 306 ALA A O 1
ATOM 2391 N N . THR A 1 307 ? -20.895 -14.508 33.721 1.00 95.19 307 THR A N 1
ATOM 2392 C CA . THR A 1 307 ? -22.283 -14.542 33.240 1.00 95.19 307 THR A CA 1
ATOM 2393 C C . THR A 1 307 ? -23.214 -13.920 34.279 1.00 95.19 307 THR A C 1
ATOM 2395 O O . THR A 1 307 ? -23.441 -14.495 35.338 1.00 95.19 307 THR A O 1
ATOM 2398 N N . ILE A 1 308 ? -23.832 -12.781 33.953 1.00 94.75 308 ILE A N 1
ATOM 2399 C CA . ILE A 1 308 ? -24.754 -12.055 34.841 1.00 94.75 308 ILE A CA 1
ATOM 2400 C C . ILE A 1 308 ? -26.161 -12.090 34.237 1.00 94.75 308 ILE A C 1
ATOM 2402 O O . ILE A 1 308 ? -26.361 -11.698 33.086 1.00 94.75 308 ILE A O 1
ATOM 2406 N N . GLY A 1 309 ? -27.144 -12.602 34.984 1.00 93.81 309 GLY A N 1
ATOM 2407 C CA . GLY A 1 309 ? -28.501 -12.827 34.460 1.00 93.81 309 GLY A CA 1
ATOM 2408 C C . GLY A 1 309 ? -28.558 -13.881 33.344 1.00 93.81 309 GLY A C 1
ATOM 2409 O O . GLY A 1 309 ? -29.358 -13.779 32.416 1.00 93.81 309 GLY A O 1
ATOM 2410 N N . GLY A 1 310 ? -27.654 -14.869 33.375 1.00 94.25 310 GLY A N 1
ATOM 2411 C CA . GLY A 1 310 ? -27.577 -15.929 32.360 1.00 94.25 310 GLY A CA 1
ATOM 2412 C C . GLY A 1 310 ? -27.007 -15.487 31.003 1.00 94.25 310 GLY A C 1
ATOM 2413 O O . GLY A 1 310 ? -27.138 -16.222 30.022 1.00 94.25 310 GLY A O 1
ATOM 2414 N N . LYS A 1 311 ? -26.392 -14.298 30.916 1.00 95.75 311 LYS A N 1
ATOM 2415 C CA . LYS A 1 311 ? -25.738 -13.775 29.706 1.00 95.75 311 LYS A CA 1
ATOM 2416 C C . LYS A 1 311 ? -24.329 -13.259 30.008 1.00 95.75 311 LYS A C 1
ATOM 2418 O O . LYS A 1 311 ? -24.112 -12.632 31.040 1.00 95.75 311 LYS A O 1
ATOM 2423 N N . ASN A 1 312 ? -23.397 -13.456 29.078 1.00 96.69 312 ASN A N 1
ATOM 2424 C CA . ASN A 1 312 ? -22.107 -12.767 29.113 1.00 96.69 312 ASN A CA 1
ATOM 2425 C C . ASN A 1 312 ? -22.293 -11.259 28.858 1.00 96.69 312 ASN A C 1
ATOM 2427 O O . ASN A 1 312 ? -23.232 -10.833 28.170 1.00 96.69 312 ASN A O 1
ATOM 2431 N N . LEU A 1 313 ? -21.386 -10.459 29.403 1.00 97.38 313 LEU A N 1
ATOM 2432 C CA . LEU A 1 313 ? -21.255 -9.024 29.179 1.00 97.38 313 LEU A CA 1
ATOM 2433 C C . LEU A 1 313 ? -20.401 -8.754 27.931 1.00 97.38 313 LEU A C 1
ATOM 2435 O O . LEU A 1 313 ? -19.624 -9.602 27.490 1.00 97.38 313 LEU A O 1
ATOM 2439 N N . GLY A 1 314 ? -20.562 -7.567 27.347 1.00 95.25 314 GLY A N 1
ATOM 2440 C CA . GLY A 1 314 ? -19.844 -7.139 26.136 1.00 95.25 314 GLY A CA 1
ATOM 2441 C C . GLY A 1 314 ? -18.419 -6.622 26.363 1.00 95.25 314 GLY A C 1
ATOM 2442 O O . GLY A 1 314 ? -17.832 -6.080 25.436 1.00 95.25 314 GLY A O 1
ATOM 2443 N N . PHE A 1 315 ? -17.888 -6.742 27.579 1.00 96.38 315 PHE A N 1
ATOM 2444 C CA . PHE A 1 315 ? -16.610 -6.172 28.021 1.00 96.38 315 PHE A CA 1
ATOM 2445 C C . PHE A 1 315 ? -15.942 -7.089 29.064 1.00 96.38 315 PHE A C 1
ATOM 2447 O O . PHE A 1 315 ? -16.601 -8.013 29.551 1.00 96.38 315 PHE A O 1
ATOM 2454 N N . PRO A 1 316 ? -14.660 -6.873 29.413 1.00 97.44 316 PRO A N 1
ATOM 2455 C CA . PRO A 1 316 ? -13.946 -7.693 30.394 1.00 97.44 316 PRO A CA 1
ATOM 2456 C C . PRO A 1 316 ? -14.599 -7.689 31.780 1.00 97.44 316 PRO A C 1
ATOM 2458 O O . PRO A 1 316 ? -14.737 -6.645 32.419 1.00 97.44 316 PRO A O 1
ATOM 2461 N N . TYR A 1 317 ? -15.000 -8.872 32.250 1.00 97.50 317 TYR A N 1
ATOM 2462 C CA . TYR A 1 317 ? -15.600 -9.064 33.568 1.00 97.50 317 TYR A CA 1
ATOM 2463 C C . TYR A 1 317 ? -15.468 -10.521 34.025 1.00 97.50 317 TYR A C 1
ATOM 2465 O O . TYR A 1 317 ? -15.735 -11.436 33.244 1.00 97.50 317 TYR A O 1
ATOM 2473 N N . SER A 1 318 ? -15.117 -10.747 35.289 1.00 96.06 318 SER A N 1
ATOM 2474 C CA . SER A 1 318 ? -15.049 -12.080 35.902 1.00 96.06 318 SER A CA 1
ATOM 2475 C C . SER A 1 318 ? -16.019 -12.209 37.079 1.00 96.06 318 SER A C 1
ATOM 2477 O O . SER A 1 318 ? -16.344 -11.228 37.747 1.00 96.06 318 SER A O 1
ATOM 2479 N N . ASP A 1 319 ? -16.477 -13.434 37.354 1.00 89.00 319 ASP A N 1
ATOM 2480 C CA . ASP A 1 319 ? -17.398 -13.700 38.470 1.00 89.00 319 ASP A CA 1
ATOM 2481 C C . ASP A 1 319 ? -16.725 -13.497 39.843 1.00 89.00 319 ASP A C 1
ATOM 2483 O O . ASP A 1 319 ? -17.402 -13.299 40.850 1.00 89.00 319 ASP A O 1
ATOM 2487 N N . THR A 1 320 ? -15.390 -13.570 39.899 1.00 87.75 320 THR A N 1
ATOM 2488 C CA . THR A 1 320 ? -14.614 -13.517 41.146 1.00 87.75 320 THR A CA 1
ATOM 2489 C C . THR A 1 320 ? -14.042 -12.143 41.455 1.00 87.75 320 THR A C 1
ATOM 2491 O O . THR A 1 320 ? -13.940 -11.788 42.626 1.00 87.75 320 THR A O 1
ATOM 2494 N N . GLU A 1 321 ? -13.638 -11.385 40.435 1.00 90.19 321 GLU A N 1
ATOM 2495 C CA . GLU A 1 321 ? -12.936 -10.106 40.612 1.00 90.19 321 GLU A CA 1
ATOM 2496 C C . GLU A 1 321 ? -13.713 -8.907 40.051 1.00 90.19 321 GLU A C 1
ATOM 2498 O O . GLU A 1 321 ? -13.342 -7.765 40.316 1.00 90.19 321 GLU A O 1
ATOM 2503 N N . GLY A 1 322 ? -14.817 -9.137 39.334 1.00 93.69 322 GLY A N 1
ATOM 2504 C CA . GLY A 1 322 ? -15.601 -8.073 38.720 1.00 93.69 322 GLY A CA 1
ATOM 2505 C C . GLY A 1 322 ? -14.933 -7.527 37.459 1.00 93.69 322 GLY A C 1
ATOM 2506 O O . GLY A 1 322 ? -14.487 -8.302 36.612 1.00 93.69 322 GLY A O 1
ATOM 2507 N N . ALA A 1 323 ? -14.892 -6.199 37.316 1.00 94.69 323 ALA A N 1
ATOM 2508 C CA . ALA A 1 323 ? -14.260 -5.534 36.178 1.00 94.69 323 ALA A CA 1
ATOM 2509 C C . ALA A 1 323 ? -12.749 -5.819 36.117 1.00 94.69 323 ALA A C 1
ATOM 2511 O O . ALA A 1 323 ? -12.114 -6.064 37.145 1.00 94.69 323 ALA A O 1
ATOM 2512 N N . PHE A 1 324 ? -12.177 -5.779 34.910 1.00 95.69 324 PHE A N 1
ATOM 2513 C CA . PHE A 1 324 ? -10.733 -5.933 34.729 1.00 95.69 324 PHE A CA 1
ATOM 2514 C C . PHE A 1 324 ? -9.952 -4.869 35.514 1.00 95.69 324 PHE A C 1
ATOM 2516 O O . PHE A 1 324 ? -10.398 -3.734 35.680 1.00 95.69 324 PHE A O 1
ATOM 2523 N N . GLN A 1 325 ? -8.782 -5.263 36.016 1.00 92.44 325 GLN A N 1
ATOM 2524 C CA . GLN A 1 325 ? -7.863 -4.382 36.727 1.00 92.44 325 GLN A CA 1
ATOM 2525 C C . GLN A 1 325 ? -6.488 -4.459 36.052 1.00 92.44 325 GLN A C 1
ATOM 2527 O O . GLN A 1 325 ? -5.993 -5.574 35.845 1.00 92.44 325 GLN A O 1
ATOM 2532 N N . PRO A 1 326 ? -5.840 -3.317 35.752 1.00 92.94 326 PRO A N 1
ATOM 2533 C CA . PRO A 1 326 ? -4.491 -3.290 35.198 1.00 92.94 326 PRO A CA 1
ATOM 2534 C C . PRO A 1 326 ? -3.519 -4.191 35.969 1.00 92.94 326 PRO A C 1
ATOM 2536 O O . PRO A 1 326 ? -3.538 -4.256 37.198 1.00 92.94 326 PRO A O 1
ATOM 2539 N N . GLY A 1 327 ? -2.682 -4.925 35.233 1.00 91.50 327 GLY A N 1
ATOM 2540 C CA . GLY A 1 327 ? -1.747 -5.910 35.786 1.00 91.50 327 GLY A CA 1
ATOM 2541 C C . GLY A 1 327 ? -2.317 -7.318 35.998 1.00 91.50 327 GLY A C 1
ATOM 2542 O O . GLY A 1 327 ? -1.544 -8.243 36.258 1.00 91.50 327 GLY A O 1
ATOM 2543 N N . LYS A 1 328 ? -3.631 -7.525 35.848 1.00 93.56 328 LYS A N 1
ATOM 2544 C CA . LYS A 1 328 ? -4.247 -8.863 35.787 1.00 93.56 328 LYS A CA 1
ATOM 2545 C C . LYS A 1 328 ? -4.199 -9.443 34.374 1.00 93.56 328 LYS A C 1
ATOM 2547 O O . LYS A 1 328 ? -3.944 -8.729 33.414 1.00 93.56 328 LYS A O 1
ATOM 2552 N N . VAL A 1 329 ? -4.441 -10.749 34.261 1.00 95.62 329 VAL A N 1
ATOM 2553 C CA . VAL A 1 329 ? -4.501 -11.466 32.979 1.00 95.62 329 VAL A CA 1
ATOM 2554 C C . VAL A 1 329 ? -5.858 -11.220 32.326 1.00 95.62 329 VAL A C 1
ATOM 2556 O O . VAL A 1 329 ? -6.876 -11.685 32.833 1.00 95.62 329 VAL A O 1
ATOM 2559 N N . LEU A 1 330 ? -5.897 -10.527 31.187 1.00 96.06 330 LEU A N 1
ATOM 2560 C CA . LEU A 1 330 ? -7.152 -10.180 30.504 1.00 96.06 330 LEU A CA 1
ATOM 2561 C C . LEU A 1 330 ? -7.996 -11.408 30.139 1.00 96.06 330 LEU A C 1
ATOM 2563 O O . LEU A 1 330 ? -9.222 -11.355 30.224 1.00 96.06 330 LEU A O 1
ATOM 2567 N N . ALA A 1 331 ? -7.357 -12.525 29.782 1.00 96.19 331 ALA A N 1
ATOM 2568 C CA . ALA A 1 331 ? -8.044 -13.768 29.426 1.00 96.19 331 ALA A CA 1
ATOM 2569 C C . ALA A 1 331 ? -8.912 -14.348 30.563 1.00 96.19 331 ALA A C 1
ATOM 2571 O O . ALA A 1 331 ? -9.883 -15.051 30.281 1.00 96.19 331 ALA A O 1
ATOM 2572 N N . ASP A 1 332 ? -8.627 -14.011 31.826 1.00 96.81 332 ASP A N 1
ATOM 2573 C CA . ASP A 1 332 ? -9.441 -14.430 32.976 1.00 96.81 332 ASP A CA 1
ATOM 2574 C C . ASP A 1 332 ? -10.765 -13.645 33.067 1.00 96.81 332 ASP A C 1
ATOM 2576 O O . ASP A 1 332 ? -11.717 -14.084 33.714 1.00 96.81 332 ASP A O 1
ATOM 2580 N N . PHE A 1 333 ? -10.854 -12.503 32.378 1.00 97.75 333 PHE A N 1
ATOM 2581 C CA . PHE A 1 333 ? -12.005 -11.596 32.363 1.00 97.75 333 PHE A CA 1
ATOM 2582 C C . PHE A 1 333 ? -12.707 -11.569 31.006 1.00 97.75 333 PHE A C 1
ATOM 2584 O O . PHE A 1 333 ? -13.886 -11.217 30.929 1.00 97.75 333 PHE A O 1
ATOM 2591 N N . TYR A 1 334 ? -12.005 -11.893 29.918 1.00 96.88 334 TYR A N 1
ATOM 2592 C CA . TYR A 1 334 ? -12.489 -11.636 28.569 1.00 96.88 334 TYR A CA 1
ATOM 2593 C C . TYR A 1 334 ? -12.023 -12.680 27.557 1.00 96.88 334 TYR A C 1
ATOM 2595 O O . TYR A 1 334 ? -10.832 -12.900 27.345 1.00 96.88 334 TYR A O 1
ATOM 2603 N N . THR A 1 335 ? -12.983 -13.293 26.868 1.00 96.31 335 THR A N 1
ATOM 2604 C CA . THR A 1 335 ? -12.716 -14.168 25.725 1.00 96.31 335 THR A CA 1
ATOM 2605 C C . THR A 1 335 ? -12.768 -13.347 24.444 1.00 96.31 335 THR A C 1
ATOM 2607 O O . THR A 1 335 ? -13.844 -12.922 24.017 1.00 96.31 335 THR A O 1
ATOM 2610 N N . GLN A 1 336 ? -11.607 -13.134 23.824 1.00 94.00 336 GLN A N 1
ATOM 2611 C CA . GLN A 1 336 ? -11.493 -12.418 22.553 1.00 94.00 336 GLN A CA 1
ATOM 2612 C C . GLN A 1 336 ? -12.199 -13.172 21.413 1.00 94.00 336 GLN A C 1
ATOM 2614 O O . GLN A 1 336 ? -12.271 -14.402 21.385 1.00 94.00 336 GLN A O 1
ATOM 2619 N N . THR A 1 337 ? -12.738 -12.426 20.452 1.00 92.56 337 THR A N 1
ATOM 2620 C CA . THR A 1 337 ? -13.526 -12.970 19.349 1.00 92.56 337 THR A CA 1
ATOM 2621 C C . THR A 1 337 ? -12.659 -13.729 18.352 1.00 92.56 337 THR A C 1
ATOM 2623 O O . THR A 1 337 ? -11.587 -13.286 17.955 1.00 92.56 337 THR A O 1
ATOM 2626 N N . THR A 1 338 ? -13.175 -14.860 17.881 1.00 89.19 338 THR A N 1
ATOM 2627 C CA . THR A 1 338 ? -12.592 -15.651 16.788 1.00 89.19 338 THR A CA 1
ATOM 2628 C C . THR A 1 338 ? -13.523 -15.740 15.578 1.00 89.19 338 THR A C 1
ATOM 2630 O O . THR A 1 338 ? -13.211 -16.442 14.616 1.00 89.19 338 THR A O 1
ATOM 2633 N N . SER A 1 339 ? -14.661 -15.033 15.615 1.00 90.19 339 SER A N 1
ATOM 2634 C CA . SER A 1 339 ? -15.672 -15.069 14.555 1.00 90.19 339 SER A CA 1
ATOM 2635 C C . SER A 1 339 ? -15.100 -14.543 13.245 1.00 90.19 339 SER A C 1
ATOM 2637 O O . SER A 1 339 ? -14.627 -13.408 13.194 1.00 90.19 339 SER A O 1
ATOM 2639 N N . SER A 1 340 ? -15.229 -15.320 12.169 1.00 85.56 340 SER A N 1
ATOM 2640 C CA . SER A 1 340 ? -14.831 -14.900 10.821 1.00 85.56 340 SER A CA 1
ATOM 2641 C C . SER A 1 340 ? -15.561 -13.641 10.351 1.00 85.56 340 SER A C 1
ATOM 2643 O O . SER A 1 340 ? -15.029 -12.901 9.541 1.00 85.56 340 SER A O 1
ATOM 2645 N N . SER A 1 341 ? -16.736 -13.321 10.904 1.00 87.38 341 SER A N 1
ATOM 2646 C CA . SER A 1 341 ? -17.443 -12.072 10.590 1.00 87.38 341 SER A CA 1
ATOM 2647 C C . SER A 1 341 ? -16.698 -10.805 11.033 1.00 87.38 341 SER A C 1
ATOM 2649 O O . SER A 1 341 ? -17.012 -9.721 10.551 1.00 87.38 341 SER A O 1
ATOM 2651 N N . ASN A 1 342 ? -15.765 -10.921 11.985 1.00 89.88 342 ASN A N 1
ATOM 2652 C CA . ASN A 1 342 ? -15.000 -9.795 12.528 1.00 89.88 342 ASN A CA 1
ATOM 2653 C C . ASN A 1 342 ? -13.631 -9.624 11.854 1.00 89.88 342 ASN A C 1
ATOM 2655 O O . ASN A 1 342 ? -12.930 -8.667 12.170 1.00 89.88 342 ASN A O 1
ATOM 2659 N N . PHE A 1 343 ? -13.242 -10.520 10.945 1.00 89.88 343 PHE A N 1
ATOM 2660 C CA . PHE A 1 343 ? -11.931 -10.497 10.304 1.00 89.88 343 PHE A CA 1
ATOM 2661 C C . PHE A 1 343 ? -12.063 -10.661 8.796 1.00 89.88 343 PHE A C 1
ATOM 2663 O O . PHE A 1 343 ? -12.972 -11.322 8.298 1.00 89.88 343 PHE A O 1
ATOM 2670 N N . TRP A 1 344 ? -11.125 -10.078 8.067 1.00 89.50 344 TRP A N 1
ATOM 2671 C CA . TRP A 1 344 ? -10.857 -10.491 6.699 1.00 89.50 344 TRP A CA 1
ATOM 2672 C C . TRP A 1 344 ? -10.214 -11.890 6.687 1.00 89.50 344 TRP A C 1
ATOM 2674 O O . TRP A 1 344 ? -9.680 -12.326 7.718 1.00 89.50 344 TRP A O 1
ATOM 2684 N N . PRO A 1 345 ? -10.274 -12.611 5.552 1.00 87.94 345 PRO A N 1
ATOM 2685 C CA . PRO A 1 345 ? -9.556 -13.869 5.374 1.00 87.94 345 PRO A CA 1
ATOM 2686 C C . PRO A 1 345 ? -8.107 -13.816 5.880 1.00 87.94 345 PRO A C 1
ATOM 2688 O O . PRO A 1 345 ? -7.427 -12.797 5.756 1.00 87.94 345 PRO A O 1
ATOM 2691 N N . ASN A 1 346 ? -7.647 -14.917 6.483 1.00 80.62 346 ASN A N 1
ATOM 2692 C CA . ASN A 1 346 ? -6.291 -15.013 7.025 1.00 80.62 346 ASN A CA 1
ATOM 2693 C C . ASN A 1 346 ? -5.273 -15.072 5.882 1.00 80.62 346 ASN A C 1
ATOM 2695 O O . ASN A 1 346 ? -5.279 -16.036 5.112 1.00 80.62 346 ASN A O 1
ATOM 2699 N N . VAL A 1 347 ? -4.394 -14.077 5.805 1.00 73.31 347 VAL A N 1
ATOM 2700 C CA . VAL A 1 347 ? -3.381 -13.944 4.754 1.00 73.31 347 VAL A CA 1
ATOM 2701 C C . VAL A 1 347 ? -2.020 -14.329 5.307 1.00 73.31 347 VAL A C 1
ATOM 2703 O O . VAL A 1 347 ? -1.402 -13.561 6.028 1.00 73.31 347 VAL A O 1
ATOM 2706 N N . GLU A 1 348 ? -1.529 -15.523 4.983 1.00 62.19 348 GLU A N 1
ATOM 2707 C CA . GLU A 1 348 ? -0.192 -15.964 5.403 1.00 62.19 348 GLU A CA 1
ATOM 2708 C C . GLU A 1 348 ? 0.915 -15.241 4.605 1.00 62.19 348 GLU A C 1
ATOM 2710 O O . GLU A 1 348 ? 0.751 -15.044 3.398 1.00 62.19 348 GLU A O 1
ATOM 2715 N N . PRO A 1 349 ? 2.058 -14.873 5.225 1.00 58.72 349 PRO A N 1
ATOM 2716 C CA . PRO A 1 349 ? 2.419 -15.021 6.647 1.00 58.72 349 PRO A CA 1
ATOM 2717 C C . PRO A 1 349 ? 1.922 -13.876 7.562 1.00 58.72 349 PRO A C 1
ATOM 2719 O O . PRO A 1 349 ? 2.322 -13.791 8.718 1.00 58.72 349 PRO A O 1
ATOM 2722 N N . TYR A 1 350 ? 1.105 -12.962 7.040 1.00 64.31 350 TYR A N 1
ATOM 2723 C CA . TYR A 1 350 ? 0.748 -11.670 7.643 1.00 64.31 350 TYR A CA 1
ATOM 2724 C C . TYR A 1 350 ? -0.412 -11.719 8.656 1.00 64.31 350 TYR A C 1
ATOM 2726 O O . TYR A 1 350 ? -0.675 -10.737 9.346 1.00 64.31 350 TYR A O 1
ATOM 2734 N N . GLY A 1 351 ? -1.106 -12.853 8.768 1.00 70.75 351 GLY A N 1
ATOM 2735 C CA . GLY A 1 351 ? -2.162 -13.073 9.752 1.00 70.75 351 GLY A CA 1
ATOM 2736 C C . GLY A 1 351 ? -3.539 -12.521 9.355 1.00 70.75 351 GLY A C 1
ATOM 2737 O O . GLY A 1 351 ? -3.848 -12.276 8.187 1.00 70.75 351 GLY A O 1
ATOM 2738 N N . ARG A 1 352 ? -4.419 -12.372 10.353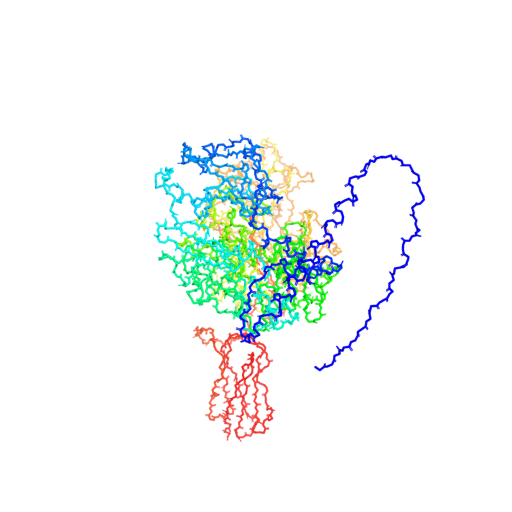 1.00 80.19 352 ARG A N 1
ATOM 2739 C CA . ARG A 1 352 ? -5.800 -11.890 10.183 1.00 80.19 352 ARG A CA 1
ATOM 2740 C C . ARG A 1 352 ? -5.871 -10.393 10.447 1.00 80.19 352 ARG A C 1
ATOM 2742 O O . ARG A 1 352 ? -5.364 -9.940 11.461 1.00 80.19 352 ARG A O 1
ATOM 2749 N N . ASN A 1 353 ? -6.570 -9.665 9.577 1.00 87.94 353 ASN A N 1
ATOM 2750 C CA . ASN A 1 353 ? -6.833 -8.234 9.743 1.00 87.94 353 ASN A CA 1
ATOM 2751 C C . ASN A 1 353 ? -8.293 -8.005 10.133 1.00 87.94 353 ASN A C 1
ATOM 2753 O O . ASN A 1 353 ? -9.195 -8.693 9.640 1.00 87.94 353 ASN A O 1
ATOM 2757 N N . SER A 1 354 ? -8.539 -7.033 10.999 1.00 90.75 354 SER A N 1
ATOM 2758 C CA . SER A 1 354 ? -9.878 -6.741 11.496 1.00 90.75 354 SER A CA 1
ATOM 2759 C C . SER A 1 354 ? -10.794 -6.128 10.440 1.00 90.75 354 SER A C 1
ATOM 2761 O O . SER A 1 354 ? -10.386 -5.345 9.585 1.00 90.75 354 SER A O 1
ATOM 2763 N N . LYS A 1 355 ? -12.077 -6.491 10.520 1.00 88.50 355 LYS A N 1
ATOM 2764 C CA . LYS A 1 355 ? -13.159 -5.978 9.663 1.00 88.50 355 LYS A CA 1
ATOM 2765 C C . LYS A 1 355 ? -14.161 -5.120 10.441 1.00 88.50 355 LYS A C 1
ATOM 2767 O O . LYS A 1 355 ? -14.986 -4.431 9.844 1.00 88.50 355 LYS A O 1
ATOM 2772 N N . SER A 1 356 ? -14.114 -5.145 11.775 1.00 88.69 356 SER A N 1
ATOM 2773 C CA . SER A 1 356 ? -15.037 -4.408 12.645 1.00 88.69 356 SER A CA 1
ATOM 2774 C C . SER A 1 356 ? -14.317 -3.415 13.557 1.00 88.69 356 SER A C 1
ATOM 2776 O O . SER A 1 356 ? -13.101 -3.430 13.719 1.00 88.69 356 SER A O 1
ATOM 2778 N N . HIS A 1 357 ? -15.097 -2.510 14.149 1.00 86.94 357 HIS A N 1
ATOM 2779 C CA . HIS A 1 357 ? -14.594 -1.519 15.097 1.00 86.94 357 HIS A CA 1
ATOM 2780 C C . HIS A 1 357 ? -13.906 -2.127 16.338 1.00 86.94 357 HIS A C 1
ATOM 2782 O O . HIS A 1 357 ? -14.271 -3.219 16.765 1.00 86.94 357 HIS A O 1
ATOM 2788 N N . HIS A 1 358 ? -12.975 -1.356 16.926 1.00 88.94 358 HIS A N 1
ATOM 2789 C CA . HIS A 1 358 ? -12.284 -1.593 18.211 1.00 88.94 358 HIS A CA 1
ATOM 2790 C C . HIS A 1 358 ? -11.541 -2.938 18.336 1.00 88.94 358 HIS A C 1
ATOM 2792 O O . HIS A 1 358 ? -11.685 -3.663 19.316 1.00 88.94 358 HIS A O 1
ATOM 2798 N N . GLN A 1 359 ? -10.738 -3.279 17.329 1.00 93.75 359 GLN A N 1
ATOM 2799 C CA . GLN A 1 359 ? -9.952 -4.517 17.308 1.00 93.75 359 GLN A CA 1
ATOM 2800 C C . GLN A 1 359 ? -8.438 -4.279 17.181 1.00 93.75 359 GLN A C 1
ATOM 2802 O O . GLN A 1 359 ? -7.705 -5.221 16.900 1.00 93.75 359 GLN A O 1
ATOM 2807 N N . GLN A 1 360 ? -7.954 -3.058 17.438 1.00 94.50 360 GLN A N 1
ATOM 2808 C CA . GLN A 1 360 ? -6.534 -2.711 17.292 1.00 94.50 360 GLN A CA 1
ATOM 2809 C C . GLN A 1 360 ? -5.617 -3.618 18.122 1.00 94.50 360 GLN A C 1
ATOM 2811 O O . GLN A 1 360 ? -4.540 -3.977 17.662 1.00 94.50 360 GLN A O 1
ATOM 2816 N N . TYR A 1 361 ? -6.051 -4.046 19.314 1.00 95.38 361 TYR A N 1
ATOM 2817 C CA . TYR A 1 361 ? -5.305 -5.016 20.121 1.00 95.38 361 TYR A CA 1
ATOM 2818 C C . TYR A 1 361 ? -5.149 -6.362 19.400 1.00 95.38 361 TYR A C 1
ATOM 2820 O O . TYR A 1 361 ? -4.073 -6.949 19.412 1.00 95.38 361 TYR A O 1
ATOM 2828 N N . LEU A 1 362 ? -6.204 -6.838 18.732 1.00 93.62 362 LEU A N 1
ATOM 2829 C CA . LEU A 1 362 ? -6.185 -8.111 18.007 1.00 93.62 362 LEU A CA 1
ATOM 2830 C C . LEU A 1 362 ? -5.299 -8.035 16.761 1.00 93.62 362 LEU A C 1
ATOM 2832 O O . LEU A 1 362 ? -4.564 -8.984 16.499 1.00 93.62 362 LEU A O 1
ATOM 2836 N N . ASP A 1 363 ? -5.327 -6.910 16.042 1.00 93.25 363 ASP A N 1
ATOM 2837 C CA . ASP A 1 363 ? -4.425 -6.671 14.912 1.00 93.25 363 ASP A CA 1
ATOM 2838 C C . ASP A 1 363 ? -2.965 -6.591 15.395 1.00 93.25 363 ASP A C 1
ATOM 2840 O O . ASP A 1 363 ? -2.095 -7.279 14.854 1.00 93.25 363 ASP A O 1
ATOM 2844 N N . PHE A 1 364 ? -2.705 -5.857 16.486 1.00 93.94 364 PHE A N 1
ATOM 2845 C CA . PHE A 1 364 ? -1.366 -5.691 17.058 1.00 93.94 364 PHE A CA 1
ATOM 2846 C C . PHE A 1 364 ? -0.734 -7.025 17.467 1.00 93.94 364 PHE A C 1
ATOM 2848 O O . PHE A 1 364 ? 0.441 -7.243 17.177 1.00 93.94 364 PHE A O 1
ATOM 2855 N N . LEU A 1 365 ? -1.498 -7.951 18.062 1.00 91.19 365 LEU A N 1
ATOM 2856 C CA . LEU A 1 365 ? -1.014 -9.293 18.428 1.00 91.19 365 LEU A CA 1
ATOM 2857 C C . LEU A 1 365 ? -0.506 -10.116 17.229 1.00 91.19 365 LEU A C 1
ATOM 2859 O O . LEU A 1 365 ? 0.269 -11.052 17.414 1.00 91.19 365 LEU A O 1
ATOM 2863 N N . THR A 1 366 ? -0.926 -9.788 16.005 1.00 88.38 366 THR A N 1
ATOM 2864 C CA . THR A 1 366 ? -0.455 -10.447 14.770 1.00 88.38 366 THR A CA 1
ATOM 2865 C C . THR A 1 366 ? 0.719 -9.726 14.102 1.00 88.38 366 THR A C 1
ATOM 2867 O O . THR A 1 366 ? 1.262 -10.202 13.103 1.00 88.38 366 THR A O 1
ATOM 2870 N N . SER A 1 367 ? 1.127 -8.578 14.643 1.00 90.56 367 SER A N 1
ATOM 2871 C CA . SER A 1 367 ? 2.149 -7.728 14.042 1.00 90.56 367 SER A CA 1
ATOM 2872 C C . SER A 1 367 ? 3.576 -8.158 14.378 1.00 90.56 367 SER A C 1
ATOM 2874 O O . SER A 1 367 ? 3.867 -8.740 15.431 1.00 90.56 367 SER A O 1
ATOM 2876 N N . ALA A 1 368 ? 4.509 -7.748 13.517 1.00 87.31 368 ALA A N 1
ATOM 2877 C CA . ALA A 1 368 ? 5.935 -7.862 13.796 1.00 87.31 368 ALA A CA 1
ATOM 2878 C C . ALA A 1 368 ? 6.346 -7.087 15.065 1.00 87.31 368 ALA A C 1
ATOM 2880 O O . ALA A 1 368 ? 7.229 -7.552 15.781 1.00 87.31 368 ALA A O 1
ATOM 2881 N N . HIS A 1 369 ? 5.676 -5.973 15.395 1.00 91.50 369 HIS A N 1
ATOM 2882 C CA . HIS A 1 369 ? 5.927 -5.193 16.615 1.00 91.50 369 HIS A CA 1
ATOM 2883 C C . HIS A 1 369 ? 5.628 -5.991 17.892 1.00 91.50 369 HIS A C 1
ATOM 2885 O O . HIS A 1 369 ? 6.422 -5.985 18.839 1.00 91.50 369 HIS A O 1
ATOM 2891 N N . TYR A 1 370 ? 4.533 -6.756 17.910 1.00 91.25 370 TYR A N 1
ATOM 2892 C CA . TYR A 1 370 ? 4.245 -7.654 19.027 1.00 91.25 370 TYR A CA 1
ATOM 2893 C C . TYR A 1 370 ? 5.259 -8.798 19.121 1.00 91.25 370 TYR A C 1
ATOM 2895 O O . TYR A 1 370 ? 5.724 -9.126 20.210 1.00 91.25 370 TYR A O 1
ATOM 2903 N N . SER A 1 371 ? 5.673 -9.380 17.999 1.00 87.38 371 SER A N 1
ATOM 2904 C CA . SER A 1 371 ? 6.652 -10.478 18.014 1.00 87.38 371 SER A CA 1
ATOM 2905 C C . SER A 1 371 ? 8.123 -10.036 18.093 1.00 87.38 371 SER A C 1
ATOM 2907 O O . SER A 1 371 ? 9.005 -10.894 18.090 1.00 87.38 371 SER A O 1
ATOM 2909 N N . ASN A 1 372 ? 8.406 -8.728 18.148 1.00 83.50 372 ASN A N 1
ATOM 2910 C CA . ASN A 1 372 ? 9.766 -8.193 18.075 1.00 83.50 372 ASN A CA 1
ATOM 2911 C C . ASN A 1 372 ? 10.619 -8.695 19.263 1.00 83.50 372 ASN A C 1
ATOM 2913 O O . ASN A 1 372 ? 10.264 -8.427 20.415 1.00 83.50 372 ASN A O 1
ATOM 2917 N N . PRO A 1 373 ? 11.730 -9.424 19.015 1.00 79.06 373 PRO A N 1
ATOM 2918 C CA . PRO A 1 373 ? 12.585 -9.951 20.076 1.00 79.06 373 PRO A CA 1
ATOM 2919 C C . PRO A 1 373 ? 13.650 -8.955 20.557 1.00 79.06 373 PRO A C 1
ATOM 2921 O O . PRO A 1 373 ? 14.354 -9.250 21.522 1.00 79.06 373 PRO A O 1
ATOM 2924 N N . PHE A 1 374 ? 13.824 -7.828 19.863 1.00 80.19 374 PHE A N 1
ATOM 2925 C CA . PHE A 1 374 ? 14.867 -6.838 20.141 1.00 80.19 374 PHE A CA 1
ATOM 2926 C C . PHE A 1 374 ? 14.353 -5.679 20.987 1.00 80.19 374 PHE A C 1
ATOM 2928 O O . PHE A 1 374 ? 15.088 -5.174 21.831 1.00 80.19 374 PHE A O 1
ATOM 2935 N N . GLU A 1 375 ? 13.096 -5.294 20.781 1.00 83.06 375 GLU A N 1
ATOM 2936 C CA . GLU A 1 375 ? 12.482 -4.164 21.463 1.00 83.06 375 GLU A CA 1
ATOM 2937 C C . GLU A 1 375 ? 11.032 -4.461 21.846 1.00 83.06 375 GLU A C 1
ATOM 2939 O O . GLU A 1 375 ? 10.267 -5.078 21.099 1.00 83.06 375 GLU A O 1
ATOM 2944 N N . GLU A 1 376 ? 10.649 -4.013 23.039 1.00 89.00 376 GLU A N 1
ATOM 2945 C CA . GLU A 1 376 ? 9.290 -4.148 23.538 1.00 89.00 376 GLU A CA 1
ATOM 2946 C C . GLU A 1 376 ? 8.432 -2.959 23.096 1.00 89.00 376 GLU A C 1
ATOM 2948 O O . GLU A 1 376 ? 8.295 -1.966 23.806 1.00 89.00 376 GLU A O 1
ATOM 2953 N N . ILE A 1 377 ? 7.818 -3.087 21.922 1.00 92.25 377 ILE A N 1
ATOM 2954 C CA . ILE A 1 377 ? 6.868 -2.092 21.416 1.00 92.25 377 ILE A CA 1
ATOM 2955 C C . ILE A 1 377 ? 5.497 -2.282 22.077 1.00 92.25 377 ILE A C 1
ATOM 2957 O O . ILE A 1 377 ? 4.962 -3.396 22.116 1.00 92.25 377 ILE A O 1
ATOM 2961 N N . GLN A 1 378 ? 4.929 -1.180 22.566 1.00 93.19 378 GLN A N 1
ATOM 2962 C CA . GLN A 1 378 ? 3.639 -1.083 23.251 1.00 93.19 378 GLN A CA 1
ATOM 2963 C C . GLN A 1 378 ? 2.733 -0.061 22.552 1.00 93.19 378 GLN A C 1
ATOM 2965 O O . GLN A 1 378 ? 3.192 0.755 21.754 1.00 93.19 378 GLN A O 1
ATOM 2970 N N . CYS A 1 379 ? 1.441 -0.034 22.893 1.00 94.25 379 CYS A N 1
ATOM 2971 C CA . CYS A 1 379 ? 0.505 0.961 22.353 1.00 94.25 379 CYS A CA 1
ATOM 2972 C C . CYS A 1 379 ? 0.992 2.398 22.609 1.00 94.25 379 CYS A C 1
ATOM 2974 O O . CYS A 1 379 ? 0.966 3.248 21.720 1.00 94.25 379 CYS A O 1
ATOM 2976 N N . TRP A 1 380 ? 1.491 2.665 23.820 1.00 91.56 380 TRP A N 1
ATOM 2977 C CA . TRP A 1 380 ? 1.995 3.985 24.209 1.00 91.56 380 TRP A CA 1
ATOM 2978 C C . TRP A 1 380 ? 3.403 4.305 23.691 1.00 91.56 380 TRP A C 1
ATOM 2980 O O . TRP A 1 380 ? 3.899 5.413 23.905 1.00 91.56 380 TRP A O 1
ATOM 2990 N N . THR A 1 381 ? 4.062 3.372 22.998 1.00 92.38 381 THR A N 1
ATOM 2991 C CA . THR A 1 381 ? 5.261 3.706 22.222 1.00 92.38 381 THR A CA 1
ATOM 2992 C C . THR A 1 381 ? 4.881 4.711 21.135 1.00 92.38 381 THR A C 1
ATOM 2994 O O . THR A 1 381 ? 5.557 5.718 20.973 1.00 92.38 381 THR A O 1
ATOM 2997 N N . CYS A 1 382 ? 3.741 4.515 20.462 1.00 92.50 382 CYS A N 1
ATOM 2998 C CA . CYS A 1 382 ? 3.268 5.420 19.410 1.00 92.50 382 CYS A CA 1
ATOM 2999 C C . CYS A 1 382 ? 2.188 6.403 19.880 1.00 92.50 382 CYS A C 1
ATOM 3001 O O . CYS A 1 382 ? 2.034 7.456 19.263 1.00 92.50 382 CYS A O 1
ATOM 3003 N N . HIS A 1 383 ? 1.457 6.095 20.957 1.00 93.56 383 HIS A N 1
ATOM 3004 C CA . HIS A 1 383 ? 0.371 6.934 21.468 1.00 93.56 383 HIS A CA 1
ATOM 3005 C C . HIS A 1 383 ? 0.689 7.598 22.818 1.00 93.56 383 HIS A C 1
ATOM 3007 O O . HIS A 1 383 ? 1.297 6.993 23.693 1.00 93.56 383 HIS A O 1
ATOM 3013 N N . ASP A 1 384 ? 0.219 8.825 23.035 1.00 91.38 384 ASP A N 1
ATOM 3014 C CA . ASP A 1 384 ? 0.191 9.467 24.351 1.00 91.38 384 ASP A CA 1
ATOM 3015 C C . ASP A 1 384 ? -1.231 9.418 24.941 1.00 91.38 384 ASP A C 1
ATOM 3017 O O . ASP A 1 384 ? -2.081 10.238 24.578 1.00 91.38 384 ASP A O 1
ATOM 3021 N N . PRO A 1 385 ? -1.521 8.506 25.887 1.00 90.06 385 PRO A N 1
ATOM 3022 C CA . PRO A 1 385 ? -2.858 8.378 26.464 1.00 90.06 385 PRO A CA 1
ATOM 3023 C C . PRO A 1 385 ? -3.298 9.609 27.273 1.00 90.06 385 PRO A C 1
ATOM 3025 O O . PRO A 1 385 ? -4.499 9.775 27.509 1.00 90.06 385 PRO A O 1
ATOM 3028 N N . HIS A 1 386 ? -2.359 10.477 27.672 1.00 88.44 386 HIS A N 1
ATOM 3029 C CA . HIS A 1 386 ? -2.643 11.721 28.387 1.00 88.44 386 HIS A CA 1
ATOM 3030 C C . HIS A 1 386 ? -2.919 12.893 27.440 1.00 88.44 386 HIS A C 1
ATOM 3032 O O . HIS A 1 386 ? -3.449 13.903 27.879 1.00 88.44 386 HIS A O 1
ATOM 3038 N N . GLY A 1 387 ? -2.620 12.782 26.144 1.00 81.56 387 GLY A N 1
ATOM 3039 C CA . GLY A 1 387 ? -2.961 13.813 25.163 1.00 81.56 387 GLY A CA 1
ATOM 3040 C C . GLY A 1 387 ? -2.167 15.110 25.282 1.00 81.56 387 GLY A C 1
ATOM 3041 O O . GLY A 1 387 ? -2.717 16.181 25.023 1.00 81.56 387 GLY A O 1
ATOM 3042 N N . ASN A 1 388 ? -0.875 15.044 25.618 1.00 74.19 388 ASN A N 1
ATOM 3043 C CA . ASN A 1 388 ? 0.023 16.201 25.485 1.00 74.19 388 ASN A CA 1
ATOM 3044 C C . ASN A 1 388 ? 0.325 16.544 24.011 1.00 74.19 388 ASN A C 1
ATOM 3046 O O . ASN A 1 388 ? 1.001 17.524 23.720 1.00 74.19 388 ASN A O 1
ATOM 3050 N N . THR A 1 389 ? -0.217 15.752 23.089 1.00 71.81 389 THR A N 1
ATOM 3051 C CA . THR A 1 389 ? -0.033 15.817 21.642 1.00 71.81 389 THR A CA 1
ATOM 3052 C C . THR A 1 389 ? -1.171 16.590 20.973 1.00 71.81 389 THR A C 1
ATOM 3054 O O . THR A 1 389 ? -2.314 16.536 21.424 1.00 71.81 389 THR A O 1
ATOM 3057 N N . THR A 1 390 ? -0.916 17.238 19.838 1.00 59.06 390 THR A N 1
ATOM 3058 C CA . THR A 1 390 ? -1.906 18.069 19.121 1.00 59.06 390 THR A CA 1
ATOM 3059 C C . THR A 1 390 ? -2.845 17.290 18.183 1.00 59.06 390 THR A C 1
ATOM 3061 O O . THR A 1 390 ? -3.668 17.898 17.498 1.00 59.06 390 THR A O 1
ATOM 3064 N N . GLY A 1 391 ? -2.745 15.955 18.138 1.00 68.44 391 GLY A N 1
ATOM 3065 C CA . GLY A 1 391 ? -3.379 15.109 17.123 1.00 68.44 391 GLY A CA 1
ATOM 3066 C C . GLY A 1 391 ? -4.677 14.401 17.536 1.00 68.44 391 GLY A C 1
ATOM 3067 O O . GLY A 1 391 ? -4.872 13.990 18.677 1.00 68.44 391 GLY A O 1
ATOM 3068 N N . GLU A 1 392 ? -5.537 14.166 16.542 1.00 75.06 392 GLU A N 1
ATOM 3069 C CA . GLU A 1 392 ? -6.826 13.461 16.636 1.00 75.06 392 GLU A CA 1
ATOM 3070 C C . GLU A 1 392 ? -6.730 12.046 17.249 1.00 75.06 392 GLU A C 1
ATOM 3072 O O . GLU A 1 392 ? -7.655 11.588 17.929 1.00 75.06 392 GLU A O 1
ATOM 3077 N N . PHE A 1 393 ? -5.613 11.362 16.995 1.00 84.56 393 PHE A N 1
ATOM 3078 C CA . PHE A 1 393 ? -5.372 9.960 17.352 1.00 84.56 393 PHE A CA 1
ATOM 3079 C C . PHE A 1 393 ? -4.394 9.792 18.515 1.00 84.56 393 PHE A C 1
ATOM 3081 O O . PHE A 1 393 ? -3.939 8.680 18.767 1.00 84.56 393 PHE A O 1
ATOM 3088 N N . LEU A 1 394 ? -4.074 10.882 19.224 1.00 88.88 394 LEU A N 1
ATOM 3089 C CA . LEU A 1 394 ? -3.142 10.873 20.353 1.00 88.88 394 LEU A CA 1
ATOM 3090 C C . LEU A 1 394 ? -1.773 10.277 19.990 1.00 88.88 394 LEU A C 1
ATOM 3092 O O . LEU A 1 394 ? -1.201 9.546 20.785 1.00 88.88 394 LEU A O 1
ATOM 3096 N N . LEU A 1 395 ? -1.274 10.513 18.774 1.00 91.56 395 LEU A N 1
ATOM 3097 C CA . LEU A 1 395 ? 0.061 10.061 18.375 1.00 91.56 395 LEU A CA 1
ATOM 3098 C C . LEU A 1 395 ? 1.112 10.894 19.102 1.00 91.56 395 LEU A C 1
ATOM 3100 O O . LEU A 1 395 ? 0.972 12.117 19.131 1.00 91.56 395 LEU A O 1
ATOM 3104 N N . ARG A 1 396 ? 2.156 10.256 19.648 1.00 90.56 396 ARG A N 1
ATOM 3105 C CA . ARG A 1 396 ? 3.276 10.969 20.274 1.00 90.56 396 ARG A CA 1
ATOM 3106 C C . ARG A 1 396 ? 3.851 11.977 19.286 1.00 90.56 396 ARG A C 1
ATOM 3108 O O . ARG A 1 396 ? 3.987 11.688 18.099 1.00 90.56 396 ARG A O 1
ATOM 3115 N N . ASP A 1 397 ? 4.186 13.152 19.798 1.00 90.19 397 ASP A N 1
ATOM 3116 C CA . ASP A 1 397 ? 4.828 14.242 19.060 1.00 90.19 397 ASP A CA 1
ATOM 3117 C C . ASP A 1 397 ? 6.358 14.203 19.182 1.00 90.19 397 ASP A C 1
ATOM 3119 O O . ASP A 1 397 ? 7.060 14.979 18.530 1.00 90.19 397 ASP A O 1
ATOM 3123 N N . LYS A 1 398 ? 6.882 13.289 20.010 1.00 91.12 398 LYS A N 1
ATOM 3124 C CA . LYS A 1 398 ? 8.308 13.073 20.212 1.00 91.12 398 LYS A CA 1
ATOM 3125 C C . LYS A 1 398 ? 8.637 11.650 20.669 1.00 91.12 398 LYS A C 1
ATOM 3127 O O . LYS A 1 398 ? 7.957 11.098 21.537 1.00 91.12 398 LYS A O 1
ATOM 3132 N N . LEU A 1 399 ? 9.756 11.127 20.166 1.00 92.44 399 LEU A N 1
ATOM 3133 C CA . LEU A 1 399 ? 10.424 9.902 20.618 1.00 92.44 399 LEU A CA 1
ATOM 3134 C C . LEU A 1 399 ? 11.896 10.174 20.955 1.00 92.44 399 LEU A C 1
ATOM 3136 O O . LEU A 1 399 ? 12.481 11.146 20.473 1.00 92.44 399 LEU A O 1
ATOM 3140 N N . VAL A 1 400 ? 12.486 9.341 21.815 1.00 91.94 400 VAL A N 1
ATOM 3141 C CA . VAL A 1 400 ? 13.917 9.398 22.145 1.00 91.94 400 VAL A CA 1
ATOM 3142 C C . VAL A 1 400 ? 14.539 8.047 21.837 1.00 91.94 400 VAL A C 1
ATOM 3144 O O . VAL A 1 400 ? 14.288 7.078 22.543 1.00 91.94 400 VAL A O 1
ATOM 3147 N N . GLU A 1 401 ? 15.377 8.020 20.810 1.00 90.50 401 GLU A N 1
ATOM 3148 C CA . GLU A 1 401 ? 15.929 6.814 20.204 1.00 90.50 401 GLU A CA 1
ATOM 3149 C C . GLU A 1 401 ? 17.454 6.913 20.179 1.00 90.50 401 GLU A C 1
ATOM 3151 O O . GLU A 1 401 ? 18.004 7.856 19.617 1.00 90.50 401 GLU A O 1
ATOM 3156 N N . ASP A 1 402 ? 18.154 5.991 20.848 1.00 87.12 402 ASP A N 1
ATOM 3157 C CA . ASP A 1 402 ? 19.622 6.021 21.025 1.00 87.12 402 ASP A CA 1
ATOM 3158 C C . ASP A 1 402 ? 20.180 7.366 21.540 1.00 87.12 402 ASP A C 1
ATOM 3160 O O . ASP A 1 402 ? 21.290 7.792 21.223 1.00 87.12 402 ASP A O 1
ATOM 3164 N N . GLY A 1 403 ? 19.400 8.051 22.382 1.00 91.75 403 GLY A N 1
ATOM 3165 C CA . GLY A 1 403 ? 19.746 9.369 22.922 1.00 91.75 403 GLY A CA 1
ATOM 3166 C C . GLY A 1 403 ? 19.488 10.536 21.963 1.00 91.75 403 GLY A C 1
ATOM 3167 O O . GLY A 1 403 ? 19.755 11.682 22.332 1.00 91.75 403 GLY A O 1
ATOM 3168 N N . VAL A 1 404 ? 18.939 10.273 20.775 1.00 94.56 404 VAL A N 1
ATOM 3169 C CA . VAL A 1 404 ? 18.478 11.279 19.817 1.00 94.56 404 VAL A CA 1
ATOM 3170 C C . VAL A 1 404 ? 17.002 11.563 20.056 1.00 94.56 404 VAL A C 1
ATOM 3172 O O . VAL A 1 404 ? 16.155 10.677 20.028 1.00 94.56 404 VAL A O 1
ATOM 3175 N N . GLU A 1 405 ? 16.687 12.828 20.287 1.00 96.62 405 GLU A N 1
ATOM 3176 C CA . GLU A 1 405 ? 15.318 13.310 20.409 1.00 96.62 405 GLU A CA 1
ATOM 3177 C C . GLU A 1 405 ? 14.748 13.640 19.025 1.00 96.62 405 GLU A C 1
ATOM 3179 O O . GLU A 1 405 ? 15.280 14.496 18.320 1.00 96.62 405 GLU A O 1
ATOM 3184 N N . ILE A 1 406 ? 13.659 12.971 18.649 1.00 96.38 406 ILE A N 1
ATOM 3185 C CA . ILE A 1 406 ? 13.032 13.063 17.329 1.00 96.38 406 ILE A CA 1
ATOM 3186 C C . ILE A 1 406 ? 11.612 13.587 17.504 1.00 96.38 406 ILE A C 1
ATOM 3188 O O . ILE A 1 406 ? 10.799 12.945 18.163 1.00 96.38 406 ILE A O 1
ATOM 3192 N N . ALA A 1 407 ? 11.300 14.730 16.892 1.00 94.69 407 ALA A N 1
ATOM 3193 C CA . ALA A 1 407 ? 9.920 15.189 16.773 1.00 94.69 407 ALA A CA 1
ATOM 3194 C C . ALA A 1 407 ? 9.170 14.299 15.770 1.00 94.69 407 ALA A C 1
ATOM 3196 O O . ALA A 1 407 ? 9.583 14.158 14.613 1.00 94.69 407 ALA A O 1
ATOM 3197 N N . THR A 1 408 ? 8.079 13.686 16.211 1.00 93.12 408 THR A N 1
ATOM 3198 C CA . THR A 1 408 ? 7.329 12.706 15.431 1.00 93.12 408 THR A CA 1
ATOM 3199 C C . THR A 1 408 ? 6.068 13.306 14.834 1.00 93.12 408 THR A C 1
ATOM 3201 O O . THR A 1 408 ? 5.271 13.952 15.510 1.00 93.12 408 THR A O 1
ATOM 3204 N N . ASP A 1 409 ? 5.877 13.058 13.547 1.00 91.25 409 ASP A N 1
ATOM 3205 C CA . ASP A 1 409 ? 4.666 13.357 12.806 1.00 91.25 409 ASP A CA 1
ATOM 3206 C C . ASP A 1 409 ? 4.402 12.183 11.851 1.00 91.25 409 ASP A C 1
ATOM 3208 O O . ASP A 1 409 ? 5.308 11.582 11.263 1.00 91.25 409 ASP A O 1
ATOM 3212 N N . ASN A 1 410 ? 3.137 11.796 11.752 1.00 90.88 410 ASN A N 1
ATOM 3213 C CA . ASN A 1 410 ? 2.704 10.757 10.832 1.00 90.88 410 ASN A CA 1
ATOM 3214 C C . ASN A 1 410 ? 2.828 11.224 9.377 1.00 90.88 410 ASN A C 1
ATOM 3216 O O . ASN A 1 410 ? 3.114 10.421 8.491 1.00 90.88 410 ASN A O 1
ATOM 3220 N N . ASP A 1 411 ? 2.617 12.512 9.118 1.00 90.31 411 ASP A N 1
ATOM 3221 C CA . ASP A 1 411 ? 2.456 13.034 7.767 1.00 90.31 411 ASP A CA 1
ATOM 3222 C C . ASP A 1 411 ? 3.781 13.129 7.010 1.00 90.31 411 ASP A C 1
ATOM 3224 O O . ASP A 1 411 ? 3.796 12.948 5.792 1.00 90.31 411 ASP A O 1
ATOM 3228 N N . ASN A 1 412 ? 4.887 13.308 7.735 1.00 92.44 412 ASN A N 1
ATOM 3229 C CA . ASN A 1 412 ? 6.256 13.340 7.215 1.00 92.44 412 ASN A CA 1
ATOM 3230 C C . ASN A 1 412 ? 7.059 12.053 7.487 1.00 92.44 412 ASN A C 1
ATOM 3232 O O . ASN A 1 412 ? 8.266 12.021 7.242 1.00 92.44 412 ASN A O 1
ATOM 3236 N N . ASN A 1 413 ? 6.393 10.992 7.949 1.00 95.44 413 ASN A N 1
ATOM 3237 C CA . ASN A 1 413 ? 6.967 9.690 8.293 1.00 95.44 413 ASN A CA 1
ATOM 3238 C C . ASN A 1 413 ? 7.940 9.672 9.482 1.00 95.44 413 ASN A C 1
ATOM 3240 O O . ASN A 1 413 ? 8.460 8.594 9.778 1.00 95.44 413 ASN A O 1
ATOM 3244 N N . THR A 1 414 ? 8.190 10.778 10.196 1.00 95.62 414 THR A N 1
ATOM 3245 C CA . THR A 1 414 ? 9.151 10.755 11.315 1.00 95.62 414 THR A CA 1
ATOM 3246 C C . THR A 1 414 ? 8.668 9.889 12.475 1.00 95.62 414 THR A C 1
ATOM 3248 O O . THR A 1 414 ? 9.504 9.308 13.157 1.00 95.62 414 THR A O 1
ATOM 3251 N N . LEU A 1 415 ? 7.350 9.695 12.643 1.00 94.44 415 LEU A N 1
ATOM 3252 C CA . LEU A 1 415 ? 6.805 8.721 13.601 1.00 94.44 415 LEU A CA 1
ATOM 3253 C C . LEU A 1 415 ? 7.339 7.297 13.365 1.00 94.44 415 LEU A C 1
ATOM 3255 O O . LEU A 1 415 ? 7.674 6.606 14.319 1.00 94.44 415 LEU A O 1
ATOM 3259 N N . CYS A 1 416 ? 7.428 6.860 12.107 1.00 95.31 416 CYS A N 1
ATOM 3260 C CA . CYS A 1 416 ? 7.923 5.526 11.761 1.00 95.31 416 CYS A CA 1
ATOM 3261 C C . CYS A 1 416 ? 9.453 5.515 11.657 1.00 95.31 416 CYS A C 1
ATOM 3263 O O . CYS A 1 416 ? 10.120 4.629 12.186 1.00 95.31 416 CYS A O 1
ATOM 3265 N N . LEU A 1 417 ? 10.026 6.517 10.986 1.00 96.62 417 LEU A N 1
ATOM 3266 C CA . LEU A 1 417 ? 11.468 6.601 10.762 1.00 96.62 417 LEU A CA 1
ATOM 3267 C C . LEU A 1 417 ? 12.262 6.797 12.058 1.00 96.62 417 LEU A C 1
ATOM 3269 O O . LEU A 1 417 ? 13.449 6.497 12.052 1.00 96.62 417 LEU A O 1
ATOM 3273 N N . ALA A 1 418 ? 11.636 7.224 13.160 1.00 95.38 418 ALA A N 1
ATOM 3274 C CA . ALA A 1 418 ? 12.289 7.287 14.466 1.00 95.38 418 ALA A CA 1
ATOM 3275 C C . ALA A 1 418 ? 12.969 5.961 14.855 1.00 95.38 418 ALA A C 1
ATOM 3277 O O . ALA A 1 418 ? 14.104 5.976 15.326 1.00 95.38 418 ALA A O 1
ATOM 3278 N N . CYS A 1 419 ? 12.312 4.829 14.579 1.00 92.88 419 CYS A N 1
ATOM 3279 C CA . CYS A 1 419 ? 12.849 3.495 14.859 1.00 92.88 419 CYS A CA 1
ATOM 3280 C C . CYS A 1 419 ? 13.316 2.766 13.588 1.00 92.88 419 CYS A C 1
ATOM 3282 O O . CYS A 1 419 ? 14.221 1.943 13.658 1.00 92.88 419 CYS A O 1
ATOM 3284 N N . HIS A 1 420 ? 12.705 3.042 12.428 1.00 92.81 420 HIS A N 1
ATOM 3285 C CA . HIS A 1 420 ? 13.003 2.323 11.182 1.00 92.81 420 HIS A CA 1
ATOM 3286 C C . HIS A 1 420 ? 14.197 2.876 10.390 1.00 92.81 420 HIS A C 1
ATOM 3288 O O . HIS A 1 420 ? 14.685 2.180 9.501 1.00 92.81 420 HIS A O 1
ATOM 3294 N N . ALA A 1 421 ? 14.670 4.093 10.681 1.00 93.44 421 ALA A N 1
ATOM 3295 C CA . ALA A 1 421 ? 15.932 4.593 10.135 1.00 93.44 421 ALA A CA 1
ATOM 3296 C C . ALA A 1 421 ? 17.099 3.668 10.526 1.00 93.44 421 ALA A C 1
ATOM 3298 O O . ALA A 1 421 ? 17.039 2.999 11.552 1.00 93.44 421 ALA A O 1
ATOM 3299 N N . GLU A 1 422 ? 18.159 3.639 9.716 1.00 88.94 422 GLU A N 1
ATOM 3300 C CA . GLU A 1 422 ? 19.373 2.820 9.916 1.00 88.94 422 GLU A CA 1
ATOM 3301 C C . GLU A 1 422 ? 19.196 1.305 9.693 1.00 88.94 422 GLU A C 1
ATOM 3303 O O . GLU A 1 422 ? 20.184 0.566 9.673 1.00 88.94 422 GLU A O 1
ATOM 3308 N N . PHE A 1 423 ? 17.973 0.840 9.429 1.00 83.00 423 PHE A N 1
ATOM 3309 C CA . PHE A 1 423 ? 17.666 -0.549 9.078 1.00 83.00 423 PHE A CA 1
ATOM 3310 C C . PHE A 1 423 ? 17.196 -0.660 7.632 1.00 83.00 423 PHE A C 1
ATOM 3312 O O . PHE A 1 423 ? 16.509 0.232 7.152 1.00 83.00 423 PHE A O 1
ATOM 3319 N N . GLU A 1 424 ? 17.508 -1.768 6.953 1.00 72.06 424 GLU A N 1
ATOM 3320 C CA . GLU A 1 424 ? 17.045 -2.020 5.579 1.00 72.06 424 GLU A CA 1
ATOM 3321 C C . GLU A 1 424 ? 15.508 -1.921 5.486 1.00 72.06 424 GLU A C 1
ATOM 3323 O O . GLU A 1 424 ? 14.819 -2.558 6.293 1.00 72.06 424 GLU A O 1
ATOM 3328 N N . PRO A 1 425 ? 14.941 -1.145 4.533 1.00 80.38 425 PRO A N 1
ATOM 3329 C CA . PRO A 1 425 ? 15.583 -0.468 3.388 1.00 80.38 425 PRO A CA 1
ATOM 3330 C C . PRO A 1 425 ? 15.941 1.025 3.605 1.00 80.38 425 PRO A C 1
ATOM 3332 O O . PRO A 1 425 ? 16.135 1.774 2.647 1.00 80.38 425 PRO A O 1
ATOM 3335 N N . PHE A 1 426 ? 15.955 1.497 4.849 1.00 88.94 426 PHE A N 1
ATOM 3336 C CA . PHE A 1 426 ? 16.226 2.879 5.257 1.00 88.94 426 PHE A CA 1
ATOM 3337 C C . PHE A 1 426 ? 17.625 3.075 5.864 1.00 88.94 426 PHE A C 1
ATOM 3339 O O . PHE A 1 426 ? 17.857 4.049 6.581 1.00 88.94 426 PHE A O 1
ATOM 3346 N N . GLU A 1 427 ? 18.586 2.202 5.561 1.00 87.00 427 GLU A N 1
ATOM 3347 C CA . GLU A 1 427 ? 19.941 2.224 6.132 1.00 87.00 427 GLU A CA 1
ATOM 3348 C C . GLU A 1 427 ? 20.731 3.509 5.830 1.00 87.00 427 GLU A C 1
ATOM 3350 O O . GLU A 1 427 ? 21.702 3.824 6.516 1.00 87.00 427 GLU A O 1
ATOM 3355 N N . LEU A 1 428 ? 20.318 4.261 4.805 1.00 83.81 428 LEU A N 1
ATOM 3356 C CA . LEU A 1 428 ? 20.918 5.541 4.421 1.00 83.81 428 LEU A CA 1
ATOM 3357 C C . LEU A 1 428 ? 20.350 6.744 5.191 1.00 83.81 428 LEU A C 1
ATOM 3359 O O . LEU A 1 428 ? 20.887 7.847 5.072 1.00 83.81 428 LEU A O 1
ATOM 3363 N N . ILE A 1 429 ? 19.273 6.557 5.954 1.00 92.25 429 ILE A N 1
ATOM 3364 C CA . ILE A 1 429 ? 18.694 7.580 6.827 1.00 92.25 429 ILE A CA 1
ATOM 3365 C C . ILE A 1 429 ? 19.229 7.333 8.239 1.00 92.25 429 ILE A C 1
ATOM 3367 O O . ILE A 1 429 ? 19.031 6.243 8.764 1.00 92.25 429 ILE A O 1
ATOM 3371 N N . SER A 1 430 ? 19.865 8.330 8.865 1.00 95.25 430 SER A N 1
ATOM 3372 C CA . SER A 1 430 ? 20.240 8.254 10.289 1.00 95.25 430 SER A CA 1
ATOM 3373 C C . SER A 1 430 ? 19.178 8.870 11.197 1.00 95.25 430 SER A C 1
ATOM 3375 O O . SER A 1 430 ? 18.417 9.745 10.764 1.00 95.25 430 SER A O 1
ATOM 3377 N N . LYS A 1 431 ? 19.155 8.490 12.477 1.00 95.00 431 LYS A N 1
ATOM 3378 C CA . LYS A 1 431 ? 18.234 9.077 13.470 1.00 95.00 431 LYS A CA 1
ATOM 3379 C C . LYS A 1 431 ? 18.401 10.596 13.602 1.00 95.00 431 LYS A C 1
ATOM 3381 O O . LYS A 1 431 ? 17.411 11.315 13.736 1.00 95.00 431 LYS A O 1
ATOM 3386 N N . GLU A 1 432 ? 19.616 11.131 13.467 1.00 96.50 432 GLU A N 1
ATOM 3387 C CA . GLU A 1 432 ? 19.862 12.583 13.468 1.00 96.50 432 GLU A CA 1
ATOM 3388 C C . GLU A 1 432 ? 19.284 13.286 12.235 1.00 96.50 432 GLU A C 1
ATOM 3390 O O . GLU A 1 432 ? 18.856 14.440 12.331 1.00 96.50 432 GLU A O 1
ATOM 3395 N N . MET A 1 433 ? 19.251 12.610 11.079 1.00 96.88 433 MET A N 1
ATOM 3396 C CA . MET A 1 433 ? 18.574 13.144 9.894 1.00 96.88 433 MET A CA 1
ATOM 3397 C C . MET A 1 433 ? 17.072 13.254 10.142 1.00 96.88 433 MET A C 1
ATOM 3399 O O . MET A 1 433 ? 16.481 14.278 9.805 1.00 96.88 433 MET A O 1
ATOM 3403 N N . VAL A 1 434 ? 16.467 12.236 10.761 1.00 96.94 434 VAL A N 1
ATOM 3404 C CA . VAL A 1 434 ? 15.038 12.232 11.117 1.00 96.94 434 VAL A CA 1
ATOM 3405 C C . VAL A 1 434 ? 14.727 13.304 12.166 1.00 96.94 434 VAL A C 1
ATOM 3407 O O . VAL A 1 434 ? 13.711 13.983 12.055 1.00 96.94 434 VAL A O 1
ATOM 3410 N N . ALA A 1 435 ? 15.614 13.512 13.146 1.00 96.75 435 ALA A N 1
ATOM 3411 C CA . ALA A 1 435 ? 15.479 14.556 14.166 1.00 96.75 435 ALA A CA 1
ATOM 3412 C C . ALA A 1 435 ? 15.524 15.983 13.590 1.00 96.75 435 ALA A C 1
ATOM 3414 O O . ALA A 1 435 ? 14.915 16.901 14.141 1.00 96.75 435 ALA A O 1
ATOM 3415 N N . ASN A 1 436 ? 16.243 16.185 12.482 1.00 95.62 436 ASN A N 1
ATOM 3416 C CA . ASN A 1 436 ? 16.329 17.463 11.779 1.00 95.62 436 ASN A CA 1
ATOM 3417 C C . ASN A 1 436 ? 16.142 17.273 10.260 1.00 95.62 436 ASN A C 1
ATOM 3419 O O . ASN A 1 436 ? 17.123 17.344 9.504 1.00 95.62 436 ASN A O 1
ATOM 3423 N N . PRO A 1 437 ? 14.895 17.067 9.796 1.00 92.81 437 PRO A N 1
ATOM 3424 C CA . PRO A 1 437 ? 14.586 16.731 8.410 1.00 92.81 437 PRO A CA 1
ATOM 3425 C C . PRO A 1 437 ? 14.533 18.003 7.551 1.00 92.81 437 PRO A C 1
ATOM 3427 O O . PRO A 1 437 ? 13.499 18.373 6.996 1.00 92.81 437 PRO A O 1
ATOM 3430 N N . THR A 1 438 ? 15.654 18.722 7.465 1.00 92.69 438 THR A N 1
ATOM 3431 C CA . THR A 1 438 ? 15.787 19.974 6.704 1.00 92.69 438 THR A CA 1
ATOM 3432 C C . THR A 1 438 ? 16.997 19.942 5.768 1.00 92.69 438 THR A C 1
ATOM 3434 O O . THR A 1 438 ? 17.960 19.208 5.992 1.00 92.69 438 THR A O 1
ATOM 3437 N N . GLY A 1 439 ? 16.955 20.734 4.688 1.00 93.69 439 GLY A N 1
ATOM 3438 C CA . GLY A 1 439 ? 18.049 20.817 3.711 1.00 93.69 439 GLY A CA 1
ATOM 3439 C C . GLY A 1 439 ? 18.447 19.448 3.146 1.00 93.69 439 GLY A C 1
ATOM 3440 O O . GLY A 1 439 ? 17.584 18.650 2.796 1.00 93.69 439 GLY A O 1
ATOM 3441 N N . ALA A 1 440 ? 19.750 19.157 3.123 1.00 90.25 440 ALA A N 1
ATOM 3442 C CA . ALA A 1 440 ? 20.284 17.903 2.587 1.00 90.25 440 ALA A CA 1
ATOM 3443 C C . ALA A 1 440 ? 19.769 16.643 3.313 1.00 90.25 440 ALA A C 1
ATOM 3445 O O . ALA A 1 440 ? 19.636 15.598 2.684 1.00 90.25 440 ALA A O 1
ATOM 3446 N N . ASN A 1 441 ? 19.440 16.729 4.610 1.00 92.12 441 ASN A N 1
ATOM 3447 C CA . ASN A 1 441 ? 18.853 15.599 5.340 1.00 92.12 441 ASN A CA 1
ATOM 3448 C C . ASN A 1 441 ? 17.480 15.243 4.766 1.00 92.12 441 ASN A C 1
ATOM 3450 O O . ASN A 1 441 ? 17.173 14.072 4.558 1.00 92.12 441 ASN A O 1
ATOM 3454 N N . LEU A 1 442 ? 16.669 16.267 4.476 1.00 92.56 442 LEU A N 1
ATOM 3455 C CA . LEU A 1 442 ? 15.361 16.083 3.861 1.00 92.56 442 LEU A CA 1
ATOM 3456 C C . LEU A 1 442 ? 15.490 15.485 2.461 1.00 92.56 442 LEU A C 1
ATOM 3458 O O . LEU A 1 442 ? 14.701 14.616 2.113 1.00 92.56 442 LEU A O 1
ATOM 3462 N N . ASP A 1 443 ? 16.475 15.915 1.674 1.00 89.44 443 ASP A N 1
ATOM 3463 C CA . ASP A 1 443 ? 16.701 15.379 0.328 1.00 89.44 443 ASP A CA 1
ATOM 3464 C C . ASP A 1 443 ? 17.069 13.886 0.363 1.00 89.44 443 ASP A C 1
ATOM 3466 O O . ASP A 1 443 ? 16.545 13.108 -0.435 1.00 89.44 443 ASP A O 1
ATOM 3470 N N . THR A 1 444 ? 17.884 13.456 1.334 1.00 87.12 444 THR A N 1
ATOM 3471 C CA . THR A 1 444 ? 18.182 12.030 1.558 1.00 87.12 444 THR A CA 1
ATOM 3472 C C . THR A 1 444 ? 16.941 11.253 1.992 1.00 87.12 444 THR A C 1
ATOM 3474 O O . THR A 1 444 ? 16.640 10.213 1.408 1.00 87.12 444 THR A O 1
ATOM 3477 N N . ILE A 1 445 ? 16.191 11.758 2.980 1.00 90.81 445 ILE A N 1
ATOM 3478 C CA . ILE A 1 445 ? 14.954 11.114 3.454 1.00 90.81 445 ILE A CA 1
ATOM 3479 C C . ILE A 1 445 ? 13.970 10.951 2.296 1.00 90.81 445 ILE A C 1
ATOM 3481 O O . ILE A 1 445 ? 13.449 9.857 2.097 1.00 90.81 445 ILE A O 1
ATOM 3485 N N . LYS A 1 446 ? 13.762 12.009 1.504 1.00 90.06 446 LYS A N 1
ATOM 3486 C CA . LYS A 1 446 ? 12.936 11.984 0.294 1.00 90.06 446 LYS A CA 1
ATOM 3487 C C . LYS A 1 446 ? 13.398 10.886 -0.647 1.00 90.06 446 LYS A C 1
ATOM 3489 O O . LYS A 1 446 ? 12.615 9.996 -0.940 1.00 90.06 446 LYS A O 1
ATOM 3494 N N . ALA A 1 447 ? 14.663 10.899 -1.060 1.00 83.19 447 ALA A N 1
ATOM 3495 C CA . ALA A 1 447 ? 15.178 9.938 -2.029 1.00 83.19 447 ALA A CA 1
ATOM 3496 C C . ALA A 1 447 ? 14.966 8.481 -1.582 1.00 83.19 447 ALA A C 1
ATOM 3498 O O . ALA A 1 447 ? 14.515 7.652 -2.370 1.00 83.19 447 ALA A O 1
ATOM 3499 N N . VAL A 1 448 ? 15.241 8.173 -0.313 1.00 84.62 448 VAL A N 1
ATOM 3500 C CA . VAL A 1 448 ? 15.096 6.813 0.228 1.00 84.62 448 VAL A CA 1
ATOM 3501 C C . VAL A 1 448 ? 13.621 6.429 0.388 1.00 84.62 448 VAL A C 1
ATOM 3503 O O . VAL A 1 448 ? 13.216 5.343 -0.025 1.00 84.62 448 VAL A O 1
ATOM 3506 N N . VAL A 1 449 ? 12.787 7.318 0.936 1.00 89.31 449 VAL A N 1
ATOM 3507 C CA . VAL A 1 449 ? 11.350 7.058 1.107 1.00 89.31 449 VAL A CA 1
ATOM 3508 C C . VAL A 1 449 ? 10.648 6.928 -0.244 1.00 89.31 449 VAL A C 1
ATOM 3510 O O . VAL A 1 449 ? 9.835 6.022 -0.414 1.00 89.31 449 VAL A O 1
ATOM 3513 N N . GLU A 1 450 ? 10.961 7.773 -1.223 1.00 89.44 450 GLU A N 1
ATOM 3514 C CA . GLU A 1 450 ? 10.437 7.671 -2.590 1.00 89.44 450 GLU A CA 1
ATOM 3515 C C . GLU A 1 450 ? 10.904 6.379 -3.264 1.00 89.44 450 GLU A C 1
ATOM 3517 O O . GLU A 1 450 ? 10.113 5.712 -3.929 1.00 89.44 450 GLU A O 1
ATOM 3522 N N . ALA A 1 451 ? 12.157 5.966 -3.053 1.00 80.56 451 ALA A N 1
ATOM 3523 C CA . ALA A 1 451 ? 12.671 4.708 -3.589 1.00 80.56 451 ALA A CA 1
ATOM 3524 C C . ALA A 1 451 ? 11.967 3.481 -2.992 1.00 80.56 451 ALA A C 1
ATOM 3526 O O . ALA A 1 451 ? 11.723 2.516 -3.723 1.00 80.56 451 ALA A O 1
ATOM 3527 N N . HIS A 1 452 ? 11.627 3.520 -1.702 1.00 84.62 452 HIS A N 1
ATOM 3528 C CA . HIS A 1 452 ? 10.894 2.455 -1.022 1.00 84.62 452 HIS A CA 1
ATOM 3529 C C . HIS A 1 452 ? 9.410 2.438 -1.407 1.00 84.62 452 HIS A C 1
ATOM 3531 O O . HIS A 1 452 ? 8.874 1.414 -1.819 1.00 84.62 452 HIS A O 1
ATOM 3537 N N . THR A 1 453 ? 8.743 3.586 -1.294 1.00 87.12 453 THR A N 1
ATOM 3538 C CA . THR A 1 453 ? 7.290 3.701 -1.484 1.00 87.12 453 THR A CA 1
ATOM 3539 C C . THR A 1 453 ? 6.880 3.795 -2.946 1.00 87.12 453 THR A C 1
ATOM 3541 O O . THR A 1 453 ? 5.711 3.574 -3.253 1.00 87.12 453 THR A O 1
ATOM 3544 N N . LYS A 1 454 ? 7.814 4.139 -3.841 1.00 84.81 454 LYS A N 1
ATOM 3545 C CA . LYS A 1 454 ? 7.594 4.407 -5.273 1.00 84.81 454 LYS A CA 1
ATOM 3546 C C . LYS A 1 454 ? 6.632 5.567 -5.547 1.00 84.81 454 LYS A C 1
ATOM 3548 O O . LYS A 1 454 ? 6.069 5.667 -6.632 1.00 84.81 454 LYS A O 1
ATOM 3553 N N . HIS A 1 455 ? 6.473 6.458 -4.572 1.00 85.19 455 HIS A N 1
ATOM 3554 C CA . HIS A 1 455 ? 5.634 7.649 -4.644 1.00 85.19 455 HIS A CA 1
ATOM 3555 C C . HIS A 1 455 ? 6.420 8.863 -4.170 1.00 85.19 455 HIS A C 1
ATOM 3557 O O . HIS A 1 455 ? 7.235 8.734 -3.263 1.00 85.19 455 HIS A O 1
ATOM 3563 N N . SER A 1 456 ? 6.143 10.036 -4.745 1.00 88.69 456 SER A N 1
ATOM 3564 C CA . SER A 1 456 ? 6.782 11.288 -4.338 1.00 88.69 456 SER A CA 1
ATOM 3565 C C . SER A 1 456 ? 6.563 11.592 -2.858 1.00 88.69 456 SER A C 1
ATOM 3567 O O . SER A 1 456 ? 5.454 11.446 -2.330 1.00 88.69 456 SER A O 1
ATOM 3569 N N . TYR A 1 457 ? 7.620 12.064 -2.207 1.00 90.06 457 TYR A N 1
ATOM 3570 C CA . TYR A 1 457 ? 7.603 12.481 -0.822 1.00 90.06 457 TYR A CA 1
ATOM 3571 C C . TYR A 1 457 ? 6.979 13.867 -0.719 1.00 90.06 457 TYR A C 1
ATOM 3573 O O . TYR A 1 457 ? 7.609 14.899 -0.960 1.00 90.06 457 TYR A O 1
ATOM 3581 N N . ASP A 1 458 ? 5.701 13.867 -0.357 1.00 87.25 458 ASP A N 1
ATOM 3582 C CA . ASP A 1 458 ? 4.867 15.058 -0.270 1.00 87.25 458 ASP A CA 1
ATOM 3583 C C . ASP A 1 458 ? 4.008 15.019 1.005 1.00 87.25 458 ASP A C 1
ATOM 3585 O O . ASP A 1 458 ? 2.827 14.661 0.958 1.00 87.25 458 ASP A O 1
ATOM 3589 N N . PRO A 1 459 ? 4.595 15.351 2.168 1.00 85.69 459 PRO A N 1
ATOM 3590 C CA . PRO A 1 459 ? 3.889 15.307 3.444 1.00 85.69 459 PRO A CA 1
ATOM 3591 C C . PRO A 1 459 ? 2.763 16.344 3.542 1.00 85.69 459 PRO A C 1
ATOM 3593 O O . PRO A 1 459 ? 1.805 16.135 4.281 1.00 85.69 459 PRO A O 1
ATOM 3596 N N . THR A 1 460 ? 2.866 17.442 2.783 1.00 85.81 460 THR A N 1
ATOM 3597 C CA . THR A 1 460 ? 1.931 18.577 2.817 1.00 85.81 460 THR A CA 1
ATOM 3598 C C . THR A 1 460 ? 0.801 18.494 1.795 1.00 85.81 460 THR A C 1
ATOM 3600 O O . THR A 1 460 ? -0.201 19.185 1.960 1.00 85.81 460 THR A O 1
ATOM 3603 N N . GLY A 1 461 ? 0.961 17.712 0.728 1.00 84.94 461 GLY A N 1
ATOM 3604 C CA . GLY A 1 461 ? -0.047 17.528 -0.309 1.00 84.94 461 GLY A CA 1
ATOM 3605 C C . GLY A 1 461 ? -0.701 16.158 -0.222 1.00 84.94 461 GLY A C 1
ATOM 3606 O O . GLY A 1 461 ? -1.419 15.857 0.730 1.00 84.94 461 GLY A O 1
ATOM 3607 N N . SER A 1 462 ? -0.497 15.320 -1.237 1.00 81.56 462 SER A N 1
ATOM 3608 C CA . SER A 1 462 ? -1.232 14.054 -1.354 1.00 81.56 462 SER A CA 1
ATOM 3609 C C . SER A 1 462 ? -0.878 13.051 -0.252 1.00 81.56 462 SER A C 1
ATOM 3611 O O . SER A 1 462 ? -1.687 12.173 0.061 1.00 81.56 462 SER A O 1
ATOM 3613 N N . GLY A 1 463 ? 0.321 13.142 0.337 1.00 84.81 463 GLY A N 1
ATOM 3614 C CA . GLY A 1 463 ? 0.832 12.181 1.313 1.00 84.81 463 GLY A CA 1
ATOM 3615 C C . GLY A 1 463 ? 0.913 10.762 0.752 1.00 84.81 463 GLY A C 1
ATOM 3616 O O . GLY A 1 463 ? 0.598 9.819 1.471 1.00 84.81 463 GLY A O 1
ATOM 3617 N N . ALA A 1 464 ? 1.198 10.589 -0.541 1.00 86.19 464 ALA A N 1
ATOM 3618 C CA . ALA A 1 464 ? 1.200 9.279 -1.198 1.00 86.19 464 ALA A CA 1
ATOM 3619 C C . ALA A 1 464 ? 2.288 8.333 -0.656 1.00 86.19 464 ALA A C 1
ATOM 3621 O O . ALA A 1 464 ? 2.041 7.141 -0.509 1.00 86.19 464 ALA A O 1
ATOM 3622 N N . SER A 1 465 ? 3.450 8.867 -0.273 1.00 91.19 465 SER A N 1
ATOM 3623 C CA . SER A 1 465 ? 4.576 8.115 0.303 1.00 91.19 465 SER A CA 1
ATOM 3624 C C . SER A 1 465 ? 4.478 7.899 1.824 1.00 91.19 465 SER A C 1
ATOM 3626 O O . SER A 1 465 ? 5.486 7.643 2.488 1.00 91.19 465 SER A O 1
ATOM 3628 N N . ARG A 1 466 ? 3.304 8.118 2.425 1.00 93.50 466 ARG A N 1
ATOM 3629 C CA . ARG A 1 466 ? 3.146 8.097 3.883 1.00 93.50 466 ARG A CA 1
ATOM 3630 C C . ARG A 1 466 ? 3.106 6.652 4.388 1.00 93.50 466 ARG A C 1
ATOM 3632 O O . ARG A 1 466 ? 2.252 5.887 3.943 1.00 93.50 466 ARG A O 1
ATOM 3639 N N . CYS A 1 467 ? 3.980 6.276 5.324 1.00 95.00 467 CYS A N 1
ATOM 3640 C CA . CYS A 1 467 ? 4.151 4.883 5.764 1.00 95.00 467 CYS A CA 1
ATOM 3641 C C . CYS A 1 467 ? 2.826 4.254 6.223 1.00 95.00 467 CYS A C 1
ATOM 3643 O O . CYS A 1 467 ? 2.472 3.152 5.801 1.00 95.00 467 CYS A O 1
ATOM 3645 N N . SER A 1 468 ? 2.047 4.998 7.012 1.00 92.81 468 SER A N 1
ATOM 3646 C CA . SER A 1 468 ? 0.751 4.563 7.542 1.00 92.81 468 SER A CA 1
ATOM 3647 C C . SER A 1 468 ? -0.309 4.301 6.472 1.00 92.81 468 SER A C 1
ATOM 3649 O O . SER A 1 468 ? -1.211 3.507 6.707 1.00 92.81 468 SER A O 1
ATOM 3651 N N . LYS A 1 469 ? -0.217 4.875 5.267 1.00 91.00 469 LYS A N 1
ATOM 3652 C CA . LYS A 1 469 ? -1.169 4.551 4.189 1.00 91.00 469 LYS A CA 1
ATOM 3653 C C . LYS A 1 469 ? -0.960 3.153 3.613 1.00 91.00 469 LYS A C 1
ATOM 3655 O O . LYS A 1 469 ? -1.918 2.553 3.130 1.00 91.00 469 LYS A O 1
ATOM 3660 N N . CYS A 1 470 ? 0.270 2.648 3.648 1.00 91.44 470 CYS A N 1
ATOM 3661 C CA . CYS A 1 470 ? 0.605 1.333 3.111 1.00 91.44 470 CYS A CA 1
ATOM 3662 C C . CYS A 1 470 ? 0.578 0.262 4.199 1.00 91.44 470 CYS A C 1
ATOM 3664 O O . CYS A 1 470 ? -0.018 -0.794 4.000 1.00 91.44 470 CYS A O 1
ATOM 3666 N N . HIS A 1 471 ? 1.207 0.550 5.338 1.00 92.88 471 HIS A N 1
ATOM 3667 C CA . HIS A 1 471 ? 1.391 -0.399 6.435 1.00 92.88 471 HIS A CA 1
ATOM 3668 C C . HIS A 1 471 ? 0.228 -0.418 7.419 1.00 92.88 471 HIS A C 1
ATOM 3670 O O . HIS A 1 471 ? 0.005 -1.427 8.073 1.00 92.88 471 HIS A O 1
ATOM 3676 N N . ASP A 1 472 ? -0.535 0.667 7.509 1.00 92.81 472 ASP A N 1
ATOM 3677 C CA . ASP A 1 472 ? -1.694 0.745 8.386 1.00 92.81 472 ASP A CA 1
ATOM 3678 C C . ASP A 1 472 ? -2.958 1.091 7.581 1.00 92.81 472 ASP A C 1
ATOM 3680 O O . ASP A 1 472 ? -3.595 2.120 7.811 1.00 92.81 472 ASP A O 1
ATOM 3684 N N . PRO A 1 473 ? -3.314 0.293 6.554 1.00 91.38 473 PRO A N 1
ATOM 3685 C CA . PRO A 1 473 ? -4.435 0.622 5.687 1.00 91.38 473 PRO A CA 1
ATOM 3686 C C . PRO A 1 473 ? -5.734 0.671 6.492 1.00 91.38 473 PRO A C 1
ATOM 3688 O O . PRO A 1 473 ? -5.932 -0.078 7.453 1.00 91.38 473 PRO A O 1
ATOM 3691 N N . LYS A 1 474 ? -6.659 1.540 6.082 1.00 90.50 474 LYS A N 1
ATOM 3692 C CA . LYS A 1 474 ? -7.985 1.566 6.696 1.00 90.50 474 LYS A CA 1
ATOM 3693 C C . LYS A 1 474 ? -8.788 0.379 6.184 1.00 90.50 474 LYS A C 1
ATOM 3695 O O . LYS A 1 474 ? -9.038 0.307 4.991 1.00 90.50 474 LYS A O 1
ATOM 3700 N N . VAL A 1 475 ? -9.172 -0.547 7.058 1.00 89.38 475 VAL A N 1
ATOM 3701 C CA . VAL A 1 475 ? -9.743 -1.862 6.681 1.00 89.38 475 VAL A CA 1
ATOM 3702 C C . VAL A 1 475 ? -11.068 -2.186 7.365 1.00 89.38 475 VAL A C 1
ATOM 3704 O O . VAL A 1 475 ? -11.734 -3.151 6.989 1.00 89.38 475 VAL A O 1
ATOM 3707 N N . ALA A 1 476 ? -11.465 -1.379 8.348 1.00 89.56 476 ALA A N 1
ATOM 3708 C CA . ALA A 1 476 ? -12.668 -1.587 9.142 1.00 89.56 476 ALA A CA 1
ATOM 3709 C C . ALA A 1 476 ? -13.556 -0.335 9.177 1.00 89.56 476 ALA A C 1
ATOM 3711 O O . ALA A 1 476 ? -13.133 0.769 8.824 1.00 89.56 476 ALA A O 1
ATOM 3712 N N . LYS A 1 477 ? -14.805 -0.533 9.615 1.00 86.62 477 LYS A N 1
ATOM 3713 C CA . LYS A 1 477 ? -15.844 0.499 9.693 1.00 86.62 477 LYS A CA 1
ATOM 3714 C C . LYS A 1 477 ? -16.113 0.955 11.125 1.00 86.62 477 LYS A C 1
ATOM 3716 O O . LYS A 1 477 ? -16.506 0.161 11.985 1.00 86.62 477 LYS A O 1
ATOM 3721 N N . SER A 1 478 ? -16.041 2.261 11.341 1.00 86.62 478 SER A N 1
ATOM 3722 C CA . SER A 1 478 ? -16.652 2.999 12.442 1.00 86.62 478 SER A CA 1
ATOM 3723 C C . SER A 1 478 ? -17.918 3.704 11.958 1.00 86.62 478 SER A C 1
ATOM 3725 O O . SER A 1 478 ? -19.021 3.277 12.306 1.00 86.62 478 SER A O 1
ATOM 3727 N N . ALA A 1 479 ? -17.783 4.773 11.178 1.00 84.62 479 ALA A N 1
ATOM 3728 C CA . ALA A 1 479 ? -18.866 5.606 10.668 1.00 84.62 479 ALA A CA 1
ATOM 3729 C C . ALA A 1 479 ? -19.116 5.310 9.185 1.00 84.62 479 ALA A C 1
ATOM 3731 O O . ALA A 1 479 ? -20.225 4.921 8.817 1.00 84.62 479 ALA A O 1
ATOM 3732 N N . ILE A 1 480 ? -18.064 5.371 8.370 1.00 84.50 480 ILE A N 1
ATOM 3733 C CA . ILE A 1 480 ? -18.075 4.985 6.952 1.00 84.50 480 ILE A CA 1
ATOM 3734 C C . ILE A 1 480 ? -17.180 3.764 6.735 1.00 84.50 480 ILE A C 1
ATOM 3736 O O . ILE A 1 480 ? -16.331 3.459 7.571 1.00 84.50 480 ILE A O 1
ATOM 3740 N N . GLU A 1 481 ? -17.398 3.016 5.653 1.00 84.38 481 GLU A N 1
ATOM 3741 C CA . GLU A 1 481 ? -16.511 1.892 5.330 1.00 84.38 481 GLU A CA 1
ATOM 3742 C C . GLU A 1 481 ? -15.060 2.398 5.184 1.00 84.38 481 GLU A C 1
ATOM 3744 O O . GLU A 1 481 ? -14.833 3.457 4.598 1.00 84.38 481 GLU A O 1
ATOM 3749 N N . TYR A 1 482 ? -14.087 1.641 5.706 1.00 87.38 482 TYR A N 1
ATOM 3750 C CA . TYR A 1 482 ? -12.650 1.959 5.626 1.00 87.38 482 TYR A CA 1
ATOM 3751 C C . TYR A 1 482 ? -12.251 3.291 6.280 1.00 87.38 482 TYR A C 1
ATOM 3753 O O . TYR A 1 482 ? -11.473 4.069 5.723 1.00 87.38 482 TYR A O 1
ATOM 3761 N N . ASP A 1 483 ? -12.737 3.555 7.493 1.00 86.06 483 ASP A N 1
ATOM 3762 C CA . ASP A 1 483 ? -12.338 4.715 8.302 1.00 86.06 483 ASP A CA 1
ATOM 3763 C C . ASP A 1 483 ? -11.515 4.361 9.556 1.00 86.06 483 ASP A C 1
ATOM 3765 O O . ASP A 1 483 ? -11.025 5.271 10.230 1.00 86.06 483 ASP A O 1
ATOM 3769 N N . ILE A 1 484 ? -11.302 3.069 9.836 1.00 89.88 484 ILE A N 1
ATOM 3770 C CA . ILE A 1 484 ? -10.429 2.567 10.910 1.00 89.88 484 ILE A CA 1
ATOM 3771 C C . ILE A 1 484 ? -9.179 1.904 10.320 1.00 89.88 484 ILE A C 1
ATOM 3773 O O . ILE A 1 484 ? -9.286 0.976 9.518 1.00 89.88 484 ILE A O 1
ATOM 3777 N N . HIS A 1 485 ? -8.019 2.375 10.780 1.00 91.81 485 HIS A N 1
ATOM 3778 C CA . HIS A 1 485 ? -6.675 1.858 10.502 1.00 91.81 485 HIS A CA 1
ATOM 3779 C C . HIS A 1 485 ? -6.428 0.473 11.133 1.00 91.81 485 HIS A C 1
ATOM 3781 O O . HIS A 1 485 ? -6.872 0.242 12.260 1.00 91.81 485 HIS A O 1
ATOM 3787 N N . SER A 1 486 ? -5.735 -0.408 10.402 1.00 92.06 486 SER A N 1
ATOM 3788 C CA . SER A 1 486 ? -5.355 -1.767 10.816 1.00 92.06 486 SER A CA 1
ATOM 3789 C C . SER A 1 486 ? -4.572 -1.838 12.138 1.00 92.06 486 SER A C 1
ATOM 3791 O O . SER A 1 486 ? -5.210 -2.028 13.139 1.00 92.06 486 SER A O 1
ATOM 3793 N N . HIS A 1 487 ? -3.264 -1.637 12.260 1.00 94.12 487 HIS A N 1
ATOM 3794 C CA . HIS A 1 487 ? -2.374 -2.034 13.388 1.00 94.12 487 HIS A CA 1
ATOM 3795 C C . HIS A 1 487 ? -1.803 -3.457 13.304 1.00 94.12 487 HIS A C 1
ATOM 3797 O O . HIS A 1 487 ? -1.083 -3.888 14.205 1.00 94.12 487 HIS A O 1
ATOM 3803 N N . SER A 1 488 ? -2.019 -4.171 12.198 1.00 90.50 488 SER A N 1
ATOM 3804 C CA . SER A 1 488 ? -1.183 -5.332 11.860 1.00 90.50 488 SER A CA 1
ATOM 3805 C C . SER A 1 488 ? 0.194 -4.904 11.321 1.00 90.50 488 SER A C 1
ATOM 3807 O O . SER A 1 488 ? 1.156 -5.667 11.402 1.00 90.50 488 SER A O 1
ATOM 3809 N N . PHE A 1 489 ? 0.299 -3.659 10.828 1.00 91.44 489 PHE A N 1
ATOM 3810 C CA . PHE A 1 489 ? 1.482 -3.025 10.215 1.00 91.44 489 PHE A CA 1
ATOM 3811 C C . PHE A 1 489 ? 1.972 -3.683 8.914 1.00 91.44 489 PHE A C 1
ATOM 3813 O O . PHE A 1 489 ? 3.015 -3.317 8.358 1.00 91.44 489 PHE A O 1
ATOM 3820 N N . TRP A 1 490 ? 1.208 -4.644 8.402 1.00 87.50 490 TRP A N 1
ATOM 3821 C CA . TRP A 1 490 ? 1.494 -5.329 7.154 1.00 87.50 490 TRP A CA 1
ATOM 3822 C C . TRP A 1 490 ? 0.883 -4.588 5.970 1.00 87.50 490 TRP A C 1
ATOM 3824 O O . TRP A 1 490 ? -0.241 -4.089 6.030 1.00 87.50 490 TRP A O 1
ATOM 3834 N N . VAL A 1 491 ? 1.610 -4.571 4.852 1.00 88.31 491 VAL A N 1
ATOM 3835 C CA . VAL A 1 491 ? 1.035 -4.123 3.584 1.00 88.31 491 VAL A CA 1
ATOM 3836 C C . VAL A 1 491 ? 0.127 -5.225 3.051 1.00 88.31 491 VAL A C 1
ATOM 3838 O O . VAL A 1 491 ? 0.580 -6.346 2.815 1.00 88.31 491 VAL A O 1
ATOM 3841 N N . LEU A 1 492 ? -1.149 -4.903 2.847 1.00 88.69 492 LEU A N 1
ATOM 3842 C CA . LEU A 1 492 ? -2.101 -5.807 2.215 1.00 88.69 492 LEU A CA 1
ATOM 3843 C C . LEU A 1 492 ? -1.927 -5.717 0.701 1.00 88.69 492 LEU A C 1
ATOM 3845 O O . LEU A 1 492 ? -2.157 -4.658 0.113 1.00 88.69 492 LEU A O 1
ATOM 3849 N N . SER A 1 493 ? -1.471 -6.798 0.071 1.00 87.38 493 SER A N 1
ATOM 3850 C CA . SER A 1 493 ? -1.071 -6.773 -1.337 1.00 87.38 493 SER A CA 1
ATOM 3851 C C . SER A 1 493 ? -2.260 -6.946 -2.291 1.00 87.38 493 SER A C 1
ATOM 3853 O O . SER A 1 493 ? -3.240 -7.614 -1.949 1.00 87.38 493 SER A O 1
ATOM 3855 N N . PRO A 1 494 ? -2.197 -6.405 -3.522 1.00 89.94 494 PRO A N 1
ATOM 3856 C CA . PRO A 1 494 ? -3.214 -6.668 -4.539 1.00 89.94 494 PRO A CA 1
ATOM 3857 C C . PRO A 1 494 ? -3.381 -8.165 -4.862 1.00 89.94 494 PRO A C 1
ATOM 3859 O O . PRO A 1 494 ? -4.494 -8.610 -5.140 1.00 89.94 494 PRO A O 1
ATOM 3862 N N . GLU A 1 495 ? -2.326 -8.987 -4.752 1.00 87.19 495 GLU A N 1
ATOM 3863 C CA . GLU A 1 495 ? -2.429 -10.451 -4.887 1.00 87.19 495 GLU A CA 1
ATOM 3864 C C . GLU A 1 495 ? -3.399 -11.065 -3.892 1.00 87.19 495 GLU A C 1
ATOM 3866 O O . GLU A 1 495 ? -4.094 -12.016 -4.236 1.00 87.19 495 GLU A O 1
ATOM 3871 N N . GLN A 1 496 ? -3.447 -10.547 -2.666 1.00 87.62 496 GLN A N 1
ATOM 3872 C CA . GLN A 1 496 ? -4.344 -11.059 -1.637 1.00 87.62 496 GLN A CA 1
ATOM 3873 C C . GLN A 1 496 ? -5.798 -10.766 -1.994 1.00 87.62 496 GLN A C 1
ATOM 3875 O O . GLN A 1 496 ? -6.654 -11.634 -1.830 1.00 87.62 496 GLN A O 1
ATOM 3880 N N . THR A 1 497 ? -6.084 -9.597 -2.574 1.00 90.50 497 THR A N 1
ATOM 3881 C CA . THR A 1 497 ? -7.414 -9.331 -3.131 1.00 90.50 497 THR A CA 1
ATOM 3882 C C . THR A 1 497 ? -7.796 -10.416 -4.143 1.00 90.50 497 THR A C 1
ATOM 3884 O O . THR A 1 497 ? -8.882 -10.983 -4.040 1.00 90.50 497 THR A O 1
ATOM 3887 N N . LEU A 1 498 ? -6.897 -10.774 -5.065 1.00 89.50 498 LEU A N 1
ATOM 3888 C CA . LEU A 1 498 ? -7.147 -11.782 -6.105 1.00 89.50 498 LEU A CA 1
ATOM 3889 C C . LEU A 1 498 ? -7.217 -13.224 -5.568 1.00 89.50 498 LEU A C 1
ATOM 3891 O O . LEU A 1 498 ? -8.025 -14.021 -6.040 1.00 89.50 498 LEU A O 1
ATOM 3895 N N . ALA A 1 499 ? -6.390 -13.577 -4.586 1.00 89.31 499 ALA A N 1
ATOM 3896 C CA . ALA A 1 499 ? -6.292 -14.941 -4.064 1.00 89.31 499 ALA A CA 1
ATOM 3897 C C . ALA A 1 499 ? -7.510 -15.350 -3.221 1.00 89.31 499 ALA A C 1
ATOM 3899 O O . ALA A 1 499 ? -7.899 -16.516 -3.229 1.00 89.31 499 ALA A O 1
ATOM 3900 N N . TYR A 1 500 ? -8.139 -14.396 -2.528 1.00 90.38 500 TYR A N 1
ATOM 3901 C CA . TYR A 1 500 ? -9.218 -14.657 -1.567 1.00 90.38 500 TYR A CA 1
ATOM 3902 C C . TYR A 1 500 ? -10.614 -14.307 -2.101 1.00 90.38 500 TYR A C 1
ATOM 3904 O O . TYR A 1 500 ? -11.557 -14.114 -1.331 1.00 90.38 500 TYR A O 1
ATOM 3912 N N . GLN A 1 501 ? -10.784 -14.252 -3.424 1.00 91.12 501 GLN A N 1
ATOM 3913 C CA . GLN A 1 501 ? -12.066 -13.947 -4.073 1.00 91.12 501 GLN A CA 1
ATOM 3914 C C . GLN A 1 501 ? -13.216 -14.848 -3.597 1.00 91.12 501 GLN A C 1
ATOM 3916 O O . GLN A 1 501 ? -14.318 -14.369 -3.342 1.00 91.12 501 GLN A O 1
ATOM 3921 N N . SER A 1 502 ? -12.963 -16.143 -3.382 1.00 89.19 502 SER A N 1
ATOM 3922 C CA . SER A 1 502 ? -13.981 -17.083 -2.887 1.00 89.19 502 SER A CA 1
ATOM 3923 C C . SER A 1 502 ? -14.432 -16.832 -1.442 1.00 89.19 502 SER A C 1
ATOM 3925 O O . SER A 1 502 ? -15.449 -17.376 -1.023 1.00 89.19 502 SER A O 1
ATOM 3927 N N . GLU A 1 503 ? -13.692 -16.024 -0.680 1.00 86.69 503 GLU A N 1
ATOM 3928 C CA . GLU A 1 503 ? -13.983 -15.674 0.717 1.00 86.69 503 GLU A CA 1
ATOM 3929 C C . GLU A 1 503 ? -14.473 -14.219 0.869 1.00 86.69 503 GLU A C 1
ATOM 3931 O O . GLU A 1 503 ? -14.517 -13.680 1.974 1.00 86.69 503 GLU A O 1
ATOM 3936 N N . GLY A 1 504 ? -14.866 -13.573 -0.236 1.00 84.06 504 GLY A N 1
ATOM 3937 C CA . GLY A 1 504 ? -15.318 -12.178 -0.246 1.00 84.06 504 GLY A CA 1
ATOM 3938 C C . GLY A 1 504 ? -14.205 -11.159 -0.502 1.00 84.06 504 GLY A C 1
ATOM 3939 O O . GLY A 1 504 ? -14.459 -9.956 -0.387 1.00 84.06 504 GLY A O 1
ATOM 3940 N N . GLY A 1 505 ? -13.009 -11.620 -0.885 1.00 86.94 505 GLY A N 1
ATOM 3941 C CA . GLY A 1 505 ? -11.840 -10.784 -1.148 1.00 86.94 505 GLY A CA 1
ATOM 3942 C C . GLY A 1 505 ? -11.265 -10.148 0.122 1.00 86.94 505 GLY A C 1
ATOM 3943 O O . GLY A 1 505 ? -11.830 -10.244 1.212 1.00 86.94 505 GLY A O 1
ATOM 3944 N N . VAL A 1 506 ? -10.123 -9.479 -0.025 1.00 88.88 506 VAL A N 1
ATOM 3945 C CA . VAL A 1 506 ? -9.465 -8.707 1.042 1.00 88.88 506 VAL A CA 1
ATOM 3946 C C . VAL A 1 506 ? -9.146 -7.313 0.490 1.00 88.88 506 VAL A C 1
ATOM 3948 O O . VAL A 1 506 ? -8.712 -7.233 -0.665 1.00 88.88 506 VAL A O 1
ATOM 3951 N N . PRO A 1 507 ? -9.333 -6.223 1.260 1.00 90.31 507 PRO A N 1
ATOM 3952 C CA . PRO A 1 507 ? -8.795 -4.918 0.886 1.00 90.31 507 PRO A CA 1
ATOM 3953 C C . PRO A 1 507 ? -7.286 -4.987 0.680 1.00 90.31 507 PRO A C 1
ATOM 3955 O O . PRO A 1 507 ? -6.587 -5.601 1.476 1.00 90.31 507 PRO A O 1
ATOM 3958 N N . ASN A 1 508 ? -6.777 -4.309 -0.347 1.00 90.44 508 ASN A N 1
ATOM 3959 C CA . ASN A 1 508 ? -5.342 -4.065 -0.487 1.00 90.44 508 ASN A CA 1
ATOM 3960 C C . ASN A 1 508 ? -5.010 -2.603 -0.169 1.00 90.44 508 ASN A C 1
ATOM 3962 O O . ASN A 1 508 ? -5.808 -1.698 -0.438 1.00 90.44 508 ASN A O 1
ATOM 3966 N N . SER A 1 509 ? -3.819 -2.375 0.387 1.00 91.56 509 SER A N 1
ATOM 3967 C CA . SER A 1 509 ? -3.375 -1.065 0.867 1.00 91.56 509 SER A CA 1
ATOM 3968 C C . SER A 1 509 ? -3.354 -0.013 -0.241 1.00 91.56 509 SER A C 1
ATOM 3970 O O . SER A 1 509 ? -3.723 1.136 -0.009 1.00 91.56 509 SER A O 1
ATOM 3972 N N . CYS A 1 510 ? -2.971 -0.402 -1.459 1.00 90.00 510 CYS A N 1
ATOM 3973 C CA . CYS A 1 510 ? -2.872 0.493 -2.609 1.00 90.00 510 CYS A CA 1
ATOM 3974 C C . CYS A 1 510 ? -4.244 1.075 -2.989 1.00 90.00 510 CYS A C 1
ATOM 3976 O O . CYS A 1 510 ? -4.410 2.295 -3.099 1.00 90.00 510 CYS A O 1
ATOM 3978 N N . ALA A 1 511 ? -5.240 0.205 -3.161 1.00 90.12 511 ALA A N 1
ATOM 3979 C CA . ALA A 1 511 ? -6.584 0.593 -3.563 1.00 90.12 511 ALA A CA 1
ATOM 3980 C C . ALA A 1 511 ? -7.297 1.385 -2.463 1.00 90.12 511 ALA A C 1
ATOM 3982 O O . ALA A 1 511 ? -7.783 2.485 -2.725 1.00 90.12 511 ALA A O 1
ATOM 3983 N N . VAL A 1 512 ? -7.328 0.865 -1.231 1.00 88.00 512 VAL A N 1
ATOM 3984 C CA . VAL A 1 512 ? -8.129 1.458 -0.146 1.00 88.00 512 VAL A CA 1
ATOM 3985 C C . VAL A 1 512 ? -7.608 2.826 0.299 1.00 88.00 512 VAL A C 1
ATOM 3987 O O . VAL A 1 512 ? -8.382 3.726 0.642 1.00 88.00 512 VAL A O 1
ATOM 3990 N N . SER A 1 513 ? -6.290 3.022 0.246 1.00 87.44 513 SER A N 1
ATOM 3991 C CA . SER A 1 513 ? -5.682 4.283 0.653 1.00 87.44 513 SER A CA 1
ATOM 3992 C C . SER A 1 513 ? -5.749 5.341 -0.446 1.00 87.44 513 SER A C 1
ATOM 3994 O O . SER A 1 513 ? -6.067 6.495 -0.126 1.00 87.44 513 SER A O 1
ATOM 3996 N N . CYS A 1 514 ? -5.508 4.958 -1.709 1.00 86.12 514 CYS A N 1
ATOM 3997 C CA . CYS A 1 514 ? -5.267 5.900 -2.808 1.00 86.12 514 CYS A CA 1
ATOM 3998 C C . CYS A 1 514 ? -6.006 5.545 -4.112 1.00 86.12 514 CYS A C 1
ATOM 4000 O O . CYS A 1 514 ? -6.844 6.323 -4.551 1.00 86.12 514 CYS A O 1
ATOM 4002 N N . HIS A 1 515 ? -5.732 4.391 -4.730 1.00 86.62 515 HIS A N 1
ATOM 4003 C CA . HIS A 1 515 ? -6.081 4.134 -6.142 1.00 86.62 515 HIS A CA 1
ATOM 4004 C C . HIS A 1 515 ? -7.557 3.848 -6.423 1.00 86.62 515 HIS A C 1
ATOM 4006 O O . HIS A 1 515 ? -7.961 3.802 -7.583 1.00 86.62 515 HIS A O 1
ATOM 4012 N N . ARG A 1 516 ? -8.367 3.660 -5.377 1.00 82.69 516 ARG A N 1
ATOM 4013 C CA . ARG A 1 516 ? -9.822 3.590 -5.515 1.00 82.69 516 ARG A CA 1
ATOM 4014 C C . ARG A 1 516 ? -10.513 4.951 -5.393 1.00 82.69 516 ARG A C 1
ATOM 4016 O O . ARG A 1 516 ? -11.696 5.069 -5.694 1.00 82.69 516 ARG A O 1
ATOM 4023 N N . LYS A 1 517 ? -9.782 5.983 -4.969 1.00 72.94 517 LYS A N 1
ATOM 4024 C CA . LYS A 1 517 ? -10.272 7.362 -4.873 1.00 72.94 517 LYS A CA 1
ATOM 4025 C C . LYS A 1 517 ? -9.945 8.105 -6.164 1.00 72.94 517 LYS A C 1
ATOM 4027 O O . LYS A 1 517 ? -8.918 7.849 -6.783 1.00 72.94 517 LYS A O 1
ATOM 4032 N N . SER A 1 518 ? -10.789 9.063 -6.536 1.00 60.94 518 SER A N 1
ATOM 4033 C CA . SER A 1 518 ? -10.624 9.890 -7.742 1.00 60.94 518 SER A CA 1
ATOM 4034 C C . SER A 1 518 ? -9.331 10.711 -7.780 1.00 60.94 518 SER A C 1
ATOM 4036 O O . SER A 1 518 ? -8.933 11.171 -8.844 1.00 60.94 518 SER A O 1
ATOM 4038 N N . ASP A 1 519 ? -8.691 10.912 -6.628 1.00 63.81 519 ASP A N 1
ATOM 4039 C CA . ASP A 1 519 ? -7.530 11.796 -6.478 1.00 63.81 519 ASP A CA 1
ATOM 4040 C C . ASP A 1 519 ? -6.217 11.167 -6.981 1.00 63.81 519 ASP A C 1
ATOM 4042 O O . ASP A 1 519 ? -5.197 11.849 -7.073 1.00 63.81 519 ASP A O 1
ATOM 4046 N N . PHE A 1 520 ? -6.230 9.870 -7.308 1.00 71.94 520 PHE A N 1
ATOM 4047 C CA . PHE A 1 520 ? -5.081 9.123 -7.819 1.00 71.94 520 PHE A CA 1
ATOM 4048 C C . PHE A 1 520 ? -5.442 8.394 -9.117 1.00 71.94 520 PHE A C 1
ATOM 4050 O O . PHE A 1 520 ? -6.624 8.166 -9.379 1.00 71.94 520 PHE A O 1
ATOM 4057 N N . PRO A 1 521 ? -4.448 7.990 -9.936 1.00 72.12 521 PRO A N 1
ATOM 4058 C CA . PRO A 1 521 ? -4.715 7.211 -11.134 1.00 72.12 521 PRO A CA 1
ATOM 4059 C C . PRO A 1 521 ? -5.534 5.965 -10.789 1.00 72.12 521 PRO A C 1
ATOM 4061 O O . PRO A 1 521 ? -5.072 5.083 -10.061 1.00 72.12 521 PRO A O 1
ATOM 4064 N N . ASN A 1 522 ? -6.745 5.920 -11.337 1.00 70.12 522 ASN A N 1
ATOM 4065 C CA . ASN A 1 522 ? -7.657 4.781 -11.294 1.00 70.12 522 ASN A CA 1
ATOM 4066 C C . ASN A 1 522 ? -7.541 3.915 -12.559 1.00 70.12 522 ASN A C 1
ATOM 4068 O O . ASN A 1 522 ? -8.369 3.039 -12.785 1.00 70.12 522 ASN A O 1
ATOM 4072 N N . PHE A 1 523 ? -6.544 4.195 -13.408 1.00 78.56 523 PHE A N 1
ATOM 4073 C CA . PHE A 1 523 ? -6.262 3.467 -14.646 1.00 78.56 523 PHE A CA 1
ATOM 4074 C C . PHE A 1 523 ? -7.443 3.449 -15.634 1.00 78.56 523 PHE A C 1
ATOM 4076 O O . PHE A 1 523 ? -7.649 2.470 -16.347 1.00 78.56 523 PHE A O 1
ATOM 4083 N N . GLY A 1 524 ? -8.235 4.529 -15.661 1.00 70.38 524 GLY A N 1
ATOM 4084 C CA . GLY A 1 524 ? -9.399 4.656 -16.542 1.00 70.38 524 GLY A CA 1
ATOM 4085 C C . GLY A 1 524 ? -10.596 3.804 -16.115 1.00 70.38 524 GLY A C 1
ATOM 4086 O O . GLY A 1 524 ? -11.532 3.637 -16.893 1.00 70.38 524 GLY A O 1
ATOM 4087 N N . MET A 1 525 ? -10.576 3.255 -14.897 1.00 75.31 525 MET A N 1
ATOM 4088 C CA . MET A 1 525 ? -11.663 2.436 -14.366 1.00 75.31 525 MET A CA 1
ATOM 4089 C C . MET A 1 525 ? -12.765 3.302 -13.756 1.00 75.31 525 MET A C 1
ATOM 4091 O O . MET A 1 525 ? -12.497 4.241 -13.007 1.00 75.31 525 MET A O 1
ATOM 4095 N N . ASP A 1 526 ? -14.020 2.951 -14.029 1.00 74.62 526 ASP A N 1
ATOM 4096 C CA . ASP A 1 526 ? -15.171 3.548 -13.354 1.00 74.62 526 ASP A CA 1
ATOM 4097 C C . ASP A 1 526 ? -15.336 2.924 -11.960 1.00 74.62 526 ASP A C 1
ATOM 4099 O O . ASP A 1 526 ? -15.773 1.782 -11.809 1.00 74.62 526 ASP A O 1
ATOM 4103 N N . LEU A 1 527 ? -14.930 3.675 -10.936 1.00 72.25 527 LEU A N 1
ATOM 4104 C CA . LEU A 1 527 ? -14.952 3.253 -9.533 1.00 72.25 527 LEU A CA 1
ATOM 4105 C C . LEU A 1 527 ? -16.116 3.886 -8.752 1.00 72.25 527 LEU A C 1
ATOM 4107 O O . LEU A 1 527 ? -16.087 3.900 -7.525 1.00 72.25 527 LEU A O 1
ATOM 4111 N N . SER A 1 528 ? -17.142 4.389 -9.448 1.00 63.28 528 SER A N 1
ATOM 4112 C CA . SER A 1 528 ? -18.291 5.104 -8.865 1.00 63.28 528 SER A CA 1
ATOM 4113 C C . SER A 1 528 ? -19.264 4.242 -8.041 1.00 63.28 528 SER A C 1
ATOM 4115 O O . SER A 1 528 ? -20.223 4.771 -7.489 1.00 63.28 528 SER A O 1
ATOM 4117 N N . ALA A 1 529 ? -19.047 2.926 -7.929 1.00 58.00 529 ALA A N 1
ATOM 4118 C CA . ALA A 1 529 ? -19.910 2.040 -7.146 1.00 58.00 529 ALA A CA 1
ATOM 4119 C C . ALA A 1 529 ? -19.626 2.131 -5.628 1.00 58.00 529 ALA A C 1
ATOM 4121 O O . ALA A 1 529 ? -18.512 1.867 -5.167 1.00 58.00 529 ALA A O 1
ATOM 4122 N N . ASP A 1 530 ? -20.674 2.437 -4.855 1.00 54.38 530 ASP A N 1
ATOM 4123 C CA . ASP A 1 530 ? -20.580 3.060 -3.525 1.00 54.38 530 ASP A CA 1
ATOM 4124 C C . ASP A 1 530 ? -20.310 2.155 -2.309 1.00 54.38 530 ASP A C 1
ATOM 4126 O O . ASP A 1 530 ? -20.138 2.673 -1.206 1.00 54.38 530 ASP A O 1
ATOM 4130 N N . VAL A 1 531 ? -20.277 0.818 -2.408 1.00 54.44 531 VAL A N 1
ATOM 4131 C CA . VAL A 1 531 ? -20.244 0.001 -1.173 1.00 54.44 531 VAL A CA 1
ATOM 4132 C C . VAL A 1 531 ? -19.309 -1.199 -1.245 1.00 54.44 531 VAL A C 1
ATOM 4134 O O . VAL A 1 531 ? -19.697 -2.331 -1.520 1.00 54.44 531 VAL A O 1
ATOM 4137 N N . LEU A 1 532 ? -18.065 -0.958 -0.850 1.00 62.62 532 LEU A N 1
ATOM 4138 C CA . LEU A 1 532 ? -17.043 -1.971 -0.610 1.00 62.62 532 LEU A CA 1
ATOM 4139 C C . LEU A 1 532 ? -17.321 -2.748 0.696 1.00 62.62 532 LEU A C 1
ATOM 4141 O O . LEU A 1 532 ? -16.627 -2.585 1.690 1.00 62.62 532 LEU A O 1
ATOM 4145 N N . LYS A 1 533 ? -18.345 -3.601 0.762 1.00 70.06 533 LYS A N 1
ATOM 4146 C CA . LYS A 1 533 ? -18.471 -4.578 1.880 1.00 70.06 533 LYS A CA 1
ATOM 4147 C C . LYS A 1 533 ? -17.664 -5.858 1.631 1.00 70.06 533 LYS A C 1
ATOM 4149 O O . LYS A 1 533 ? -17.351 -6.607 2.567 1.00 70.06 533 LYS A O 1
ATOM 4154 N N . VAL A 1 534 ? -17.349 -6.092 0.363 1.00 77.38 534 VAL A N 1
ATOM 4155 C CA . VAL A 1 534 ? -16.577 -7.199 -0.201 1.00 77.38 534 VAL A CA 1
ATOM 4156 C C . VAL A 1 534 ? -15.634 -6.625 -1.257 1.00 77.38 534 VAL A C 1
ATOM 4158 O O . VAL A 1 534 ? -15.881 -5.533 -1.760 1.00 77.38 534 VAL A O 1
ATOM 4161 N N . TRP A 1 535 ? -14.567 -7.350 -1.572 1.00 87.00 535 TRP A N 1
ATOM 4162 C CA . TRP A 1 535 ? -13.564 -6.978 -2.577 1.00 87.00 535 TRP A CA 1
ATOM 4163 C C . TRP A 1 535 ? -13.596 -7.945 -3.761 1.00 87.00 535 TRP A C 1
ATOM 4165 O O . TRP A 1 535 ? -12.563 -8.404 -4.242 1.00 87.00 535 TRP A O 1
ATOM 4175 N N . THR A 1 536 ? -14.807 -8.317 -4.172 1.00 88.19 536 THR A N 1
ATOM 4176 C CA . THR A 1 536 ? -15.070 -9.293 -5.240 1.00 88.19 536 THR A CA 1
ATOM 4177 C C . THR A 1 536 ? -15.714 -8.683 -6.471 1.00 88.19 536 THR A C 1
ATOM 4179 O O . THR A 1 536 ? -16.002 -9.399 -7.428 1.00 88.19 536 THR A O 1
ATOM 4182 N N . GLU A 1 537 ? -15.994 -7.381 -6.450 1.00 86.56 537 GLU A N 1
ATOM 4183 C CA . GLU A 1 537 ? -16.602 -6.728 -7.600 1.00 86.56 537 GLU A CA 1
ATOM 4184 C C . GLU A 1 537 ? -15.626 -6.739 -8.784 1.00 86.56 537 GLU A C 1
ATOM 4186 O O . GLU A 1 537 ? -14.415 -6.601 -8.584 1.00 86.56 537 GLU A O 1
ATOM 4191 N N . PRO A 1 538 ? -16.108 -6.859 -10.035 1.00 86.62 538 PRO A N 1
ATOM 4192 C CA . PRO A 1 538 ? -15.234 -6.884 -11.207 1.00 86.62 538 PRO A CA 1
ATOM 4193 C C . PRO A 1 538 ? -14.261 -5.700 -11.274 1.00 86.62 538 PRO A C 1
ATOM 4195 O O . PRO A 1 538 ? -13.131 -5.859 -11.729 1.00 86.62 538 PRO A O 1
ATOM 4198 N N . THR A 1 539 ? -14.674 -4.526 -10.783 1.00 84.38 539 THR A N 1
ATOM 4199 C CA . THR A 1 539 ? -13.825 -3.330 -10.713 1.00 84.38 539 THR A CA 1
ATOM 4200 C C . THR A 1 539 ? -12.732 -3.444 -9.651 1.00 84.38 539 THR A C 1
ATOM 4202 O O . THR A 1 539 ? -11.610 -3.018 -9.904 1.00 84.38 539 THR A O 1
ATOM 4205 N N . ASP A 1 540 ? -13.006 -4.067 -8.500 1.00 85.88 540 ASP A N 1
ATOM 4206 C CA . ASP A 1 540 ? -11.988 -4.371 -7.483 1.00 85.88 540 ASP A CA 1
ATOM 4207 C C . ASP A 1 540 ? -10.957 -5.366 -7.999 1.00 85.88 540 ASP A C 1
ATOM 4209 O O . ASP A 1 540 ? -9.757 -5.178 -7.803 1.00 85.88 540 ASP A O 1
ATOM 4213 N N . VAL A 1 541 ? -11.420 -6.406 -8.695 1.00 88.31 541 VAL A N 1
ATOM 4214 C CA . VAL A 1 541 ? -10.556 -7.431 -9.288 1.00 88.31 541 VAL A CA 1
ATOM 4215 C C . VAL A 1 541 ? -9.680 -6.831 -10.383 1.00 88.31 541 VAL A C 1
ATOM 4217 O O . VAL A 1 541 ? -8.476 -7.068 -10.389 1.00 88.31 541 VAL A O 1
ATOM 4220 N N . ALA A 1 542 ? -10.250 -6.021 -11.278 1.00 86.38 542 ALA A N 1
ATOM 4221 C CA . ALA A 1 542 ? -9.497 -5.357 -12.340 1.00 86.38 542 ALA A CA 1
ATOM 4222 C C . ALA A 1 542 ? -8.465 -4.366 -11.781 1.00 86.38 542 ALA A C 1
ATOM 4224 O O . ALA A 1 542 ? -7.315 -4.341 -12.233 1.00 86.38 542 ALA A O 1
ATOM 4225 N N . LEU A 1 543 ? -8.849 -3.583 -10.766 1.00 87.06 543 LEU A N 1
ATOM 4226 C CA . LEU A 1 543 ? -7.943 -2.658 -10.095 1.00 87.06 543 LEU A CA 1
ATOM 4227 C C . LEU A 1 543 ? -6.814 -3.417 -9.389 1.00 87.06 543 LEU A C 1
ATOM 4229 O O . LEU A 1 543 ? -5.654 -3.036 -9.522 1.00 87.06 543 LEU A O 1
ATOM 4233 N N . ALA A 1 544 ? -7.122 -4.514 -8.694 1.00 89.50 544 ALA A N 1
ATOM 4234 C CA . ALA A 1 544 ? -6.122 -5.360 -8.052 1.00 89.50 544 ALA A CA 1
ATOM 4235 C C . ALA A 1 544 ? -5.182 -6.036 -9.067 1.00 89.50 544 ALA A C 1
ATOM 4237 O O . ALA A 1 544 ? -3.974 -6.033 -8.847 1.00 89.50 544 ALA A O 1
ATOM 4238 N N . ASP A 1 545 ? -5.692 -6.549 -10.193 1.00 86.88 545 ASP A N 1
ATOM 4239 C CA . ASP A 1 545 ? -4.867 -7.084 -11.290 1.00 86.88 545 ASP A CA 1
ATOM 4240 C C . ASP A 1 545 ? -3.917 -6.025 -11.854 1.00 86.88 545 ASP A C 1
ATOM 4242 O O . ASP A 1 545 ? -2.740 -6.293 -12.085 1.00 86.88 545 ASP A O 1
ATOM 4246 N N . THR A 1 546 ? -4.398 -4.792 -12.007 1.00 85.00 546 THR A N 1
ATOM 4247 C CA . THR A 1 546 ? -3.571 -3.680 -12.485 1.00 85.00 546 THR A CA 1
ATOM 4248 C C . THR A 1 546 ? -2.502 -3.301 -11.469 1.00 85.00 546 THR A C 1
ATOM 4250 O O . THR A 1 546 ? -1.327 -3.216 -11.815 1.00 85.00 546 THR A O 1
ATOM 4253 N N . LEU A 1 547 ? -2.881 -3.128 -10.204 1.00 85.56 547 LEU A N 1
ATOM 4254 C CA . LEU A 1 547 ? -1.961 -2.754 -9.130 1.00 85.56 547 LEU A CA 1
ATOM 4255 C C . LEU A 1 547 ? -0.922 -3.842 -8.850 1.00 85.56 547 LEU A C 1
ATOM 4257 O O . LEU A 1 547 ? 0.227 -3.510 -8.566 1.00 85.56 547 LEU A O 1
ATOM 4261 N N . LYS A 1 548 ? -1.287 -5.119 -9.001 1.00 83.06 548 LYS A N 1
ATOM 4262 C CA . LYS A 1 548 ? -0.366 -6.260 -8.912 1.00 83.06 548 LYS A CA 1
ATOM 4263 C C . LYS A 1 548 ? 0.795 -6.156 -9.904 1.00 83.06 548 LYS A C 1
ATOM 4265 O O . LYS A 1 548 ? 1.906 -6.586 -9.612 1.00 83.06 548 LYS A O 1
ATOM 4270 N N . ARG 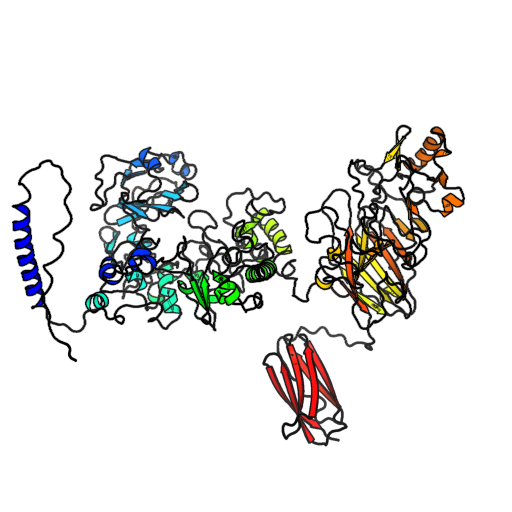A 1 549 ? 0.571 -5.565 -11.082 1.00 77.38 549 ARG A N 1
ATOM 4271 C CA . ARG A 1 549 ? 1.658 -5.356 -12.054 1.00 77.38 549 ARG A CA 1
ATOM 4272 C C . ARG A 1 549 ? 2.737 -4.448 -11.492 1.00 77.38 549 ARG A C 1
ATOM 4274 O O . ARG A 1 549 ? 3.869 -4.567 -11.920 1.00 77.38 549 ARG A O 1
ATOM 4281 N N . PHE A 1 550 ? 2.414 -3.579 -10.537 1.00 75.00 550 PHE A N 1
ATOM 4282 C CA . PHE A 1 550 ? 3.367 -2.696 -9.872 1.00 75.00 550 PHE A CA 1
ATOM 4283 C C . PHE A 1 550 ? 3.863 -3.281 -8.547 1.00 75.00 550 PHE A C 1
ATOM 4285 O O . PHE A 1 550 ? 5.067 -3.337 -8.313 1.00 75.00 550 PHE A O 1
ATOM 4292 N N . PHE A 1 551 ? 2.956 -3.738 -7.686 1.00 77.31 551 PHE A N 1
ATOM 4293 C CA . PHE A 1 551 ? 3.249 -4.188 -6.328 1.00 77.31 551 PHE A CA 1
ATOM 4294 C C . PHE A 1 551 ? 3.124 -5.714 -6.188 1.00 77.31 551 PHE A C 1
ATOM 4296 O O . PHE A 1 551 ? 2.102 -6.258 -6.581 1.00 77.31 551 PHE A O 1
ATOM 4303 N N . GLY A 1 552 ? 4.092 -6.362 -5.525 1.00 61.59 552 GLY A N 1
ATOM 4304 C CA . GLY A 1 552 ? 4.109 -7.798 -5.232 1.00 61.59 552 GLY A CA 1
ATOM 4305 C C . GLY A 1 552 ? 5.080 -8.610 -6.100 1.00 61.59 552 GLY A C 1
ATOM 4306 O O . GLY A 1 552 ? 5.905 -8.057 -6.824 1.00 61.59 552 GLY A O 1
ATOM 4307 N N . THR A 1 553 ? 5.051 -9.940 -5.973 1.00 52.00 553 THR A N 1
ATOM 4308 C CA . THR A 1 553 ? 5.992 -10.841 -6.669 1.00 52.00 553 THR A CA 1
ATOM 4309 C C . THR A 1 553 ? 5.741 -10.824 -8.176 1.00 52.00 553 THR A C 1
ATOM 4311 O O . THR A 1 553 ? 4.645 -11.181 -8.613 1.00 52.00 553 THR A O 1
ATOM 4314 N N . GLY A 1 554 ? 6.747 -10.465 -8.980 1.00 52.88 554 GLY A N 1
ATOM 4315 C CA . GLY A 1 554 ? 6.565 -10.256 -10.418 1.00 52.88 554 GLY A CA 1
ATOM 4316 C C . GLY A 1 554 ? 6.102 -8.840 -10.786 1.00 52.88 554 GLY A C 1
ATOM 4317 O O . GLY A 1 554 ? 5.831 -8.581 -11.958 1.00 52.88 554 GLY A O 1
ATOM 4318 N N . GLY A 1 555 ? 5.938 -7.950 -9.799 1.00 56.25 555 GLY A N 1
ATOM 4319 C CA . GLY A 1 555 ? 5.501 -6.570 -9.991 1.00 56.25 555 GLY A CA 1
ATOM 4320 C C . GLY A 1 555 ? 6.671 -5.605 -10.211 1.00 56.25 555 GLY A C 1
ATOM 4321 O O . GLY A 1 555 ? 7.734 -5.759 -9.606 1.00 56.25 555 GLY A O 1
ATOM 4322 N N . TYR A 1 556 ? 6.458 -4.567 -11.027 1.00 60.44 556 TYR A N 1
ATOM 4323 C CA . TYR A 1 556 ? 7.449 -3.570 -11.455 1.00 60.44 556 TYR A CA 1
ATOM 4324 C C . TYR A 1 556 ? 8.267 -2.945 -10.316 1.00 60.44 556 TYR A C 1
ATOM 4326 O O . TYR A 1 556 ? 9.363 -2.459 -10.564 1.00 60.44 556 TYR A O 1
ATOM 4334 N N . TRP A 1 557 ? 7.748 -2.888 -9.086 1.00 61.50 557 TRP A N 1
ATOM 4335 C CA . TRP A 1 557 ? 8.411 -2.248 -7.947 1.00 61.50 557 TRP A CA 1
ATOM 4336 C C . TRP A 1 557 ? 9.260 -3.187 -7.090 1.00 61.50 557 TRP A C 1
ATOM 4338 O O . TRP A 1 557 ? 10.209 -2.708 -6.471 1.00 61.50 557 TRP A O 1
ATOM 4348 N N . TRP A 1 558 ? 8.931 -4.482 -7.044 1.00 47.22 558 TRP A N 1
ATOM 4349 C CA . TRP A 1 558 ? 9.555 -5.473 -6.146 1.00 47.22 558 TRP A CA 1
ATOM 4350 C C . TRP A 1 558 ? 10.406 -6.499 -6.890 1.00 47.22 558 TRP A C 1
ATOM 4352 O O . TRP A 1 558 ? 11.250 -7.147 -6.278 1.00 47.22 558 TRP A O 1
ATOM 4362 N N . ASP A 1 559 ? 10.261 -6.563 -8.213 1.00 42.59 559 ASP A N 1
ATOM 4363 C CA . ASP A 1 559 ? 11.258 -7.148 -9.111 1.00 42.59 559 ASP A CA 1
ATOM 4364 C C . ASP A 1 559 ? 12.485 -6.222 -9.295 1.00 42.59 559 ASP A C 1
ATOM 4366 O O . ASP A 1 559 ? 13.420 -6.557 -10.017 1.00 42.59 559 ASP A O 1
ATOM 4370 N N . LEU A 1 560 ? 12.526 -5.080 -8.591 1.00 39.09 560 LEU A N 1
ATOM 4371 C CA . LEU A 1 560 ? 13.704 -4.224 -8.443 1.00 39.09 560 LEU A CA 1
ATOM 4372 C C . LEU A 1 560 ? 14.498 -4.625 -7.188 1.00 39.09 560 LEU A C 1
ATOM 4374 O O . LEU A 1 560 ? 14.560 -3.884 -6.206 1.00 39.09 560 LEU A O 1
ATOM 4378 N N . ASP A 1 561 ? 15.129 -5.800 -7.217 1.00 36.72 561 ASP A N 1
ATOM 4379 C CA . ASP A 1 561 ? 16.334 -6.037 -6.407 1.00 36.72 561 ASP A CA 1
ATOM 4380 C C . ASP A 1 561 ? 17.339 -4.905 -6.744 1.00 36.72 561 ASP A C 1
ATOM 4382 O O . ASP A 1 561 ? 17.455 -4.533 -7.917 1.00 36.72 561 ASP A O 1
ATOM 4386 N N . PRO A 1 562 ? 18.087 -4.338 -5.776 1.00 34.97 562 PRO A N 1
ATOM 4387 C CA . PRO A 1 562 ? 19.168 -3.380 -6.049 1.00 34.97 562 PRO A CA 1
ATOM 4388 C C . PRO A 1 562 ? 20.240 -3.892 -7.040 1.00 34.97 562 PRO A C 1
ATOM 4390 O O . PRO A 1 562 ? 21.137 -3.144 -7.423 1.00 34.97 562 PRO A O 1
ATOM 4393 N N . SER A 1 563 ? 20.158 -5.160 -7.456 1.00 37.88 563 SER A N 1
ATOM 4394 C CA . SER A 1 563 ? 20.920 -5.821 -8.519 1.00 37.88 563 SER A CA 1
ATOM 4395 C C . SER A 1 563 ? 20.071 -6.510 -9.617 1.00 37.88 563 SER A C 1
ATOM 4397 O O . SER A 1 563 ? 20.619 -7.260 -10.424 1.00 37.88 563 SER A O 1
ATOM 4399 N N . GLY A 1 564 ? 18.751 -6.281 -9.664 1.00 40.62 564 GLY A N 1
ATOM 4400 C CA . GLY A 1 564 ? 17.756 -7.133 -10.341 1.00 40.62 564 GLY A CA 1
ATOM 4401 C C . GLY A 1 564 ? 17.106 -6.620 -11.622 1.00 40.62 564 GLY A C 1
ATOM 4402 O O . GLY A 1 564 ? 16.191 -7.266 -12.114 1.00 40.62 564 GLY A O 1
ATOM 4403 N N . ASN A 1 565 ? 17.576 -5.525 -12.216 1.00 50.19 565 ASN A N 1
ATOM 4404 C CA . ASN A 1 565 ? 17.061 -5.086 -13.519 1.00 50.19 565 ASN A CA 1
ATOM 4405 C C . ASN A 1 565 ? 17.384 -6.045 -14.673 1.00 50.19 565 ASN A C 1
ATOM 4407 O O . ASN A 1 565 ? 16.989 -5.765 -15.793 1.00 50.19 565 ASN A O 1
ATOM 4411 N N . MET A 1 566 ? 18.106 -7.140 -14.449 1.00 54.88 566 MET A N 1
ATOM 4412 C CA . MET A 1 566 ? 18.582 -7.989 -15.533 1.00 54.88 566 MET A CA 1
ATOM 4413 C C . MET A 1 566 ? 17.496 -8.967 -16.002 1.00 54.88 566 MET A C 1
ATOM 4415 O O . MET A 1 566 ? 17.022 -9.795 -15.223 1.00 54.88 566 MET A O 1
ATOM 4419 N N . GLY A 1 567 ? 17.128 -8.901 -17.282 1.00 56.62 567 GLY A N 1
ATOM 4420 C CA . GLY A 1 567 ? 16.461 -9.995 -17.985 1.00 56.62 567 GLY A CA 1
ATOM 4421 C C . GLY A 1 567 ? 17.323 -11.261 -17.967 1.00 56.62 567 GLY A C 1
ATOM 4422 O O . GLY A 1 567 ? 18.506 -11.219 -17.613 1.00 56.62 567 GLY A O 1
ATOM 4423 N N . GLU A 1 568 ? 16.739 -12.404 -18.338 1.00 71.44 568 GLU A N 1
ATOM 4424 C CA . GLU A 1 568 ? 17.546 -13.606 -18.568 1.00 71.44 568 GLU A CA 1
ATOM 4425 C C . GLU A 1 568 ? 18.645 -13.269 -19.590 1.00 71.44 568 GLU A C 1
ATOM 4427 O O . GLU A 1 568 ? 18.330 -12.693 -20.635 1.00 71.44 568 GLU A O 1
ATOM 4432 N N . PRO A 1 569 ? 19.928 -13.567 -19.312 1.00 79.44 569 PRO A N 1
ATOM 4433 C CA . PRO A 1 569 ? 20.990 -13.263 -20.255 1.00 79.44 569 PRO A CA 1
ATOM 4434 C C . PRO A 1 569 ? 20.738 -13.926 -21.610 1.00 79.44 569 PRO A C 1
ATOM 4436 O O . PRO A 1 569 ? 20.361 -15.098 -21.694 1.00 79.44 569 PRO A O 1
ATOM 4439 N N . VAL A 1 570 ? 20.995 -13.187 -22.683 1.00 89.44 570 VAL A N 1
ATOM 4440 C CA . VAL A 1 570 ? 21.083 -13.746 -24.030 1.00 89.44 570 VAL A CA 1
ATOM 4441 C C . VAL A 1 570 ? 22.469 -14.367 -24.164 1.00 89.44 570 VAL A C 1
ATOM 4443 O O . VAL A 1 570 ? 23.475 -13.661 -24.276 1.00 89.44 570 VAL A O 1
ATOM 4446 N N . ASN A 1 571 ? 22.524 -15.697 -24.094 1.00 90.12 571 ASN A N 1
ATOM 4447 C CA . ASN A 1 571 ? 23.768 -16.441 -24.254 1.00 90.12 571 ASN A CA 1
ATOM 4448 C C . ASN A 1 571 ? 24.126 -16.533 -25.743 1.00 90.12 571 ASN A C 1
ATOM 4450 O O . ASN A 1 571 ? 23.301 -16.928 -26.568 1.00 90.12 571 ASN A O 1
ATOM 4454 N N . VAL A 1 572 ? 25.357 -16.158 -26.079 1.00 92.75 572 VAL A N 1
ATOM 4455 C CA . VAL A 1 572 ? 25.896 -16.192 -27.437 1.00 92.75 572 VAL A CA 1
ATOM 4456 C C . VAL A 1 572 ? 26.578 -17.534 -27.648 1.00 92.75 572 VAL A C 1
ATOM 4458 O O . VAL A 1 572 ? 27.643 -17.792 -27.078 1.00 92.75 572 VAL A O 1
ATOM 4461 N N . ALA A 1 573 ? 25.966 -18.373 -28.481 1.00 90.94 573 ALA A N 1
ATOM 4462 C CA . ALA A 1 573 ? 26.500 -19.688 -28.802 1.00 90.94 573 ALA A CA 1
ATOM 4463 C C . ALA A 1 573 ? 27.610 -19.587 -29.856 1.00 90.94 573 ALA A C 1
ATOM 4465 O O . ALA A 1 573 ? 27.457 -18.954 -30.904 1.00 90.94 573 ALA A O 1
ATOM 4466 N N . ARG A 1 574 ? 28.738 -20.259 -29.616 1.00 89.31 574 ARG A N 1
ATOM 4467 C CA . ARG A 1 574 ? 29.841 -20.275 -30.583 1.00 89.31 574 ARG A CA 1
ATOM 4468 C C . ARG A 1 574 ? 29.540 -21.222 -31.746 1.00 89.31 574 ARG A C 1
ATOM 4470 O O . ARG A 1 574 ? 29.279 -22.406 -31.534 1.00 89.31 574 ARG A O 1
ATOM 4477 N N . VAL A 1 575 ? 29.669 -20.726 -32.974 1.00 90.06 575 VAL A N 1
ATOM 4478 C CA . VAL A 1 575 ? 29.463 -21.484 -34.219 1.00 90.06 575 VAL A CA 1
ATOM 4479 C C . VAL A 1 575 ? 30.711 -21.450 -35.104 1.00 90.06 575 VAL A C 1
ATOM 4481 O O . VAL A 1 575 ? 31.555 -20.561 -34.991 1.00 90.06 575 VAL A O 1
ATOM 4484 N N . THR A 1 576 ? 30.872 -22.463 -35.960 1.00 87.06 576 THR A N 1
ATOM 4485 C CA . THR A 1 576 ? 31.943 -22.484 -36.977 1.00 87.06 576 THR A CA 1
ATOM 4486 C C . THR A 1 576 ? 31.509 -21.744 -38.237 1.00 87.06 576 THR A C 1
ATOM 4488 O O . THR A 1 576 ? 32.251 -20.902 -38.734 1.00 87.06 576 THR A O 1
ATOM 4491 N N . ASP A 1 577 ? 30.288 -22.019 -38.694 1.00 90.69 577 ASP A N 1
ATOM 4492 C CA . ASP A 1 577 ? 29.672 -21.362 -39.839 1.00 90.69 577 ASP A CA 1
ATOM 4493 C C . ASP A 1 577 ? 28.638 -20.350 -39.329 1.00 90.69 577 ASP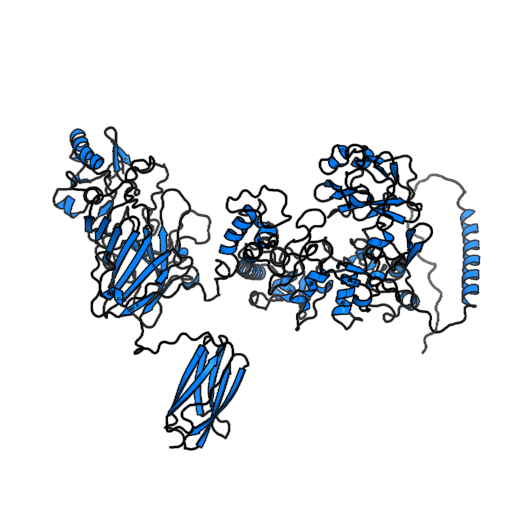 A C 1
ATOM 4495 O O . ASP A 1 577 ? 27.767 -20.702 -38.530 1.00 90.69 577 ASP A O 1
ATOM 4499 N N . MET A 1 578 ? 28.774 -19.087 -39.747 1.00 93.50 578 MET A N 1
ATOM 4500 C CA . MET A 1 578 ? 27.811 -18.028 -39.420 1.00 93.50 578 MET A CA 1
ATOM 4501 C C . MET A 1 578 ? 26.497 -18.236 -40.193 1.00 93.50 578 MET A C 1
ATOM 4503 O O . MET A 1 578 ? 26.544 -18.783 -41.300 1.00 93.50 578 MET A O 1
ATOM 4507 N N . PRO A 1 579 ? 25.346 -17.805 -39.641 1.00 94.75 579 PRO A N 1
ATOM 4508 C CA . PRO A 1 579 ? 24.072 -17.813 -40.356 1.00 94.75 579 PRO A CA 1
ATOM 4509 C C . PRO A 1 579 ? 24.128 -16.929 -41.608 1.00 94.75 579 PRO A C 1
ATOM 4511 O O . PRO A 1 579 ? 24.911 -15.976 -41.697 1.00 94.75 579 PRO A O 1
ATOM 4514 N N . VAL A 1 580 ? 23.295 -17.258 -42.584 1.00 93.62 580 VAL A N 1
ATOM 4515 C CA . VAL A 1 580 ? 23.035 -16.432 -43.755 1.00 93.62 580 VAL A CA 1
ATOM 4516 C C . VAL A 1 580 ? 22.005 -15.385 -43.350 1.00 93.62 580 VAL A C 1
ATOM 4518 O O . VAL A 1 580 ? 20.889 -15.711 -43.003 1.00 93.62 580 VAL A O 1
ATOM 4521 N N . ILE A 1 581 ? 22.378 -14.110 -43.427 1.00 93.00 581 ILE A N 1
ATOM 4522 C CA . ILE A 1 581 ? 21.486 -13.005 -43.055 1.00 93.00 581 ILE A CA 1
ATOM 4523 C C . ILE A 1 581 ? 20.442 -12.793 -44.159 1.00 93.00 581 ILE A C 1
ATOM 4525 O O . ILE A 1 581 ? 20.726 -12.099 -45.144 1.00 93.00 581 ILE A O 1
ATOM 4529 N N . ASP A 1 582 ? 19.277 -13.427 -44.010 1.00 90.00 582 ASP A N 1
ATOM 4530 C CA . ASP A 1 582 ? 18.150 -13.408 -44.958 1.00 90.00 582 ASP A CA 1
ATOM 4531 C C . ASP A 1 582 ? 16.751 -13.330 -44.291 1.00 90.00 582 ASP A C 1
ATOM 4533 O O . ASP A 1 582 ? 15.709 -13.377 -44.966 1.00 90.00 582 ASP A O 1
ATOM 4537 N N . GLY A 1 583 ? 16.717 -13.158 -42.966 1.00 87.69 583 GLY A N 1
ATOM 4538 C CA . GLY A 1 583 ? 15.501 -13.052 -42.165 1.00 87.69 583 GLY A CA 1
ATOM 4539 C C . GLY A 1 583 ? 14.797 -14.398 -41.974 1.00 87.69 583 GLY A C 1
ATOM 4540 O O . GLY A 1 583 ? 13.570 -14.425 -41.822 1.00 87.69 583 GLY A O 1
ATOM 4541 N N . ASP A 1 584 ? 15.526 -15.513 -42.039 1.00 87.69 584 ASP A N 1
ATOM 4542 C CA . ASP A 1 584 ? 15.021 -16.874 -41.860 1.00 87.69 584 ASP A CA 1
ATOM 4543 C C . ASP A 1 584 ? 15.675 -17.552 -40.649 1.00 87.69 584 ASP A C 1
ATOM 4545 O O . ASP A 1 584 ? 16.887 -17.664 -40.525 1.00 87.69 584 ASP A O 1
ATOM 4549 N N . ASP A 1 585 ? 14.863 -18.066 -39.730 1.00 90.44 585 ASP A N 1
ATOM 4550 C CA . ASP A 1 585 ? 15.371 -18.706 -38.517 1.00 90.44 585 ASP A CA 1
ATOM 4551 C C . ASP A 1 585 ? 15.721 -20.192 -38.702 1.00 90.44 585 ASP A C 1
ATOM 4553 O O . ASP A 1 585 ? 16.047 -20.875 -37.725 1.00 90.44 585 ASP A O 1
ATOM 4557 N N . SER A 1 586 ? 15.623 -20.715 -39.929 1.00 90.69 586 SER A N 1
ATOM 4558 C CA . SER A 1 586 ? 15.854 -22.131 -40.238 1.00 90.69 586 SER A CA 1
ATOM 4559 C C . SER A 1 586 ? 17.323 -22.515 -40.431 1.00 90.69 586 SER A C 1
ATOM 4561 O O . SER A 1 586 ? 17.630 -23.709 -40.548 1.00 90.69 586 SER A O 1
ATOM 4563 N N . ASP A 1 587 ? 18.236 -21.543 -40.417 1.00 91.38 587 ASP A N 1
ATOM 4564 C CA . ASP A 1 587 ? 19.662 -21.795 -40.579 1.00 91.38 587 ASP A CA 1
ATOM 4565 C C . ASP A 1 587 ? 20.235 -22.731 -39.496 1.00 91.38 587 ASP A C 1
ATOM 4567 O O . ASP A 1 587 ? 20.001 -22.529 -38.297 1.00 91.38 587 ASP A O 1
ATOM 4571 N N . PRO A 1 588 ? 21.073 -23.726 -39.866 1.00 89.62 588 PRO A N 1
ATOM 4572 C CA . PRO A 1 588 ? 21.662 -24.661 -38.905 1.00 89.62 588 PRO A CA 1
ATOM 4573 C C . PRO A 1 588 ? 22.478 -23.995 -37.790 1.00 89.62 588 PRO A C 1
ATOM 4575 O O . PRO A 1 588 ? 22.592 -24.561 -36.702 1.00 89.62 588 PRO A O 1
ATOM 4578 N N . ALA A 1 589 ? 23.037 -22.806 -38.039 1.00 88.56 589 ALA A N 1
ATOM 4579 C CA . ALA A 1 589 ? 23.804 -22.051 -37.052 1.00 88.56 589 ALA A CA 1
ATOM 4580 C C . ALA A 1 589 ? 22.960 -21.685 -35.815 1.00 88.56 589 ALA A C 1
ATOM 4582 O O . ALA A 1 589 ? 23.469 -21.715 -34.694 1.00 88.56 589 ALA A O 1
ATOM 4583 N N . TRP A 1 590 ? 21.655 -21.444 -35.985 1.00 93.19 590 TRP A N 1
ATOM 4584 C CA . TRP A 1 590 ? 20.742 -21.105 -34.890 1.00 93.19 590 TRP A CA 1
ATOM 4585 C C . TRP A 1 590 ? 20.341 -22.298 -34.020 1.00 93.19 590 TRP A C 1
ATOM 4587 O O . TRP A 1 590 ? 19.816 -22.099 -32.924 1.00 93.19 590 TRP A O 1
ATOM 4597 N N . ALA A 1 591 ? 20.586 -23.536 -34.467 1.00 86.38 591 ALA A N 1
ATOM 4598 C CA . ALA A 1 591 ? 20.151 -24.744 -33.763 1.00 86.38 591 ALA A CA 1
ATOM 4599 C C . ALA A 1 591 ? 20.793 -24.899 -32.373 1.00 86.38 591 ALA A C 1
ATOM 4601 O O . ALA A 1 591 ? 20.187 -25.488 -31.480 1.00 86.38 591 ALA A O 1
ATOM 4602 N N . ASN A 1 592 ? 22.003 -24.359 -32.193 1.00 74.44 592 ASN A N 1
ATOM 4603 C CA . ASN A 1 592 ? 22.740 -24.411 -30.929 1.00 74.44 592 ASN A CA 1
ATOM 4604 C C . ASN A 1 592 ? 22.559 -23.149 -30.068 1.00 74.44 592 ASN A C 1
ATOM 4606 O O . ASN A 1 592 ? 23.057 -23.114 -28.946 1.00 74.44 592 ASN A O 1
ATOM 4610 N N . ALA A 1 593 ? 21.869 -22.123 -30.573 1.00 86.94 593 ALA A N 1
ATOM 4611 C CA . ALA A 1 593 ? 21.617 -20.890 -29.838 1.00 86.94 593 ALA A CA 1
ATOM 4612 C C . ALA A 1 593 ? 20.347 -21.010 -28.990 1.00 86.94 593 ALA A C 1
ATOM 4614 O O . ALA A 1 593 ? 19.282 -21.399 -29.481 1.00 86.94 593 ALA A O 1
ATOM 4615 N N . GLN A 1 594 ? 20.450 -20.641 -27.714 1.00 86.44 594 GLN A N 1
ATOM 4616 C CA . GLN A 1 594 ? 19.299 -20.585 -26.822 1.00 86.44 594 GLN A CA 1
ATOM 4617 C C . GLN A 1 594 ? 18.398 -19.404 -27.202 1.00 86.44 594 GLN A C 1
ATOM 4619 O O . GLN A 1 594 ? 18.868 -18.281 -27.357 1.00 86.44 594 GLN A O 1
ATOM 4624 N N . GLU A 1 595 ? 17.09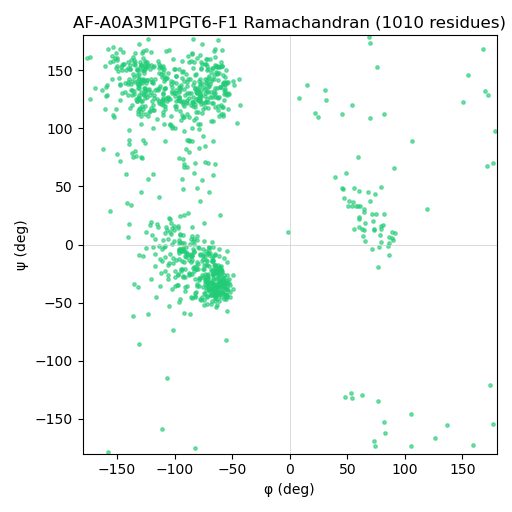6 -19.663 -27.325 1.00 90.81 595 GLU A N 1
ATOM 4625 C CA . GLU A 1 595 ? 16.096 -18.604 -27.453 1.00 90.81 595 GLU A CA 1
ATOM 4626 C C . GLU A 1 595 ? 15.782 -18.013 -26.079 1.00 90.81 595 GLU A C 1
ATOM 4628 O O . GLU A 1 595 ? 15.383 -18.733 -25.158 1.00 90.81 595 GLU A O 1
ATOM 4633 N N . THR A 1 596 ? 15.947 -16.702 -25.954 1.00 88.56 596 THR A N 1
ATOM 4634 C CA . THR A 1 596 ? 15.645 -15.943 -24.742 1.00 88.56 596 THR A CA 1
ATOM 4635 C C . THR A 1 596 ? 14.431 -15.055 -24.987 1.00 88.56 596 THR A C 1
ATOM 4637 O O . THR A 1 596 ? 14.378 -14.316 -25.969 1.00 88.56 596 THR A O 1
ATOM 4640 N N . MET A 1 597 ? 13.449 -15.117 -24.086 1.00 85.94 597 MET A N 1
ATOM 4641 C CA . MET A 1 597 ? 12.281 -14.234 -24.099 1.00 85.94 597 MET A CA 1
ATOM 4642 C C . MET A 1 597 ? 12.621 -12.913 -23.399 1.00 85.94 597 MET A C 1
ATOM 4644 O O . MET A 1 597 ? 13.003 -12.919 -22.227 1.00 85.94 597 MET A O 1
ATOM 4648 N N . LEU A 1 598 ? 12.457 -11.795 -24.102 1.00 84.12 598 LEU A N 1
ATOM 4649 C CA . LEU A 1 598 ? 12.671 -10.439 -23.592 1.00 84.12 598 LEU A CA 1
ATOM 4650 C C . LEU A 1 598 ? 11.391 -9.899 -22.935 1.00 84.12 598 LEU A C 1
ATOM 4652 O O . LEU A 1 598 ? 10.284 -10.352 -23.246 1.00 84.12 598 LEU A O 1
ATOM 4656 N N . ALA A 1 599 ? 11.494 -8.919 -22.028 1.00 74.25 599 ALA A N 1
ATOM 4657 C CA . ALA A 1 599 ? 10.318 -8.485 -21.257 1.00 74.25 599 ALA A CA 1
ATOM 4658 C C . ALA A 1 599 ? 9.300 -7.684 -22.090 1.00 74.25 599 ALA A C 1
ATOM 4660 O O . ALA A 1 599 ? 8.134 -7.585 -21.710 1.00 74.25 599 ALA A O 1
ATOM 4661 N N . ASN A 1 600 ? 9.708 -7.158 -23.248 1.00 72.88 600 ASN A N 1
ATOM 4662 C CA . ASN A 1 600 ? 8.807 -6.535 -24.225 1.00 72.88 600 ASN A CA 1
ATOM 4663 C C . ASN A 1 600 ? 8.045 -7.550 -25.105 1.00 72.88 600 ASN A C 1
ATOM 4665 O O . ASN A 1 600 ? 7.205 -7.146 -25.914 1.00 72.88 600 ASN A O 1
ATOM 4669 N N . GLY A 1 601 ? 8.297 -8.853 -24.936 1.00 81.00 601 GLY A N 1
ATOM 4670 C CA . GLY A 1 601 ? 7.643 -9.937 -25.671 1.00 81.00 601 GLY A CA 1
ATOM 4671 C C . GLY A 1 601 ? 8.322 -10.332 -26.985 1.00 81.00 601 GLY A C 1
ATOM 4672 O O . GLY A 1 601 ? 7.765 -11.161 -27.703 1.00 81.00 601 GLY A O 1
ATOM 4673 N N . ALA A 1 602 ? 9.489 -9.765 -27.310 1.00 89.31 602 ALA A N 1
ATOM 4674 C CA . ALA A 1 602 ? 10.346 -10.291 -28.370 1.00 89.31 602 ALA A CA 1
ATOM 4675 C C . ALA A 1 602 ? 11.109 -11.539 -27.904 1.00 89.31 602 ALA A C 1
ATOM 4677 O O . ALA A 1 602 ? 11.374 -11.720 -26.715 1.00 89.31 602 ALA A O 1
ATOM 4678 N N . THR A 1 603 ? 11.532 -12.370 -28.850 1.00 94.38 603 THR A N 1
ATOM 4679 C CA . THR A 1 603 ? 12.514 -13.435 -28.607 1.00 94.38 603 THR A CA 1
ATOM 4680 C C . THR A 1 603 ? 13.836 -13.082 -29.261 1.00 94.38 603 THR A C 1
ATOM 4682 O O . THR A 1 603 ? 13.830 -12.566 -30.378 1.00 94.38 603 THR A O 1
ATOM 4685 N N . MET A 1 604 ? 14.952 -13.411 -28.615 1.00 95.81 604 MET A N 1
ATOM 4686 C CA . MET A 1 604 ? 16.295 -13.176 -29.139 1.00 95.81 604 MET A CA 1
ATOM 4687 C C . MET A 1 604 ? 17.165 -14.436 -29.056 1.00 95.81 604 MET A C 1
ATOM 4689 O O . MET A 1 604 ? 17.134 -15.157 -28.058 1.00 95.81 604 MET A O 1
ATOM 4693 N N . LYS A 1 605 ? 17.962 -14.676 -30.100 1.00 95.75 605 LYS A N 1
ATOM 4694 C CA . LYS A 1 605 ? 19.075 -15.635 -30.149 1.00 95.75 605 LYS A CA 1
ATOM 4695 C C . LYS A 1 605 ? 20.340 -14.901 -30.571 1.00 95.75 605 LYS A C 1
ATOM 4697 O O . LYS A 1 605 ? 20.264 -13.937 -31.328 1.00 95.75 605 LYS A O 1
ATOM 4702 N N . ALA A 1 606 ? 21.498 -15.383 -30.139 1.00 96.56 606 ALA A N 1
ATOM 4703 C CA . ALA A 1 606 ? 22.775 -14.839 -30.577 1.00 96.56 606 ALA A CA 1
ATOM 4704 C C . ALA A 1 606 ? 23.797 -15.951 -30.826 1.00 96.56 606 ALA A C 1
ATOM 4706 O O . ALA A 1 606 ? 23.856 -16.936 -30.085 1.00 96.56 606 ALA A O 1
ATOM 4707 N N . VAL A 1 607 ? 24.614 -15.777 -31.863 1.00 95.50 607 VAL A N 1
ATOM 4708 C CA . VAL A 1 607 ? 25.745 -16.653 -32.186 1.00 95.50 607 VAL A CA 1
ATOM 4709 C C . VAL A 1 607 ? 26.978 -15.843 -32.547 1.00 95.50 607 VAL A C 1
ATOM 4711 O O . VAL A 1 607 ? 26.873 -14.707 -33.007 1.00 95.50 607 VAL A O 1
ATOM 4714 N N . ASN A 1 608 ? 28.162 -16.423 -32.375 1.00 95.25 608 ASN A N 1
ATOM 4715 C CA . ASN A 1 608 ? 29.401 -15.796 -32.822 1.00 95.25 608 ASN A CA 1
ATOM 4716 C C . ASN A 1 608 ? 30.421 -16.805 -33.355 1.00 95.25 608 ASN A C 1
ATOM 4718 O O . ASN A 1 608 ? 30.459 -17.964 -32.936 1.00 95.25 608 ASN A O 1
ATOM 4722 N N . ASN A 1 609 ? 31.309 -16.326 -34.222 1.00 92.25 609 ASN A N 1
ATOM 4723 C CA . ASN A 1 609 ? 32.576 -16.985 -34.531 1.00 92.25 609 ASN A CA 1
ATOM 4724 C C . ASN A 1 609 ? 33.746 -16.147 -33.966 1.00 92.25 609 ASN A C 1
ATOM 4726 O O . ASN A 1 609 ? 33.565 -15.381 -33.019 1.00 92.25 609 ASN A O 1
ATOM 4730 N N . GLU A 1 610 ? 34.964 -16.322 -34.487 1.00 89.62 610 GLU A N 1
ATOM 4731 C CA . GLU A 1 610 ? 36.149 -15.580 -34.018 1.00 89.62 610 GLU A CA 1
ATOM 4732 C C . GLU A 1 610 ? 36.168 -14.099 -34.422 1.00 89.62 610 GLU A C 1
ATOM 4734 O O . GLU A 1 610 ? 36.902 -13.321 -33.819 1.00 89.62 610 GLU A O 1
ATOM 4739 N N . GLU A 1 611 ? 35.369 -13.703 -35.412 1.00 92.56 611 GLU A N 1
ATOM 4740 C CA . GLU A 1 611 ? 35.427 -12.374 -36.032 1.00 92.56 611 GLU A CA 1
ATOM 4741 C C . GLU A 1 611 ? 34.112 -11.597 -35.907 1.00 92.56 611 GLU A C 1
ATOM 4743 O O . GLU A 1 611 ? 34.124 -10.366 -35.860 1.00 92.56 611 GLU A O 1
ATOM 4748 N N . LYS A 1 612 ? 32.974 -12.295 -35.851 1.00 95.94 612 LYS A N 1
ATOM 4749 C CA . LYS A 1 612 ? 31.637 -11.718 -35.995 1.00 95.94 612 LYS A CA 1
ATOM 4750 C C . LYS A 1 612 ? 30.650 -12.230 -34.956 1.00 95.94 612 LYS A C 1
ATOM 4752 O O . LYS A 1 612 ? 30.787 -13.343 -34.445 1.00 95.94 612 LYS A O 1
ATOM 4757 N N . ILE A 1 613 ? 29.618 -11.426 -34.724 1.00 96.62 613 ILE A N 1
ATOM 4758 C CA . ILE A 1 613 ? 28.397 -11.785 -34.002 1.00 96.62 613 ILE A CA 1
ATOM 4759 C C . ILE A 1 613 ? 27.200 -11.682 -34.947 1.00 96.62 613 ILE A C 1
ATOM 4761 O O . ILE A 1 613 ? 27.137 -10.769 -35.772 1.00 96.62 613 ILE A O 1
ATOM 4765 N N . ALA A 1 614 ? 26.252 -12.604 -34.798 1.00 97.25 614 ALA A N 1
ATOM 4766 C CA . ALA A 1 614 ? 24.931 -12.506 -35.389 1.00 97.25 614 ALA A CA 1
ATOM 4767 C C . ALA A 1 614 ? 23.847 -12.614 -34.311 1.00 97.25 614 ALA A C 1
ATOM 4769 O O . ALA A 1 614 ? 23.972 -13.394 -33.363 1.00 97.25 614 ALA A O 1
ATOM 4770 N N . ILE A 1 615 ? 22.784 -11.829 -34.460 1.00 97.62 615 ILE A N 1
ATOM 4771 C CA . ILE A 1 615 ? 21.646 -11.769 -33.538 1.00 97.62 615 ILE A CA 1
ATOM 4772 C C . ILE A 1 615 ? 20.365 -11.974 -34.335 1.00 97.62 615 ILE A C 1
ATOM 4774 O O . ILE A 1 615 ? 20.143 -11.278 -35.318 1.00 97.62 615 ILE A O 1
ATOM 4778 N N . LEU A 1 616 ? 19.515 -12.894 -33.887 1.00 97.06 616 LEU A N 1
ATOM 4779 C CA . LEU A 1 616 ? 18.193 -13.134 -34.454 1.00 97.06 616 LEU A CA 1
ATOM 4780 C C . LEU A 1 616 ? 17.124 -12.683 -33.467 1.00 97.06 616 LEU A C 1
ATOM 4782 O O . LEU A 1 616 ? 17.158 -13.062 -32.295 1.00 97.06 616 LEU A O 1
ATOM 4786 N N . VAL A 1 617 ? 16.166 -11.893 -33.940 1.00 95.75 617 VAL A N 1
ATOM 4787 C CA . VAL A 1 617 ? 15.068 -11.339 -33.146 1.00 95.75 617 VAL A CA 1
ATOM 4788 C C . VAL A 1 617 ? 13.737 -11.642 -33.818 1.00 95.75 617 VAL A C 1
ATOM 4790 O O . VAL A 1 617 ? 13.604 -11.505 -35.033 1.00 95.75 617 VAL A O 1
ATOM 4793 N N . LYS A 1 618 ? 12.724 -12.003 -33.027 1.00 94.50 618 LYS A N 1
ATOM 4794 C CA . LYS A 1 618 ? 11.338 -12.089 -33.501 1.00 94.50 618 LYS A CA 1
ATOM 4795 C C . LYS A 1 618 ? 10.388 -11.319 -32.610 1.00 94.50 618 LYS A C 1
ATOM 4797 O O . LYS A 1 618 ? 10.516 -11.364 -31.388 1.00 94.50 618 LYS A O 1
ATOM 4802 N N . TRP A 1 619 ? 9.409 -10.659 -33.215 1.00 91.19 619 TRP A N 1
ATOM 4803 C CA . TRP A 1 619 ? 8.350 -9.966 -32.489 1.00 91.19 619 TRP A CA 1
ATOM 4804 C C . TRP A 1 619 ? 7.052 -9.931 -33.291 1.00 91.19 619 TRP A C 1
ATOM 4806 O O . TRP A 1 619 ? 7.044 -9.977 -34.523 1.00 91.19 619 TRP A O 1
ATOM 4816 N N . ASN A 1 620 ? 5.941 -9.841 -32.564 1.00 87.00 620 ASN A N 1
ATOM 4817 C CA . ASN A 1 620 ? 4.628 -9.690 -33.171 1.00 87.00 620 ASN A CA 1
ATOM 4818 C C . ASN A 1 620 ? 4.428 -8.242 -33.616 1.00 87.00 620 ASN A C 1
ATOM 4820 O O . ASN A 1 620 ? 4.557 -7.314 -32.817 1.00 87.00 620 ASN A O 1
ATOM 4824 N N . ASP A 1 621 ? 4.039 -8.089 -34.869 1.00 81.50 621 ASP A N 1
ATOM 4825 C CA . ASP A 1 621 ? 3.601 -6.850 -35.483 1.00 81.50 621 ASP A CA 1
ATOM 4826 C C . ASP A 1 621 ? 2.410 -7.173 -36.392 1.00 81.50 621 ASP A C 1
ATOM 4828 O O . ASP A 1 621 ? 2.605 -7.448 -37.581 1.00 81.50 621 ASP A O 1
ATOM 4832 N N . PRO A 1 622 ? 1.177 -7.198 -35.844 1.00 77.06 622 PRO A N 1
ATOM 4833 C CA . PRO A 1 622 ? -0.017 -7.605 -36.584 1.00 77.06 622 PRO A CA 1
ATOM 4834 C C . PRO A 1 622 ? -0.309 -6.696 -37.780 1.00 77.06 622 PRO A C 1
ATOM 4836 O O . PRO A 1 622 ? -1.167 -7.026 -38.598 1.00 77.06 622 PRO A O 1
ATOM 4839 N N . THR A 1 623 ? 0.392 -5.565 -37.892 1.00 71.12 623 THR A N 1
ATOM 4840 C CA . THR A 1 623 ? 0.206 -4.620 -38.975 1.00 71.12 623 THR A CA 1
ATOM 4841 C C . THR A 1 623 ? 1.519 -4.088 -39.526 1.00 71.12 623 THR A C 1
ATOM 4843 O O . THR A 1 623 ? 2.255 -3.380 -38.847 1.00 71.12 623 THR A O 1
ATOM 4846 N N . MET A 1 624 ? 1.778 -4.312 -40.806 1.00 74.94 624 MET A N 1
ATOM 4847 C CA . MET A 1 624 ? 2.998 -3.822 -41.443 1.00 74.94 624 MET A CA 1
ATOM 4848 C C . MET A 1 624 ? 2.784 -2.394 -41.982 1.00 74.94 624 MET A C 1
ATOM 4850 O O . MET A 1 624 ? 2.499 -2.175 -43.157 1.00 74.94 624 MET A O 1
ATOM 4854 N N . SER A 1 625 ? 2.867 -1.410 -41.090 1.00 69.31 625 SER A N 1
ATOM 4855 C CA . SER A 1 625 ? 2.449 -0.010 -41.293 1.00 69.31 625 SER A CA 1
ATOM 4856 C C . SER A 1 625 ? 3.419 0.870 -42.107 1.00 69.31 625 SER A C 1
ATOM 4858 O O . SER A 1 625 ? 3.518 2.067 -41.858 1.00 69.31 625 SER A O 1
ATOM 4860 N N . MET A 1 626 ? 4.070 0.325 -43.143 1.00 73.81 626 MET A N 1
ATOM 4861 C CA . MET A 1 626 ? 5.091 1.005 -43.973 1.00 73.81 626 MET A CA 1
ATOM 4862 C C . MET A 1 626 ? 4.631 2.319 -44.646 1.00 73.81 626 MET A C 1
ATOM 4864 O O . MET A 1 626 ? 5.441 3.076 -45.180 1.00 73.81 626 MET A O 1
ATOM 4868 N N . THR A 1 627 ? 3.333 2.612 -44.637 1.00 68.69 627 THR A N 1
ATOM 4869 C CA . THR A 1 627 ? 2.684 3.789 -45.238 1.00 68.69 627 THR A CA 1
ATOM 4870 C C . THR A 1 627 ? 2.683 5.024 -44.320 1.00 68.69 627 THR A C 1
ATOM 4872 O O . THR A 1 627 ? 2.336 6.124 -44.769 1.00 68.69 627 THR A O 1
ATOM 4875 N N . ARG A 1 628 ? 3.101 4.886 -43.048 1.00 65.19 628 ARG A N 1
ATOM 4876 C CA . ARG A 1 628 ? 2.902 5.874 -41.961 1.00 65.19 628 ARG A CA 1
ATOM 4877 C C . ARG A 1 628 ? 4.060 6.855 -41.714 1.00 65.19 628 ARG A C 1
ATOM 4879 O O . ARG A 1 628 ? 4.162 7.441 -40.642 1.00 65.19 628 ARG A O 1
ATOM 4886 N N . GLY A 1 629 ? 4.898 7.110 -42.719 1.00 61.38 629 GLY A N 1
ATOM 4887 C CA . GLY A 1 629 ? 6.071 8.001 -42.641 1.00 61.38 629 GLY A CA 1
ATOM 4888 C C . GLY A 1 629 ? 5.881 9.404 -43.232 1.00 61.38 629 GLY A C 1
ATOM 4889 O O . GLY A 1 629 ? 6.869 10.076 -43.538 1.00 61.38 629 GLY A O 1
ATOM 4890 N N . GLY A 1 630 ? 4.634 9.826 -43.464 1.00 70.81 630 GLY A N 1
ATOM 4891 C CA . GLY A 1 630 ? 4.330 10.954 -44.341 1.00 70.81 630 GLY A CA 1
ATOM 4892 C C . GLY A 1 630 ? 4.650 10.616 -45.796 1.00 70.81 630 GLY A C 1
ATOM 4893 O O . GLY A 1 630 ? 5.291 11.409 -46.475 1.00 70.81 630 GLY A O 1
ATOM 4894 N N . SER A 1 631 ? 4.261 9.437 -46.273 1.00 82.19 631 SER A N 1
ATOM 4895 C CA . SER A 1 631 ? 4.365 9.058 -47.687 1.00 82.19 631 SER A CA 1
ATOM 4896 C C . SER A 1 631 ? 3.449 9.928 -48.557 1.00 82.19 631 SER A C 1
ATOM 4898 O O . SER A 1 631 ? 2.609 10.677 -48.053 1.00 82.19 631 SER A O 1
ATOM 4900 N N . TRP A 1 632 ? 3.636 9.885 -49.871 1.00 88.25 632 TRP A N 1
ATOM 4901 C CA . TRP A 1 632 ? 2.944 10.750 -50.819 1.00 88.25 632 TRP A CA 1
ATOM 4902 C C . TRP A 1 632 ? 1.814 10.023 -51.538 1.00 88.25 632 TRP A C 1
ATOM 4904 O O . TRP A 1 632 ? 1.982 8.909 -52.037 1.00 88.25 632 TRP A O 1
ATOM 4914 N N . GLN A 1 633 ? 0.678 10.705 -51.636 1.00 89.50 633 GLN A N 1
ATOM 4915 C CA . GLN A 1 633 ? -0.465 10.305 -52.436 1.00 89.50 633 GLN A CA 1
ATOM 4916 C C . GLN A 1 633 ? -0.801 11.349 -53.489 1.00 89.50 633 GLN A C 1
ATOM 4918 O O . GLN A 1 633 ? -0.715 12.548 -53.226 1.00 89.50 633 GLN A O 1
ATOM 4923 N N . TRP A 1 634 ? -1.213 10.898 -54.669 1.00 92.19 634 TRP A N 1
ATOM 4924 C CA . TRP A 1 634 ? -1.755 11.777 -55.696 1.00 92.19 634 TRP A CA 1
ATOM 4925 C C . TRP A 1 634 ? -3.279 11.789 -55.607 1.00 92.19 634 TRP A C 1
ATOM 4927 O O . TRP A 1 634 ? -3.941 10.771 -55.801 1.00 92.19 634 TRP A O 1
ATOM 4937 N N . GLN A 1 635 ? -3.849 12.945 -55.279 1.00 87.75 635 GLN A N 1
ATOM 4938 C CA . GLN A 1 635 ? -5.290 13.114 -55.132 1.00 87.75 635 GLN A CA 1
ATOM 4939 C C . GLN A 1 635 ? -5.737 14.402 -55.816 1.00 87.75 635 GLN A C 1
ATOM 4941 O O . GLN A 1 635 ? -5.207 15.479 -55.551 1.00 87.75 635 GLN A O 1
ATOM 4946 N N . ASN A 1 636 ? -6.759 14.307 -56.670 1.00 86.69 636 ASN A N 1
ATOM 4947 C CA . ASN A 1 636 ? -7.390 15.460 -57.325 1.00 86.69 636 ASN A CA 1
ATOM 4948 C C . ASN A 1 636 ? -6.398 16.404 -58.042 1.00 86.69 636 ASN A C 1
ATOM 4950 O O . ASN A 1 636 ? -6.574 17.623 -58.019 1.00 86.69 636 ASN A O 1
ATOM 4954 N N . GLY A 1 637 ? -5.355 15.853 -58.671 1.00 87.44 637 GLY A N 1
ATOM 4955 C CA . GLY A 1 637 ? -4.353 16.640 -59.394 1.00 87.44 637 GLY A CA 1
ATOM 4956 C C . GLY A 1 637 ? -3.288 17.303 -58.510 1.00 87.44 637 GLY A C 1
ATOM 4957 O O . GLY A 1 637 ? -2.625 18.235 -58.968 1.00 87.44 637 GLY A O 1
ATOM 4958 N N . ALA A 1 638 ? -3.138 16.874 -57.252 1.00 90.81 638 ALA A N 1
ATOM 4959 C CA . ALA A 1 638 ? -2.133 17.388 -56.327 1.00 90.81 638 ALA A CA 1
ATOM 4960 C C . ALA A 1 638 ? -1.512 16.281 -55.459 1.00 90.81 638 ALA A C 1
ATOM 4962 O O . ALA A 1 638 ? -2.154 15.282 -55.133 1.00 90.81 638 ALA A O 1
ATOM 4963 N N . TRP A 1 639 ? -0.260 16.497 -55.044 1.00 92.19 639 TRP A N 1
ATOM 4964 C CA . TRP A 1 639 ? 0.415 15.659 -54.056 1.00 92.19 639 TRP A CA 1
ATOM 4965 C C . TRP A 1 639 ? -0.060 16.010 -52.647 1.00 92.19 639 TRP A C 1
ATOM 4967 O O . TRP A 1 639 ? -0.066 17.175 -52.250 1.00 92.19 639 TRP A O 1
ATOM 4977 N N . VAL A 1 640 ? -0.433 14.993 -51.879 1.00 87.88 640 VAL A N 1
ATOM 4978 C CA . VAL A 1 640 ? -0.832 15.094 -50.474 1.00 87.88 640 VAL A CA 1
ATOM 4979 C C . VAL A 1 640 ? -0.073 14.062 -49.643 1.00 87.88 640 VAL A C 1
ATOM 4981 O O . VAL A 1 640 ? 0.427 13.069 -50.167 1.00 87.88 640 VAL A O 1
ATOM 4984 N N . LYS A 1 641 ? 0.050 14.302 -48.338 1.00 81.75 641 LYS A N 1
ATOM 4985 C CA . LYS A 1 641 ? 0.690 13.368 -47.405 1.00 81.75 641 LYS A CA 1
ATOM 4986 C C . LYS A 1 641 ? -0.315 12.342 -46.885 1.00 81.75 641 LYS A C 1
ATOM 4988 O O . LYS A 1 641 ? -1.454 12.703 -46.593 1.00 81.75 641 LYS A O 1
ATOM 4993 N N . THR A 1 642 ? 0.118 11.094 -46.711 1.00 71.12 642 THR A N 1
ATOM 4994 C CA . THR A 1 642 ? -0.628 10.095 -45.936 1.00 71.12 642 THR A CA 1
ATOM 4995 C C . THR A 1 642 ? -0.740 10.573 -44.479 1.00 71.12 642 THR A C 1
ATOM 4997 O O . THR A 1 642 ? 0.268 10.922 -43.870 1.00 71.12 642 THR A O 1
ATOM 5000 N N . ASN A 1 643 ? -1.965 10.645 -43.937 1.00 61.78 643 ASN A N 1
ATOM 5001 C CA . ASN A 1 643 ? -2.305 11.078 -42.567 1.00 61.78 643 ASN A CA 1
ATOM 5002 C C . ASN A 1 643 ? -1.873 12.509 -42.165 1.00 61.78 643 ASN A C 1
ATOM 5004 O O . ASN A 1 643 ? -0.960 12.718 -41.370 1.00 61.78 643 ASN A O 1
ATOM 5008 N N . ALA A 1 644 ? -2.598 13.515 -42.671 1.00 47.97 644 ALA A N 1
ATOM 5009 C CA . ALA A 1 644 ? -2.433 14.925 -42.311 1.00 47.97 644 ALA A CA 1
ATOM 5010 C C . ALA A 1 644 ? -3.092 15.284 -40.959 1.00 47.97 644 ALA A C 1
ATOM 5012 O O . ALA A 1 644 ? -4.195 15.828 -40.923 1.00 47.97 644 ALA A O 1
ATOM 5013 N N . THR A 1 645 ? -2.415 15.035 -39.838 1.00 42.47 645 THR A N 1
ATOM 5014 C CA . THR A 1 645 ? -2.605 15.868 -38.635 1.00 42.47 645 THR A CA 1
ATOM 5015 C C . THR A 1 645 ? -1.524 16.948 -38.616 1.00 42.47 645 THR A C 1
ATOM 5017 O O . THR A 1 645 ? -0.366 16.662 -38.902 1.00 42.47 645 THR A O 1
ATOM 5020 N N . GLU A 1 646 ? -1.892 18.198 -38.313 1.00 38.12 646 GLU A N 1
ATOM 5021 C CA . GLU A 1 646 ? -1.026 19.395 -38.390 1.00 38.12 646 GLU A CA 1
ATOM 5022 C C . GLU A 1 646 ? 0.220 19.366 -37.470 1.00 38.12 646 GLU A C 1
ATOM 5024 O O . GLU A 1 646 ? 1.082 20.237 -37.572 1.00 38.12 646 GLU A O 1
ATOM 5029 N N . GLU A 1 647 ? 0.378 18.339 -36.633 1.00 36.34 647 GLU A N 1
ATOM 5030 C CA . GLU A 1 647 ? 1.608 18.033 -35.902 1.00 36.34 647 GLU A CA 1
ATOM 5031 C C . GLU A 1 647 ? 2.185 16.709 -36.428 1.00 36.34 647 GLU A C 1
ATOM 5033 O O . GLU A 1 647 ? 1.505 15.686 -36.415 1.00 36.34 647 GLU A O 1
ATOM 5038 N N . GLY A 1 648 ? 3.428 16.731 -36.926 1.00 40.75 648 GLY A N 1
ATOM 5039 C CA . GLY A 1 648 ? 4.098 15.632 -37.642 1.00 40.75 648 GLY A CA 1
ATOM 5040 C C . GLY A 1 648 ? 4.404 14.365 -36.826 1.00 40.75 648 GLY A C 1
ATOM 5041 O O . GLY A 1 648 ? 5.563 13.965 -36.721 1.00 40.75 648 GLY A O 1
ATOM 5042 N N . GLY A 1 649 ? 3.387 13.716 -36.266 1.00 45.19 649 GLY A N 1
ATOM 5043 C CA . GLY A 1 649 ? 3.484 12.478 -35.493 1.00 45.19 649 GLY A CA 1
ATOM 5044 C C . GLY A 1 649 ? 3.551 11.224 -36.365 1.00 45.19 649 GLY A C 1
ATOM 5045 O O . GLY A 1 649 ? 2.612 10.439 -36.386 1.00 45.19 649 GLY A O 1
ATOM 5046 N N . ALA A 1 650 ? 4.666 11.018 -37.063 1.00 46.84 650 ALA A N 1
ATOM 5047 C CA . ALA A 1 650 ? 4.992 9.756 -37.732 1.00 46.84 650 ALA A CA 1
ATOM 5048 C C . ALA A 1 650 ? 6.132 9.053 -36.969 1.00 46.84 650 ALA A C 1
ATOM 5050 O O . ALA A 1 650 ? 7.307 9.300 -37.249 1.00 46.84 650 ALA A O 1
ATOM 5051 N N . ASN A 1 651 ? 5.810 8.211 -35.978 1.00 54.72 651 ASN A N 1
ATOM 5052 C CA . ASN A 1 651 ? 6.807 7.566 -35.103 1.00 54.72 651 ASN A CA 1
ATOM 5053 C C . ASN A 1 651 ? 6.792 6.028 -35.186 1.00 54.72 651 ASN A C 1
ATOM 5055 O O . ASN A 1 651 ? 6.571 5.342 -34.195 1.00 54.72 651 ASN A O 1
ATOM 5059 N N . GLU A 1 652 ? 7.048 5.456 -36.355 1.00 60.19 652 GLU A N 1
ATOM 5060 C CA . GLU A 1 652 ? 7.035 4.000 -36.548 1.00 60.19 652 GLU A CA 1
ATOM 5061 C C . GLU A 1 652 ? 8.430 3.358 -36.354 1.00 60.19 652 GLU A C 1
ATOM 5063 O O . GLU A 1 652 ? 9.119 2.985 -37.308 1.00 60.19 652 GLU A O 1
ATOM 5068 N N . ASP A 1 653 ? 8.862 3.266 -35.097 1.00 65.38 653 ASP A N 1
ATOM 5069 C CA . ASP A 1 653 ? 10.123 2.641 -34.671 1.00 65.38 653 ASP A CA 1
ATOM 5070 C C . ASP A 1 653 ? 9.856 1.148 -34.333 1.00 65.38 653 ASP A C 1
ATOM 5072 O O . ASP A 1 653 ? 9.366 0.833 -33.256 1.00 65.38 653 ASP A O 1
ATOM 5076 N N . ARG A 1 654 ? 10.117 0.194 -35.242 1.00 77.06 654 ARG A N 1
ATOM 5077 C CA . ARG A 1 654 ? 9.604 -1.191 -35.089 1.00 77.06 654 ARG A CA 1
ATOM 5078 C C . ARG A 1 654 ? 10.358 -2.032 -34.082 1.00 77.06 654 ARG A C 1
ATOM 5080 O O . ARG A 1 654 ? 9.740 -2.682 -33.243 1.00 77.06 654 ARG A O 1
ATOM 5087 N N . PHE A 1 655 ? 11.677 -2.011 -34.170 1.00 85.44 655 PHE A N 1
ATOM 5088 C CA . PHE A 1 655 ? 12.531 -2.670 -33.201 1.00 85.44 655 PHE A CA 1
ATOM 5089 C C . PHE A 1 655 ? 13.825 -1.884 -33.053 1.00 85.44 655 PHE A C 1
ATOM 5091 O O . PHE A 1 655 ? 14.388 -1.389 -34.030 1.00 85.44 655 PHE A O 1
ATOM 5098 N N . THR A 1 656 ? 14.281 -1.724 -31.818 1.00 85.50 656 THR A N 1
ATOM 5099 C CA . THR A 1 656 ? 15.544 -1.058 -31.502 1.00 85.50 656 THR A CA 1
ATOM 5100 C C . THR A 1 656 ? 16.334 -1.912 -30.526 1.00 85.50 656 THR A C 1
ATOM 5102 O O . THR A 1 656 ? 15.778 -2.347 -29.515 1.00 85.50 656 THR A O 1
ATOM 5105 N N . ILE A 1 657 ? 17.630 -2.074 -30.787 1.00 90.50 657 ILE A N 1
ATOM 5106 C CA . ILE A 1 657 ? 18.623 -2.563 -29.828 1.00 90.50 657 ILE A CA 1
ATOM 5107 C C . ILE A 1 657 ? 19.528 -1.385 -29.487 1.00 90.50 657 ILE A C 1
ATOM 5109 O O . ILE A 1 657 ? 20.084 -0.756 -30.379 1.00 90.50 657 ILE A O 1
ATOM 5113 N N . MET A 1 658 ? 19.660 -1.061 -28.205 1.00 88.94 658 MET A N 1
ATOM 5114 C CA . MET A 1 658 ? 20.539 0.009 -27.739 1.00 88.94 658 MET A CA 1
ATOM 5115 C C . MET A 1 658 ? 21.601 -0.581 -26.824 1.00 88.94 658 MET A C 1
ATOM 5117 O O . MET A 1 658 ? 21.274 -1.091 -25.754 1.00 88.94 658 MET A O 1
ATOM 5121 N N . TRP A 1 659 ? 22.855 -0.495 -27.235 1.00 92.94 659 TRP A N 1
ATOM 5122 C CA . TRP A 1 659 ? 24.026 -0.995 -26.537 1.00 92.94 659 TRP A CA 1
ATOM 5123 C C . TRP A 1 659 ? 24.671 0.096 -25.692 1.00 92.94 659 TRP A C 1
ATOM 5125 O O . TRP A 1 659 ? 24.847 1.238 -26.122 1.00 92.94 659 TRP A O 1
ATOM 5135 N N . ASN A 1 660 ? 25.069 -0.265 -24.475 1.00 90.81 660 ASN A N 1
ATOM 5136 C CA . ASN A 1 660 ? 25.822 0.645 -23.627 1.00 90.81 660 ASN A CA 1
ATOM 5137 C C . ASN A 1 660 ? 27.288 0.726 -24.072 1.00 90.81 660 ASN A C 1
ATOM 5139 O O . ASN A 1 660 ? 27.997 -0.279 -24.008 1.00 90.81 660 ASN A O 1
ATOM 5143 N N . ILE A 1 661 ? 27.765 1.923 -24.429 1.00 91.56 661 ILE A N 1
ATOM 5144 C CA . ILE A 1 661 ? 29.205 2.190 -24.574 1.00 91.56 661 ILE A CA 1
ATOM 5145 C C . ILE A 1 661 ? 29.748 2.713 -23.242 1.00 91.56 661 ILE A C 1
ATOM 5147 O O . ILE A 1 661 ? 30.644 2.110 -22.649 1.00 91.56 661 ILE A O 1
ATOM 5151 N N . ASN A 1 662 ? 29.203 3.829 -22.747 1.00 88.25 662 ASN A N 1
ATOM 5152 C CA . ASN A 1 662 ? 29.652 4.467 -21.504 1.00 88.25 662 ASN A CA 1
ATOM 5153 C C . ASN A 1 662 ? 28.581 5.352 -20.829 1.00 88.25 662 ASN A C 1
ATOM 5155 O O . ASN A 1 662 ? 28.923 6.314 -20.139 1.00 88.25 662 ASN A O 1
ATOM 5159 N N . VAL A 1 663 ? 27.296 5.045 -21.007 1.00 82.81 663 VAL A N 1
ATOM 5160 C CA . VAL A 1 663 ? 26.189 5.833 -20.448 1.00 82.81 663 VAL A CA 1
ATOM 5161 C C . VAL A 1 663 ? 26.074 5.611 -18.940 1.00 82.81 663 VAL A C 1
ATOM 5163 O O . VAL A 1 663 ? 25.988 4.471 -18.469 1.00 82.81 663 VAL A O 1
ATOM 5166 N N . SER A 1 664 ? 26.040 6.695 -18.161 1.00 77.44 664 SER A N 1
ATOM 5167 C CA . SER A 1 664 ? 25.791 6.587 -16.723 1.00 77.44 664 SER A CA 1
ATOM 5168 C C . SER A 1 664 ? 24.368 6.116 -16.425 1.00 77.44 664 SER A C 1
ATOM 5170 O O . SER A 1 664 ? 23.414 6.484 -17.104 1.00 77.44 664 SER A O 1
ATOM 5172 N N . GLU A 1 665 ? 24.224 5.284 -15.389 1.00 70.94 665 GLU A N 1
ATOM 5173 C CA . GLU A 1 665 ? 22.935 4.736 -14.941 1.00 70.94 665 GLU A CA 1
ATOM 5174 C C . GLU A 1 665 ? 22.223 3.846 -15.984 1.00 70.94 665 GLU A C 1
ATOM 5176 O O . GLU A 1 665 ? 21.047 3.503 -15.819 1.00 70.94 665 GLU A O 1
ATOM 5181 N N . PHE A 1 666 ? 22.917 3.429 -17.051 1.00 75.19 666 PHE A N 1
ATOM 5182 C CA . PHE A 1 666 ? 22.382 2.474 -18.026 1.00 75.19 666 PHE A CA 1
ATOM 5183 C C . PHE A 1 666 ? 22.044 1.133 -17.371 1.00 75.19 666 PHE A C 1
ATOM 5185 O O . PHE A 1 666 ? 21.037 0.515 -17.704 1.00 75.19 666 PHE A O 1
ATOM 5192 N N . ASP A 1 667 ? 22.824 0.734 -16.369 1.00 66.88 667 ASP A N 1
ATOM 5193 C CA . ASP A 1 667 ? 22.585 -0.427 -15.509 1.00 66.88 667 ASP A CA 1
ATOM 5194 C C . ASP A 1 667 ? 21.257 -0.353 -14.724 1.00 66.88 667 ASP A C 1
ATOM 5196 O O . ASP A 1 667 ? 20.713 -1.368 -14.289 1.00 66.88 667 ASP A O 1
ATOM 5200 N N . LYS A 1 668 ? 20.689 0.849 -14.582 1.00 63.97 668 LYS A N 1
ATOM 5201 C CA . LYS A 1 668 ? 19.451 1.101 -13.831 1.00 63.97 668 LYS A CA 1
ATOM 5202 C C . LYS A 1 668 ? 18.255 1.434 -14.712 1.00 63.97 668 LYS A C 1
ATOM 5204 O O . LYS A 1 668 ? 17.119 1.312 -14.262 1.00 63.97 668 LYS A O 1
ATOM 5209 N N . ARG A 1 669 ? 18.488 1.912 -15.934 1.00 64.38 669 ARG A N 1
ATOM 5210 C CA . ARG A 1 669 ? 17.428 2.466 -16.791 1.00 64.38 669 ARG A CA 1
ATOM 5211 C C . ARG A 1 669 ? 17.431 1.905 -18.213 1.00 64.38 669 ARG A C 1
ATOM 5213 O O . ARG A 1 669 ? 16.487 2.172 -18.947 1.00 64.38 669 ARG A O 1
ATOM 5220 N N . GLY A 1 670 ? 18.451 1.144 -18.616 1.00 73.94 670 GLY A N 1
ATOM 5221 C CA . GLY A 1 670 ? 18.567 0.553 -19.952 1.00 73.94 670 GLY A CA 1
ATOM 5222 C C . GLY A 1 670 ? 18.287 1.556 -21.069 1.00 73.94 670 GLY A C 1
ATOM 5223 O O . GLY A 1 670 ? 18.779 2.687 -21.041 1.00 73.94 670 GLY A O 1
ATOM 5224 N N . CYS A 1 671 ? 17.431 1.181 -22.023 1.00 68.56 671 CYS A N 1
ATOM 5225 C CA . CYS A 1 671 ? 17.014 2.068 -23.115 1.00 68.56 671 CYS A CA 1
ATOM 5226 C C . CYS A 1 671 ? 16.207 3.303 -22.649 1.00 68.56 671 CYS A C 1
ATOM 5228 O O . CYS A 1 671 ? 16.156 4.309 -23.359 1.00 68.56 671 CYS A O 1
ATOM 5230 N N . ALA A 1 672 ? 15.647 3.296 -21.432 1.00 62.31 672 ALA A N 1
ATOM 5231 C CA . ALA A 1 672 ? 14.922 4.435 -20.865 1.00 62.31 672 ALA A CA 1
ATOM 5232 C C . ALA A 1 672 ? 15.838 5.578 -20.385 1.00 62.31 672 ALA A C 1
ATOM 5234 O O . ALA A 1 672 ? 15.330 6.664 -20.087 1.00 62.31 672 ALA A O 1
ATOM 5235 N N . THR A 1 673 ? 17.168 5.383 -20.364 1.00 64.38 673 THR A N 1
ATOM 5236 C CA . THR A 1 673 ? 18.151 6.481 -20.215 1.00 64.38 673 THR A CA 1
ATOM 5237 C C . THR A 1 673 ? 17.954 7.576 -21.268 1.00 64.38 673 THR A C 1
ATOM 5239 O O . THR A 1 673 ? 18.177 8.745 -20.979 1.00 64.38 673 THR A O 1
ATOM 5242 N N . LYS A 1 674 ? 17.465 7.212 -22.460 1.00 61.09 674 LYS A N 1
ATOM 5243 C CA . LYS A 1 674 ? 17.222 8.111 -23.595 1.00 61.09 674 LYS A CA 1
ATOM 5244 C C . LYS A 1 674 ? 15.808 8.702 -23.635 1.00 61.09 674 LYS A C 1
ATOM 5246 O O . LYS A 1 674 ? 15.645 9.863 -23.997 1.00 61.09 674 LYS A O 1
ATOM 5251 N N . CYS A 1 675 ? 14.787 7.903 -23.312 1.00 52.09 675 CYS A N 1
ATOM 5252 C CA . CYS A 1 675 ? 13.393 8.229 -23.651 1.00 52.09 675 CYS A CA 1
ATOM 5253 C C . CYS A 1 675 ? 12.558 8.805 -22.491 1.00 52.09 675 CYS A C 1
ATOM 5255 O O . CYS A 1 675 ? 11.515 9.401 -22.748 1.00 52.09 675 CYS A O 1
ATOM 5257 N N . HIS A 1 676 ? 13.000 8.676 -21.229 1.00 51.75 676 HIS A N 1
ATOM 5258 C CA . HIS A 1 676 ? 12.193 9.057 -20.052 1.00 51.75 676 HIS A CA 1
ATOM 5259 C C . HIS A 1 676 ? 12.981 9.797 -18.950 1.00 51.75 676 HIS A C 1
ATOM 5261 O O . HIS A 1 676 ? 12.723 9.618 -17.759 1.00 51.75 676 HIS A O 1
ATOM 5267 N N . GLY A 1 677 ? 13.977 10.613 -19.312 1.00 39.03 677 GLY A N 1
ATOM 5268 C CA . GLY A 1 677 ? 14.685 11.518 -18.388 1.00 39.03 677 GLY A CA 1
ATOM 5269 C C . GLY A 1 677 ? 13.746 12.492 -17.660 1.00 39.03 677 GLY A C 1
ATOM 5270 O O . GLY A 1 677 ? 12.803 13.012 -18.252 1.00 39.03 677 GLY A O 1
ATOM 5271 N N . GLN A 1 678 ? 13.993 12.742 -16.368 1.00 39.03 678 GLN A N 1
ATOM 5272 C CA . GLN A 1 678 ? 13.289 13.776 -15.605 1.00 39.03 678 GLN A CA 1
ATOM 5273 C C . GLN A 1 678 ? 13.484 15.147 -16.265 1.00 39.03 678 GLN A C 1
ATOM 5275 O O . GLN A 1 678 ? 14.577 15.701 -16.214 1.00 39.03 678 GLN A O 1
ATOM 5280 N N . GLN A 1 679 ? 12.416 15.696 -16.840 1.00 35.56 679 GLN A N 1
ATOM 5281 C CA . GLN A 1 679 ? 11.990 17.101 -16.791 1.00 35.56 679 GLN A CA 1
ATOM 5282 C C . GLN A 1 679 ? 10.862 17.279 -17.807 1.00 35.56 679 GLN A C 1
ATOM 5284 O O . GLN A 1 679 ? 10.981 16.845 -18.947 1.00 35.56 679 GLN A O 1
ATOM 5289 N N . GLY A 1 680 ? 9.762 17.912 -17.396 1.00 36.19 680 GLY A N 1
ATOM 5290 C CA . GLY A 1 680 ? 8.579 18.158 -18.224 1.00 36.19 680 GLY A CA 1
ATOM 5291 C C . GLY A 1 680 ? 8.824 19.096 -19.410 1.00 36.19 680 GLY A C 1
ATOM 5292 O O . GLY A 1 680 ? 8.313 20.210 -19.426 1.00 36.19 680 GLY A O 1
ATOM 5293 N N . ASN A 1 681 ? 9.583 18.655 -20.411 1.00 35.16 681 ASN A N 1
ATOM 5294 C CA . ASN A 1 681 ? 9.723 19.323 -21.696 1.00 35.16 681 ASN A CA 1
ATOM 5295 C C . ASN A 1 681 ? 9.888 18.294 -22.819 1.00 35.16 681 ASN A C 1
ATOM 5297 O O . ASN A 1 681 ? 10.732 17.404 -22.755 1.00 35.16 681 ASN A O 1
ATOM 5301 N N . ALA A 1 682 ? 9.087 18.458 -23.869 1.00 37.28 682 ALA A N 1
ATOM 5302 C CA . ALA A 1 682 ? 8.925 17.567 -25.016 1.00 37.28 682 ALA A CA 1
ATOM 5303 C C . ALA A 1 682 ? 10.138 17.506 -25.981 1.00 37.28 682 ALA A C 1
ATOM 5305 O O . ALA A 1 682 ? 9.975 17.558 -27.196 1.00 37.28 682 ALA A O 1
ATOM 5306 N N . THR A 1 683 ? 11.373 17.399 -25.478 1.00 44.44 683 THR A N 1
ATOM 5307 C CA . THR A 1 683 ? 12.598 17.274 -26.302 1.00 44.44 683 THR A CA 1
ATOM 5308 C C . THR A 1 683 ? 13.481 16.096 -25.861 1.00 44.44 683 THR A C 1
ATOM 5310 O O . THR A 1 683 ? 14.687 16.253 -25.680 1.00 44.44 683 THR A O 1
ATOM 5313 N N . ALA A 1 684 ? 12.867 14.933 -25.624 1.00 51.47 684 ALA A N 1
ATOM 5314 C CA . ALA A 1 684 ? 13.442 13.765 -24.945 1.00 51.47 684 ALA A CA 1
ATOM 5315 C C . ALA A 1 684 ? 14.165 12.762 -25.876 1.00 51.47 684 ALA A C 1
ATOM 5317 O O . ALA A 1 684 ? 13.706 11.637 -26.060 1.00 51.47 684 ALA A O 1
ATOM 5318 N N . ALA A 1 685 ? 15.291 13.149 -26.481 1.00 56.09 685 ALA A N 1
ATOM 5319 C CA . ALA A 1 685 ? 16.089 12.226 -27.303 1.00 56.09 685 ALA A CA 1
ATOM 5320 C C . ALA A 1 685 ? 17.612 12.411 -27.142 1.00 56.09 685 ALA A C 1
ATOM 5322 O O . ALA A 1 685 ? 18.378 12.220 -28.083 1.00 56.09 685 ALA A O 1
ATOM 5323 N N . TYR A 1 686 ? 18.046 12.742 -25.922 1.00 67.94 686 TYR A N 1
ATOM 5324 C CA . TYR A 1 686 ? 19.448 12.981 -25.575 1.00 67.94 686 TYR A CA 1
ATOM 5325 C C . TYR A 1 686 ? 19.853 12.226 -24.319 1.00 67.94 686 TYR A C 1
ATOM 5327 O O . TYR A 1 686 ? 19.034 12.054 -23.419 1.00 67.94 686 TYR A O 1
ATOM 5335 N N . LEU A 1 687 ? 21.131 11.854 -24.244 1.00 72.25 687 LEU A N 1
ATOM 5336 C CA . LEU A 1 687 ? 21.752 11.439 -22.987 1.00 72.25 687 LEU A CA 1
ATOM 5337 C C . LEU A 1 687 ? 21.967 12.643 -22.059 1.00 72.25 687 LEU A C 1
ATOM 5339 O O . LEU A 1 687 ? 22.013 13.797 -22.503 1.00 72.25 687 LEU A O 1
ATOM 5343 N N . ASP A 1 688 ? 22.120 12.368 -20.766 1.00 70.06 688 ASP A N 1
ATOM 5344 C CA . ASP A 1 688 ? 22.161 13.398 -19.728 1.00 70.06 688 ASP A CA 1
ATOM 5345 C C . ASP A 1 688 ? 23.477 14.204 -19.735 1.00 70.06 688 ASP A C 1
ATOM 5347 O O . ASP A 1 688 ? 23.479 15.377 -19.344 1.00 70.06 688 ASP A O 1
ATOM 5351 N N . LYS A 1 689 ? 24.607 13.618 -20.174 1.00 76.25 689 LYS A N 1
ATOM 5352 C CA . LYS A 1 689 ? 25.938 14.249 -20.067 1.00 76.25 689 LYS A CA 1
ATOM 5353 C C . LYS A 1 689 ? 26.735 14.222 -21.382 1.00 76.25 689 LYS A C 1
ATOM 5355 O O . LYS A 1 689 ? 26.835 13.177 -22.018 1.00 76.25 689 LYS A O 1
ATOM 5360 N N . PRO A 1 690 ? 27.373 15.343 -21.781 1.00 80.88 690 PRO A N 1
ATOM 5361 C CA . PRO A 1 690 ? 28.340 15.350 -22.883 1.00 80.88 690 PRO A CA 1
ATOM 5362 C C . PRO A 1 690 ? 29.478 14.340 -22.668 1.00 80.88 690 PRO A C 1
ATOM 5364 O O . PRO A 1 690 ? 29.998 14.231 -21.555 1.00 80.88 690 PRO A O 1
ATOM 5367 N N . GLY A 1 691 ? 29.893 13.652 -23.733 1.00 81.44 691 GLY A N 1
ATOM 5368 C CA . GLY A 1 691 ? 30.896 12.580 -23.709 1.00 81.44 691 GLY A CA 1
ATOM 5369 C C . GLY A 1 691 ? 30.365 11.177 -23.382 1.00 81.44 691 GLY A C 1
ATOM 5370 O O . GLY A 1 691 ? 31.158 10.234 -23.364 1.00 81.44 691 GLY A O 1
ATOM 5371 N N . GLU A 1 692 ? 29.063 11.031 -23.128 1.00 85.94 692 GLU A N 1
ATOM 5372 C CA . GLU A 1 692 ? 28.384 9.732 -23.064 1.00 85.94 692 GLU A CA 1
ATOM 5373 C C . GLU A 1 692 ? 27.820 9.354 -24.437 1.00 85.94 692 GLU A C 1
ATOM 5375 O O . GLU A 1 692 ? 27.267 10.205 -25.139 1.00 85.94 692 GLU A O 1
ATOM 5380 N N . TYR A 1 693 ? 27.934 8.072 -24.779 1.00 86.44 693 TYR A N 1
ATOM 5381 C CA . TYR A 1 693 ? 27.492 7.482 -26.033 1.00 86.44 693 TYR A CA 1
ATOM 5382 C C . TYR A 1 693 ? 26.782 6.146 -25.790 1.00 86.44 693 TYR A C 1
ATOM 5384 O O . TYR A 1 693 ? 27.137 5.378 -24.889 1.00 86.44 693 TYR A O 1
ATOM 5392 N N . ALA A 1 694 ? 25.791 5.858 -26.626 1.00 88.12 694 ALA A N 1
ATOM 5393 C CA . ALA A 1 694 ? 25.222 4.527 -26.805 1.00 88.12 694 ALA A CA 1
ATOM 5394 C C . ALA A 1 694 ? 25.142 4.215 -28.302 1.00 88.12 694 ALA A C 1
ATOM 5396 O O . ALA A 1 694 ? 24.818 5.108 -29.083 1.00 88.12 694 ALA A O 1
ATOM 5397 N N . ASP A 1 695 ? 25.402 2.960 -28.651 1.00 90.81 695 ASP A N 1
ATOM 5398 C CA . ASP A 1 695 ? 25.289 2.405 -30.005 1.00 90.81 695 ASP A CA 1
ATOM 5399 C C . ASP A 1 695 ? 23.847 1.891 -30.180 1.00 90.81 695 ASP A C 1
ATOM 5401 O O . ASP A 1 695 ? 23.307 1.241 -29.279 1.00 90.81 695 ASP A O 1
ATOM 5405 N N . MET A 1 696 ? 23.167 2.252 -31.266 1.00 88.25 696 MET A N 1
ATOM 5406 C CA . MET A 1 696 ? 21.759 1.930 -31.485 1.00 88.25 696 MET A CA 1
ATOM 5407 C C . MET A 1 696 ? 21.520 1.343 -32.874 1.00 88.25 696 MET A C 1
ATOM 5409 O O . MET A 1 696 ? 21.481 2.075 -33.859 1.00 88.25 696 MET A O 1
ATOM 5413 N N . TRP A 1 697 ? 21.160 0.060 -32.913 1.00 90.62 697 TRP A N 1
ATOM 5414 C CA . TRP A 1 697 ? 20.708 -0.614 -34.129 1.00 90.62 697 TRP A CA 1
ATOM 5415 C C . TRP A 1 697 ? 19.197 -0.501 -34.215 1.00 90.62 697 TRP A C 1
ATOM 5417 O O . TRP A 1 697 ? 18.470 -0.947 -33.316 1.00 90.62 697 TRP A O 1
ATOM 5427 N N . HIS A 1 698 ? 18.712 0.135 -35.274 1.00 82.25 698 HIS A N 1
ATOM 5428 C CA . HIS A 1 698 ? 17.321 0.545 -35.342 1.00 82.25 698 HIS A CA 1
ATOM 5429 C C . HIS A 1 698 ? 16.661 0.149 -36.663 1.00 82.25 698 HIS A C 1
ATOM 5431 O O . HIS A 1 698 ? 17.092 0.550 -37.739 1.00 82.25 698 HIS A O 1
ATOM 5437 N N . MET A 1 699 ? 15.537 -0.561 -36.572 1.00 83.56 699 MET A N 1
ATOM 5438 C CA . MET A 1 699 ? 14.662 -0.842 -37.703 1.00 83.56 699 MET A CA 1
ATOM 5439 C C . MET A 1 699 ? 13.460 0.116 -37.726 1.00 83.56 699 MET A C 1
ATOM 5441 O O . MET A 1 699 ? 12.613 0.107 -36.827 1.00 83.56 699 MET A O 1
ATOM 5445 N N . LYS A 1 700 ? 13.335 0.906 -38.801 1.00 76.81 700 LYS A N 1
ATOM 5446 C CA . LYS A 1 700 ? 12.185 1.801 -39.041 1.00 76.81 700 LYS A CA 1
ATOM 5447 C C . LYS A 1 700 ? 11.443 1.436 -40.319 1.00 76.81 700 LYS A C 1
ATOM 5449 O O . LYS A 1 700 ? 11.861 1.848 -41.405 1.00 76.81 700 LYS A O 1
ATOM 5454 N N . ALA A 1 701 ? 10.323 0.729 -40.185 1.00 68.06 701 ALA A N 1
ATOM 5455 C CA . ALA A 1 701 ? 9.594 0.145 -41.313 1.00 68.06 701 ALA A CA 1
ATOM 5456 C C . ALA A 1 701 ? 9.068 1.152 -42.360 1.00 68.06 701 ALA A C 1
ATOM 5458 O O . ALA A 1 701 ? 8.884 0.772 -43.505 1.00 68.06 701 ALA A O 1
ATOM 5459 N N . SER A 1 702 ? 8.872 2.434 -42.041 1.00 64.88 702 SER A N 1
ATOM 5460 C CA . SER A 1 702 ? 8.477 3.453 -43.040 1.00 64.88 702 SER A CA 1
ATOM 5461 C C . SER A 1 702 ? 9.562 4.474 -43.385 1.00 64.88 702 SER A C 1
ATOM 5463 O O . SER A 1 702 ? 9.335 5.360 -44.210 1.00 64.88 702 SER A O 1
ATOM 5465 N N . ARG A 1 703 ? 10.740 4.413 -42.745 1.00 67.50 703 ARG A N 1
ATOM 5466 C CA . ARG A 1 703 ? 11.767 5.462 -42.882 1.00 67.50 703 ARG A CA 1
ATOM 5467 C C . ARG A 1 703 ? 13.110 4.954 -43.365 1.00 67.50 703 ARG A C 1
ATOM 5469 O O . ARG A 1 703 ? 13.656 5.477 -44.325 1.00 67.50 703 ARG A O 1
ATOM 5476 N N . ALA A 1 704 ? 13.679 4.045 -42.595 1.00 65.31 704 ALA A N 1
ATOM 5477 C CA . ALA A 1 704 ? 15.077 3.692 -42.720 1.00 65.31 704 ALA A CA 1
ATOM 5478 C C . ALA A 1 704 ? 15.268 2.230 -43.083 1.00 65.31 704 ALA A C 1
ATOM 5480 O O . ALA A 1 704 ? 16.413 1.883 -43.239 1.00 65.31 704 ALA A O 1
ATOM 5481 N N . LEU A 1 705 ? 14.188 1.433 -43.195 1.00 71.06 705 LEU A N 1
ATOM 5482 C CA . LEU A 1 705 ? 14.101 0.071 -43.743 1.00 71.06 705 LEU A CA 1
ATOM 5483 C C . LEU A 1 705 ? 15.447 -0.596 -44.080 1.00 71.06 705 LEU A C 1
ATOM 5485 O O . LEU A 1 705 ? 16.161 -0.070 -44.927 1.00 71.06 705 LEU A O 1
ATOM 5489 N N . PRO A 1 706 ? 15.756 -1.802 -43.580 1.00 67.69 706 PRO A N 1
ATOM 5490 C CA . PRO A 1 706 ? 16.939 -2.542 -44.016 1.00 67.69 706 PRO A CA 1
ATOM 5491 C C . PRO A 1 706 ? 16.755 -3.071 -45.441 1.00 67.69 706 PRO A C 1
ATOM 5493 O O . PRO A 1 706 ? 16.539 -4.255 -45.668 1.00 67.69 706 PRO A O 1
ATOM 5496 N N . ALA A 1 707 ? 16.763 -2.179 -46.422 1.00 69.56 707 ALA A N 1
ATOM 5497 C CA . ALA A 1 707 ? 16.431 -2.457 -47.801 1.00 69.56 707 ALA A CA 1
ATOM 5498 C C . ALA A 1 707 ? 17.410 -1.699 -48.694 1.00 69.56 707 ALA A C 1
ATOM 5500 O O . ALA A 1 707 ? 17.228 -0.523 -48.987 1.00 69.56 707 ALA A O 1
ATOM 5501 N N . ILE A 1 708 ? 18.429 -2.413 -49.152 1.00 78.81 708 ILE A N 1
ATOM 5502 C CA . ILE A 1 708 ? 19.108 -2.172 -50.435 1.00 78.81 708 ILE A CA 1
ATOM 5503 C C . ILE A 1 708 ? 18.572 -3.134 -51.509 1.00 78.81 708 ILE A C 1
ATOM 5505 O O . ILE A 1 708 ? 18.813 -2.960 -52.696 1.00 78.81 708 ILE A O 1
ATOM 5509 N N . SER A 1 709 ? 17.828 -4.160 -51.082 1.00 84.44 709 SER A N 1
ATOM 5510 C CA . SER A 1 709 ? 16.961 -4.983 -51.920 1.00 84.44 709 SER A CA 1
ATOM 5511 C C . SER A 1 709 ? 15.744 -5.430 -51.109 1.00 84.44 709 SER A C 1
ATOM 5513 O O . SER A 1 709 ? 15.800 -5.531 -49.880 1.00 84.44 709 SER A O 1
ATOM 5515 N N . SER A 1 710 ? 14.631 -5.679 -51.785 1.00 88.94 710 SER A N 1
ATOM 5516 C CA . SER A 1 710 ? 13.389 -6.119 -51.162 1.00 88.94 710 SER A CA 1
ATOM 5517 C C . SER A 1 710 ? 12.661 -7.093 -52.078 1.00 88.94 710 SER A C 1
ATOM 5519 O O . SER A 1 710 ? 12.888 -7.136 -53.287 1.00 88.94 710 SER A O 1
ATOM 5521 N N . SER A 1 711 ? 11.823 -7.944 -51.497 1.00 89.88 711 SER A N 1
ATOM 5522 C CA . SER A 1 711 ? 10.984 -8.849 -52.271 1.00 89.88 711 SER A CA 1
ATOM 5523 C C . SER A 1 711 ? 9.677 -9.143 -51.554 1.00 89.88 711 SER A C 1
ATOM 5525 O O . SER A 1 711 ? 9.596 -9.157 -50.325 1.00 89.88 711 SER A O 1
ATOM 5527 N N . GLN A 1 712 ? 8.645 -9.391 -52.351 1.00 91.19 712 GLN A N 1
ATOM 5528 C CA . GLN A 1 712 ? 7.345 -9.852 -51.896 1.00 91.19 712 GLN A CA 1
ATOM 5529 C C . GLN A 1 712 ? 7.169 -11.311 -52.316 1.00 91.19 712 GLN A C 1
ATOM 5531 O O . GLN A 1 712 ? 7.430 -11.672 -53.465 1.00 91.19 712 GLN A O 1
ATOM 5536 N N . SER A 1 713 ? 6.680 -12.145 -51.399 1.00 86.81 713 SER A N 1
ATOM 5537 C CA . SER A 1 713 ? 6.313 -13.531 -51.684 1.00 86.81 713 SER A CA 1
ATOM 5538 C C . SER A 1 713 ? 4.823 -13.750 -51.441 1.00 86.81 713 SER A C 1
ATOM 5540 O O . SER A 1 713 ? 4.291 -13.423 -50.380 1.00 86.81 713 SER A O 1
ATOM 5542 N N . GLY A 1 714 ? 4.144 -14.320 -52.437 1.00 84.81 714 GLY A N 1
ATOM 5543 C CA . GLY A 1 714 ? 2.701 -14.546 -52.399 1.00 84.81 714 GLY A CA 1
ATOM 5544 C C . GLY A 1 714 ? 1.863 -13.272 -52.565 1.00 84.81 714 GLY A C 1
ATOM 5545 O O . GLY A 1 714 ? 2.347 -12.209 -52.963 1.00 84.81 714 GLY A O 1
ATOM 5546 N N . THR A 1 715 ? 0.565 -13.409 -52.304 1.00 87.50 715 THR A N 1
ATOM 5547 C CA . THR A 1 715 ? -0.404 -12.308 -52.361 1.00 87.50 715 THR A CA 1
ATOM 5548 C C . THR A 1 715 ? -0.504 -11.644 -50.991 1.00 87.50 715 THR A C 1
ATOM 5550 O O . THR A 1 715 ? -0.713 -12.336 -49.997 1.00 87.50 715 THR A O 1
ATOM 5553 N N . LEU A 1 716 ? -0.371 -10.316 -50.946 1.00 90.38 716 LEU A N 1
ATOM 5554 C CA . LEU A 1 716 ? -0.608 -9.534 -49.733 1.00 90.38 716 LEU A CA 1
ATOM 5555 C C . LEU A 1 716 ? -2.105 -9.272 -49.545 1.00 90.38 716 LEU A C 1
ATOM 5557 O O . LEU A 1 716 ? -2.842 -9.110 -50.518 1.00 90.38 716 LEU A O 1
ATOM 5561 N N . THR A 1 717 ? -2.538 -9.216 -48.289 1.00 88.94 717 THR A N 1
ATOM 5562 C CA . THR A 1 717 ? -3.883 -8.770 -47.900 1.00 88.94 717 THR A CA 1
ATOM 5563 C C . THR A 1 717 ? -3.780 -7.413 -47.220 1.00 88.94 717 THR A C 1
ATOM 5565 O O . THR A 1 717 ? -2.856 -7.189 -46.439 1.00 88.94 717 THR A O 1
ATOM 5568 N N . PHE A 1 718 ? -4.730 -6.524 -47.506 1.00 86.19 718 PHE A N 1
ATOM 5569 C CA . PHE A 1 718 ? -4.738 -5.146 -47.021 1.00 86.19 718 PHE A CA 1
ATOM 5570 C C . PHE A 1 718 ? -5.964 -4.872 -46.150 1.00 86.19 718 PHE A C 1
ATOM 5572 O O . PHE A 1 718 ? -7.012 -5.499 -46.322 1.00 86.19 718 PHE A O 1
ATOM 5579 N N . SER A 1 719 ? -5.843 -3.910 -45.238 1.00 74.94 719 SER A N 1
ATOM 5580 C CA . SER A 1 719 ? -6.931 -3.398 -44.397 1.00 74.94 719 SER A CA 1
ATOM 5581 C C . SER A 1 719 ? -7.868 -2.474 -45.191 1.00 74.94 719 SER A C 1
ATOM 5583 O O . SER A 1 719 ? -8.079 -1.318 -44.845 1.00 74.94 719 SER A O 1
ATOM 5585 N N . VAL A 1 720 ? -8.421 -2.968 -46.304 1.00 68.19 720 VAL A N 1
ATOM 5586 C CA . VAL A 1 720 ? -9.198 -2.157 -47.267 1.00 68.19 720 VAL A CA 1
ATOM 5587 C C . VAL A 1 720 ? -10.475 -1.537 -46.684 1.00 68.19 720 VAL A C 1
ATOM 5589 O O . VAL A 1 720 ? -11.008 -0.591 -47.259 1.00 68.19 720 VAL A O 1
ATOM 5592 N N . ASP A 1 721 ? -10.952 -2.052 -45.548 1.00 62.47 721 ASP A N 1
ATOM 5593 C CA . ASP A 1 721 ? -12.128 -1.551 -44.831 1.00 62.47 721 ASP A CA 1
ATOM 5594 C C . ASP A 1 721 ? -11.776 -0.556 -43.703 1.00 62.47 721 ASP A C 1
ATOM 5596 O O . ASP A 1 721 ? -12.685 -0.013 -43.070 1.00 62.47 721 ASP A O 1
ATOM 5600 N N . ASP A 1 722 ? -10.487 -0.300 -43.430 1.00 63.53 722 ASP A N 1
ATOM 5601 C CA . ASP A 1 722 ? -10.046 0.684 -42.437 1.00 63.53 722 ASP A CA 1
ATOM 5602 C C . ASP A 1 722 ? -9.920 2.081 -43.075 1.00 63.53 722 ASP A C 1
ATOM 5604 O O . ASP A 1 722 ? -9.002 2.332 -43.863 1.00 63.53 722 ASP A O 1
ATOM 5608 N N . PRO A 1 723 ? -10.807 3.036 -42.733 1.00 60.53 723 PRO A N 1
ATOM 5609 C CA . PRO A 1 723 ? -10.766 4.380 -43.298 1.00 60.53 723 PRO A CA 1
ATOM 5610 C C . PRO A 1 723 ? -9.569 5.213 -42.807 1.00 60.53 723 PRO A C 1
ATOM 5612 O O . PRO A 1 723 ? -9.362 6.312 -43.319 1.00 60.53 723 PRO A O 1
ATOM 5615 N N . THR A 1 724 ? -8.811 4.739 -41.811 1.00 59.44 724 THR A N 1
ATOM 5616 C CA . THR A 1 724 ? -7.663 5.449 -41.223 1.00 59.44 724 THR A CA 1
ATOM 5617 C C . THR A 1 724 ? -6.318 5.068 -41.847 1.00 59.44 724 THR A C 1
ATOM 5619 O O . THR A 1 724 ? -5.376 5.859 -41.772 1.00 59.44 724 THR A O 1
ATOM 5622 N N . ASP A 1 725 ? -6.222 3.904 -42.502 1.00 68.38 725 ASP A N 1
ATOM 5623 C CA . ASP A 1 725 ? -5.056 3.487 -43.292 1.00 68.38 725 ASP A CA 1
ATOM 5624 C C . ASP A 1 725 ? -5.400 2.334 -44.262 1.00 68.38 725 ASP A C 1
ATOM 5626 O O . ASP A 1 725 ? -5.117 1.164 -43.982 1.00 68.38 725 ASP A O 1
ATOM 5630 N N . PRO A 1 726 ? -5.979 2.637 -45.439 1.00 69.88 726 PRO A N 1
ATOM 5631 C CA . PRO A 1 726 ? -6.420 1.617 -46.397 1.00 69.88 726 PRO A CA 1
ATOM 5632 C C . PRO A 1 726 ? -5.263 0.873 -47.091 1.00 69.88 726 PRO A C 1
ATOM 5634 O O . PRO A 1 726 ? -5.498 -0.051 -47.869 1.00 69.88 726 PRO A O 1
ATOM 5637 N N . HIS A 1 727 ? -4.015 1.273 -46.829 1.00 78.06 727 HIS A N 1
ATOM 5638 C CA . HIS A 1 727 ? -2.799 0.711 -47.423 1.00 78.06 727 HIS A CA 1
ATOM 5639 C C . HIS A 1 727 ? -2.060 -0.249 -46.475 1.00 78.06 727 HIS A C 1
ATOM 5641 O O . HIS A 1 727 ? -1.009 -0.789 -46.824 1.00 78.06 727 HIS A O 1
ATOM 5647 N N . GLN A 1 728 ? -2.585 -0.468 -45.268 1.00 78.69 728 GLN A N 1
ATOM 5648 C CA . GLN A 1 728 ? -1.950 -1.296 -44.249 1.00 78.69 728 GLN A CA 1
ATOM 5649 C C . GLN A 1 728 ? -2.015 -2.785 -44.617 1.00 78.69 728 GLN A C 1
ATOM 5651 O O . GLN A 1 728 ? -3.099 -3.335 -44.823 1.00 78.69 728 GLN A O 1
ATOM 5656 N N . VAL A 1 729 ? -0.863 -3.460 -44.657 1.00 83.62 729 VAL A N 1
ATOM 5657 C CA . VAL A 1 729 ? -0.788 -4.904 -44.937 1.00 83.62 729 VAL A CA 1
ATOM 5658 C C . VAL A 1 729 ? -1.082 -5.707 -43.666 1.00 83.62 729 VAL A C 1
ATOM 5660 O O . VAL A 1 729 ? -0.504 -5.450 -42.607 1.00 83.62 729 VAL A O 1
ATOM 5663 N N . THR A 1 730 ? -1.978 -6.689 -43.781 1.00 83.62 730 THR A N 1
ATOM 5664 C CA . THR A 1 730 ? -2.508 -7.504 -42.670 1.00 83.62 730 THR A CA 1
ATOM 5665 C C . THR A 1 730 ? -2.168 -8.993 -42.779 1.00 83.62 730 THR A C 1
ATOM 5667 O O . THR A 1 730 ? -2.206 -9.705 -41.779 1.00 83.62 730 THR A O 1
ATOM 5670 N N . SER A 1 731 ? -1.794 -9.484 -43.966 1.00 88.12 731 SER A N 1
ATOM 5671 C CA . SER A 1 731 ? -1.264 -10.844 -44.178 1.00 88.12 731 SER A CA 1
ATOM 5672 C C . SER A 1 731 ? -0.414 -10.903 -45.451 1.00 88.12 731 SER A C 1
ATOM 5674 O O . SER A 1 731 ? -0.564 -10.062 -46.342 1.00 88.12 731 SER A O 1
ATOM 5676 N N . GLY A 1 732 ? 0.486 -11.884 -45.540 1.00 90.94 732 GLY A N 1
ATOM 5677 C CA . GLY A 1 732 ? 1.415 -12.079 -46.651 1.00 90.94 732 GLY A CA 1
ATOM 5678 C C . GLY A 1 732 ? 2.866 -12.180 -46.187 1.00 90.94 732 GLY A C 1
ATOM 5679 O O . GLY A 1 732 ? 3.139 -12.388 -45.005 1.00 90.94 732 GLY A O 1
ATOM 5680 N N . THR A 1 733 ? 3.821 -12.079 -47.116 1.00 92.06 733 THR A N 1
ATOM 5681 C CA . THR A 1 733 ? 5.254 -12.137 -46.792 1.00 92.06 733 THR A CA 1
ATOM 5682 C C . THR A 1 733 ? 6.052 -11.086 -47.556 1.00 92.06 733 THR A C 1
ATOM 5684 O O . THR A 1 733 ? 5.982 -11.021 -48.785 1.00 92.06 733 THR A O 1
ATOM 5687 N N . ILE A 1 734 ? 6.852 -10.314 -46.823 1.00 90.44 734 ILE A N 1
ATOM 5688 C CA . ILE A 1 734 ? 7.829 -9.357 -47.351 1.00 90.44 734 ILE A CA 1
ATOM 5689 C C . ILE A 1 734 ? 9.189 -9.651 -46.734 1.00 90.44 734 ILE A C 1
ATOM 5691 O O . ILE A 1 734 ? 9.292 -9.990 -45.557 1.00 90.44 734 ILE A O 1
ATOM 5695 N N . ILE A 1 735 ? 10.227 -9.532 -47.552 1.00 90.19 735 ILE A N 1
ATOM 5696 C CA . ILE A 1 735 ? 11.618 -9.732 -47.162 1.00 90.19 735 ILE A CA 1
ATOM 5697 C C . ILE A 1 735 ? 12.390 -8.476 -47.543 1.00 90.19 735 ILE A C 1
ATOM 5699 O O . ILE A 1 735 ? 12.314 -8.014 -48.683 1.00 90.19 735 ILE A O 1
ATOM 5703 N N . LEU A 1 736 ? 13.140 -7.948 -46.588 1.00 89.31 736 LEU A N 1
ATOM 5704 C CA . LEU A 1 736 ? 13.975 -6.763 -46.708 1.00 89.31 736 LEU A CA 1
ATOM 5705 C C . LEU A 1 736 ? 15.416 -7.171 -46.411 1.00 89.31 736 LEU A C 1
ATOM 5707 O O . LEU A 1 736 ? 15.656 -7.853 -45.417 1.00 89.31 736 LEU A O 1
ATOM 5711 N N . ASN A 1 737 ? 16.358 -6.782 -47.267 1.00 89.44 737 ASN A N 1
ATOM 5712 C CA . ASN A 1 737 ? 17.780 -7.037 -47.049 1.00 89.44 737 ASN A CA 1
ATOM 5713 C C . ASN A 1 737 ? 18.584 -5.751 -47.210 1.00 89.44 737 ASN A C 1
ATOM 5715 O O . ASN A 1 737 ? 18.459 -5.068 -48.232 1.00 89.44 737 ASN A O 1
ATOM 5719 N N . GLY A 1 738 ? 19.462 -5.466 -46.253 1.00 90.38 738 GLY A N 1
ATOM 5720 C CA . GLY A 1 738 ? 20.362 -4.322 -46.279 1.00 90.38 738 GLY A CA 1
ATOM 5721 C C . GLY A 1 738 ? 21.143 -4.174 -44.984 1.00 90.38 738 GLY A C 1
ATOM 5722 O O . GLY A 1 738 ? 21.915 -5.057 -44.610 1.00 90.38 738 GLY A O 1
ATOM 5723 N N . PHE A 1 739 ? 20.976 -3.027 -44.338 1.00 90.06 739 PHE A N 1
ATOM 5724 C CA . PHE A 1 739 ? 21.720 -2.617 -43.151 1.00 90.06 739 PHE A CA 1
ATOM 5725 C C . PHE A 1 739 ? 20.751 -2.058 -42.114 1.00 90.06 739 PHE A C 1
ATOM 5727 O O . PHE A 1 739 ? 19.687 -1.582 -42.496 1.00 90.06 739 PHE A O 1
ATOM 5734 N N . ALA A 1 740 ? 21.099 -2.112 -40.834 1.00 89.00 740 ALA A N 1
ATOM 5735 C CA . ALA A 1 740 ? 20.321 -1.423 -39.808 1.00 89.00 740 ALA A CA 1
ATOM 5736 C C . ALA A 1 740 ? 20.555 0.095 -39.881 1.00 89.00 740 ALA A C 1
ATOM 5738 O O . ALA A 1 740 ? 21.602 0.545 -40.349 1.00 89.00 740 ALA A O 1
ATOM 5739 N N . ASP A 1 741 ? 19.602 0.900 -39.393 1.00 84.06 741 ASP A N 1
ATOM 5740 C CA . ASP A 1 741 ? 19.820 2.340 -39.191 1.00 84.06 741 ASP A CA 1
ATOM 5741 C C . ASP A 1 741 ? 20.723 2.519 -37.968 1.00 84.06 741 ASP A C 1
ATOM 5743 O O . ASP A 1 741 ? 20.231 2.667 -36.845 1.00 84.06 741 ASP A O 1
ATOM 5747 N N . ASP A 1 742 ? 22.032 2.435 -38.208 1.00 86.25 742 ASP A N 1
ATOM 5748 C CA . ASP A 1 742 ? 23.068 2.480 -37.182 1.00 86.25 742 ASP A CA 1
ATOM 5749 C C . ASP A 1 742 ? 23.366 3.913 -36.733 1.00 86.25 742 ASP A C 1
ATOM 5751 O O . ASP A 1 742 ? 23.539 4.841 -37.550 1.00 86.25 742 ASP A O 1
ATOM 5755 N N . LYS A 1 743 ? 23.282 4.118 -35.416 1.00 84.00 743 LYS A N 1
ATOM 5756 C CA . LYS A 1 743 ? 23.322 5.447 -34.806 1.00 84.00 743 LYS A CA 1
ATOM 5757 C C . LYS A 1 743 ? 23.975 5.471 -33.442 1.00 84.00 743 LYS A C 1
ATOM 5759 O O . LYS A 1 743 ? 23.519 4.824 -32.500 1.00 84.00 743 LYS A O 1
ATOM 5764 N N . VAL A 1 744 ? 24.783 6.498 -33.257 1.00 86.44 744 VAL A N 1
ATOM 5765 C CA . VAL A 1 744 ? 25.194 7.006 -31.960 1.00 86.44 744 VAL A CA 1
ATOM 5766 C C . VAL A 1 744 ? 24.129 7.903 -31.316 1.00 86.44 744 VAL A C 1
ATOM 5768 O O . VAL A 1 744 ? 23.584 8.868 -31.874 1.00 86.44 744 VAL A O 1
ATOM 5771 N N . VAL A 1 745 ? 23.835 7.605 -30.055 1.00 82.38 745 VAL A N 1
ATOM 5772 C CA . VAL A 1 745 ? 23.033 8.454 -29.170 1.00 82.38 745 VAL A CA 1
ATOM 5773 C C . VAL A 1 745 ? 23.978 9.261 -28.288 1.00 82.38 745 VAL A C 1
ATOM 5775 O O . VAL A 1 745 ? 24.780 8.679 -27.567 1.00 82.38 745 VAL A O 1
ATOM 5778 N N . ALA A 1 746 ? 23.858 10.590 -28.315 1.00 78.75 746 ALA A N 1
ATOM 5779 C CA . ALA A 1 746 ? 24.702 11.508 -27.548 1.00 78.75 746 ALA A CA 1
ATOM 5780 C C . ALA A 1 746 ? 23.865 12.547 -26.774 1.00 78.75 746 ALA A C 1
ATOM 5782 O O . ALA A 1 746 ? 22.643 12.643 -26.921 1.00 78.75 746 ALA A O 1
ATOM 5783 N N . ALA A 1 747 ? 24.514 13.339 -25.919 1.00 73.44 747 ALA A N 1
ATOM 5784 C CA . ALA A 1 747 ? 23.859 14.426 -25.191 1.00 73.44 747 ALA A CA 1
ATOM 5785 C C . ALA A 1 747 ? 23.604 15.668 -26.065 1.00 73.44 747 ALA A C 1
ATOM 5787 O O . ALA A 1 747 ? 24.385 15.997 -26.953 1.00 73.44 747 ALA A O 1
ATOM 5788 N N . ARG A 1 748 ? 22.554 16.445 -25.747 1.00 66.56 748 ARG A N 1
ATOM 5789 C CA . ARG A 1 748 ? 22.094 17.607 -26.548 1.00 66.56 748 ARG A CA 1
ATOM 5790 C C . ARG A 1 748 ? 23.157 18.669 -26.803 1.00 66.56 748 ARG A C 1
ATOM 5792 O O . ARG A 1 748 ? 23.102 19.381 -27.802 1.00 66.56 748 ARG A O 1
ATOM 5799 N N . LEU A 1 749 ? 24.055 18.842 -25.841 1.00 64.75 749 LEU A N 1
ATOM 5800 C CA . LEU A 1 749 ? 25.096 19.867 -25.854 1.00 64.75 749 LEU A CA 1
ATOM 5801 C C . LEU A 1 749 ? 26.468 19.295 -26.234 1.00 64.75 749 LEU A C 1
ATOM 5803 O O . LEU A 1 749 ? 27.480 19.967 -26.013 1.00 64.75 749 LEU A O 1
ATOM 5807 N N . ASP A 1 750 ? 26.525 18.074 -26.771 1.00 71.12 750 ASP A N 1
ATOM 5808 C CA . ASP A 1 750 ? 27.780 17.496 -27.229 1.00 71.12 750 ASP A CA 1
ATOM 5809 C C . ASP A 1 750 ? 28.304 18.240 -28.467 1.00 71.12 750 ASP A C 1
ATOM 5811 O O . ASP A 1 750 ? 27.581 18.529 -29.419 1.00 71.12 750 ASP A O 1
ATOM 5815 N N . LYS A 1 751 ? 29.587 18.607 -28.436 1.00 68.50 751 LYS A N 1
ATOM 5816 C CA . LYS A 1 751 ? 30.215 19.395 -29.505 1.00 68.50 751 LYS A CA 1
ATOM 5817 C C . LYS A 1 751 ? 30.596 18.546 -30.712 1.00 68.50 751 LYS A C 1
ATOM 5819 O O . LYS A 1 751 ? 30.776 19.111 -31.788 1.00 68.50 751 LYS A O 1
ATOM 5824 N N . ASN A 1 752 ? 30.741 17.237 -30.527 1.00 71.69 752 ASN A N 1
ATOM 5825 C CA . ASN A 1 752 ? 31.070 16.308 -31.603 1.00 71.69 752 ASN A CA 1
ATOM 5826 C C . ASN A 1 752 ? 29.822 15.928 -32.415 1.00 71.69 752 ASN A C 1
ATOM 5828 O O . ASN A 1 752 ? 29.950 15.556 -33.577 1.00 71.69 752 ASN A O 1
ATOM 5832 N N . TYR A 1 753 ? 28.631 16.105 -31.830 1.00 71.38 753 TYR A N 1
ATOM 5833 C CA . TYR A 1 753 ? 27.344 15.727 -32.409 1.00 71.38 753 TYR A CA 1
ATOM 5834 C C . TYR A 1 753 ? 26.304 16.860 -32.254 1.00 71.38 753 TYR A C 1
ATOM 5836 O O . TYR A 1 753 ? 25.499 16.859 -31.324 1.00 71.38 753 TYR A O 1
ATOM 5844 N N . PRO A 1 754 ? 26.330 17.889 -33.128 1.00 64.69 754 PRO A N 1
ATOM 5845 C CA . PRO A 1 754 ? 25.439 19.045 -33.024 1.00 64.69 754 PRO A CA 1
ATOM 5846 C C . PRO A 1 754 ? 23.982 18.694 -33.366 1.00 64.69 754 PRO A C 1
ATOM 5848 O O . PRO A 1 754 ? 23.728 17.939 -34.297 1.00 64.69 754 PRO A O 1
ATOM 5851 N N . PHE A 1 755 ? 23.034 19.306 -32.646 1.00 61.44 755 PHE A N 1
ATOM 5852 C CA . PHE A 1 755 ? 21.580 19.097 -32.753 1.00 61.44 755 PHE A CA 1
ATOM 5853 C C . PHE A 1 755 ? 21.044 19.004 -34.197 1.00 61.44 755 PHE A C 1
ATOM 5855 O O . PHE A 1 755 ? 21.109 19.979 -34.948 1.00 61.44 755 PHE A O 1
ATOM 5862 N N . ASP A 1 756 ? 20.425 17.862 -34.521 1.00 62.50 756 ASP A N 1
ATOM 5863 C CA . ASP A 1 756 ? 19.635 17.651 -35.738 1.00 62.50 756 ASP A CA 1
ATOM 5864 C C . ASP A 1 756 ? 18.124 17.701 -35.405 1.00 62.50 756 ASP A C 1
ATOM 5866 O O . ASP A 1 756 ? 17.624 16.799 -34.719 1.00 62.50 756 ASP A O 1
ATOM 5870 N N . PRO A 1 757 ? 17.384 18.738 -35.851 1.00 58.34 757 PRO A N 1
ATOM 5871 C CA . PRO A 1 757 ? 15.947 18.867 -35.610 1.00 58.34 757 PRO A CA 1
ATOM 5872 C C . PRO A 1 757 ? 15.089 17.817 -36.322 1.00 58.34 757 PRO A C 1
ATOM 5874 O O . PRO A 1 757 ? 13.962 17.593 -35.884 1.00 58.34 757 PRO A O 1
ATOM 5877 N N . GLU A 1 758 ? 15.562 17.200 -37.407 1.00 58.25 758 GLU A N 1
ATOM 5878 C CA . GLU A 1 758 ? 14.767 16.227 -38.169 1.00 58.25 758 GLU A CA 1
ATOM 5879 C C . GLU A 1 758 ? 14.886 14.803 -37.601 1.00 58.25 758 GLU A C 1
ATOM 5881 O O . GLU A 1 758 ? 13.942 14.015 -37.712 1.00 58.25 758 GLU A O 1
ATOM 5886 N N . ASP A 1 759 ? 15.992 14.494 -36.916 1.00 58.50 759 ASP A N 1
ATOM 5887 C CA . ASP A 1 759 ? 16.214 13.202 -36.250 1.00 58.50 759 ASP A CA 1
ATOM 5888 C C . ASP A 1 759 ? 16.160 13.253 -34.714 1.00 58.50 759 ASP A C 1
ATOM 5890 O O . ASP A 1 759 ? 16.218 12.209 -34.046 1.00 58.50 759 ASP A O 1
ATOM 5894 N N . GLY A 1 760 ? 15.940 14.444 -34.151 1.00 56.28 760 GLY A N 1
ATOM 5895 C CA . GLY A 1 760 ? 15.679 14.663 -32.731 1.00 56.28 760 GLY A CA 1
ATOM 5896 C C . GLY A 1 760 ? 16.902 14.450 -31.843 1.00 56.28 760 GLY A C 1
ATOM 5897 O O . GLY A 1 760 ? 16.730 14.102 -30.690 1.00 56.28 760 GLY A O 1
ATOM 5898 N N . GLY A 1 761 ? 18.131 14.618 -32.343 1.00 53.34 761 GLY A N 1
ATOM 5899 C CA . GLY A 1 761 ? 19.345 14.354 -31.549 1.00 53.34 761 GLY A CA 1
ATOM 5900 C C . GLY A 1 761 ? 19.900 12.938 -31.602 1.00 53.34 761 GLY A C 1
ATOM 5901 O O . GLY A 1 761 ? 20.872 12.631 -30.920 1.00 53.34 761 GLY A O 1
ATOM 5902 N N . ARG A 1 762 ? 19.294 12.074 -32.416 1.00 64.75 762 ARG A N 1
ATOM 5903 C CA . ARG A 1 762 ? 19.944 10.850 -32.882 1.00 64.75 762 ARG A CA 1
ATOM 5904 C C . ARG A 1 762 ? 20.880 11.258 -34.007 1.00 64.75 762 ARG A C 1
ATOM 5906 O O . ARG A 1 762 ? 20.428 11.871 -34.971 1.00 64.75 762 ARG A O 1
ATOM 5913 N N . HIS A 1 763 ? 22.154 10.937 -33.879 1.00 70.12 763 HIS A N 1
ATOM 5914 C CA . HIS A 1 763 ? 23.126 11.203 -34.923 1.00 70.12 763 HIS A CA 1
ATOM 5915 C C . HIS A 1 763 ? 23.437 9.856 -35.533 1.00 70.12 763 HIS A C 1
ATOM 5917 O O . HIS A 1 763 ? 23.750 8.926 -34.810 1.00 70.12 763 HIS A O 1
ATOM 5923 N N . GLY A 1 764 ? 23.262 9.706 -36.839 1.00 62.75 764 GLY A N 1
ATOM 5924 C CA . GLY A 1 764 ? 23.820 8.502 -37.429 1.00 62.75 764 GLY A CA 1
ATOM 5925 C C . GLY A 1 764 ? 25.334 8.631 -37.488 1.00 62.75 764 GLY A C 1
ATOM 5926 O O . GLY A 1 764 ? 25.865 9.749 -37.557 1.00 62.75 764 GLY A O 1
ATOM 5927 N N . ASP A 1 765 ? 25.974 7.484 -37.516 1.00 71.31 765 ASP A N 1
ATOM 5928 C CA . ASP A 1 765 ? 27.411 7.318 -37.359 1.00 71.31 765 ASP A CA 1
ATOM 5929 C C . ASP A 1 765 ? 28.228 8.003 -38.455 1.00 71.31 765 ASP A C 1
ATOM 5931 O O . ASP A 1 765 ? 27.696 8.624 -39.390 1.00 71.31 765 ASP A O 1
ATOM 5935 N N . ALA A 1 766 ? 29.550 7.975 -38.335 1.00 75.12 766 ALA A N 1
ATOM 5936 C CA . ALA A 1 766 ? 30.410 8.628 -39.311 1.00 75.12 766 ALA A CA 1
ATOM 5937 C C . ALA A 1 766 ? 30.228 8.023 -40.719 1.00 75.12 766 ALA A C 1
ATOM 5939 O O . ALA A 1 766 ? 30.672 6.914 -41.004 1.00 75.12 766 ALA A O 1
ATOM 5940 N N . GLY A 1 767 ? 29.637 8.797 -41.638 1.00 77.25 767 GLY A N 1
ATOM 5941 C CA . GLY A 1 767 ? 29.552 8.461 -43.061 1.00 77.25 767 GLY A CA 1
ATOM 5942 C C . GLY A 1 767 ? 28.186 8.725 -43.701 1.00 77.25 767 GLY A C 1
ATOM 5943 O O . GLY A 1 767 ? 27.447 9.615 -43.277 1.00 77.25 767 GLY A O 1
ATOM 5944 N N . GLN A 1 768 ? 27.884 8.014 -44.789 1.00 83.38 768 GLN A N 1
ATOM 5945 C CA . GLN A 1 768 ? 26.665 8.215 -45.581 1.00 83.38 768 GLN A CA 1
ATOM 5946 C C . GLN A 1 768 ? 25.508 7.401 -44.991 1.00 83.38 768 GLN A C 1
ATOM 5948 O O . GLN A 1 768 ? 25.660 6.211 -44.742 1.00 83.38 768 GLN A O 1
ATOM 5953 N N . ALA A 1 769 ? 24.351 8.041 -44.790 1.00 79.50 769 ALA A N 1
ATOM 5954 C CA . ALA A 1 769 ? 23.130 7.386 -44.323 1.00 79.50 769 ALA A CA 1
ATOM 5955 C C . ALA A 1 769 ? 22.570 6.405 -45.357 1.00 79.50 769 ALA A C 1
ATOM 5957 O O . ALA A 1 769 ? 22.676 6.652 -46.557 1.00 79.50 769 ALA A O 1
ATOM 5958 N N . MET A 1 770 ? 21.871 5.374 -44.889 1.00 82.06 770 MET A N 1
ATOM 5959 C CA . MET A 1 770 ? 21.160 4.421 -45.747 1.00 82.06 770 MET A CA 1
ATOM 5960 C C . MET A 1 770 ? 19.903 4.996 -46.424 1.00 82.06 770 MET A C 1
ATOM 5962 O O . MET A 1 770 ? 19.296 4.349 -47.271 1.00 82.06 770 MET A O 1
ATOM 5966 N N . PHE A 1 771 ? 19.492 6.217 -46.065 1.00 84.81 771 PHE A N 1
ATOM 5967 C CA . PHE A 1 771 ? 18.365 6.894 -46.695 1.00 84.81 771 PHE A CA 1
ATOM 5968 C C . PHE A 1 771 ? 18.609 8.392 -46.891 1.00 84.81 771 PHE A C 1
ATOM 5970 O O . PHE A 1 771 ? 19.357 9.034 -46.149 1.00 84.81 771 PHE A O 1
ATOM 5977 N N . ARG A 1 772 ? 17.888 8.981 -47.848 1.00 84.94 772 ARG A N 1
ATOM 5978 C CA . ARG A 1 772 ? 17.703 10.435 -47.996 1.00 84.94 772 ARG A CA 1
ATOM 5979 C C . ARG A 1 772 ? 16.236 10.780 -48.253 1.00 84.94 772 ARG A C 1
ATOM 5981 O O . ARG A 1 772 ? 15.431 9.913 -48.570 1.00 84.94 772 ARG A O 1
ATOM 5988 N N . HIS A 1 773 ? 15.860 12.047 -48.095 1.00 86.06 773 HIS A N 1
ATOM 5989 C CA . HIS A 1 773 ? 14.466 12.473 -48.266 1.00 86.06 773 HIS A CA 1
ATOM 5990 C C . HIS A 1 773 ? 14.018 12.451 -49.733 1.00 86.06 773 HIS A C 1
ATOM 5992 O O . HIS A 1 773 ? 14.683 13.047 -50.581 1.00 86.06 773 HIS A O 1
ATOM 5998 N N . ASN A 1 774 ? 12.851 11.859 -50.007 1.00 90.88 774 ASN A N 1
ATOM 5999 C CA . ASN A 1 774 ? 12.169 11.958 -51.299 1.00 90.88 774 ASN A CA 1
ATOM 6000 C C . ASN A 1 774 ? 11.182 13.138 -51.312 1.00 90.88 774 ASN A C 1
ATOM 6002 O O . ASN A 1 774 ? 9.969 12.943 -51.331 1.00 90.88 774 ASN A O 1
ATOM 6006 N N . ARG A 1 775 ? 11.680 14.374 -51.241 1.00 89.31 775 ARG A N 1
ATOM 6007 C CA . ARG A 1 775 ? 10.830 15.577 -51.260 1.00 89.31 775 ARG A CA 1
ATOM 6008 C C . ARG A 1 775 ? 11.525 16.755 -51.912 1.00 89.31 775 ARG A C 1
ATOM 6010 O O . ARG A 1 775 ? 12.734 16.927 -51.746 1.00 89.31 775 ARG A O 1
ATOM 6017 N N . ASN A 1 776 ? 10.763 17.559 -52.639 1.00 88.62 776 ASN A N 1
ATOM 6018 C CA . ASN A 1 776 ? 11.251 18.809 -53.208 1.00 88.62 776 ASN A CA 1
ATOM 6019 C C . ASN A 1 776 ? 11.629 19.826 -52.107 1.00 88.62 776 ASN A C 1
ATOM 6021 O O . ASN A 1 776 ? 11.349 19.638 -50.919 1.00 88.62 776 ASN A O 1
ATOM 6025 N N . ALA A 1 777 ? 12.309 20.907 -52.495 1.00 85.19 777 ALA A N 1
ATOM 6026 C CA . ALA A 1 777 ? 12.893 21.865 -51.552 1.00 85.19 777 ALA A CA 1
ATOM 6027 C C . ALA A 1 777 ? 11.861 22.554 -50.632 1.00 85.19 777 ALA A C 1
ATOM 6029 O O . ALA A 1 777 ? 12.183 22.885 -49.492 1.00 85.19 777 ALA A O 1
ATOM 6030 N N . ASP A 1 778 ? 10.633 22.757 -51.106 1.00 86.81 778 ASP A N 1
ATOM 6031 C CA . ASP A 1 778 ? 9.506 23.352 -50.378 1.00 86.81 778 ASP A CA 1
ATOM 6032 C C . ASP A 1 778 ? 8.623 22.318 -49.654 1.00 86.81 778 ASP A C 1
ATOM 6034 O O . ASP A 1 778 ? 7.682 22.707 -48.966 1.00 86.81 778 ASP A O 1
ATOM 6038 N N . LYS A 1 779 ? 8.963 21.022 -49.727 1.00 86.62 779 LYS A N 1
ATOM 6039 C CA . LYS A 1 779 ? 8.287 19.913 -49.030 1.00 86.62 779 LYS A CA 1
ATOM 6040 C C . LYS A 1 779 ? 6.806 19.750 -49.420 1.00 86.62 779 LYS A C 1
ATOM 6042 O O . LYS A 1 779 ? 6.001 19.334 -48.589 1.00 86.62 779 LYS A O 1
ATOM 6047 N N . THR A 1 780 ? 6.447 20.052 -50.668 1.00 87.62 780 THR A N 1
ATOM 6048 C CA . THR A 1 780 ? 5.071 19.987 -51.205 1.00 87.62 780 THR A CA 1
ATOM 6049 C C . THR A 1 780 ? 4.811 18.788 -52.121 1.00 87.62 780 THR A C 1
ATOM 6051 O O . THR A 1 780 ? 3.652 18.456 -52.357 1.00 87.62 780 THR A O 1
ATOM 6054 N N . ALA A 1 781 ? 5.857 18.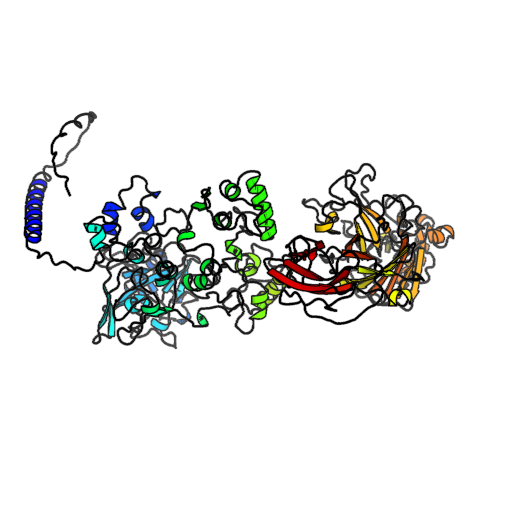122 -52.620 1.00 90.69 781 ALA A N 1
ATOM 6055 C CA . ALA A 1 781 ? 5.752 16.959 -53.504 1.00 90.69 781 ALA A CA 1
ATOM 6056 C C . ALA A 1 781 ? 6.963 16.011 -53.356 1.00 90.69 781 ALA A C 1
ATOM 6058 O O . ALA A 1 781 ? 8.029 16.457 -52.901 1.00 90.69 781 ALA A O 1
ATOM 6059 N N . PRO A 1 782 ? 6.846 14.731 -53.771 1.00 94.00 782 PRO A N 1
ATOM 6060 C CA . PRO A 1 782 ? 8.006 13.859 -53.926 1.00 94.00 782 PRO A CA 1
ATOM 6061 C C . PRO A 1 782 ? 8.952 14.379 -55.014 1.00 94.00 782 PRO A C 1
ATOM 6063 O O . PRO A 1 782 ? 8.523 15.069 -55.940 1.00 94.00 782 PRO A O 1
ATOM 6066 N N . MET A 1 783 ? 10.244 14.047 -54.915 1.00 95.25 783 MET A N 1
ATOM 6067 C CA . MET A 1 783 ? 11.188 14.314 -56.012 1.00 95.25 783 MET A CA 1
ATOM 6068 C C . MET A 1 783 ? 11.120 13.230 -57.082 1.00 95.25 783 MET A C 1
ATOM 6070 O O . MET A 1 783 ? 11.154 13.559 -58.260 1.00 95.25 783 MET A O 1
ATOM 6074 N N . TYR A 1 784 ? 11.032 11.964 -56.677 1.00 96.25 784 TYR A N 1
ATOM 6075 C CA . TYR A 1 784 ? 11.092 10.807 -57.564 1.00 96.25 784 TYR A CA 1
ATOM 6076 C C . TYR A 1 784 ? 9.882 9.894 -57.367 1.00 96.25 784 TYR A C 1
ATOM 6078 O O . TYR A 1 784 ? 9.359 9.777 -56.254 1.00 96.25 784 TYR A O 1
ATOM 6086 N N . ILE A 1 785 ? 9.459 9.252 -58.454 1.00 95.38 785 ILE A N 1
ATOM 6087 C CA . ILE A 1 785 ? 8.383 8.258 -58.500 1.00 95.38 785 ILE A CA 1
ATOM 6088 C C . ILE A 1 785 ? 8.796 7.100 -59.411 1.00 95.38 785 ILE A C 1
ATOM 6090 O O . ILE A 1 785 ? 9.355 7.345 -60.482 1.00 95.38 785 ILE A O 1
ATOM 6094 N N . GLU A 1 786 ? 8.504 5.865 -59.002 1.00 94.25 786 GLU A N 1
ATOM 6095 C CA . GLU A 1 786 ? 8.668 4.689 -59.860 1.00 94.25 786 GLU A CA 1
ATOM 6096 C C . GLU A 1 786 ? 7.563 4.680 -60.921 1.00 94.25 786 GLU A C 1
ATOM 6098 O O . GLU A 1 786 ? 6.385 4.891 -60.628 1.00 94.25 786 GLU A O 1
ATOM 6103 N N . THR A 1 787 ? 7.925 4.496 -62.184 1.00 93.69 787 THR A N 1
ATOM 6104 C CA . THR A 1 787 ? 6.971 4.628 -63.291 1.00 93.69 787 THR A CA 1
ATOM 6105 C C . THR A 1 787 ? 6.222 3.338 -63.593 1.00 93.69 787 THR A C 1
ATOM 6107 O O . THR A 1 787 ? 5.106 3.405 -64.119 1.00 93.69 787 THR A O 1
ATOM 6110 N N . GLN A 1 788 ? 6.805 2.175 -63.287 1.00 93.38 788 GLN A N 1
ATOM 6111 C CA . GLN A 1 788 ? 6.215 0.862 -63.569 1.00 93.38 788 GLN A CA 1
ATOM 6112 C C . GLN A 1 788 ? 6.491 -0.158 -62.452 1.00 93.38 788 GLN A C 1
ATOM 6114 O O . GLN A 1 788 ? 7.066 -1.212 -62.733 1.00 93.38 788 GLN A O 1
ATOM 6119 N N . PRO A 1 789 ? 6.041 0.095 -61.208 1.00 94.00 789 PRO A N 1
ATOM 6120 C CA . PRO A 1 789 ? 6.296 -0.840 -60.121 1.00 94.00 789 PRO A CA 1
ATOM 6121 C C . PRO A 1 789 ? 5.586 -2.178 -60.368 1.00 94.00 789 PRO A C 1
ATOM 6123 O O . PRO A 1 789 ? 4.406 -2.229 -60.735 1.00 94.00 789 PRO A O 1
ATOM 6126 N N . ALA A 1 790 ? 6.299 -3.280 -60.159 1.00 92.00 790 ALA A N 1
ATOM 6127 C CA . ALA A 1 790 ? 5.830 -4.634 -60.436 1.00 92.00 790 ALA A CA 1
ATOM 6128 C C . ALA A 1 790 ? 4.886 -5.187 -59.354 1.00 92.00 790 ALA A C 1
ATOM 6130 O O . ALA A 1 790 ? 4.057 -6.055 -59.639 1.00 92.00 790 ALA A O 1
ATOM 6131 N N . ASN A 1 791 ? 5.035 -4.745 -58.104 1.00 92.94 791 ASN A N 1
ATOM 6132 C CA . ASN A 1 791 ? 4.239 -5.185 -56.955 1.00 92.94 791 ASN A CA 1
ATOM 6133 C C . ASN A 1 791 ? 4.265 -4.133 -55.824 1.00 92.94 791 ASN A C 1
ATOM 6135 O O . ASN A 1 791 ? 4.868 -3.073 -55.971 1.00 92.94 791 ASN A O 1
ATOM 6139 N N . PHE A 1 792 ? 3.602 -4.417 -54.696 1.00 91.50 792 PHE A N 1
ATOM 6140 C CA . PHE A 1 792 ? 3.496 -3.468 -53.583 1.00 91.50 792 PHE A CA 1
ATOM 6141 C C . PHE A 1 792 ? 4.861 -3.064 -53.016 1.00 91.50 792 PHE A C 1
ATOM 6143 O O . PHE A 1 792 ? 5.078 -1.877 -52.798 1.00 91.50 792 PHE A O 1
ATOM 6150 N N . ILE A 1 793 ? 5.786 -4.010 -52.786 1.00 89.12 793 ILE A N 1
ATOM 6151 C CA . ILE A 1 793 ? 7.077 -3.656 -52.174 1.00 89.12 793 ILE A CA 1
ATOM 6152 C C . ILE A 1 793 ? 7.950 -2.831 -53.125 1.00 89.12 793 ILE A C 1
ATOM 6154 O O . ILE A 1 793 ? 8.587 -1.881 -52.684 1.00 89.12 793 ILE A O 1
ATOM 6158 N N . ASP A 1 794 ? 7.876 -3.133 -54.421 1.00 90.50 794 ASP A N 1
ATOM 6159 C CA . ASP A 1 794 ? 8.537 -2.399 -55.506 1.00 90.50 794 ASP A CA 1
ATOM 6160 C C . ASP A 1 794 ? 8.022 -0.952 -55.618 1.00 90.50 794 ASP A C 1
ATOM 6162 O O . ASP A 1 794 ? 8.772 -0.014 -55.838 1.00 90.50 794 ASP A O 1
ATOM 6166 N N . ALA A 1 795 ? 6.725 -0.732 -55.376 1.00 91.06 795 ALA A N 1
ATOM 6167 C CA . ALA A 1 795 ? 6.147 0.612 -55.328 1.00 91.06 795 ALA A CA 1
ATOM 6168 C C . ALA A 1 795 ? 6.522 1.394 -54.051 1.00 91.06 795 ALA A C 1
ATOM 6170 O O . ALA A 1 795 ? 6.563 2.628 -54.063 1.00 91.06 795 ALA A O 1
ATOM 6171 N N . MET A 1 796 ? 6.742 0.682 -52.940 1.00 87.56 796 MET A N 1
ATOM 6172 C CA . MET A 1 796 ? 6.906 1.238 -51.591 1.00 87.56 796 MET A CA 1
ATOM 6173 C C . MET A 1 796 ? 8.364 1.480 -51.184 1.00 87.56 796 MET A C 1
ATOM 6175 O O . MET A 1 796 ? 8.604 2.051 -50.117 1.00 87.56 796 MET A O 1
ATOM 6179 N N . VAL A 1 797 ? 9.337 1.080 -52.005 1.00 88.94 797 VAL A N 1
ATOM 6180 C CA . VAL A 1 797 ? 10.768 1.295 -51.764 1.00 88.94 797 VAL A CA 1
ATOM 6181 C C . VAL A 1 797 ? 11.399 1.843 -53.037 1.00 88.94 797 VAL A C 1
ATOM 6183 O O . VAL A 1 797 ? 11.300 1.214 -54.072 1.00 88.94 797 VAL A O 1
ATOM 6186 N N . ILE A 1 798 ? 12.045 3.010 -52.949 1.00 90.44 798 ILE A N 1
ATOM 6187 C CA . ILE A 1 798 ? 12.789 3.596 -54.073 1.00 90.44 798 ILE A CA 1
ATOM 6188 C C . ILE A 1 798 ? 14.275 3.527 -53.750 1.00 90.44 798 ILE A C 1
ATOM 6190 O O . ILE A 1 798 ? 14.714 4.108 -52.752 1.00 90.44 798 ILE A O 1
ATOM 6194 N N . TYR A 1 799 ? 15.056 2.878 -54.602 1.00 91.12 799 TYR A N 1
ATOM 6195 C CA . TYR A 1 799 ? 16.507 2.796 -54.496 1.00 91.12 799 TYR A CA 1
ATOM 6196 C C . TYR A 1 799 ? 17.195 3.897 -55.303 1.00 91.12 799 TYR A C 1
ATOM 6198 O O . TYR A 1 799 ? 16.761 4.299 -56.383 1.00 91.12 799 TYR A O 1
ATOM 6206 N N . GLN A 1 800 ? 18.355 4.351 -54.829 1.00 90.88 800 GLN A N 1
ATOM 6207 C CA . GLN A 1 800 ? 19.205 5.258 -55.601 1.00 90.88 800 GLN A CA 1
ATOM 6208 C C . GLN A 1 800 ? 19.615 4.646 -56.953 1.00 90.88 800 GLN A C 1
ATOM 6210 O O . GLN A 1 800 ? 19.721 5.370 -57.939 1.00 90.88 800 GLN A O 1
ATOM 6215 N N . SER A 1 801 ? 19.773 3.322 -57.029 1.00 90.44 801 SER A N 1
ATOM 6216 C CA . SER A 1 801 ? 20.081 2.612 -58.274 1.00 90.44 801 SER A CA 1
ATOM 6217 C C . SER A 1 801 ? 18.959 2.674 -59.313 1.00 90.44 801 SER A C 1
ATOM 6219 O O . SER A 1 801 ? 19.260 2.734 -60.500 1.00 90.44 801 SER A O 1
ATOM 6221 N N . GLU A 1 802 ? 17.690 2.692 -58.895 1.00 91.88 802 GLU A N 1
ATOM 6222 C CA . GLU A 1 802 ? 16.536 2.822 -59.804 1.00 91.88 802 GLU A CA 1
ATOM 6223 C C . GLU A 1 802 ? 16.479 4.223 -60.410 1.00 91.88 802 GLU A C 1
ATOM 6225 O O . GLU A 1 802 ? 16.213 4.389 -61.601 1.00 91.88 802 GLU A O 1
ATOM 6230 N N . ILE A 1 803 ? 16.811 5.240 -59.608 1.00 94.06 803 ILE A N 1
ATOM 6231 C CA . ILE A 1 803 ? 16.948 6.623 -60.077 1.00 94.06 803 ILE A CA 1
ATOM 6232 C C . ILE A 1 803 ? 18.089 6.724 -61.095 1.00 94.06 803 ILE A C 1
ATOM 6234 O O . ILE A 1 803 ? 17.926 7.318 -62.162 1.00 94.06 803 ILE A O 1
ATOM 6238 N N . ASP A 1 804 ? 19.241 6.128 -60.788 1.00 93.44 804 ASP A N 1
ATOM 6239 C CA . ASP A 1 804 ? 20.413 6.155 -61.666 1.00 93.44 804 ASP A CA 1
ATOM 6240 C C . ASP A 1 804 ? 20.173 5.373 -62.975 1.00 93.44 804 ASP A C 1
ATOM 6242 O O . ASP A 1 804 ? 20.712 5.738 -64.025 1.00 93.44 804 ASP A O 1
ATOM 6246 N N . ALA A 1 805 ? 19.343 4.323 -62.930 1.00 92.88 805 ALA A N 1
ATOM 6247 C CA . ALA A 1 805 ? 18.907 3.538 -64.087 1.00 92.88 805 ALA A CA 1
ATOM 6248 C C . ALA A 1 805 ? 17.775 4.205 -64.894 1.00 92.88 805 ALA A C 1
ATOM 6250 O O . ALA A 1 805 ? 17.563 3.847 -66.056 1.00 92.88 805 ALA A O 1
ATOM 6251 N N . GLY A 1 806 ? 17.092 5.199 -64.318 1.00 91.69 806 GLY A N 1
ATOM 6252 C CA . GLY A 1 806 ? 15.970 5.913 -64.930 1.00 91.69 806 GLY A CA 1
ATOM 6253 C C . GLY A 1 806 ? 14.624 5.185 -64.840 1.00 91.69 806 GLY A C 1
ATOM 6254 O O . GLY A 1 806 ? 13.719 5.528 -65.600 1.00 91.69 806 GLY A O 1
ATOM 6255 N N . GLU A 1 807 ? 14.501 4.196 -63.954 1.00 92.44 807 GLU A N 1
ATOM 6256 C CA . GLU A 1 807 ? 13.243 3.501 -63.632 1.00 92.44 807 GLU A CA 1
ATOM 6257 C C . GLU A 1 807 ? 12.357 4.416 -62.763 1.00 92.44 807 GLU A C 1
ATOM 6259 O O . GLU A 1 807 ? 11.221 4.740 -63.137 1.00 92.44 807 GLU A O 1
ATOM 6264 N N . ALA A 1 808 ? 12.965 5.006 -61.725 1.00 95.06 808 ALA A N 1
ATOM 6265 C CA . ALA A 1 808 ? 12.386 6.089 -60.942 1.00 95.06 808 ALA A CA 1
ATOM 6266 C C . ALA A 1 808 ? 12.765 7.460 -61.529 1.00 95.06 808 ALA A C 1
ATOM 6268 O O . ALA A 1 808 ? 13.941 7.815 -61.645 1.00 95.06 808 ALA A O 1
ATOM 6269 N N . VAL A 1 809 ? 11.767 8.273 -61.881 1.00 95.56 809 VAL A N 1
ATOM 6270 C CA . VAL A 1 809 ? 11.966 9.539 -62.612 1.00 95.56 809 VAL A CA 1
ATOM 6271 C C . VAL A 1 809 ? 11.634 10.762 -61.766 1.00 95.56 809 VAL A C 1
ATOM 6273 O O . VAL A 1 809 ? 10.809 10.701 -60.856 1.00 95.56 809 VAL A O 1
ATOM 6276 N N . ASP A 1 810 ? 12.260 11.895 -62.094 1.00 95.38 810 ASP A N 1
ATOM 6277 C CA . ASP A 1 810 ? 11.967 13.182 -61.458 1.00 95.38 810 ASP A CA 1
ATOM 6278 C C . ASP A 1 810 ? 10.528 13.615 -61.780 1.00 95.38 810 ASP A C 1
ATOM 6280 O O . ASP A 1 810 ? 10.168 13.850 -62.939 1.00 95.38 810 ASP A O 1
ATOM 6284 N N . VAL A 1 811 ? 9.708 13.749 -60.739 1.00 94.62 811 VAL A N 1
ATOM 6285 C CA . VAL A 1 811 ? 8.283 14.097 -60.822 1.00 94.62 811 VAL A CA 1
ATOM 6286 C C . VAL A 1 811 ? 8.067 15.425 -61.548 1.00 94.62 811 VAL A C 1
ATOM 6288 O O . VAL A 1 811 ? 7.075 15.582 -62.259 1.00 94.62 811 VAL A O 1
ATOM 6291 N N . SER A 1 812 ? 9.002 16.375 -61.442 1.00 90.94 812 SER A N 1
ATOM 6292 C CA . SER A 1 812 ? 8.911 17.682 -62.109 1.00 90.94 812 SER A CA 1
ATOM 6293 C C . SER A 1 812 ? 8.999 17.605 -63.637 1.00 90.94 812 SER A C 1
ATOM 6295 O O . SER A 1 812 ? 8.669 18.573 -64.327 1.00 90.94 812 SER A O 1
ATOM 6297 N N . THR A 1 813 ? 9.417 16.458 -64.179 1.00 93.75 813 THR A N 1
ATOM 6298 C CA . THR A 1 813 ? 9.501 16.209 -65.625 1.00 93.75 813 THR A CA 1
ATOM 6299 C C . THR A 1 813 ? 8.217 15.619 -66.216 1.00 93.75 813 THR A C 1
ATOM 6301 O O . THR A 1 813 ? 8.098 15.520 -67.440 1.00 93.75 813 THR A O 1
ATOM 6304 N N . LEU A 1 814 ? 7.245 15.258 -65.372 1.00 94.38 814 LEU A N 1
ATOM 6305 C CA . LEU A 1 814 ? 5.987 14.629 -65.766 1.00 94.38 814 LEU A CA 1
ATOM 6306 C C . LEU A 1 814 ? 4.841 15.649 -65.843 1.00 94.38 814 LEU A C 1
ATOM 6308 O O . LEU A 1 814 ? 4.746 16.584 -65.050 1.00 94.38 814 LEU A O 1
ATOM 6312 N N . SER A 1 815 ? 3.930 15.451 -66.795 1.00 94.50 815 SER A N 1
ATOM 6313 C CA . SER A 1 815 ? 2.631 16.139 -66.817 1.00 94.50 815 SER A CA 1
ATOM 6314 C C . SER A 1 815 ? 1.625 15.473 -65.869 1.00 94.50 815 SER A C 1
ATOM 6316 O O . SER A 1 815 ? 1.774 14.301 -65.531 1.00 94.50 815 SER A O 1
ATOM 6318 N N . ALA A 1 816 ? 0.569 16.196 -65.480 1.00 92.25 816 ALA A N 1
ATOM 6319 C CA . ALA A 1 816 ? -0.487 15.657 -64.615 1.00 92.25 816 ALA A CA 1
ATOM 6320 C C . ALA A 1 816 ? -1.117 14.368 -65.181 1.00 92.25 816 ALA A C 1
ATOM 6322 O O . ALA A 1 816 ? -1.237 13.396 -64.448 1.00 92.25 816 ALA A O 1
ATOM 6323 N N . ASP A 1 817 ? -1.391 14.312 -66.491 1.00 93.56 817 ASP A N 1
ATOM 6324 C CA . ASP A 1 817 ? -1.937 13.114 -67.151 1.00 93.56 817 ASP A CA 1
ATOM 6325 C C . ASP A 1 817 ? -0.980 11.907 -67.069 1.00 93.56 817 ASP A C 1
ATOM 6327 O O . ASP A 1 817 ? -1.413 10.757 -66.992 1.00 93.56 817 ASP A O 1
ATOM 6331 N N . GLN A 1 818 ? 0.338 12.151 -67.093 1.00 95.31 818 GLN A N 1
ATOM 6332 C CA . GLN A 1 818 ? 1.339 11.093 -66.917 1.00 95.31 818 GLN A CA 1
ATOM 6333 C C . GLN A 1 818 ? 1.391 10.615 -65.464 1.00 95.31 818 GLN A C 1
ATOM 6335 O O . GLN A 1 818 ? 1.503 9.413 -65.237 1.00 95.31 818 GLN A O 1
ATOM 6340 N N . ILE A 1 819 ? 1.278 11.530 -64.497 1.00 95.69 819 ILE A N 1
ATOM 6341 C CA . ILE A 1 819 ? 1.198 11.183 -63.073 1.00 95.69 819 ILE A CA 1
ATOM 6342 C C . ILE A 1 819 ? -0.085 10.392 -62.796 1.00 95.69 819 ILE A C 1
ATOM 6344 O O . ILE A 1 819 ? -0.005 9.369 -62.130 1.00 95.69 819 ILE A O 1
ATOM 6348 N N . ASP A 1 820 ? -1.232 10.780 -63.363 1.00 94.81 820 ASP A N 1
ATOM 6349 C CA . ASP A 1 820 ? -2.495 10.035 -63.245 1.00 94.81 820 ASP A CA 1
ATOM 6350 C C . ASP A 1 820 ? -2.363 8.597 -63.775 1.00 94.81 820 ASP A C 1
ATOM 6352 O O . ASP A 1 820 ? -2.836 7.647 -63.148 1.00 94.81 820 ASP A O 1
ATOM 6356 N N . ALA A 1 821 ? -1.689 8.418 -64.917 1.00 94.88 821 ALA A N 1
ATOM 6357 C CA . ALA A 1 821 ? -1.458 7.098 -65.499 1.00 94.88 821 ALA A CA 1
ATOM 6358 C C . ALA A 1 821 ? -0.550 6.215 -64.625 1.00 94.88 821 ALA A C 1
ATOM 6360 O O . ALA A 1 821 ? -0.828 5.026 -64.478 1.00 94.88 821 ALA A O 1
ATOM 6361 N N . ILE A 1 822 ? 0.506 6.787 -64.034 1.00 96.19 822 ILE A N 1
ATOM 6362 C CA . ILE A 1 822 ? 1.385 6.079 -63.089 1.00 96.19 822 ILE A CA 1
ATOM 6363 C C . ILE A 1 822 ? 0.625 5.771 -61.794 1.00 96.19 822 ILE A C 1
ATOM 6365 O O . ILE A 1 822 ? 0.682 4.654 -61.285 1.00 96.19 822 ILE A O 1
ATOM 6369 N N . TRP A 1 823 ? -0.148 6.729 -61.282 1.00 95.62 823 TRP A N 1
ATOM 6370 C CA . TRP A 1 823 ? -0.897 6.585 -60.037 1.00 95.62 823 TRP A CA 1
ATOM 6371 C C . TRP A 1 823 ? -1.949 5.477 -60.107 1.00 95.62 823 TRP A C 1
ATOM 6373 O O . TRP A 1 823 ? -2.152 4.770 -59.125 1.00 95.62 823 TRP A O 1
ATOM 6383 N N . ALA A 1 824 ? -2.562 5.248 -61.272 1.00 94.69 824 ALA A N 1
ATOM 6384 C CA . ALA A 1 824 ? -3.466 4.115 -61.476 1.00 94.69 824 ALA A CA 1
ATOM 6385 C C . ALA A 1 824 ? -2.796 2.751 -61.199 1.00 94.69 824 ALA A C 1
ATOM 6387 O O . ALA A 1 824 ? -3.473 1.810 -60.782 1.00 94.69 824 ALA A O 1
ATOM 6388 N N . ILE A 1 825 ? -1.475 2.639 -61.397 1.00 95.88 825 ILE A N 1
ATOM 6389 C CA . ILE A 1 825 ? -0.699 1.444 -61.038 1.00 95.88 825 ILE A CA 1
ATOM 6390 C C . ILE A 1 825 ? -0.568 1.356 -59.513 1.00 95.88 825 ILE A C 1
ATOM 6392 O O . ILE A 1 825 ? -0.926 0.329 -58.940 1.00 95.88 825 ILE A O 1
ATOM 6396 N N . TYR A 1 826 ? -0.139 2.437 -58.853 1.00 94.19 826 TYR A N 1
ATOM 6397 C CA . TYR A 1 826 ? -0.026 2.510 -57.388 1.00 94.19 826 TYR A CA 1
ATOM 6398 C C . TYR A 1 826 ? -1.345 2.179 -56.679 1.00 94.19 826 TYR A C 1
ATOM 6400 O O . TYR A 1 826 ? -1.351 1.380 -55.743 1.00 94.19 826 TYR A O 1
ATOM 6408 N N . ASP A 1 827 ? -2.464 2.724 -57.162 1.00 91.19 827 ASP A N 1
ATOM 6409 C CA . ASP A 1 827 ? -3.805 2.468 -56.628 1.00 91.19 827 ASP A CA 1
ATOM 6410 C C . ASP A 1 827 ? -4.179 0.981 -56.741 1.00 91.19 827 ASP A C 1
ATOM 6412 O O . ASP A 1 827 ? -4.626 0.370 -55.772 1.00 91.19 827 ASP A O 1
ATOM 6416 N N . SER A 1 828 ? -3.883 0.348 -57.885 1.00 91.81 828 SER A N 1
ATOM 6417 C CA . SER A 1 828 ? -4.118 -1.092 -58.086 1.00 91.81 828 SER A CA 1
ATOM 6418 C C . SER A 1 828 ? -3.268 -1.996 -57.186 1.00 91.81 828 SER A C 1
ATOM 6420 O O . SER A 1 828 ? -3.647 -3.136 -56.915 1.00 91.81 828 SER A O 1
ATOM 6422 N N . LEU A 1 829 ? -2.122 -1.489 -56.727 1.00 92.12 829 LEU A N 1
ATOM 6423 C CA . LEU A 1 829 ? -1.206 -2.176 -55.821 1.00 92.12 829 LEU A CA 1
ATOM 6424 C C . LEU A 1 829 ? -1.485 -1.858 -54.348 1.00 92.12 829 LEU A C 1
ATOM 6426 O O . LEU A 1 829 ? -0.806 -2.414 -53.488 1.00 92.12 829 LEU A O 1
ATOM 6430 N N . HIS A 1 830 ? -2.448 -0.978 -54.051 1.00 88.81 830 HIS A N 1
ATOM 6431 C CA . HIS A 1 830 ? -2.666 -0.404 -52.722 1.00 88.81 830 HIS A CA 1
ATOM 6432 C C . HIS A 1 830 ? -1.403 0.262 -52.138 1.00 88.81 830 HIS A C 1
ATOM 6434 O O . HIS A 1 830 ? -1.215 0.271 -50.923 1.00 88.81 830 HIS A O 1
ATOM 6440 N N . ALA A 1 831 ? -0.548 0.852 -52.977 1.00 90.00 831 ALA A N 1
ATOM 6441 C CA . ALA A 1 831 ? 0.730 1.450 -52.586 1.00 90.00 831 ALA A CA 1
ATOM 6442 C C . ALA A 1 831 ? 0.696 2.990 -52.555 1.00 90.00 831 ALA A C 1
ATOM 6444 O O . ALA A 1 831 ? -0.220 3.631 -53.069 1.00 90.00 831 ALA A O 1
ATOM 6445 N N . VAL A 1 832 ? 1.733 3.593 -51.969 1.00 89.62 832 VAL A N 1
ATOM 6446 C CA . VAL A 1 832 ? 1.971 5.046 -51.922 1.00 89.62 832 VAL A CA 1
ATOM 6447 C C . VAL A 1 832 ? 3.433 5.347 -52.243 1.00 89.62 832 VAL A C 1
ATOM 6449 O O . VAL A 1 832 ? 4.292 4.484 -52.092 1.00 89.62 832 VAL A O 1
ATOM 6452 N N . VAL A 1 833 ? 3.748 6.572 -52.666 1.00 91.44 833 VAL A N 1
ATOM 6453 C CA . VAL A 1 833 ? 5.141 6.935 -52.974 1.00 91.44 833 VAL A CA 1
ATOM 6454 C C . VAL A 1 833 ? 5.901 7.188 -51.665 1.00 91.44 833 VAL A C 1
ATOM 6456 O O . VAL A 1 833 ? 5.479 8.046 -50.880 1.00 91.44 833 VAL A O 1
ATOM 6459 N N . PRO A 1 834 ? 7.016 6.488 -51.391 1.00 87.81 834 PRO A N 1
ATOM 6460 C CA . PRO A 1 834 ? 7.719 6.618 -50.122 1.00 87.81 834 PRO A CA 1
ATOM 6461 C C . PRO A 1 834 ? 8.383 7.992 -49.972 1.00 87.81 834 PRO A C 1
ATOM 6463 O O . PRO A 1 834 ? 8.853 8.615 -50.924 1.00 87.81 834 PRO A O 1
ATOM 6466 N N . GLU A 1 835 ? 8.465 8.460 -48.730 1.00 82.62 835 GLU A N 1
ATOM 6467 C CA . GLU A 1 835 ? 9.079 9.739 -48.333 1.00 82.62 835 GLU A CA 1
ATOM 6468 C C . GLU A 1 835 ? 10.612 9.633 -48.171 1.00 82.62 835 GLU A C 1
ATOM 6470 O O . GLU A 1 835 ? 11.295 10.583 -47.759 1.00 82.62 835 GLU A O 1
ATOM 6475 N N . ARG A 1 836 ? 11.182 8.468 -48.498 1.00 86.38 836 ARG A N 1
ATOM 6476 C CA . ARG A 1 836 ? 12.601 8.134 -48.361 1.00 86.38 836 ARG A CA 1
ATOM 6477 C C . ARG A 1 836 ? 13.100 7.385 -49.595 1.00 86.38 836 ARG A C 1
ATOM 6479 O O . ARG A 1 836 ? 12.379 6.571 -50.157 1.00 86.38 836 ARG A O 1
ATOM 6486 N N . ILE A 1 837 ? 14.324 7.711 -49.998 1.00 88.69 837 ILE A N 1
ATOM 6487 C CA . ILE A 1 837 ? 15.097 7.017 -51.032 1.00 88.69 837 ILE A CA 1
ATOM 6488 C C . ILE A 1 837 ? 16.168 6.224 -50.304 1.00 88.69 837 ILE A C 1
ATOM 6490 O O . ILE A 1 837 ? 16.934 6.817 -49.538 1.00 88.69 837 ILE A O 1
ATOM 6494 N N . MET A 1 838 ? 16.216 4.925 -50.556 1.00 88.81 838 MET A N 1
ATOM 6495 C CA . MET A 1 838 ? 17.187 4.003 -49.990 1.00 88.81 838 MET A CA 1
ATOM 6496 C C . MET A 1 838 ? 18.483 4.029 -50.798 1.00 88.81 838 MET A C 1
ATOM 6498 O O . MET A 1 838 ? 18.473 4.116 -52.026 1.00 88.81 838 MET A O 1
ATOM 6502 N N . GLN A 1 839 ? 19.616 3.976 -50.115 1.00 87.19 839 GLN A N 1
ATOM 6503 C CA . GLN A 1 839 ? 20.943 4.013 -50.722 1.00 87.19 839 GLN A CA 1
ATOM 6504 C C . GLN A 1 839 ? 21.931 3.223 -49.863 1.00 87.19 839 GLN A C 1
ATOM 6506 O O . GLN A 1 839 ? 21.693 3.020 -48.673 1.00 87.19 839 GLN A O 1
ATOM 6511 N N . ASP A 1 840 ? 23.061 2.824 -50.443 1.00 86.75 840 ASP A N 1
ATOM 6512 C CA . ASP A 1 840 ? 24.099 2.141 -49.675 1.00 86.75 840 ASP A CA 1
ATOM 6513 C C . ASP A 1 840 ? 24.686 3.080 -48.603 1.00 86.75 840 ASP A C 1
ATOM 6515 O O . ASP A 1 840 ? 25.060 4.225 -48.918 1.00 86.75 840 ASP A O 1
ATOM 6519 N N . PRO A 1 841 ? 24.777 2.633 -47.337 1.00 87.75 841 PRO A N 1
ATOM 6520 C CA . PRO A 1 841 ? 25.501 3.369 -46.316 1.00 87.75 841 PRO A CA 1
ATOM 6521 C C . PRO A 1 841 ? 27.018 3.280 -46.548 1.00 87.75 841 PRO A C 1
ATOM 6523 O O . PRO A 1 841 ? 27.531 2.326 -47.132 1.00 87.75 841 PRO A O 1
ATOM 6526 N N . LEU A 1 842 ? 27.757 4.286 -46.076 1.00 85.06 842 LEU A N 1
ATOM 6527 C CA . LEU A 1 842 ? 29.227 4.310 -46.094 1.00 85.06 842 LEU A CA 1
ATOM 6528 C C . LEU A 1 842 ? 29.746 4.627 -44.693 1.00 85.06 842 LEU A C 1
ATOM 6530 O O . LEU A 1 842 ? 29.115 5.413 -43.995 1.00 85.06 842 LEU A O 1
ATOM 6534 N N . GLY A 1 843 ? 30.933 4.126 -44.341 1.00 85.69 843 GLY A N 1
ATOM 6535 C CA . GLY A 1 843 ? 31.557 4.372 -43.033 1.00 85.69 843 GLY A CA 1
ATOM 6536 C C . GLY A 1 843 ? 31.019 3.445 -41.939 1.00 85.69 843 GLY A C 1
ATOM 6537 O O . GLY A 1 843 ? 30.592 2.340 -42.268 1.00 85.69 843 GLY A O 1
ATOM 6538 N N . SER A 1 844 ? 31.051 3.881 -40.673 1.00 85.38 844 SER A N 1
ATOM 6539 C CA . SER A 1 844 ? 30.530 3.096 -39.535 1.00 85.38 844 SER A CA 1
ATOM 6540 C C . SER A 1 844 ? 29.034 2.808 -39.684 1.00 85.38 844 SER A C 1
ATOM 6542 O O . SER A 1 844 ? 28.607 1.690 -39.463 1.00 85.38 844 SER A O 1
ATOM 6544 N N . ARG A 1 845 ? 28.271 3.720 -40.307 1.00 83.62 845 ARG A N 1
ATOM 6545 C CA . ARG A 1 845 ? 26.837 3.530 -40.629 1.00 83.62 845 ARG A CA 1
ATOM 6546 C C . ARG A 1 845 ? 26.471 2.273 -41.429 1.00 83.62 845 ARG A C 1
ATOM 6548 O O . ARG A 1 845 ? 25.288 2.002 -41.616 1.00 83.62 845 ARG A O 1
ATOM 6555 N N . GLY A 1 846 ? 27.445 1.608 -42.044 1.00 86.44 846 GLY A N 1
ATOM 6556 C CA . GLY A 1 846 ? 27.234 0.443 -42.902 1.00 86.44 846 GLY A CA 1
ATOM 6557 C C . GLY A 1 846 ? 27.826 -0.849 -42.353 1.00 86.44 846 GLY A C 1
ATOM 6558 O O . GLY A 1 846 ? 28.002 -1.784 -43.134 1.00 86.44 846 GLY A O 1
ATOM 6559 N N . ASP A 1 847 ? 28.197 -0.915 -41.072 1.00 88.31 847 ASP A N 1
ATOM 6560 C CA . ASP A 1 847 ? 28.860 -2.097 -40.508 1.00 88.31 847 ASP A CA 1
ATOM 6561 C C . ASP A 1 847 ? 27.921 -3.088 -39.790 1.00 88.31 847 ASP A C 1
ATOM 6563 O O . ASP A 1 847 ? 28.329 -4.226 -39.524 1.00 88.31 847 ASP A O 1
ATOM 6567 N N . VAL A 1 848 ? 26.644 -2.722 -39.617 1.00 92.94 848 VAL A N 1
ATOM 6568 C CA . VAL A 1 848 ? 25.564 -3.606 -39.153 1.00 92.94 848 VAL A CA 1
ATOM 6569 C C . VAL A 1 848 ? 24.691 -4.053 -40.325 1.00 92.94 848 VAL A C 1
ATOM 6571 O O . VAL A 1 848 ? 23.796 -3.338 -40.781 1.00 92.94 848 VAL A O 1
ATOM 6574 N N . ARG A 1 849 ? 24.922 -5.273 -40.816 1.00 93.44 849 ARG A N 1
ATOM 6575 C CA . ARG A 1 849 ? 24.076 -5.899 -41.841 1.00 93.44 849 ARG A CA 1
ATOM 6576 C C . ARG A 1 849 ? 22.765 -6.364 -41.213 1.00 93.44 849 ARG A C 1
ATOM 6578 O O . ARG A 1 849 ? 22.799 -7.006 -40.170 1.00 93.44 849 ARG A O 1
ATOM 6585 N N . GLU A 1 850 ? 21.639 -6.102 -41.870 1.00 93.25 850 GLU A N 1
ATOM 6586 C CA . GLU A 1 850 ? 20.309 -6.522 -41.413 1.00 93.25 850 GLU A CA 1
ATOM 6587 C C . GLU A 1 850 ? 19.518 -7.182 -42.551 1.00 93.25 850 GLU A C 1
ATOM 6589 O O . GLU A 1 850 ? 19.499 -6.690 -43.684 1.00 93.25 850 GLU A O 1
ATOM 6594 N N . ALA A 1 851 ? 18.830 -8.278 -42.244 1.00 92.69 851 ALA A N 1
ATOM 6595 C CA . ALA A 1 851 ? 17.742 -8.802 -43.061 1.00 92.69 851 ALA A CA 1
ATOM 6596 C C . ALA A 1 851 ? 16.500 -8.994 -42.195 1.00 92.69 851 ALA A C 1
ATOM 6598 O O . ALA A 1 851 ? 16.585 -9.528 -41.092 1.00 92.69 851 ALA A O 1
ATOM 6599 N N . ALA A 1 852 ? 15.343 -8.561 -42.688 1.00 91.62 852 ALA A N 1
ATOM 6600 C CA . ALA A 1 852 ? 14.087 -8.603 -41.954 1.00 91.62 852 ALA A CA 1
ATOM 6601 C C . ALA A 1 852 ? 12.972 -9.188 -42.821 1.00 91.62 852 ALA A C 1
ATOM 6603 O O . ALA A 1 852 ? 12.653 -8.681 -43.899 1.00 91.62 852 ALA A O 1
ATOM 6604 N N . ARG A 1 853 ? 12.338 -10.248 -42.325 1.00 92.19 853 ARG A N 1
ATOM 6605 C CA . ARG A 1 853 ? 11.184 -10.899 -42.939 1.00 92.19 853 ARG A CA 1
ATOM 6606 C C . ARG A 1 853 ? 9.942 -10.635 -42.109 1.00 92.19 853 ARG A C 1
ATOM 6608 O O . ARG A 1 853 ? 9.866 -11.065 -40.961 1.00 92.19 853 ARG A O 1
ATOM 6615 N N . TRP A 1 854 ? 8.942 -10.008 -42.711 1.00 91.12 854 TRP A N 1
ATOM 6616 C CA . TRP A 1 854 ? 7.598 -9.960 -42.149 1.00 91.12 854 TRP A CA 1
ATOM 6617 C C . TRP A 1 854 ? 6.747 -11.053 -42.778 1.00 91.12 854 TRP A C 1
ATOM 6619 O O . TRP A 1 854 ? 6.662 -11.146 -44.005 1.00 91.12 854 TRP A O 1
ATOM 6629 N N . LYS A 1 855 ? 6.110 -11.880 -41.952 1.00 92.25 855 LYS A N 1
ATOM 6630 C CA . LYS A 1 855 ? 5.185 -12.922 -42.395 1.00 92.25 855 LYS A CA 1
ATOM 6631 C C . LYS A 1 855 ? 3.979 -12.987 -41.473 1.00 92.25 855 LYS A C 1
ATOM 6633 O O . LYS A 1 855 ? 4.129 -13.310 -40.299 1.00 92.25 855 LYS A O 1
ATOM 6638 N N . ASP A 1 856 ? 2.799 -12.716 -42.026 1.00 89.94 856 ASP A N 1
ATOM 6639 C CA . ASP A 1 856 ? 1.502 -12.865 -41.350 1.00 89.94 856 ASP A CA 1
ATOM 6640 C C . ASP A 1 856 ? 1.474 -12.285 -39.923 1.00 89.94 856 ASP A C 1
ATOM 6642 O O . ASP A 1 856 ? 1.036 -12.932 -38.971 1.00 89.94 856 ASP A O 1
ATOM 6646 N N . GLY A 1 857 ? 1.967 -11.055 -39.771 1.00 86.38 857 GLY A N 1
ATOM 6647 C CA . GLY A 1 857 ? 1.932 -10.341 -38.498 1.00 86.38 857 GLY A CA 1
ATOM 6648 C C . GLY A 1 857 ? 3.132 -10.580 -37.575 1.00 86.38 857 GLY A C 1
ATOM 6649 O O . GLY A 1 857 ? 3.077 -10.214 -36.400 1.00 86.38 857 GLY A O 1
ATOM 6650 N N . VAL A 1 858 ? 4.203 -11.213 -38.060 1.00 89.88 858 VAL A N 1
ATOM 6651 C CA . VAL A 1 858 ? 5.417 -11.492 -37.278 1.00 89.88 858 VAL A CA 1
ATOM 6652 C C . VAL A 1 858 ? 6.650 -11.060 -38.059 1.00 89.88 858 VAL A C 1
ATOM 6654 O O . VAL A 1 858 ? 6.835 -11.473 -39.205 1.00 89.88 858 VAL A O 1
ATOM 6657 N N . TRP A 1 859 ? 7.516 -10.271 -37.426 1.00 91.38 859 TRP A N 1
ATOM 6658 C CA . TRP A 1 859 ? 8.854 -9.988 -37.939 1.00 91.38 859 TRP A CA 1
ATOM 6659 C C . TRP A 1 859 ? 9.857 -11.026 -37.440 1.00 91.38 859 TRP A C 1
ATOM 6661 O O . TRP A 1 859 ? 9.832 -11.420 -36.274 1.00 91.38 859 TRP A O 1
ATOM 6671 N N . THR A 1 860 ? 10.758 -11.437 -38.327 1.00 94.44 860 THR A N 1
ATOM 6672 C CA . THR A 1 860 ? 12.008 -12.144 -38.030 1.00 94.44 860 THR A CA 1
ATOM 6673 C C . THR A 1 860 ? 13.144 -11.310 -38.606 1.00 94.44 860 THR A C 1
ATOM 6675 O O . THR A 1 860 ? 13.199 -11.132 -39.820 1.00 94.44 860 THR A O 1
ATOM 6678 N N . ALA A 1 861 ? 14.002 -10.761 -37.751 1.00 94.19 861 ALA A N 1
ATOM 6679 C CA . ALA A 1 861 ? 15.139 -9.943 -38.156 1.00 94.19 861 ALA A CA 1
ATOM 6680 C C . ALA A 1 861 ? 16.456 -10.579 -37.719 1.00 94.19 861 ALA A C 1
ATOM 6682 O O . ALA A 1 861 ? 16.572 -11.087 -36.603 1.00 94.19 861 ALA A O 1
ATOM 6683 N N . GLU A 1 862 ? 17.444 -10.521 -38.599 1.00 95.44 862 GLU A N 1
ATOM 6684 C CA . GLU A 1 862 ? 18.801 -10.993 -38.375 1.00 95.44 862 GLU A CA 1
ATOM 6685 C C . GLU A 1 862 ? 19.780 -9.840 -38.553 1.00 95.44 862 GLU A C 1
ATOM 6687 O O . GLU A 1 862 ? 19.764 -9.163 -39.579 1.00 95.44 862 GLU A O 1
ATOM 6692 N N . TYR A 1 863 ? 20.648 -9.651 -37.565 1.00 96.06 863 TYR A N 1
ATOM 6693 C CA . TYR A 1 863 ? 21.714 -8.656 -37.555 1.00 96.06 863 TYR A CA 1
ATOM 6694 C C . TYR A 1 863 ? 23.063 -9.373 -37.598 1.00 96.06 863 TYR A C 1
ATOM 6696 O O . TYR A 1 863 ? 23.255 -10.325 -36.845 1.00 96.06 863 TYR A O 1
ATOM 6704 N N . GLU A 1 864 ? 24.015 -8.916 -38.410 1.00 95.94 864 GLU A N 1
ATOM 6705 C CA . GLU A 1 864 ? 25.414 -9.370 -38.384 1.00 95.94 864 GLU A CA 1
ATOM 6706 C C . GLU A 1 864 ? 26.359 -8.177 -38.364 1.00 95.94 864 GLU A C 1
ATOM 6708 O O . GLU A 1 864 ? 26.213 -7.245 -39.155 1.00 95.94 864 GLU A O 1
ATOM 6713 N N . ARG A 1 865 ? 27.394 -8.262 -37.526 1.00 95.62 865 ARG A N 1
ATOM 6714 C CA . ARG A 1 865 ? 28.529 -7.340 -37.581 1.00 95.62 865 ARG A CA 1
ATOM 6715 C C . ARG A 1 865 ? 29.818 -7.951 -37.038 1.00 95.62 865 ARG A C 1
ATOM 6717 O O . ARG A 1 865 ? 29.812 -9.020 -36.420 1.00 95.62 865 ARG A O 1
ATOM 6724 N N . ALA A 1 866 ? 30.936 -7.257 -37.241 1.00 96.00 866 ALA A N 1
ATOM 6725 C CA . ALA A 1 866 ? 32.203 -7.604 -36.597 1.00 96.00 866 ALA A CA 1
ATOM 6726 C C . ALA A 1 866 ? 32.105 -7.479 -35.063 1.00 96.00 866 ALA A C 1
ATOM 6728 O O . ALA A 1 866 ? 31.393 -6.622 -34.540 1.00 96.00 866 ALA A O 1
ATOM 6729 N N . LEU A 1 867 ? 32.838 -8.316 -34.322 1.00 95.00 867 LEU A N 1
ATOM 6730 C CA . LEU A 1 867 ? 32.924 -8.207 -32.858 1.00 95.00 867 LEU A CA 1
ATOM 6731 C C . LEU A 1 867 ? 33.591 -6.891 -32.430 1.00 95.00 867 LEU A C 1
ATOM 6733 O O . LEU A 1 867 ? 33.169 -6.265 -31.461 1.00 95.00 867 LEU A O 1
ATOM 6737 N N . VAL A 1 868 ? 34.623 -6.471 -33.164 1.00 95.12 868 VAL A N 1
ATOM 6738 C CA . VAL A 1 868 ? 35.404 -5.258 -32.902 1.00 95.12 868 VAL A CA 1
ATOM 6739 C C . VAL A 1 868 ? 35.517 -4.467 -34.200 1.00 95.12 868 VAL A C 1
ATOM 6741 O O . VAL A 1 868 ? 36.122 -4.944 -35.162 1.00 95.12 868 VAL A O 1
ATOM 6744 N N . THR A 1 869 ? 34.953 -3.262 -34.225 1.00 92.31 869 THR A N 1
ATOM 6745 C CA . THR A 1 869 ? 34.947 -2.368 -35.396 1.00 92.31 869 THR A CA 1
ATOM 6746 C C . THR A 1 869 ? 36.062 -1.321 -35.318 1.00 92.31 869 THR A C 1
ATOM 6748 O O . THR A 1 869 ? 36.598 -0.899 -36.341 1.00 92.31 869 THR A O 1
ATOM 6751 N N . ASN A 1 870 ? 36.508 -0.983 -34.101 1.00 89.38 870 ASN A N 1
ATOM 6752 C CA . ASN A 1 870 ? 37.399 0.141 -33.781 1.00 89.38 870 ASN A CA 1
ATOM 6753 C C . ASN A 1 870 ? 36.808 1.535 -34.059 1.00 89.38 870 ASN A C 1
ATOM 6755 O O . ASN A 1 870 ? 37.561 2.514 -34.004 1.00 89.38 870 ASN A O 1
ATOM 6759 N N . ASN A 1 871 ? 35.501 1.652 -34.314 1.00 88.81 871 ASN A N 1
ATOM 6760 C CA . ASN A 1 871 ? 34.847 2.956 -34.378 1.00 88.81 871 ASN A CA 1
ATOM 6761 C C . ASN A 1 871 ? 34.352 3.365 -32.972 1.00 88.81 871 ASN A C 1
ATOM 6763 O O . ASN A 1 871 ? 33.855 2.525 -32.219 1.00 88.81 871 ASN A O 1
ATOM 6767 N N . PRO A 1 872 ? 34.551 4.627 -32.549 1.00 84.88 872 PRO A N 1
ATOM 6768 C CA . PRO A 1 872 ? 34.205 5.091 -31.200 1.00 84.88 872 PRO A CA 1
ATOM 6769 C C . PRO A 1 872 ? 32.693 5.245 -30.951 1.00 84.88 872 PRO A C 1
ATOM 6771 O O . PRO A 1 872 ? 32.286 5.443 -29.806 1.00 84.88 872 PRO A O 1
ATOM 6774 N N . ASP A 1 873 ? 31.906 5.222 -32.018 1.00 87.06 873 ASP A N 1
ATOM 6775 C CA . ASP A 1 873 ? 30.447 5.256 -32.092 1.00 87.06 873 ASP A CA 1
ATOM 6776 C C . ASP A 1 873 ? 29.801 3.885 -31.836 1.00 87.06 873 ASP A C 1
ATOM 6778 O O . ASP A 1 873 ? 28.631 3.853 -31.461 1.00 87.06 873 ASP A O 1
ATOM 6782 N N . ASP A 1 874 ? 30.577 2.792 -31.878 1.00 91.38 874 ASP A N 1
ATOM 6783 C CA . ASP A 1 874 ? 30.043 1.432 -31.762 1.00 91.38 874 ASP A CA 1
ATOM 6784 C C . ASP A 1 874 ? 30.443 0.770 -30.435 1.00 91.38 874 ASP A C 1
ATOM 6786 O O . ASP A 1 874 ? 31.558 0.949 -29.916 1.00 91.38 874 ASP A O 1
ATOM 6790 N N . VAL A 1 875 ? 29.584 -0.110 -29.913 1.00 94.06 875 VAL A N 1
ATOM 6791 C CA . VAL A 1 875 ? 29.968 -1.012 -28.818 1.00 94.06 875 VAL A CA 1
ATOM 6792 C C . VAL A 1 875 ? 31.100 -1.936 -29.286 1.00 94.06 875 VAL A C 1
ATOM 6794 O O . VAL A 1 875 ? 31.099 -2.400 -30.418 1.00 94.06 875 VAL A O 1
ATOM 6797 N N . GLN A 1 876 ? 32.085 -2.238 -28.438 1.00 95.19 876 GLN A N 1
ATOM 6798 C CA . GLN A 1 876 ? 33.206 -3.117 -28.807 1.00 95.19 876 GLN A CA 1
ATOM 6799 C C . GLN A 1 876 ? 33.105 -4.451 -28.057 1.00 95.19 876 GLN A C 1
ATOM 6801 O O . GLN A 1 876 ? 33.313 -4.497 -26.843 1.00 95.19 876 GLN A O 1
ATOM 6806 N N . PHE A 1 877 ? 32.823 -5.556 -28.758 1.00 94.12 877 PHE A N 1
ATOM 6807 C CA . PHE A 1 877 ? 32.801 -6.914 -28.188 1.00 94.12 877 PHE A CA 1
ATOM 6808 C C . PHE A 1 877 ? 34.222 -7.504 -28.059 1.00 94.12 877 PHE A C 1
ATOM 6810 O O . PHE A 1 877 ? 34.510 -8.614 -28.500 1.00 94.12 877 PHE A O 1
ATOM 6817 N N . ASP A 1 878 ? 35.135 -6.720 -27.484 1.00 91.50 878 ASP A N 1
ATOM 6818 C CA . ASP A 1 878 ? 36.575 -6.979 -27.380 1.00 91.50 878 ASP A CA 1
ATOM 6819 C C . ASP A 1 878 ? 36.993 -7.891 -26.212 1.00 91.50 878 ASP A C 1
ATOM 6821 O O . ASP A 1 878 ? 38.074 -8.483 -26.226 1.00 91.50 878 ASP A O 1
ATOM 6825 N N . ASP A 1 879 ? 36.131 -8.031 -25.207 1.00 88.62 879 ASP A N 1
ATOM 6826 C CA . ASP A 1 879 ? 36.322 -8.865 -24.029 1.00 88.62 879 ASP A CA 1
ATOM 6827 C C . ASP A 1 879 ? 35.112 -9.785 -23.867 1.00 88.62 879 ASP A C 1
ATOM 6829 O O . ASP A 1 879 ? 34.144 -9.476 -23.178 1.00 88.62 879 ASP A O 1
ATOM 6833 N N . LEU A 1 880 ? 35.189 -10.968 -24.475 1.00 87.25 880 LEU A N 1
ATOM 6834 C CA . LEU A 1 880 ? 34.129 -11.980 -24.409 1.00 87.25 880 LEU A CA 1
ATOM 6835 C C . LEU A 1 880 ? 33.952 -12.580 -22.998 1.00 87.25 880 LEU A C 1
ATOM 6837 O O . LEU A 1 880 ? 33.170 -13.511 -22.814 1.00 87.25 880 LEU A O 1
ATOM 6841 N N . THR A 1 881 ? 34.704 -12.111 -21.994 1.00 76.12 881 THR A N 1
ATOM 6842 C CA . THR A 1 881 ? 34.584 -12.565 -20.604 1.00 76.12 881 THR A CA 1
ATOM 6843 C C . THR A 1 881 ? 33.629 -11.747 -19.752 1.00 76.12 881 THR A C 1
ATOM 6845 O O . THR A 1 881 ? 33.207 -12.225 -18.695 1.00 76.12 881 THR A O 1
ATOM 6848 N N . LYS A 1 882 ? 33.242 -10.555 -20.215 1.00 83.31 882 LYS A N 1
ATOM 6849 C CA . LYS A 1 882 ? 32.239 -9.711 -19.559 1.00 83.31 882 LYS A CA 1
ATOM 6850 C C . LYS A 1 882 ? 30.884 -9.823 -20.260 1.00 83.31 882 LYS A C 1
ATOM 6852 O O . LYS A 1 882 ? 30.790 -10.222 -21.419 1.00 83.31 882 LYS A O 1
ATOM 6857 N N . GLY A 1 883 ? 29.834 -9.453 -19.537 1.00 83.69 883 GLY A N 1
ATOM 6858 C CA . GLY A 1 883 ? 28.519 -9.238 -20.122 1.00 83.69 883 GLY A CA 1
ATOM 6859 C C . GLY A 1 883 ? 28.398 -7.851 -20.737 1.00 83.69 883 GLY A C 1
ATOM 6860 O O . GLY A 1 883 ? 28.957 -6.882 -20.216 1.00 83.69 883 GLY A O 1
ATOM 6861 N N . TYR A 1 884 ? 27.643 -7.757 -21.824 1.00 91.69 884 TYR A N 1
ATOM 6862 C CA . TYR A 1 884 ? 27.372 -6.507 -22.525 1.00 91.69 884 TYR A CA 1
ATOM 6863 C C . TYR A 1 884 ? 25.924 -6.090 -22.300 1.00 91.69 884 TYR A C 1
ATOM 6865 O O . TYR A 1 884 ? 25.000 -6.827 -22.634 1.00 91.69 884 TYR A O 1
ATOM 6873 N N . LEU A 1 885 ? 25.735 -4.917 -21.698 1.00 89.81 885 LEU A N 1
ATOM 6874 C CA . LEU A 1 885 ? 24.417 -4.405 -21.341 1.00 89.81 885 LEU A CA 1
ATOM 6875 C C . LEU A 1 885 ? 23.728 -3.775 -22.550 1.00 89.81 885 LEU A C 1
ATOM 6877 O O . LEU A 1 885 ? 24.321 -2.939 -23.236 1.00 89.81 885 LEU A O 1
ATOM 6881 N N . PHE A 1 886 ? 22.461 -4.122 -22.760 1.00 91.31 886 PHE A N 1
ATOM 6882 C CA . PHE A 1 886 ? 21.639 -3.528 -23.807 1.00 91.31 886 PHE A CA 1
ATOM 6883 C C . PHE A 1 886 ? 20.172 -3.397 -23.396 1.00 91.31 886 PHE A C 1
ATOM 6885 O O . PHE A 1 886 ? 19.668 -4.123 -22.542 1.00 91.31 886 PHE A O 1
ATOM 6892 N N . GLY A 1 887 ? 19.473 -2.445 -24.002 1.00 86.62 887 GLY A N 1
ATOM 6893 C CA . GLY A 1 887 ? 18.024 -2.298 -23.891 1.00 86.62 887 GLY A CA 1
ATOM 6894 C C . GLY A 1 887 ? 17.351 -2.558 -25.232 1.00 86.62 887 GLY A C 1
ATOM 6895 O O . GLY A 1 887 ? 17.973 -2.367 -26.277 1.00 86.62 887 GLY A O 1
ATOM 6896 N N . THR A 1 888 ? 16.081 -2.964 -25.208 1.00 86.06 888 THR A N 1
ATOM 6897 C CA . THR A 1 888 ? 15.285 -3.122 -26.431 1.00 86.06 888 THR A CA 1
ATOM 6898 C C . THR A 1 888 ? 13.939 -2.414 -26.331 1.00 86.06 888 THR A C 1
ATOM 6900 O O . THR A 1 888 ? 13.391 -2.226 -25.241 1.00 86.06 888 THR A O 1
ATOM 6903 N N . ALA A 1 889 ? 13.399 -2.007 -27.476 1.00 79.88 889 ALA A N 1
ATOM 6904 C CA . ALA A 1 889 ? 12.080 -1.394 -27.571 1.00 79.88 889 ALA A CA 1
ATOM 6905 C C . ALA A 1 889 ? 11.366 -1.845 -28.849 1.00 79.88 889 ALA A C 1
ATOM 6907 O O . ALA A 1 889 ? 11.984 -1.899 -29.912 1.00 79.88 889 ALA A O 1
ATOM 6908 N N . ILE A 1 890 ? 10.066 -2.125 -28.727 1.00 79.69 890 ILE A N 1
ATOM 6909 C CA . ILE A 1 890 ? 9.136 -2.286 -29.851 1.00 79.69 890 ILE A CA 1
ATOM 6910 C C . ILE A 1 890 ? 8.182 -1.092 -29.813 1.00 79.69 890 ILE A C 1
ATOM 6912 O O . ILE A 1 890 ? 7.529 -0.863 -28.786 1.00 79.69 890 ILE A O 1
ATOM 6916 N N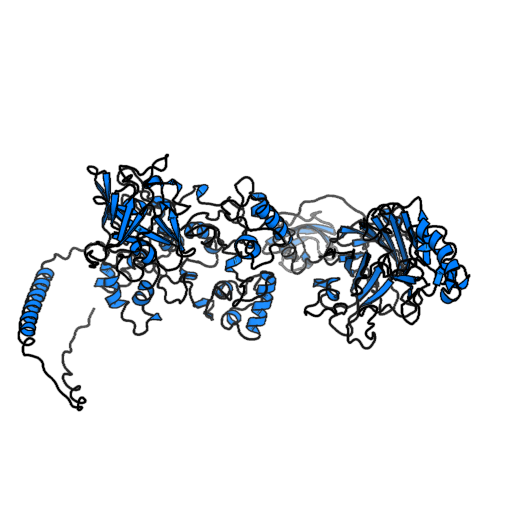 . MET A 1 891 ? 8.084 -0.338 -30.908 1.00 71.00 891 MET A N 1
ATOM 6917 C CA . MET A 1 891 ? 7.158 0.791 -31.018 1.00 71.00 891 MET A CA 1
ATOM 6918 C C . MET A 1 891 ? 6.211 0.585 -32.208 1.00 71.00 891 MET A C 1
ATOM 6920 O O . MET A 1 891 ? 6.600 0.214 -33.314 1.00 71.00 891 MET A O 1
ATOM 6924 N N . ASP A 1 892 ? 4.928 0.816 -31.962 1.00 57.28 892 ASP A N 1
ATOM 6925 C CA . ASP A 1 892 ? 3.864 0.708 -32.958 1.00 57.28 892 ASP A CA 1
ATOM 6926 C C . ASP A 1 892 ? 3.042 1.998 -32.908 1.00 57.28 892 ASP A C 1
ATOM 6928 O O . ASP A 1 892 ? 1.977 2.047 -32.298 1.00 57.28 892 ASP A O 1
ATOM 6932 N N . ASN A 1 893 ? 3.569 3.106 -33.447 1.00 56.25 893 ASN A N 1
ATOM 6933 C CA . ASN A 1 893 ? 2.789 4.345 -33.453 1.00 56.25 893 ASN A CA 1
ATOM 6934 C C . ASN A 1 893 ? 1.893 4.433 -34.682 1.00 56.25 893 ASN A C 1
ATOM 6936 O O . ASN A 1 893 ? 2.219 5.077 -35.681 1.00 56.25 893 ASN A O 1
ATOM 6940 N N . ALA A 1 894 ? 0.685 3.910 -34.501 1.00 42.38 894 ALA A N 1
ATOM 6941 C CA . ALA A 1 894 ? -0.512 4.631 -34.897 1.00 42.38 894 ALA A CA 1
ATOM 6942 C C . ALA A 1 894 ? -1.520 4.667 -33.742 1.00 42.38 894 ALA A C 1
ATOM 6944 O O . ALA A 1 894 ? -2.215 3.694 -33.471 1.00 42.38 894 ALA A O 1
ATOM 6945 N N . GLY A 1 895 ? -1.619 5.820 -33.077 1.00 41.47 895 GLY A N 1
ATOM 6946 C CA . GLY A 1 895 ? -2.838 6.202 -32.357 1.00 41.47 895 GLY A CA 1
ATOM 6947 C C . GLY A 1 895 ? -3.086 5.648 -30.944 1.00 41.47 895 GLY A C 1
ATOM 6948 O O . GLY A 1 895 ? -4.248 5.616 -30.546 1.00 41.47 895 GLY A O 1
ATOM 6949 N N . GLY A 1 896 ? -2.074 5.272 -30.150 1.00 38.53 896 GLY A N 1
ATOM 6950 C CA . GLY A 1 896 ? -2.270 4.970 -28.718 1.00 38.53 896 GLY A CA 1
ATOM 6951 C C . GLY A 1 896 ? -0.976 4.713 -27.932 1.00 38.53 896 GLY A C 1
ATOM 6952 O O . GLY A 1 896 ? 0.051 4.415 -28.530 1.00 38.53 896 GLY A O 1
ATOM 6953 N N . ASP A 1 897 ? -1.043 4.807 -26.597 1.00 41.72 897 ASP A N 1
ATOM 6954 C CA . ASP A 1 897 ? 0.043 4.748 -25.586 1.00 41.72 897 ASP A CA 1
ATOM 6955 C C . ASP A 1 897 ? 0.881 3.432 -25.520 1.00 41.72 897 ASP A C 1
ATOM 6957 O O . ASP A 1 897 ? 1.444 3.084 -24.480 1.00 41.72 897 ASP A O 1
ATOM 6961 N N . ASN A 1 898 ? 0.989 2.657 -26.602 1.00 47.31 898 ASN A N 1
ATOM 6962 C CA . ASN A 1 898 ? 1.519 1.286 -26.607 1.00 47.31 898 ASN A CA 1
ATOM 6963 C C . ASN A 1 898 ? 3.025 1.194 -26.923 1.00 47.31 898 ASN A C 1
ATOM 6965 O O . ASN A 1 898 ? 3.443 0.470 -27.828 1.00 47.31 898 ASN A O 1
ATOM 6969 N N . HIS A 1 899 ? 3.874 1.873 -26.151 1.00 58.31 899 HIS A N 1
ATOM 6970 C CA . HIS A 1 899 ? 5.309 1.565 -26.150 1.00 58.31 899 HIS A CA 1
ATOM 6971 C C . HIS A 1 899 ? 5.569 0.281 -25.354 1.00 58.31 899 HIS A C 1
ATOM 6973 O O . HIS A 1 899 ? 5.425 0.260 -24.130 1.00 58.31 899 HIS A O 1
ATOM 6979 N N . LYS A 1 900 ? 6.007 -0.791 -26.024 1.00 61.25 900 LYS A N 1
ATOM 6980 C CA . LYS A 1 900 ? 6.512 -1.989 -25.340 1.00 61.25 900 LYS A CA 1
ATOM 6981 C C . LYS A 1 900 ? 8.011 -1.838 -25.131 1.00 61.25 900 LYS A C 1
ATOM 6983 O O . LYS A 1 900 ? 8.834 -2.323 -25.909 1.00 61.25 900 LYS A O 1
ATOM 6988 N N . LEU A 1 901 ? 8.352 -1.113 -24.073 1.00 64.81 901 LEU A N 1
ATOM 6989 C CA . LEU A 1 901 ? 9.720 -1.060 -23.577 1.00 64.81 901 LEU A CA 1
ATOM 6990 C C . LEU A 1 901 ? 10.060 -2.385 -22.911 1.00 64.81 901 LEU A C 1
ATOM 6992 O O . LEU A 1 901 ? 9.228 -2.963 -22.205 1.00 64.81 901 LEU A O 1
ATOM 6996 N N . ASP A 1 902 ? 11.293 -2.844 -23.096 1.00 58.28 902 ASP A N 1
ATOM 6997 C CA . ASP A 1 902 ? 11.821 -3.827 -22.171 1.00 58.28 902 ASP A CA 1
ATOM 6998 C C . ASP A 1 902 ? 12.017 -3.131 -20.820 1.00 58.28 902 ASP A C 1
ATOM 7000 O O . ASP A 1 902 ? 12.895 -2.282 -20.656 1.00 58.28 902 ASP A O 1
ATOM 7004 N N . ALA A 1 903 ? 11.132 -3.436 -19.869 1.00 54.72 903 ALA A N 1
ATOM 7005 C CA . ALA A 1 903 ? 11.223 -2.924 -18.506 1.00 54.72 903 ALA A CA 1
ATOM 7006 C C . ALA A 1 903 ? 12.454 -3.476 -17.763 1.00 54.72 903 ALA A C 1
ATOM 7008 O O . ALA A 1 903 ? 12.765 -3.003 -16.671 1.00 54.72 903 ALA A O 1
ATOM 7009 N N . ARG A 1 904 ? 13.141 -4.471 -18.342 1.00 61.03 904 ARG A N 1
ATOM 7010 C CA . ARG A 1 904 ? 14.376 -5.063 -17.843 1.00 61.03 904 ARG A CA 1
ATOM 7011 C C . ARG A 1 904 ? 15.547 -4.650 -18.744 1.00 61.03 904 ARG A C 1
ATOM 7013 O O . ARG A 1 904 ? 15.442 -4.483 -19.955 1.00 61.03 904 ARG A O 1
ATOM 7020 N N . LEU A 1 905 ? 16.698 -4.460 -18.125 1.00 74.25 905 LEU A N 1
ATOM 7021 C CA . LEU A 1 905 ? 17.990 -4.364 -18.778 1.00 74.25 905 LEU A CA 1
ATOM 7022 C C . LEU A 1 905 ? 18.427 -5.756 -19.240 1.00 74.25 905 LEU A C 1
ATOM 7024 O O . LEU A 1 905 ? 18.363 -6.704 -18.470 1.00 74.25 905 LEU A O 1
ATOM 7028 N N . ASN A 1 906 ? 18.906 -5.904 -20.467 1.00 84.75 906 ASN A N 1
ATOM 7029 C CA . ASN A 1 906 ? 19.382 -7.193 -20.958 1.00 84.75 906 ASN A CA 1
ATOM 7030 C C . ASN A 1 906 ? 20.907 -7.287 -20.883 1.00 84.75 906 ASN A C 1
ATOM 7032 O O . ASN A 1 906 ? 21.619 -6.286 -20.990 1.00 84.75 906 ASN A O 1
ATOM 7036 N N . GLU A 1 907 ? 21.405 -8.510 -20.711 1.00 88.44 907 GLU A N 1
ATOM 7037 C CA . GLU A 1 907 ? 22.826 -8.846 -20.828 1.00 88.44 907 GLU A CA 1
ATOM 7038 C C . GLU A 1 907 ? 23.030 -9.768 -22.015 1.00 88.44 907 GLU A C 1
ATOM 7040 O O . GLU A 1 907 ? 22.358 -10.791 -22.126 1.00 88.44 907 GLU A O 1
ATOM 7045 N N . LEU A 1 908 ? 24.019 -9.465 -22.840 1.00 92.50 908 LEU A N 1
ATOM 7046 C CA . LEU A 1 908 ? 24.568 -10.399 -23.805 1.00 92.50 908 LEU A CA 1
ATOM 7047 C C . LEU A 1 908 ? 25.811 -11.057 -23.189 1.00 92.50 908 LEU A C 1
ATOM 7049 O O . LEU A 1 908 ? 26.729 -10.353 -22.758 1.00 92.50 908 LEU A O 1
ATOM 7053 N N . ARG A 1 909 ? 25.851 -12.393 -23.130 1.00 90.19 909 ARG A N 1
ATOM 7054 C CA . ARG A 1 909 ? 26.967 -13.162 -22.549 1.00 90.19 909 ARG A CA 1
ATOM 7055 C C . ARG A 1 909 ? 27.508 -14.176 -23.535 1.00 90.19 909 ARG A C 1
ATOM 7057 O O . ARG A 1 909 ? 26.764 -15.018 -24.011 1.00 90.19 909 ARG A O 1
ATOM 7064 N N . PHE A 1 910 ? 28.807 -14.148 -23.790 1.00 86.94 910 PHE A N 1
ATOM 7065 C CA . PHE A 1 910 ? 29.438 -15.134 -24.658 1.00 86.94 910 PHE A CA 1
ATOM 7066 C C . PHE A 1 910 ? 29.708 -16.431 -23.901 1.00 86.94 910 PHE A C 1
ATOM 7068 O O . PHE A 1 910 ? 30.223 -16.403 -22.778 1.00 86.94 910 PHE A O 1
ATOM 7075 N N . ASP A 1 911 ? 29.382 -17.568 -24.519 1.00 72.88 911 ASP A N 1
ATOM 7076 C CA . ASP A 1 911 ? 29.676 -18.876 -23.945 1.00 72.88 911 ASP A CA 1
ATOM 7077 C C . ASP A 1 911 ? 31.187 -19.021 -23.728 1.00 72.88 911 ASP A C 1
ATOM 7079 O O . ASP A 1 911 ? 31.993 -19.094 -24.661 1.00 72.88 911 ASP A O 1
ATOM 7083 N N . GLN A 1 912 ? 31.592 -19.070 -22.460 1.00 57.62 912 GLN A N 1
ATOM 7084 C CA . GLN A 1 912 ? 32.959 -19.411 -22.103 1.00 57.62 912 GLN A CA 1
ATOM 7085 C C . GLN A 1 912 ? 33.145 -20.919 -22.195 1.00 57.62 912 GLN A C 1
ATOM 7087 O O . GLN A 1 912 ? 32.276 -21.679 -21.776 1.00 57.62 912 GLN A O 1
ATOM 7092 N N . PHE A 1 913 ? 34.309 -21.354 -22.687 1.00 40.50 913 PHE A N 1
ATOM 7093 C CA . PHE A 1 913 ? 34.709 -22.759 -22.676 1.00 40.50 913 PHE A CA 1
ATOM 7094 C C . PHE A 1 913 ? 34.439 -23.402 -21.308 1.00 40.50 913 PHE A C 1
ATOM 7096 O O . PHE A 1 913 ? 35.215 -23.245 -20.366 1.00 40.50 913 PHE A O 1
ATOM 7103 N N . VAL A 1 914 ? 33.386 -24.209 -21.231 1.00 37.25 914 VAL A N 1
ATOM 7104 C CA . VAL A 1 914 ? 33.256 -25.259 -20.230 1.00 37.25 914 VAL A CA 1
ATOM 7105 C C . VAL A 1 914 ? 32.898 -26.525 -20.988 1.00 37.25 914 VAL A C 1
ATOM 7107 O O . VAL A 1 914 ? 31.841 -26.642 -21.598 1.00 37.25 914 VAL A O 1
ATOM 7110 N N . ALA A 1 915 ? 33.842 -27.460 -21.014 1.00 28.44 915 ALA A N 1
ATOM 7111 C CA . ALA A 1 915 ? 33.649 -28.761 -21.625 1.00 28.44 915 ALA A CA 1
ATOM 7112 C C . ALA A 1 915 ? 32.462 -29.499 -20.967 1.00 28.44 915 ALA A C 1
ATOM 7114 O O . ALA A 1 915 ? 32.496 -29.763 -19.770 1.00 28.44 915 ALA A O 1
ATOM 7115 N N . VAL A 1 916 ? 31.446 -29.786 -21.786 1.00 32.44 916 VAL A N 1
ATOM 7116 C CA . VAL A 1 916 ? 30.400 -30.831 -21.732 1.00 32.44 916 VAL A CA 1
ATOM 7117 C C . VAL A 1 916 ? 30.011 -31.427 -20.356 1.00 32.44 916 VAL A C 1
ATOM 7119 O O . VAL A 1 916 ? 30.742 -32.225 -19.776 1.00 32.44 916 VAL A O 1
ATOM 7122 N N . GLU A 1 917 ? 28.785 -31.060 -19.954 1.00 35.03 917 GLU A N 1
ATOM 7123 C CA . GLU A 1 917 ? 27.685 -31.746 -19.228 1.00 35.03 917 GLU A CA 1
ATOM 7124 C C . GLU A 1 917 ? 27.914 -32.858 -18.172 1.00 35.03 917 GLU A C 1
ATOM 7126 O O . GLU A 1 917 ? 28.474 -33.919 -18.437 1.00 35.03 917 GLU A O 1
ATOM 7131 N N . ASP A 1 918 ? 27.206 -32.710 -17.038 1.00 28.75 918 ASP A N 1
ATOM 7132 C CA . ASP A 1 918 ? 26.200 -33.706 -16.615 1.00 28.75 918 ASP A CA 1
ATOM 7133 C C . ASP A 1 918 ? 24.914 -32.984 -16.175 1.00 28.75 918 ASP A C 1
ATOM 7135 O O . ASP A 1 918 ? 24.929 -32.100 -15.315 1.00 28.75 918 ASP A O 1
ATOM 7139 N N . GLN A 1 919 ? 23.803 -33.378 -16.791 1.00 43.72 919 GLN A N 1
ATOM 7140 C CA . GLN A 1 919 ? 22.447 -32.932 -16.512 1.00 43.72 919 GLN A CA 1
ATOM 7141 C C . GLN A 1 919 ? 21.951 -33.532 -15.197 1.00 43.72 919 GLN A C 1
ATOM 7143 O O . GLN A 1 919 ? 21.843 -34.750 -15.074 1.00 43.72 919 GLN A O 1
ATOM 7148 N N . ARG A 1 920 ? 21.553 -32.692 -14.239 1.00 32.81 920 ARG A N 1
ATOM 7149 C CA . ARG A 1 920 ? 20.562 -33.046 -13.212 1.00 32.81 920 ARG A CA 1
ATOM 7150 C C . ARG A 1 920 ? 19.984 -31.780 -12.593 1.00 32.81 920 ARG A C 1
ATOM 7152 O O . ARG A 1 920 ? 20.700 -30.999 -11.975 1.00 32.81 920 ARG A O 1
ATOM 7159 N N . GLY A 1 921 ? 18.679 -31.588 -12.775 1.00 45.31 921 GLY A N 1
ATOM 7160 C CA . GLY A 1 921 ? 17.926 -30.582 -12.042 1.00 45.31 921 GLY A CA 1
ATOM 7161 C C . GLY A 1 921 ? 17.971 -30.899 -10.553 1.00 45.31 921 GLY A C 1
ATOM 7162 O O . GLY A 1 921 ? 17.440 -31.921 -10.132 1.00 45.31 921 GLY A O 1
ATOM 7163 N N . ASP A 1 922 ? 18.590 -30.025 -9.769 1.00 41.66 922 ASP A N 1
ATOM 7164 C CA . ASP A 1 922 ? 18.576 -30.119 -8.316 1.00 41.66 922 ASP A CA 1
ATOM 7165 C C . ASP A 1 922 ? 17.928 -28.862 -7.750 1.00 41.66 922 ASP A C 1
ATOM 7167 O O . ASP A 1 922 ? 18.344 -27.732 -8.014 1.00 41.66 922 ASP A O 1
ATOM 7171 N N . GLN A 1 923 ? 16.882 -29.083 -6.956 1.00 53.38 923 GLN A N 1
ATOM 7172 C CA . GLN A 1 923 ? 16.275 -28.057 -6.126 1.00 53.38 923 GLN A CA 1
ATOM 7173 C C . GLN A 1 923 ? 17.347 -27.312 -5.325 1.00 53.38 923 GLN A C 1
ATOM 7175 O O . GLN A 1 923 ? 18.286 -27.923 -4.802 1.00 53.38 923 GLN A O 1
ATOM 7180 N N . LEU A 1 924 ? 17.183 -25.993 -5.198 1.00 69.25 924 LEU A N 1
ATOM 7181 C CA . LEU A 1 924 ? 18.069 -25.179 -4.375 1.00 69.25 924 LEU A CA 1
ATOM 7182 C C . LEU A 1 924 ? 18.147 -25.772 -2.955 1.00 69.25 924 LEU A C 1
ATOM 7184 O O . LEU A 1 924 ? 17.113 -26.079 -2.353 1.00 69.25 924 LEU A O 1
ATOM 7188 N N . PRO A 1 925 ? 19.355 -25.966 -2.401 1.00 74.31 925 PRO A N 1
ATOM 7189 C CA . PRO A 1 925 ? 19.512 -26.621 -1.113 1.00 74.31 925 PRO A CA 1
ATOM 7190 C C . PRO A 1 925 ? 18.877 -25.790 0.007 1.00 74.31 925 PRO A C 1
ATOM 7192 O O . PRO A 1 925 ? 19.219 -24.631 0.214 1.00 74.31 925 PRO A O 1
ATOM 7195 N N . SER A 1 926 ? 17.993 -26.402 0.794 1.00 80.25 926 SER A N 1
ATOM 7196 C CA . SER A 1 926 ? 17.299 -25.741 1.911 1.00 80.25 926 SER A CA 1
ATOM 7197 C C . SER A 1 926 ? 18.156 -25.589 3.178 1.00 80.25 926 SER A C 1
ATOM 7199 O O . SER A 1 926 ? 17.758 -24.922 4.136 1.00 80.25 926 SER A O 1
ATOM 7201 N N . THR A 1 927 ? 19.353 -26.189 3.217 1.00 79.69 927 THR A N 1
ATOM 7202 C CA . THR A 1 927 ? 20.237 -26.196 4.396 1.00 79.69 927 THR A CA 1
ATOM 7203 C C . THR A 1 927 ? 21.712 -25.989 4.037 1.00 79.69 927 THR A C 1
ATOM 7205 O O . THR A 1 927 ? 22.152 -26.297 2.931 1.00 79.69 927 THR A O 1
ATOM 7208 N N . TYR A 1 928 ? 22.496 -25.463 4.988 1.00 90.81 928 TYR A N 1
ATOM 7209 C CA . TYR A 1 928 ? 23.957 -25.426 4.872 1.00 90.81 928 TYR A CA 1
ATOM 7210 C C . TYR A 1 928 ? 24.545 -26.803 5.205 1.00 90.81 928 TYR A C 1
ATOM 7212 O O . TYR A 1 928 ? 24.303 -27.338 6.291 1.00 90.81 928 TYR A O 1
ATOM 7220 N N . VAL A 1 929 ? 25.362 -27.366 4.314 1.00 91.31 929 VAL A N 1
ATOM 7221 C CA . VAL A 1 929 ? 25.966 -28.697 4.491 1.00 91.31 929 VAL A CA 1
ATOM 7222 C C . VAL A 1 929 ? 27.445 -28.653 4.128 1.00 91.31 929 VAL A C 1
ATOM 7224 O O . VAL A 1 929 ? 27.821 -28.051 3.136 1.00 91.31 929 VAL A O 1
ATOM 7227 N N . LEU A 1 930 ? 28.295 -29.333 4.901 1.00 96.25 930 LEU A N 1
ATOM 7228 C CA . LEU A 1 930 ? 29.670 -29.669 4.511 1.00 96.25 930 LEU A CA 1
ATOM 7229 C C . LEU A 1 930 ? 29.805 -31.193 4.541 1.00 96.25 930 LEU A C 1
ATOM 7231 O O . LEU A 1 930 ? 29.638 -31.806 5.606 1.00 96.25 930 LEU A O 1
ATOM 7235 N N . LEU A 1 931 ? 30.083 -31.807 3.393 1.00 92.25 931 LEU A N 1
ATOM 7236 C CA . LEU A 1 931 ? 30.216 -33.256 3.247 1.00 92.25 931 LEU A CA 1
ATOM 7237 C C . LEU A 1 931 ? 31.646 -33.722 3.512 1.00 92.25 931 LEU A C 1
ATOM 7239 O O . LEU A 1 931 ? 32.592 -32.938 3.523 1.00 92.25 931 LEU A O 1
ATOM 7243 N N . GLN A 1 932 ? 31.780 -35.023 3.773 1.00 96.81 932 GLN A N 1
ATOM 7244 C CA . GLN A 1 932 ? 33.081 -35.663 3.893 1.00 96.81 932 GLN A CA 1
ATOM 7245 C C . GLN A 1 932 ? 33.789 -35.637 2.533 1.00 96.81 932 GLN A C 1
ATOM 7247 O O . GLN A 1 932 ? 33.192 -36.037 1.537 1.00 96.81 932 GLN A O 1
ATOM 7252 N N . ASN A 1 933 ? 35.044 -35.185 2.499 1.00 95.62 933 AS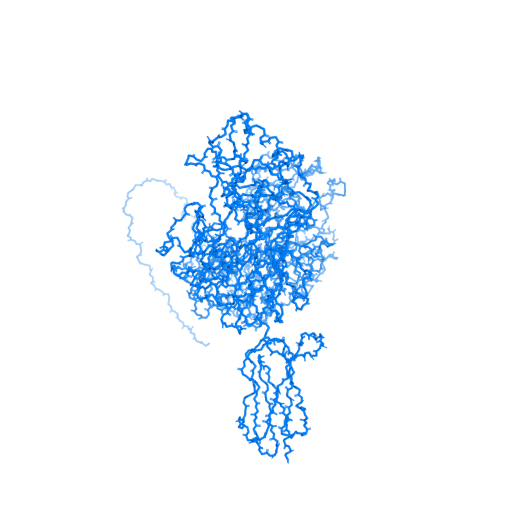N A N 1
ATOM 7253 C CA . ASN A 1 933 ? 35.868 -35.233 1.298 1.00 95.62 933 ASN A CA 1
ATOM 7254 C C . ASN A 1 933 ? 35.975 -36.673 0.768 1.00 95.62 933 ASN A C 1
ATOM 7256 O O . ASN A 1 933 ? 36.024 -37.616 1.565 1.00 95.62 933 ASN A O 1
ATOM 7260 N N . TYR A 1 934 ? 36.013 -36.840 -0.551 1.00 88.31 934 TYR A N 1
ATOM 7261 C CA . TYR A 1 934 ? 36.129 -38.148 -1.192 1.00 88.31 934 TYR A CA 1
ATOM 7262 C C . TYR A 1 934 ? 37.136 -38.106 -2.354 1.00 88.31 934 TYR A C 1
ATOM 7264 O O . TYR A 1 934 ? 37.067 -37.181 -3.166 1.00 88.31 934 TYR A O 1
ATOM 7272 N N . PRO A 1 935 ? 38.064 -39.079 -2.453 1.00 89.62 935 PRO A N 1
ATOM 7273 C CA . PRO A 1 935 ? 38.317 -40.167 -1.494 1.00 89.62 935 PRO A CA 1
ATOM 7274 C C . PRO A 1 935 ? 38.825 -39.656 -0.129 1.00 89.62 935 PRO A C 1
ATOM 7276 O O . PRO A 1 935 ? 39.254 -38.510 -0.013 1.00 89.62 935 PRO A O 1
ATOM 7279 N N . ASN A 1 936 ? 38.724 -40.477 0.923 1.00 90.88 936 ASN A N 1
ATOM 7280 C CA . ASN A 1 936 ? 39.323 -40.228 2.242 1.00 90.88 936 ASN A CA 1
ATOM 7281 C C . ASN A 1 936 ? 39.605 -41.571 2.966 1.00 90.88 936 ASN A C 1
ATOM 7283 O O . ASN A 1 936 ? 38.643 -42.209 3.397 1.00 90.88 936 ASN A O 1
ATOM 7287 N N . PRO A 1 937 ? 40.870 -42.008 3.147 1.00 93.25 937 PRO A N 1
ATOM 7288 C CA . PRO A 1 937 ? 42.098 -41.289 2.815 1.00 93.25 937 PRO A CA 1
ATOM 7289 C C . PRO A 1 937 ? 42.247 -40.980 1.322 1.00 93.25 937 PRO A C 1
ATOM 7291 O O . PRO A 1 937 ? 41.687 -41.687 0.490 1.00 93.25 937 PRO A O 1
ATOM 7294 N N . PHE A 1 938 ? 42.970 -39.914 0.988 1.00 96.38 938 PHE A N 1
ATOM 7295 C CA . PHE A 1 938 ? 43.203 -39.474 -0.391 1.00 96.38 938 PHE A CA 1
ATOM 7296 C C . PHE A 1 938 ? 44.691 -39.456 -0.748 1.00 96.38 938 PHE A C 1
ATOM 7298 O O . PHE A 1 938 ? 45.530 -39.331 0.147 1.00 96.38 938 PHE A O 1
ATOM 7305 N N . ASN A 1 939 ? 45.009 -39.584 -2.041 1.00 86.81 939 ASN A N 1
ATOM 7306 C CA . ASN A 1 939 ? 46.379 -39.576 -2.562 1.00 86.81 939 ASN A CA 1
ATOM 7307 C C . ASN A 1 939 ? 46.458 -39.030 -4.006 1.00 86.81 939 ASN A C 1
ATOM 7309 O O . ASN A 1 939 ? 45.935 -39.671 -4.914 1.00 86.81 939 ASN A O 1
ATOM 7313 N N . PRO A 1 940 ? 47.143 -37.900 -4.249 1.00 85.00 940 PRO A N 1
ATOM 7314 C CA . PRO A 1 940 ? 47.191 -36.726 -3.388 1.00 85.00 940 PRO A CA 1
ATOM 7315 C C . PRO A 1 940 ? 45.949 -35.833 -3.567 1.00 85.00 940 PRO A C 1
ATOM 7317 O O . PRO A 1 940 ? 45.879 -34.788 -2.930 1.00 85.00 940 PRO A O 1
ATOM 7320 N N . GLU A 1 941 ? 44.967 -36.229 -4.385 1.00 93.69 941 GLU A N 1
ATOM 7321 C CA . GLU A 1 941 ? 43.788 -35.418 -4.715 1.00 93.69 941 GLU A CA 1
ATOM 7322 C C . GLU A 1 941 ? 42.497 -35.926 -4.060 1.00 93.69 941 GLU A C 1
ATOM 7324 O O . GLU A 1 941 ? 42.255 -37.128 -3.937 1.00 93.69 941 GLU A O 1
ATOM 7329 N N . THR A 1 942 ? 41.639 -34.995 -3.649 1.00 94.62 942 THR A N 1
ATOM 7330 C CA . THR A 1 942 ? 40.292 -35.259 -3.127 1.00 94.62 942 THR A CA 1
ATOM 7331 C C . THR A 1 942 ? 39.325 -34.156 -3.553 1.00 94.62 942 THR A C 1
ATOM 7333 O O . THR A 1 942 ? 39.743 -33.084 -3.994 1.00 94.62 942 THR A O 1
ATOM 7336 N N . ARG A 1 943 ? 38.021 -34.395 -3.414 1.00 93.81 943 ARG A N 1
ATOM 7337 C CA . ARG A 1 943 ? 36.964 -33.406 -3.668 1.00 93.81 943 ARG A CA 1
ATOM 7338 C C . ARG A 1 943 ? 36.231 -33.089 -2.369 1.00 93.81 943 ARG A C 1
ATOM 7340 O O . ARG A 1 943 ? 35.864 -34.002 -1.629 1.00 93.81 943 ARG A O 1
ATOM 7347 N N . ILE A 1 944 ? 36.006 -31.807 -2.087 1.00 94.75 944 ILE A N 1
ATOM 7348 C CA . ILE A 1 944 ? 35.232 -31.327 -0.933 1.00 94.75 944 ILE A CA 1
ATOM 7349 C C . ILE A 1 944 ? 33.902 -30.777 -1.439 1.00 94.75 944 ILE A C 1
ATOM 7351 O O . ILE A 1 944 ? 33.881 -29.788 -2.165 1.00 94.75 944 ILE A O 1
ATOM 7355 N N . ARG A 1 945 ? 32.796 -31.405 -1.029 1.00 94.50 945 ARG A N 1
ATOM 7356 C CA . ARG A 1 945 ? 31.439 -30.984 -1.396 1.00 94.50 945 ARG A CA 1
ATOM 7357 C C . ARG A 1 945 ? 30.761 -30.221 -0.265 1.00 94.50 945 ARG A C 1
ATOM 7359 O O . ARG A 1 945 ? 30.866 -30.618 0.900 1.00 94.50 945 ARG A O 1
ATOM 7366 N N . PHE A 1 946 ? 30.037 -29.162 -0.594 1.00 94.88 946 PHE A N 1
ATOM 7367 C CA . PHE A 1 946 ? 29.223 -28.410 0.356 1.00 94.88 946 PHE A CA 1
ATOM 7368 C C . PHE A 1 946 ? 28.006 -27.780 -0.318 1.00 94.88 946 PHE A C 1
ATOM 7370 O O . PHE A 1 946 ? 27.996 -27.578 -1.525 1.00 94.88 946 PHE A O 1
ATOM 7377 N N . SER A 1 947 ? 26.997 -27.451 0.477 1.00 91.62 947 SER A N 1
ATOM 7378 C CA . SER A 1 947 ? 25.768 -26.799 0.027 1.00 91.62 947 SER A CA 1
ATOM 7379 C C . SER A 1 947 ? 25.563 -25.527 0.830 1.00 91.62 947 SER A C 1
ATOM 7381 O O . SER A 1 947 ? 25.793 -25.529 2.046 1.00 91.62 947 SER A O 1
ATOM 7383 N N . ILE A 1 948 ? 25.126 -24.451 0.181 1.00 89.25 948 ILE A N 1
ATOM 7384 C CA . ILE A 1 948 ? 24.743 -23.216 0.873 1.00 89.25 948 ILE A CA 1
ATOM 7385 C C . ILE A 1 948 ? 23.307 -22.846 0.535 1.00 89.25 948 ILE A C 1
ATOM 7387 O O . ILE A 1 948 ? 22.927 -22.873 -0.628 1.00 89.25 948 ILE A O 1
ATOM 7391 N N . LYS A 1 949 ? 22.512 -22.518 1.558 1.00 85.94 949 LYS A N 1
ATOM 7392 C CA . LYS A 1 949 ? 21.072 -22.258 1.394 1.00 85.94 949 LYS A CA 1
ATOM 7393 C C . LYS A 1 949 ? 20.731 -20.824 0.990 1.00 85.94 949 LYS A C 1
ATOM 7395 O O . LYS A 1 949 ? 19.672 -20.572 0.439 1.00 85.94 949 LYS A O 1
ATOM 7400 N N . GLN A 1 950 ? 21.604 -19.875 1.320 1.00 75.88 950 GLN A N 1
ATOM 7401 C CA . GLN A 1 950 ? 21.431 -18.439 1.093 1.00 75.88 950 GLN A CA 1
ATOM 7402 C C . GLN A 1 950 ? 22.766 -17.862 0.622 1.00 75.88 950 GLN A C 1
ATOM 7404 O O . GLN A 1 950 ? 23.827 -18.382 0.987 1.00 75.88 950 GLN A O 1
ATOM 7409 N N . LYS A 1 951 ? 22.706 -16.790 -0.177 1.00 86.81 951 LYS A N 1
ATOM 7410 C CA . LYS A 1 951 ? 23.888 -16.054 -0.639 1.00 86.81 951 LYS A CA 1
ATOM 7411 C C . LYS A 1 951 ? 24.704 -15.581 0.566 1.00 86.81 951 LYS A C 1
ATOM 7413 O O . LYS A 1 951 ? 24.136 -15.118 1.551 1.00 86.81 951 LYS A O 1
ATOM 7418 N N . GLY A 1 952 ? 26.024 -15.700 0.508 1.00 81.06 952 GLY A N 1
ATOM 7419 C CA . GLY A 1 952 ? 26.887 -15.262 1.605 1.00 81.06 952 GLY A CA 1
ATOM 7420 C C . GLY A 1 952 ? 28.367 -15.402 1.292 1.00 81.06 952 GLY A C 1
ATOM 7421 O O . GLY A 1 952 ? 28.746 -16.160 0.397 1.00 81.06 952 GLY A O 1
ATOM 7422 N N . LEU A 1 953 ? 29.208 -14.679 2.036 1.00 93.44 953 LEU A N 1
ATOM 7423 C CA . LEU A 1 953 ? 30.662 -14.810 1.943 1.00 93.44 953 LEU A CA 1
ATOM 7424 C C . LEU A 1 953 ? 31.076 -16.196 2.456 1.00 93.44 953 LEU A C 1
ATOM 7426 O O . LEU A 1 953 ? 31.043 -16.467 3.659 1.00 93.44 953 LEU A O 1
ATOM 7430 N N . VAL A 1 954 ? 31.453 -17.080 1.534 1.00 91.06 954 VAL A N 1
ATOM 7431 C CA . VAL A 1 954 ? 31.887 -18.444 1.834 1.00 91.06 954 VAL A CA 1
ATOM 7432 C C . VAL A 1 954 ? 33.389 -18.462 2.073 1.00 91.06 954 VAL A C 1
ATOM 7434 O O . VAL A 1 954 ? 34.174 -18.093 1.203 1.00 91.06 954 VAL A O 1
ATOM 7437 N N . SER A 1 955 ? 33.795 -18.965 3.238 1.00 95.81 955 SER A N 1
ATOM 7438 C CA . SER A 1 955 ? 35.188 -19.268 3.563 1.00 95.81 955 SER A CA 1
ATOM 7439 C C . SER A 1 955 ? 35.369 -20.771 3.764 1.00 95.81 955 SER A C 1
ATOM 7441 O O . SER A 1 955 ? 34.931 -21.318 4.779 1.00 95.81 955 SER A O 1
ATOM 7443 N N . LEU A 1 956 ? 36.023 -21.441 2.809 1.00 97.06 956 LEU A N 1
ATOM 7444 C CA . LEU A 1 956 ? 36.454 -22.838 2.918 1.00 97.06 956 LEU A CA 1
ATOM 7445 C C . LEU A 1 956 ? 37.979 -22.892 3.025 1.00 97.06 956 LEU A C 1
ATOM 7447 O O . LEU A 1 956 ? 38.688 -22.546 2.080 1.00 97.06 956 LEU A O 1
ATOM 7451 N N . LYS A 1 957 ? 38.491 -23.333 4.175 1.00 97.12 957 LYS A N 1
ATOM 7452 C CA . LYS A 1 957 ? 39.929 -23.324 4.491 1.00 97.12 957 LYS A CA 1
ATOM 7453 C C . LYS A 1 957 ? 40.393 -24.656 5.066 1.00 97.12 957 LYS A C 1
ATOM 7455 O O . LYS A 1 957 ? 39.646 -25.297 5.802 1.00 97.12 957 LYS A O 1
ATOM 7460 N N . VAL A 1 958 ? 41.627 -25.048 4.763 1.00 96.44 958 VAL A N 1
ATOM 7461 C CA . VAL A 1 958 ? 42.308 -26.256 5.251 1.00 96.44 958 VAL A CA 1
ATOM 7462 C C . VAL A 1 958 ? 43.308 -25.888 6.344 1.00 96.44 958 VAL A C 1
ATOM 7464 O O . VAL A 1 958 ? 44.015 -24.893 6.221 1.00 96.44 958 VAL A O 1
ATOM 7467 N N . TYR A 1 959 ? 43.404 -26.713 7.383 1.00 96.75 959 TYR A N 1
ATOM 7468 C CA . TYR A 1 959 ? 44.256 -26.538 8.555 1.00 96.75 959 TYR A CA 1
ATOM 7469 C C . TYR A 1 959 ? 45.027 -27.822 8.881 1.00 96.75 959 TYR A C 1
ATOM 7471 O O . TYR A 1 959 ? 44.543 -28.931 8.632 1.00 96.75 959 TYR A O 1
ATOM 7479 N N . ASN A 1 960 ? 46.207 -27.686 9.482 1.00 93.56 960 ASN A N 1
ATOM 7480 C CA . ASN A 1 960 ? 46.942 -28.810 10.067 1.00 93.56 960 ASN A CA 1
ATOM 7481 C C . ASN A 1 960 ? 46.458 -29.114 11.504 1.00 93.56 960 ASN A C 1
ATOM 7483 O O . ASN A 1 960 ? 45.615 -28.408 12.059 1.00 93.56 960 ASN A O 1
ATOM 7487 N N . MET A 1 961 ? 47.008 -30.158 12.133 1.00 92.12 961 MET A N 1
ATOM 7488 C CA . MET A 1 961 ? 46.642 -30.548 13.508 1.00 92.12 961 MET A CA 1
ATOM 7489 C C . MET A 1 961 ? 47.047 -29.534 14.591 1.00 92.12 961 MET A C 1
ATOM 7491 O O . MET A 1 961 ? 46.533 -29.612 15.702 1.00 92.12 961 MET A O 1
ATOM 7495 N N . LEU A 1 962 ? 47.923 -28.575 14.275 1.00 89.81 962 LEU A N 1
ATOM 7496 C CA . LEU A 1 962 ? 48.272 -27.457 15.159 1.00 89.81 962 LEU A CA 1
ATOM 7497 C C . LEU A 1 962 ? 47.300 -26.271 15.011 1.00 89.81 962 LEU A C 1
ATOM 7499 O O . LEU A 1 962 ? 47.472 -25.252 15.673 1.00 89.81 962 LEU A O 1
ATOM 7503 N N . GLY A 1 963 ? 46.290 -26.380 14.139 1.00 86.69 963 GLY A N 1
ATOM 7504 C CA . GLY A 1 963 ? 45.323 -25.316 13.862 1.00 86.69 963 GLY A CA 1
ATOM 7505 C C . GLY A 1 963 ? 45.842 -24.221 12.928 1.00 86.69 963 GLY A C 1
ATOM 7506 O O . GLY A 1 963 ? 45.158 -23.217 12.742 1.00 86.69 963 GLY A O 1
ATOM 7507 N N . GLN A 1 964 ? 47.018 -24.400 12.322 1.00 87.81 964 GLN A N 1
ATOM 7508 C CA . GLN A 1 964 ? 47.568 -23.450 11.357 1.00 87.81 964 GLN A CA 1
ATOM 7509 C C . GLN A 1 964 ? 46.876 -23.626 10.006 1.00 87.81 964 GLN A C 1
ATOM 7511 O O . GLN A 1 964 ? 46.668 -24.757 9.561 1.00 87.81 964 GLN A O 1
ATOM 7516 N N . GLU A 1 965 ? 46.521 -22.513 9.363 1.00 94.25 965 GLU A N 1
ATOM 7517 C CA . GLU A 1 965 ? 45.946 -22.512 8.018 1.00 94.25 965 GLU A CA 1
ATOM 7518 C C . GLU A 1 965 ? 46.995 -22.972 6.998 1.00 94.25 965 GLU A C 1
ATOM 7520 O O . GLU A 1 965 ? 48.102 -22.448 6.943 1.00 94.25 965 GLU A O 1
ATOM 7525 N N . VAL A 1 966 ? 46.633 -23.978 6.207 1.00 92.75 966 VAL A N 1
ATOM 7526 C CA . VAL A 1 966 ? 47.484 -24.605 5.189 1.00 92.75 966 VAL A CA 1
ATOM 7527 C C . VAL A 1 966 ? 47.119 -24.108 3.793 1.00 92.75 966 VAL A C 1
ATOM 7529 O O . VAL A 1 966 ? 48.000 -23.919 2.960 1.00 92.75 966 VAL A O 1
ATOM 7532 N N . LYS A 1 967 ? 45.821 -23.917 3.515 1.00 91.31 967 LYS A N 1
ATOM 7533 C CA . LYS A 1 967 ? 45.330 -23.442 2.215 1.00 91.31 967 LYS A CA 1
ATOM 7534 C C . LYS A 1 967 ? 43.924 -22.862 2.343 1.00 91.31 967 LYS A C 1
ATOM 7536 O O . LYS A 1 967 ? 43.059 -23.487 2.955 1.00 91.31 967 LYS A O 1
ATOM 7541 N N . THR A 1 968 ? 43.670 -21.719 1.717 1.00 93.56 968 THR A N 1
ATOM 7542 C CA . THR A 1 968 ? 42.305 -21.245 1.450 1.00 93.56 968 THR A CA 1
ATOM 7543 C C . THR A 1 968 ? 41.840 -21.831 0.116 1.00 93.56 968 THR A C 1
ATOM 7545 O O . THR A 1 968 ? 42.547 -21.714 -0.880 1.00 93.56 968 THR A O 1
ATOM 7548 N N . LEU A 1 969 ? 40.687 -22.506 0.106 1.00 89.69 969 LEU A N 1
ATOM 7549 C CA . LEU A 1 969 ? 40.104 -23.134 -1.088 1.00 89.69 969 LEU A CA 1
ATOM 7550 C C . LEU A 1 969 ? 39.005 -22.277 -1.714 1.00 89.69 969 LEU A C 1
ATOM 7552 O O . LEU A 1 969 ? 38.873 -22.257 -2.929 1.00 89.69 969 LEU A O 1
ATOM 7556 N N . VAL A 1 970 ? 38.228 -21.577 -0.885 1.00 89.62 970 VAL A N 1
ATOM 7557 C CA . VAL A 1 970 ? 37.182 -20.640 -1.318 1.00 89.62 970 VAL A CA 1
ATOM 7558 C C . VAL A 1 970 ? 37.174 -19.453 -0.362 1.00 89.62 970 VAL A C 1
ATOM 7560 O O . VAL A 1 970 ? 37.172 -19.649 0.858 1.00 89.62 970 VAL A O 1
ATOM 7563 N N . TYR A 1 971 ? 37.169 -18.237 -0.907 1.00 87.62 971 TYR A N 1
ATOM 7564 C CA . TYR A 1 971 ? 36.948 -16.999 -0.157 1.00 87.62 971 TYR A CA 1
ATOM 7565 C C . TYR A 1 971 ? 36.236 -15.967 -1.036 1.00 87.62 971 TYR A C 1
ATOM 7567 O O . TYR A 1 971 ? 36.842 -15.020 -1.525 1.00 87.62 971 TYR A O 1
ATOM 7575 N N . GLN A 1 972 ? 34.952 -16.207 -1.294 1.00 68.00 972 GLN A N 1
ATOM 7576 C CA . GLN A 1 972 ? 34.131 -15.362 -2.161 1.00 68.00 972 GLN A CA 1
ATOM 7577 C C . GLN A 1 972 ? 32.652 -15.483 -1.797 1.00 68.00 972 GLN A C 1
ATOM 7579 O O . GLN A 1 972 ? 32.240 -16.436 -1.130 1.00 68.00 972 GLN A O 1
ATOM 7584 N N . THR A 1 973 ? 31.844 -14.529 -2.245 1.00 79.12 973 THR A N 1
ATOM 7585 C CA . THR A 1 973 ? 30.387 -14.610 -2.120 1.00 79.12 973 THR A CA 1
ATOM 7586 C C . THR A 1 973 ? 29.847 -15.636 -3.113 1.00 79.12 973 THR A C 1
ATOM 7588 O O . THR A 1 973 ? 30.072 -15.514 -4.314 1.00 79.12 973 THR A O 1
ATOM 7591 N N . LEU A 1 974 ? 29.143 -16.653 -2.618 1.00 76.31 974 LEU A N 1
ATOM 7592 C CA . LEU A 1 974 ? 28.505 -17.691 -3.436 1.00 76.31 974 LEU A CA 1
ATOM 7593 C C . LEU A 1 974 ? 26.975 -17.586 -3.328 1.00 76.31 974 LEU A C 1
ATOM 7595 O O . LEU A 1 974 ? 26.465 -17.101 -2.317 1.00 76.31 974 LEU A O 1
ATOM 7599 N N . ARG A 1 975 ? 26.250 -18.017 -4.370 1.00 81.50 975 ARG A N 1
ATOM 7600 C CA . ARG A 1 975 ? 24.773 -18.090 -4.422 1.00 81.50 975 ARG A CA 1
ATOM 7601 C C . ARG A 1 975 ? 24.268 -19.405 -3.797 1.00 81.50 975 ARG A C 1
ATOM 7603 O O . ARG A 1 975 ? 25.058 -20.325 -3.628 1.00 81.50 975 ARG A O 1
ATOM 7610 N N . PRO A 1 976 ? 22.977 -19.541 -3.446 1.00 86.25 976 PRO A N 1
ATOM 7611 C CA . PRO A 1 976 ? 22.443 -20.826 -3.005 1.00 86.25 976 PRO A CA 1
ATOM 7612 C C . PRO A 1 976 ? 22.744 -21.929 -4.021 1.00 86.25 976 PRO A C 1
ATOM 7614 O O . PRO A 1 976 ? 22.501 -21.749 -5.211 1.00 86.25 976 PRO A O 1
ATOM 7617 N N . GLY A 1 977 ? 23.301 -23.049 -3.574 1.00 85.75 977 GLY A N 1
ATOM 7618 C CA . GLY A 1 977 ? 23.745 -24.088 -4.496 1.00 85.75 977 GLY A CA 1
ATOM 7619 C C . GLY A 1 977 ? 24.610 -25.163 -3.860 1.00 85.75 977 GLY A C 1
ATOM 7620 O O . GLY A 1 977 ? 25.059 -25.041 -2.714 1.00 85.75 977 GLY A O 1
ATOM 7621 N N . ASN A 1 978 ? 24.818 -26.232 -4.625 1.00 86.25 978 ASN A N 1
ATOM 7622 C CA . ASN A 1 978 ? 25.728 -27.324 -4.306 1.00 86.25 978 ASN A CA 1
ATOM 7623 C C . ASN A 1 978 ? 27.067 -27.077 -5.009 1.00 86.25 978 ASN A C 1
ATOM 7625 O O . ASN A 1 978 ? 27.109 -26.803 -6.203 1.00 86.25 978 ASN A O 1
ATOM 7629 N N . TYR A 1 979 ? 28.160 -27.186 -4.266 1.00 88.31 979 TYR A N 1
ATOM 7630 C CA . TYR A 1 979 ? 29.510 -26.868 -4.715 1.00 88.31 979 TYR A CA 1
ATOM 7631 C C . TYR A 1 979 ? 30.441 -28.054 -4.480 1.00 88.31 979 TYR A C 1
ATOM 7633 O O . TYR A 1 979 ? 30.376 -28.709 -3.438 1.00 88.31 979 TYR A O 1
ATOM 7641 N N . GLU A 1 980 ? 31.351 -28.303 -5.422 1.00 93.19 980 GLU A N 1
ATOM 7642 C CA . GLU A 1 980 ? 32.413 -29.302 -5.309 1.00 93.19 980 GLU A CA 1
ATOM 7643 C C . GLU A 1 980 ? 33.766 -28.664 -5.634 1.00 93.19 980 GLU A C 1
ATOM 7645 O O . GLU A 1 980 ? 33.986 -28.185 -6.742 1.00 93.19 980 GLU A O 1
ATOM 7650 N N . ILE A 1 981 ? 34.690 -28.674 -4.672 1.00 92.31 981 ILE A N 1
ATOM 7651 C CA . ILE A 1 981 ? 36.000 -28.033 -4.808 1.00 92.31 981 ILE A CA 1
ATOM 7652 C C . ILE A 1 981 ? 37.114 -29.088 -4.776 1.00 92.31 981 ILE A C 1
ATOM 7654 O O . ILE A 1 981 ? 37.184 -29.859 -3.811 1.00 92.31 981 ILE A O 1
ATOM 7658 N N . PRO A 1 982 ? 38.003 -29.143 -5.789 1.00 91.75 982 PRO A N 1
ATOM 7659 C CA . PRO A 1 982 ? 39.204 -29.970 -5.726 1.00 91.75 982 PRO A CA 1
ATOM 7660 C C . PRO A 1 982 ? 40.180 -29.499 -4.654 1.00 91.75 982 PRO A C 1
ATOM 7662 O O . PRO A 1 982 ? 40.421 -28.305 -4.474 1.00 91.75 982 PRO A O 1
ATOM 7665 N N . PHE A 1 983 ? 40.817 -30.462 -3.995 1.00 94.81 983 PHE A N 1
ATOM 7666 C CA . PHE A 1 983 ? 41.956 -30.229 -3.125 1.00 94.81 983 PHE A CA 1
ATOM 7667 C C . PHE A 1 983 ? 43.100 -31.184 -3.468 1.00 94.81 983 PHE A C 1
ATOM 7669 O O . PHE A 1 983 ? 42.971 -32.397 -3.314 1.00 94.81 983 PHE A O 1
ATOM 7676 N N . ASP A 1 984 ? 44.223 -30.606 -3.893 1.00 93.50 984 ASP A N 1
ATOM 7677 C CA . ASP A 1 984 ? 45.493 -31.301 -4.096 1.00 93.50 984 ASP A CA 1
ATOM 7678 C C . ASP A 1 984 ? 46.422 -31.100 -2.884 1.00 93.50 984 ASP A C 1
ATOM 7680 O O . ASP A 1 984 ? 46.796 -29.974 -2.532 1.00 93.50 984 ASP A O 1
ATOM 7684 N N . GLY A 1 985 ? 46.781 -32.215 -2.247 1.00 92.31 985 GLY A N 1
ATOM 7685 C CA . GLY A 1 985 ? 47.716 -32.326 -1.131 1.00 92.31 985 GLY A CA 1
ATOM 7686 C C . GLY A 1 985 ? 49.140 -32.718 -1.543 1.00 92.31 985 GLY A C 1
ATOM 7687 O O . GLY A 1 985 ? 49.935 -33.100 -0.681 1.00 92.31 985 GLY A O 1
ATOM 7688 N N . SER A 1 986 ? 49.511 -32.647 -2.824 1.00 91.62 986 SER A N 1
ATOM 7689 C CA . SER A 1 986 ? 50.831 -33.036 -3.358 1.00 91.62 986 SER A CA 1
ATOM 7690 C C . SER A 1 986 ? 52.012 -32.344 -2.666 1.00 91.62 986 SER A C 1
ATOM 7692 O O . SER A 1 986 ? 53.075 -32.948 -2.529 1.00 91.62 986 SER A O 1
ATOM 7694 N N . GLN A 1 987 ? 51.799 -31.158 -2.094 1.00 91.69 987 GLN A N 1
ATOM 7695 C CA . GLN A 1 987 ? 52.804 -30.383 -1.350 1.00 91.69 987 GLN A CA 1
ATOM 7696 C C . GLN A 1 987 ? 52.754 -30.567 0.182 1.00 91.69 987 GLN A C 1
ATOM 7698 O O . GLN A 1 987 ? 53.487 -29.910 0.914 1.00 91.69 987 GLN A O 1
ATOM 7703 N N . LEU A 1 988 ? 51.886 -31.447 0.693 1.00 92.38 988 LEU A N 1
ATOM 7704 C CA . LEU A 1 988 ? 51.663 -31.669 2.129 1.00 92.38 988 LEU A CA 1
ATOM 7705 C C . LEU A 1 988 ? 52.217 -33.023 2.607 1.00 92.38 988 LEU A C 1
ATOM 7707 O O . LEU A 1 988 ? 52.286 -33.974 1.835 1.00 92.38 988 LEU A O 1
ATOM 7711 N N . SER A 1 989 ? 52.625 -33.158 3.868 1.00 92.62 989 SER A N 1
ATOM 7712 C CA . SER A 1 989 ? 53.054 -34.458 4.411 1.00 92.62 989 SER A CA 1
ATOM 7713 C C . SER A 1 989 ? 51.868 -35.418 4.589 1.00 92.62 989 SER A C 1
ATOM 7715 O O . SER A 1 989 ? 50.748 -34.983 4.847 1.00 92.62 989 SER A O 1
ATOM 7717 N N . SER A 1 990 ? 52.091 -36.735 4.487 1.00 93.75 990 SER A N 1
ATOM 7718 C CA . SER A 1 990 ? 51.064 -37.720 4.868 1.00 93.75 990 SER A CA 1
ATOM 7719 C C . SER A 1 990 ? 50.631 -37.480 6.316 1.00 93.75 990 SER A C 1
ATOM 7721 O O . SER A 1 990 ? 51.471 -37.273 7.196 1.00 93.75 990 SER A O 1
ATOM 7723 N N . GLY A 1 991 ? 49.326 -37.471 6.575 1.00 92.62 991 GLY A N 1
ATOM 7724 C CA . GLY A 1 991 ? 48.804 -37.093 7.883 1.00 92.62 991 GLY A CA 1
ATOM 7725 C C . GLY A 1 991 ? 47.344 -36.659 7.881 1.00 92.62 991 GLY A C 1
ATOM 7726 O O . GLY A 1 991 ? 46.620 -36.776 6.893 1.00 92.62 991 GLY A O 1
ATOM 7727 N N . ILE A 1 992 ? 46.906 -36.173 9.040 1.00 96.00 992 ILE A N 1
ATOM 7728 C CA . ILE A 1 992 ? 45.542 -35.699 9.265 1.00 96.00 992 ILE A CA 1
ATOM 7729 C C . ILE A 1 992 ? 45.487 -34.183 9.062 1.00 96.00 992 ILE A C 1
ATOM 7731 O O . ILE A 1 992 ? 46.285 -33.445 9.637 1.00 96.00 992 ILE A O 1
ATOM 7735 N N . TYR A 1 993 ? 44.490 -33.731 8.307 1.00 96.88 993 TYR A N 1
ATOM 7736 C CA . TYR A 1 993 ? 44.164 -32.323 8.096 1.00 96.88 993 TYR A CA 1
ATOM 7737 C C . TYR A 1 993 ? 42.701 -32.059 8.452 1.00 96.88 993 TYR A C 1
ATOM 7739 O O . TYR A 1 993 ? 41.864 -32.966 8.442 1.00 96.88 993 TYR A O 1
ATOM 7747 N N . LEU A 1 994 ? 42.378 -30.807 8.754 1.00 96.94 994 LEU A N 1
ATOM 7748 C CA . LEU A 1 994 ? 41.012 -30.340 8.980 1.00 96.94 994 LEU A CA 1
ATOM 7749 C C . LEU A 1 994 ? 40.618 -29.368 7.872 1.00 96.94 994 LEU A C 1
ATOM 7751 O O . LEU A 1 994 ? 41.458 -28.620 7.391 1.00 96.94 994 LEU A O 1
ATOM 7755 N N . TYR A 1 995 ? 39.350 -29.323 7.489 1.00 97.44 995 TYR A N 1
ATOM 7756 C CA . TYR A 1 995 ? 38.806 -28.262 6.642 1.00 97.44 995 TYR A CA 1
ATOM 7757 C C . TYR A 1 995 ? 37.555 -27.675 7.280 1.00 97.44 995 TYR A C 1
ATOM 7759 O O . TYR A 1 995 ? 36.772 -28.388 7.915 1.00 97.44 995 TYR A O 1
ATOM 7767 N N . ARG A 1 996 ? 37.401 -26.358 7.158 1.00 97.44 996 ARG A N 1
ATOM 7768 C CA . ARG A 1 996 ? 36.341 -25.573 7.790 1.00 97.44 996 ARG A CA 1
ATOM 7769 C C . ARG A 1 996 ? 35.603 -24.756 6.745 1.00 97.44 996 ARG A C 1
ATOM 7771 O O . ARG A 1 996 ? 36.246 -23.999 6.028 1.00 97.44 996 ARG A O 1
ATOM 7778 N N . LEU A 1 997 ? 34.280 -24.874 6.742 1.00 97.69 997 LEU A N 1
ATOM 7779 C CA . LEU A 1 997 ? 33.361 -24.014 6.004 1.00 97.69 997 LEU A CA 1
ATOM 7780 C C . LEU A 1 997 ? 32.755 -22.984 6.962 1.00 97.69 997 LEU A C 1
ATOM 7782 O O . LEU A 1 997 ? 32.260 -23.374 8.025 1.00 97.69 997 LEU A O 1
ATOM 7786 N N . LYS A 1 998 ? 32.783 -21.704 6.586 1.00 94.69 998 LYS A N 1
ATOM 7787 C CA . LYS A 1 998 ? 32.038 -20.613 7.226 1.00 94.69 998 LYS A CA 1
ATOM 7788 C C . LYS A 1 998 ? 31.200 -19.859 6.197 1.00 94.69 998 LYS A C 1
ATOM 7790 O O . LYS A 1 998 ? 31.737 -19.501 5.154 1.00 94.69 998 LYS A O 1
ATOM 7795 N N . VAL A 1 999 ? 29.930 -19.607 6.504 1.00 94.31 999 VAL A N 1
ATOM 7796 C CA . VAL A 1 999 ? 29.017 -18.770 5.703 1.00 94.31 999 VAL A CA 1
ATOM 7797 C C . VAL A 1 999 ? 27.811 -18.382 6.559 1.00 94.31 999 VAL A C 1
ATOM 7799 O O . VAL A 1 999 ? 27.264 -19.249 7.229 1.00 94.31 999 VAL A O 1
ATOM 7802 N N . ASN A 1 1000 ? 27.403 -17.108 6.574 1.00 90.25 1000 ASN A N 1
ATOM 7803 C CA . ASN A 1 1000 ? 26.169 -16.638 7.236 1.00 90.25 1000 ASN A CA 1
ATOM 7804 C C . ASN A 1 1000 ? 25.955 -17.206 8.659 1.00 90.25 1000 ASN A C 1
ATOM 7806 O O . ASN A 1 1000 ? 24.916 -17.785 8.971 1.00 90.25 1000 ASN A O 1
ATOM 7810 N N . GLY A 1 1001 ? 26.992 -17.146 9.502 1.00 84.50 1001 GLY A N 1
ATOM 7811 C CA . GLY A 1 1001 ? 26.979 -17.697 10.867 1.00 84.50 1001 GLY A CA 1
ATOM 7812 C C . GLY A 1 1001 ? 27.128 -19.226 10.972 1.00 84.50 1001 GLY A C 1
ATOM 7813 O O . GLY A 1 1001 ? 27.562 -19.727 12.010 1.00 84.50 1001 GLY A O 1
ATOM 7814 N N . PHE A 1 1002 ? 26.880 -19.993 9.905 1.00 92.12 1002 PHE A N 1
ATOM 7815 C CA . PHE A 1 1002 ? 27.136 -21.433 9.863 1.00 92.12 1002 PHE A CA 1
ATOM 7816 C C . PHE A 1 1002 ? 28.640 -21.715 9.859 1.00 92.12 1002 PHE A C 1
ATOM 7818 O O . PHE A 1 1002 ? 29.375 -21.206 9.015 1.00 92.12 1002 PHE A O 1
ATOM 7825 N N . THR A 1 1003 ? 29.104 -22.561 10.783 1.00 95.81 1003 THR A N 1
ATOM 7826 C CA . THR A 1 1003 ? 30.484 -23.062 10.814 1.00 95.81 1003 THR A CA 1
ATOM 7827 C C . THR A 1 1003 ? 30.487 -24.581 10.939 1.00 95.81 1003 THR A C 1
ATOM 7829 O O . THR A 1 1003 ? 29.966 -25.130 11.910 1.00 95.81 1003 THR A O 1
ATOM 7832 N N . LYS A 1 1004 ? 31.138 -25.282 10.004 1.00 95.94 1004 LYS A N 1
ATOM 7833 C CA . LYS A 1 1004 ? 31.338 -26.738 10.084 1.00 95.94 1004 LYS A CA 1
ATOM 7834 C C . LYS A 1 1004 ? 32.789 -27.103 9.818 1.00 95.94 1004 LYS A C 1
ATOM 7836 O O . LYS A 1 1004 ? 33.409 -26.560 8.912 1.00 95.94 1004 LYS A O 1
ATOM 7841 N N . VAL A 1 1005 ? 33.322 -28.035 10.609 1.00 97.12 1005 VAL A N 1
ATOM 7842 C CA . VAL A 1 1005 ? 34.684 -28.569 10.469 1.00 97.12 1005 VAL A CA 1
ATOM 7843 C C . VAL A 1 1005 ? 34.614 -30.069 10.210 1.00 97.12 1005 VAL A C 1
ATOM 7845 O O . VAL A 1 1005 ? 33.814 -30.769 10.835 1.00 97.12 1005 VAL A O 1
ATOM 7848 N N . ARG A 1 1006 ? 35.462 -30.569 9.314 1.00 97.06 1006 ARG A N 1
ATOM 7849 C CA . ARG A 1 1006 ? 35.653 -32.000 9.059 1.00 97.06 1006 ARG A CA 1
ATOM 7850 C C . ARG A 1 1006 ? 37.129 -32.355 8.938 1.00 97.06 1006 ARG A C 1
ATOM 7852 O O . ARG A 1 1006 ? 37.975 -31.493 8.728 1.00 97.06 1006 ARG A O 1
ATOM 7859 N N . LYS A 1 1007 ? 37.417 -33.646 9.094 1.00 96.38 1007 LYS A N 1
ATOM 7860 C CA . LYS A 1 1007 ? 38.760 -34.233 9.058 1.00 96.38 1007 LYS A CA 1
ATOM 7861 C C . LYS A 1 1007 ? 38.998 -34.938 7.728 1.00 96.38 1007 LYS A C 1
ATOM 7863 O O . LYS A 1 1007 ? 38.124 -35.682 7.302 1.00 96.38 1007 LYS A O 1
ATOM 7868 N N . MET A 1 1008 ? 40.178 -34.795 7.140 1.00 96.38 1008 MET A N 1
ATOM 7869 C CA . MET A 1 1008 ? 40.653 -35.578 5.994 1.00 96.38 1008 MET A CA 1
ATOM 7870 C C . MET A 1 1008 ? 42.016 -36.211 6.292 1.00 96.38 1008 MET A C 1
ATOM 7872 O O . MET A 1 1008 ? 42.763 -35.715 7.134 1.00 96.38 1008 MET A O 1
ATOM 7876 N N . VAL A 1 1009 ? 42.321 -37.328 5.636 1.00 96.19 1009 VAL A N 1
ATOM 7877 C CA . VAL A 1 1009 ? 43.550 -38.107 5.812 1.00 96.19 1009 VAL A CA 1
ATOM 7878 C C . VAL A 1 1009 ? 44.269 -38.184 4.471 1.00 96.19 1009 VAL A C 1
ATOM 7880 O O . VAL A 1 1009 ? 43.757 -38.779 3.530 1.00 96.19 1009 VAL A O 1
ATOM 7883 N N . LEU A 1 1010 ? 45.449 -37.582 4.382 1.00 95.56 1010 LEU A N 1
ATOM 7884 C CA . LEU A 1 1010 ? 46.331 -37.689 3.222 1.00 95.56 1010 LEU A CA 1
ATOM 7885 C C . LEU A 1 1010 ? 47.257 -38.891 3.421 1.00 95.56 1010 LEU A C 1
ATOM 7887 O O . LEU A 1 1010 ? 47.987 -38.940 4.415 1.00 95.56 1010 LEU A O 1
ATOM 7891 N N . ALA A 1 1011 ? 47.226 -39.848 2.497 1.00 91.44 1011 ALA A N 1
ATOM 7892 C CA . ALA A 1 1011 ? 48.040 -41.060 2.533 1.00 91.44 1011 ALA A CA 1
ATOM 7893 C C . ALA A 1 1011 ? 48.820 -41.199 1.219 1.00 91.44 1011 ALA A C 1
ATOM 7895 O O . ALA A 1 1011 ? 48.324 -41.813 0.278 1.00 91.44 1011 ALA A O 1
ATOM 7896 N N . LYS A 1 1012 ? 50.006 -40.582 1.158 1.00 77.94 1012 LYS A N 1
ATOM 7897 C CA . LYS A 1 1012 ? 50.926 -40.692 0.015 1.00 77.94 1012 LYS A CA 1
ATOM 7898 C C . LYS A 1 1012 ? 51.669 -42.009 -0.018 1.00 77.94 1012 LYS A C 1
ATOM 7900 O O . LYS A 1 1012 ? 52.100 -42.443 1.078 1.00 77.94 1012 LYS A O 1
#

Secondary structure (DSSP, 8-state):
-------------S--------------S-SSSHHHHHHHHHHHHHHHHHHHHTTS---S-PPP----HHHHHHHHT--SSGGG-HHHHHTTSTTSSSEE-TTSTTS-TTHHHHHHT-BGGGSTTTGGGGGGS-EEEE-TTS---TTTT--SEEEEETTEEEE--EEEE-SSSSEEEEEEEETTEEEEEEEEEETTTTEEEE-SHHHHB-TTSPBPSS--GGG-HHHHTGGGSEES-EEEEETTTTEEEEE-SEESS-HHHHH---HHHHHH--GGGS--TTTT--SHHHHHHHHHTTSS-EEESSEETTEE-SS-EETTTEE--TTS-GGGTEEE---GGGB---BTTTB--B-SSS-HHHHHTTSHHHH-SS----HHHHB-TT--SSSTT-B-SEEEETTEEEE--STTSHHHHHHHTTSTT-TT--HHHHHS--THHHHHHHHHHHHHHSS---TTTT-TT-HHHHHS-EEE-SSSTT-EE--S-----HHHHHHTGGGT----HHIIIIITSTTS--TT--------SSS-SHHHHHHHHHHHTTSSTTSTTTS--TT--BPSPEEEEE-SSPPP-SS-TT-GGGGGSPPEE-TTS-EEEEEE-SSEEEEEEEEE-S-B-TTTTT-EEEETTEEEESS--SS-------EEEEEESS-TTHHHHTTHHHH--SSSSS---SBSSTT--EEEEEE-TTTT-S-SEEEEEEEEEE-TT-TT-TT-EEEEEEEEEEE-EEEEE-BTT-SSS---TTTTTEEE-SEE-SEEE---TTSSS-SEEESS--SHHHHH-EEHHHHHHTSEEEGGGS-HHHHHHHHHHHHHTT--B-SEEE---EEGGGSSEEEEEEETTEEEEEEEEES----TTS-----TTS-EEEEEEEE--SSS--EEE-SSBEEEEE------------PPPSS-EEPPPBSSSBSSEEEEEEEESS-EEEEEEEE-TTS-EEEEEEEEEE-SEEEEEEEE-TTS-SEEEEEEEEETTEEEEEEEEE--

pLDDT: mean 81.82, std 18.06, range [22.55, 98.12]

Sequence (1012 aa):
MFCSHIWVAWSLSHVSQSLSGKSLVRSTNRKREEVQMRTKSYVLMVALVVLAWLCLPQTSGAQSTYVGTETCNNCHGKEANFAGNQWATWRLTRHNMKWRDPDEGFGVVAHDDFANGLDLSTDPDFAQFGADAPVLGFDPTAPTDSTDGKSGYRVTIAGTTYEVNWTLGGTGVWKQRYMTQIGNSIYILPIQFNEKTQDWVPYHPATWYDSNNQARAEIPKADSYERRCVGCHSVNPVVSFDETTGEWTAQVTERNIGCEACHGPGSEHAMTTDKTKIINPEDDLTDKDRKLEVCGECHGRGSSTATIGGKNLGFPYSDTEGAFQPGKVLADFYTQTTSSSNFWPNVEPYGRNSKSHHQQYLDFLTSAHYSNPFEEIQCWTCHDPHGNTTGEFLLRDKLVEDGVEIATDNDNNTLCLACHAEFEPFELISKEMVANPTGANLDTIKAVVEAHTKHSYDPTGSGASRCSKCHDPKVAKSAIEYDIHSHSFWVLSPEQTLAYQSEGGVPNSCAVSCHRKSDFPNFGMDLSADVLKVWTEPTDVALADTLKRFFGTGGYWWDLDPSGNMGEPVNVARVTDMPVIDGDDSDPAWANAQETMLANGATMKAVNNEEKIAILVKWNDPTMSMTRGGSWQWQNGAWVKTNATEEGGANEDRFTIMWNINVSEFDKRGCATKCHGQQGNATAAYLDKPGEYADMWHMKASRALPAISSSQSGTLTFSVDDPTDPHQVTSGTIILNGFADDKVVAARLDKNYPFDPEDGGRHGDAGQAMFRHNRNADKTAPMYIETQPANFIDAMVIYQSEIDAGEAVDVSTLSADQIDAIWAIYDSLHAVVPERIMQDPLGSRGDVREAARWKDGVWTAEYERALVTNNPDDVQFDDLTKGYLFGTAIMDNAGGDNHKLDARLNELRFDQFVAVEDQRGDQLPSTYVLLQNYPNPFNPETRIRFSIKQKGLVSLKVYNMLGQEVKTLVYQTLRPGNYEIPFDGSQLSSGIYLYRLKVNGFTKVRKMVLAK

Mean predicted aligned error: 19.31 Å

Radius of gyration: 41.82 Å; Cα contacts (8 Å, |Δi|>4): 2141; chains: 1; bounding box: 99×99×134 Å

Solvent-accessible surface area (backbone atoms only — not comparable to full-atom values): 55658 Å² total; per-residue (Å²): 134,91,88,86,82,89,86,91,82,88,78,97,74,86,90,86,85,89,88,88,80,85,84,91,85,90,85,79,93,72,74,70,65,63,62,64,57,56,58,58,56,52,57,54,51,53,53,52,53,56,57,58,65,76,68,62,80,87,67,90,80,76,78,66,41,77,65,46,51,75,58,50,36,77,69,44,49,66,52,92,46,68,74,74,10,50,46,69,22,24,62,73,27,72,51,44,49,27,60,35,48,46,88,46,91,52,20,53,76,67,50,65,46,23,65,70,43,42,56,33,40,79,37,82,82,33,37,77,29,41,87,33,23,51,28,33,26,50,40,91,82,43,61,88,48,83,88,76,51,50,46,35,38,33,41,28,40,61,87,46,75,40,54,35,35,31,19,44,35,38,80,78,68,37,42,28,34,40,24,27,74,59,89,83,24,39,33,68,46,51,46,28,42,26,53,74,82,74,41,77,41,72,33,69,47,74,58,50,22,49,99,81,39,43,63,50,95,67,66,58,51,86,65,22,35,48,44,50,46,40,59,68,43,24,18,70,44,49,74,47,60,42,85,90,80,55,40,39,35,64,52,56,71,38,80,9,48,40,60,48,50,53,26,23,41,37,41,52,16,75,75,66,69,43,70,90,44,36,52,46,57,80,82,69,44,88,48,75,64,40,41,46,38,51,54,29,59,52,28,34,51,48,31,17,63,21,65,64,83,87,37,61,30,46,35,40,20,22,84,88,72,40,40,73,51,52,75,50,67,56,72,67,14,25,46,70,64,80,56,66,87,44,34,40,70,73,42,85,96,64,39,55,44,48,39,42,63,48,32,45,43,59,11,27,70,53,11,66,55,58,68,38,89,88,51,92,62,49,70,64,72,53,27,36,90,37,29,71,32,99,48,99,78,21,42,40,49,61,50,74,48,98,87,42,67,25,59,24,39,68,53,75,31,27,54,56,38,58,73,48,32,58,35,90,91,33,54,89,34,47,56,68,33,51,40,48,63,49,70,71,39,31,54,51,48,36,54,47,45,21,66,72,60,72,27,67,71,32,51,87,68,85,34,71,39,22,56,53,44,40,24,28,24,39,54,11,37,75,62,49,80,50,69,31,61,38,46,35,59,52,67,39,46,27,59,49,19,66,73,33,42,94,74,39,17,33,80,20,14,62,42,68,60,40,36,61,40,89,92,35,80,44,84,90,56,84,65,84,73,90,72,79,86,50,33,59,49,73,62,47,44,52,50,24,58,56,47,25,50,39,44,52,94,84,2,71,62,60,48,52,47,102,84,38,42,59,43,74,61,40,43,24,27,80,40,90,58,80,66,75,74,65,25,59,87,81,43,74,49,52,74,74,27,54,80,31,76,44,80,47,66,33,38,36,31,26,34,27,52,99,59,33,38,38,38,41,40,36,38,82,41,66,56,57,56,47,62,54,48,52,15,39,39,83,54,98,93,40,60,42,58,46,81,86,56,101,62,91,81,53,55,47,43,46,40,35,43,34,32,60,63,63,46,82,64,33,86,77,41,26,54,44,50,35,64,67,62,97,62,104,60,101,74,62,39,33,38,94,46,67,92,29,38,27,20,29,46,31,42,21,65,36,62,45,41,28,40,78,44,71,48,70,51,82,72,74,40,58,37,69,86,39,95,88,50,49,57,30,36,52,36,36,34,40,38,27,35,39,31,34,45,34,26,29,40,30,10,71,80,20,84,92,54,69,75,38,85,90,61,50,33,51,40,64,34,65,60,41,60,44,47,47,77,27,45,40,97,85,68,64,41,57,36,60,44,67,64,75,56,86,45,44,61,56,40,47,52,46,45,53,65,38,44,77,71,58,54,27,38,57,46,91,78,52,53,71,72,55,50,53,61,35,45,56,52,33,59,76,47,48,38,47,43,43,39,31,32,24,38,80,38,34,60,64,24,47,51,41,36,21,5,36,19,40,45,64,25,29,38,27,35,23,38,38,32,59,30,62,77,88,51,93,57,50,57,67,62,78,57,63,87,52,70,45,50,29,13,44,38,39,34,60,52,78,91,62,96,59,68,33,51,31,85,34,27,33,30,42,33,47,69,69,97,68,87,79,85,84,92,73,95,70,78,73,37,90,49,75,44,78,54,80,47,48,55,66,65,18,62,50,49,30,35,40,38,35,28,31,46,56,68,33,61,33,38,32,35,31,24,42,85,89,68,47,81,73,45,79,80,41,81,46,73,44,65,51,32,79,46,75,44,83,44,77,44,78,92,53,77,66,43,63,34,35,38,35,42,36,37,85,89,46,73,49,75,48,77,46,36,40,57,117

Foldseek 3Di:
DDDDDDDDDDDPDDDDDDDDDDDDDDDDDPPPPVVVVVVVVVVVVVVVVVVVVVPDPPDDDDDFAADFQVLVCVPLVPDPDQLSRLSNQLCPAPQNVFKDFCLDVLFDQPVVQLPVFPFCCPPPQQVLLHLQGKTWHFDPPKDSDLPPLAHRIWIAGNNDIFTQSIWGDRPLAAKIWTWGDDDQFIATDQWIQGSVVRDIHGDPQVQQAPPSSYGDPDGDQCRTCLQEPQQLFAAQWDWAADPVVRHIHIDGSGGGNHPCLLWNRCRVCSVPVDPVRIDDLVPRAPDLQLSQVSLCQNLFFFWFPDAHSNHTGGTFAAPPPGHDGRNDDSVNRGDTDPDCVQWDPADPPLGTWGAAGRHLSVLQCSACQVVPPPDRDHPVQQADSSRSDPDNGRGDQWDQAPNQIAGDDQLQQLSPCCPCACPPPNVQQDNVLRRPVDDPSVVSSQVSLCLQQVDGRDSPPPSSSGQCLFQFWQRYDRRFGSSGTTNSRHFAALVQQVVCLVVQGGDGSPCRRECLDPVHPVVPQDSVDGDPPGQNDPSSNVSSVVRNCQDDDVHLSVCPDVQRLAFDAQEAAEDPDDDDFWLDCPGPQQVRWDWGQFQLGKIKTWYDYPWKIKMKIKDFFQWLPLQQQQFWDDDPLFIGTQDDDPDRPRDQFAKKKKFFPDAPCCSPQFVNQQAPDDDPDPLRGAHPDAPGKIKMFTAGSNEQFQAPDKDFDDDWDFPCVDPNQRLMTRFGKMKGWHFTQIWMGHHQPHPVQHDDPVVSRTGGDPWFGQKDFQADPVRGHGQKAQQDQPAAVSRSAAEPVCVVVVRIHGPVVDDSVSVVVSSVNCVVRSHTHGRIYGYHIDDPSRFWIKMWMDGNRMIMMMIMGTQADPGSNDHHVPDLQDWIKIWMWGDDDDDDPDTSTRSGIYTHHYDDDDPDDDDDDDDQDQDWDWDDWPPFQDEFKTKTKIFDRAWWQKWKFKADPVRDTDDTQGGGTDGRDIDITMDGCVVPDFAKMKIWIDTPNDIDIDIGTHDD

Nearest PDB structures (foldseek):
  2xwx-assembly1_B  TM=3.860E-01  e=2.420E-03  Vibrio cholerae
  3idu-assembly2_B  TM=5.353E-01  e=1.011E-01  Pyrococcus furiosus
  3idu-assembly1_A  TM=5.459E-01  e=1.325E-01  Pyrococcus furiosus
  4lnv-assembly3_C  TM=4.281E-01  e=8.596E-02  Anopheles gambiae
  8gum-assembly1_A  TM=1.921E-01  e=1.847E-03  Vibrio campbellii ATCC BAA-1116